Protein 4PCH (pdb70)

Structure (mmCIF, N/CA/C/O backbone):
data_4PCH
#
_entry.id   4PCH
#
_cell.length_a   209.670
_cell.length_b   86.430
_cell.length_c   84.210
_cell.angle_alpha   90.00
_cell.angle_beta   92.14
_cell.angle_gamma   90.00
#
_symmetry.space_group_name_H-M   'C 1 2 1'
#
loop_
_entity.id
_entity.type
_entity.pdbx_description
1 polymer VP1
2 non-polymer GLYCEROL
3 water water
#
loop_
_atom_site.group_PDB
_atom_site.id
_atom_site.type_symbol
_atom_site.label_atom_id
_atom_site.label_alt_id
_atom_site.label_comp_id
_atom_site.label_asym_id
_atom_site.label_entity_id
_atom_site.label_seq_id
_atom_site.pdbx_PDB_ins_code
_atom_site.Cartn_x
_atom_site.Cartn_y
_atom_site.Cartn_z
_atom_site.occupancy
_atom_site.B_iso_or_equiv
_atom_site.auth_seq_id
_atom_site.auth_comp_id
_atom_site.auth_asym_id
_atom_site.auth_atom_id
_atom_site.pdbx_PDB_model_num
ATOM 1 N N . GLU A 1 8 ? -6.647 69.021 -7.714 1.00 59.36 23 GLU A N 1
ATOM 2 C CA . GLU A 1 8 ? -6.001 68.205 -6.638 1.00 59.57 23 GLU A CA 1
ATOM 3 C C . GLU A 1 8 ? -7.030 67.800 -5.582 1.00 58.11 23 GLU A C 1
ATOM 4 O O . GLU A 1 8 ? -7.570 68.658 -4.881 1.00 59.67 23 GLU A O 1
ATOM 6 N N . VAL A 1 9 ? -7.278 66.495 -5.466 1.00 54.71 24 VAL A N 1
ATOM 7 C CA . VAL A 1 9 ? -8.251 65.952 -4.510 1.00 53.80 24 VAL A CA 1
ATOM 8 C C . VAL A 1 9 ? -7.559 65.494 -3.223 1.00 58.29 24 VAL A C 1
ATOM 9 O O . VAL A 1 9 ? -6.607 64.709 -3.266 1.00 58.84 24 VAL A O 1
ATOM 13 N N . LEU A 1 10 ? -8.055 65.979 -2.083 1.00 55.33 25 LEU A N 1
ATOM 14 C CA . LEU A 1 10 ? -7.487 65.641 -0.779 1.00 57.83 25 LEU A CA 1
ATOM 15 C C . LEU A 1 10 ? -8.406 64.666 -0.032 1.00 56.02 25 LEU A C 1
ATOM 16 O O . LEU A 1 10 ? -8.913 63.723 -0.634 1.00 48.97 25 LEU A O 1
ATOM 21 N N . ASP A 1 11 ? -8.615 64.873 1.266 1.00 57.56 26 ASP A N 1
ATOM 22 C CA . ASP A 1 11 ? -9.315 63.897 2.089 1.00 60.43 26 ASP A CA 1
ATOM 23 C C . ASP A 1 11 ? -10.801 64.231 2.200 1.00 56.04 26 ASP A C 1
ATOM 24 O O . ASP A 1 11 ? -11.215 65.384 2.016 1.00 52.63 26 ASP A O 1
ATOM 29 N N . THR A 1 12 ? -11.600 63.218 2.519 1.00 53.63 27 THR A N 1
ATOM 30 C CA . THR A 1 12 ? -13.013 63.455 2.799 1.00 51.94 27 THR A CA 1
ATOM 31 C C . THR A 1 12 ? -13.068 64.154 4.141 1.00 53.18 27 THR A C 1
ATOM 32 O O . THR A 1 12 ? -12.133 64.052 4.941 1.00 54.23 27 THR A O 1
ATOM 36 N N . VAL A 1 13 ? -14.147 64.888 4.373 1.00 50.07 28 VAL A N 1
ATOM 37 C CA . VAL A 1 13 ? -14.380 65.519 5.664 1.00 52.21 28 VAL A CA 1
ATOM 38 C C . VAL A 1 13 ? -14.971 64.429 6.562 1.00 56.11 28 VAL A C 1
ATOM 39 O O . VAL A 1 13 ? -15.737 63.593 6.077 1.00 50.72 28 VAL A O 1
ATOM 43 N N . PRO A 1 14 ? -14.588 64.401 7.858 1.00 60.94 29 PRO A N 1
ATOM 44 C CA . PRO A 1 14 ? -15.156 63.400 8.774 1.00 62.88 29 PRO A CA 1
ATOM 45 C C . PRO A 1 14 ? -16.680 63.386 8.753 1.00 61.16 29 PRO A C 1
ATOM 46 O O . PRO A 1 14 ? -17.305 64.439 8.624 1.00 61.90 29 PRO A O 1
ATOM 50 N N . LEU A 1 15 ? -17.265 62.199 8.881 1.00 65.24 30 LEU A N 1
ATOM 51 C CA . LEU A 1 15 ? -18.705 62.015 8.681 1.00 62.71 30 LEU A CA 1
ATOM 52 C C . LEU A 1 15 ? -19.527 62.444 9.897 1.00 62.27 30 LEU A C 1
ATOM 53 O O . LEU A 1 15 ? -19.392 61.879 10.984 1.00 66.55 30 LEU A O 1
ATOM 58 N N . THR A 1 16 ? -20.364 63.461 9.703 1.00 61.84 31 THR A N 1
ATOM 59 C CA . THR A 1 16 ? -21.355 63.878 10.700 1.00 63.65 31 THR A CA 1
ATOM 60 C C . THR A 1 16 ? -22.674 64.082 9.962 1.00 60.41 31 THR A C 1
ATOM 61 O O . THR A 1 16 ? -22.729 63.915 8.736 1.00 57.13 31 THR A O 1
ATOM 65 N N . GLU A 1 17 ? -23.729 64.436 10.694 1.00 58.03 32 GLU A N 1
ATOM 66 C CA . GLU A 1 17 ? -25.031 64.714 10.080 1.00 57.40 32 GLU A CA 1
ATOM 67 C C . GLU A 1 17 ? -24.947 65.916 9.123 1.00 57.09 32 GLU A C 1
ATOM 68 O O . GLU A 1 17 ? -25.622 65.933 8.092 1.00 58.06 32 GLU A O 1
ATOM 70 N N . ASP A 1 18 ? -24.091 66.891 9.448 1.00 55.49 33 ASP A N 1
ATOM 71 C CA . ASP A 1 18 ? -23.914 68.102 8.616 1.00 55.91 33 ASP A CA 1
ATOM 72 C C . ASP A 1 18 ? -22.994 67.933 7.390 1.00 51.60 33 ASP A C 1
ATOM 73 O O . ASP A 1 18 ? -23.067 68.734 6.456 1.00 53.04 33 ASP A O 1
ATOM 78 N N . THR A 1 19 ? -22.146 66.908 7.385 1.00 48.77 34 THR A N 1
ATOM 79 C CA . THR A 1 19 ? -21.234 66.678 6.262 1.00 48.46 34 THR A CA 1
ATOM 80 C C . THR A 1 19 ? -21.754 65.637 5.269 1.00 45.03 34 THR A C 1
ATOM 81 O O . THR A 1 19 ? -21.019 65.215 4.382 1.00 44.36 34 THR A O 1
ATOM 85 N N . GLN A 1 20 ? -23.007 65.217 5.428 1.00 42.24 35 GLN A N 1
ATOM 86 C CA . GLN A 1 20 ? -23.633 64.292 4.493 1.00 42.33 35 GLN A CA 1
ATOM 87 C C . GLN A 1 20 ? -24.963 64.855 4.046 1.00 39.75 35 GLN A C 1
ATOM 88 O O . GLN A 1 20 ? -25.670 65.485 4.838 1.00 41.72 35 GLN A O 1
ATOM 94 N N . TYR A 1 21 ? -25.306 64.612 2.786 1.00 37.94 36 TYR A N 1
ATOM 95 C CA . TYR A 1 21 ? -26.564 65.086 2.232 1.00 35.43 36 TYR A CA 1
ATOM 96 C C . TYR A 1 21 ? -26.987 64.111 1.158 1.00 34.97 36 TYR A C 1
ATOM 97 O O . TYR A 1 21 ? -26.150 63.607 0.404 1.00 32.46 36 TYR A O 1
ATOM 106 N N . LYS A 1 22 ? -28.283 63.832 1.105 1.00 33.00 37 LYS A N 1
ATOM 107 C CA . LYS A 1 22 ? -28.840 63.109 -0.016 1.00 32.96 37 LYS A CA 1
ATOM 108 C C . LYS A 1 22 ? -30.016 63.864 -0.593 1.00 31.31 37 LYS A C 1
ATOM 109 O O . LYS A 1 22 ? -30.729 64.567 0.113 1.00 33.28 37 LYS A O 1
ATOM 115 N N . VAL A 1 23 ? -30.207 63.730 -1.899 1.00 30.26 38 VAL A N 1
ATOM 116 C CA . VAL A 1 23 ? -31.326 64.374 -2.557 1.00 29.52 38 VAL A CA 1
ATOM 117 C C . VAL A 1 23 ? -31.983 63.417 -3.545 1.00 26.69 38 VAL A C 1
ATOM 118 O O . VAL A 1 23 ? -31.347 62.510 -4.067 1.00 25.28 38 VAL A O 1
ATOM 122 N N . GLU A 1 24 ? -33.275 63.612 -3.759 1.00 25.17 39 GLU A N 1
ATOM 123 C CA . GLU A 1 24 ? -34.062 62.822 -4.702 1.00 23.68 39 GLU A CA 1
ATOM 124 C C . GLU A 1 24 ? -34.605 63.732 -5.780 1.00 23.00 39 GLU A C 1
ATOM 125 O O . GLU A 1 24 ? -34.885 64.902 -5.528 1.00 25.16 39 GLU A O 1
ATOM 131 N N . ALA A 1 25 ? -34.809 63.167 -6.956 1.00 20.76 40 ALA A N 1
ATOM 132 C CA . ALA A 1 25 ? -35.490 63.847 -8.042 1.00 21.25 40 ALA A CA 1
ATOM 133 C C . ALA A 1 25 ? -36.124 62.808 -8.925 1.00 21.32 40 ALA A C 1
ATOM 134 O O . ALA A 1 25 ? -35.633 61.675 -9.001 1.00 19.83 40 ALA A O 1
ATOM 136 N N . VAL A 1 26 ? -37.207 63.189 -9.588 1.00 19.64 41 VAL A N 1
ATOM 137 C CA . VAL A 1 26 ? -37.728 62.401 -10.672 1.00 19.13 41 VAL A CA 1
ATOM 138 C C . VAL A 1 26 ? -37.634 63.232 -11.946 1.00 19.81 41 VAL A C 1
ATOM 139 O O . VAL A 1 26 ? -38.293 64.264 -12.055 1.00 20.55 41 VAL A O 1
ATOM 143 N N . LEU A 1 27 ? -36.804 62.796 -12.889 1.00 17.35 42 LEU A N 1
ATOM 144 C CA . LEU A 1 27 ? -36.740 63.477 -14.166 1.00 17.89 42 LEU A CA 1
ATOM 145 C C . LEU A 1 27 ? -37.886 63.005 -15.066 1.00 17.91 42 LEU A C 1
ATOM 146 O O . LEU A 1 27 ? -38.110 61.792 -15.221 1.00 17.63 42 LEU A O 1
ATOM 151 N N . LEU A 1 28 ? -38.574 63.955 -15.683 1.00 18.47 43 LEU A N 1
ATOM 152 C CA . LEU A 1 28 ? -39.723 63.629 -16.520 1.00 19.60 43 LEU A CA 1
ATOM 153 C C . LEU A 1 28 ? -39.335 63.581 -17.991 1.00 18.49 43 LEU A C 1
ATOM 154 O O . LEU A 1 28 ? -38.444 64.333 -18.427 1.00 18.49 43 LEU A O 1
ATOM 159 N N . PRO A 1 29 ? -40.011 62.717 -18.768 1.00 16.21 44 PRO A N 1
ATOM 160 C CA . PRO A 1 29 ? -39.670 62.597 -20.180 1.00 15.88 44 PRO A CA 1
ATOM 161 C C . PRO A 1 29 ? -39.879 63.922 -20.923 1.00 16.78 44 PRO A C 1
ATOM 162 O O . PRO A 1 29 ? -40.798 64.656 -20.609 1.00 18.21 44 PRO A O 1
ATOM 166 N N . ASN A 1 30 ? -39.028 64.194 -21.915 1.00 16.73 45 ASN A N 1
ATOM 167 C CA . ASN A 1 30 ? -38.986 65.459 -22.616 1.00 21.07 45 ASN A CA 1
ATOM 168 C C . ASN A 1 30 ? -38.896 65.215 -24.123 1.00 20.68 45 ASN A C 1
ATOM 169 O O . ASN A 1 30 ? -37.920 64.705 -24.592 1.00 19.91 45 ASN A O 1
ATOM 174 N N . PHE A 1 31 ? -39.963 65.528 -24.848 1.00 21.02 46 PHE A N 1
ATOM 175 C CA . PHE A 1 31 ? -39.924 65.586 -26.300 1.00 21.26 46 PHE A CA 1
ATOM 176 C C . PHE A 1 31 ? -39.753 67.087 -26.564 1.00 24.08 46 PHE A C 1
ATOM 177 O O . PHE A 1 31 ? -40.699 67.799 -26.875 1.00 32.53 46 PHE A O 1
ATOM 185 N N . GLY A 1 32 ? -38.528 67.545 -26.366 1.00 29.68 47 GLY A N 1
ATOM 186 C CA . GLY A 1 32 ? -38.176 68.954 -26.410 1.00 33.74 47 GLY A CA 1
ATOM 187 C C . GLY A 1 32 ? -38.572 69.596 -27.717 1.00 41.85 47 GLY A C 1
ATOM 188 O O . GLY A 1 32 ? -38.365 69.011 -28.783 1.00 35.83 47 GLY A O 1
ATOM 189 N N . LYS A 1 33 ? -39.184 70.775 -27.601 1.00 40.79 48 LYS A N 1
ATOM 190 C CA . LYS A 1 33 ? -39.470 71.669 -28.724 1.00 53.08 48 LYS A CA 1
ATOM 191 C C . LYS A 1 33 ? -38.507 72.877 -28.776 1.00 60.58 48 LYS A C 1
ATOM 192 O O . LYS A 1 33 ? -38.346 73.493 -29.830 1.00 54.07 48 LYS A O 1
ATOM 198 N N . ALA A 1 34 ? -37.872 73.213 -27.651 1.00 52.17 49 ALA A N 1
ATOM 199 C CA . ALA A 1 34 ? -36.960 74.365 -27.595 1.00 57.68 49 ALA A CA 1
ATOM 200 C C . ALA A 1 34 ? -35.886 74.207 -26.508 1.00 46.30 49 ALA A C 1
ATOM 201 O O . ALA A 1 34 ? -35.964 73.315 -25.660 1.00 45.54 49 ALA A O 1
ATOM 203 N N . ALA A 1 35 ? -34.883 75.082 -26.545 1.00 39.92 50 ALA A N 1
ATOM 204 C CA . ALA A 1 35 ? -33.749 75.002 -25.618 1.00 41.67 50 ALA A CA 1
ATOM 205 C C . ALA A 1 35 ? -34.156 75.292 -24.168 1.00 45.69 50 ALA A C 1
ATOM 206 O O . ALA A 1 35 ? -34.026 74.429 -23.289 1.00 36.17 50 ALA A O 1
ATOM 208 N N . PHE A 1 40 ? -43.164 68.284 -20.857 1.00 33.32 55 PHE A N 1
ATOM 209 C CA . PHE A 1 40 ? -43.063 66.915 -20.340 1.00 24.06 55 PHE A CA 1
ATOM 210 C C . PHE A 1 40 ? -44.297 66.031 -20.643 1.00 22.61 55 PHE A C 1
ATOM 211 O O . PHE A 1 40 ? -45.393 66.278 -20.145 1.00 24.31 55 PHE A O 1
ATOM 219 N N . GLN A 1 41 ? -44.083 64.973 -21.395 1.00 19.83 56 GLN A N 1
ATOM 220 C CA . GLN A 1 41 ? -45.133 64.043 -21.818 1.00 20.41 56 GLN A CA 1
ATOM 221 C C . GLN A 1 41 ? -44.448 62.711 -21.997 1.00 18.45 56 GLN A C 1
ATOM 222 O O . GLN A 1 41 ? -43.264 62.673 -22.363 1.00 18.92 56 GLN A O 1
ATOM 228 N N . SER A 1 42 ? -45.150 61.614 -21.729 1.00 15.27 57 SER A N 1
ATOM 229 C CA . SER A 1 42 ? -44.530 60.295 -21.861 1.00 15.84 57 SER A CA 1
ATOM 230 C C . SER A 1 42 ? -44.766 59.633 -23.236 1.00 15.57 57 SER A C 1
ATOM 231 O O . SER A 1 42 ? -44.191 58.583 -23.508 1.00 15.89 57 SER A O 1
ATOM 234 N N . ARG A 1 43 ? -45.613 60.236 -24.057 1.00 15.94 58 ARG A N 1
ATOM 235 C CA . ARG A 1 43 ? -45.749 59.834 -25.456 1.00 16.71 58 ARG A CA 1
ATOM 236 C C . ARG A 1 43 ? -45.606 61.071 -26.291 1.00 16.78 58 ARG A C 1
ATOM 237 O O . ARG A 1 43 ? -46.162 62.123 -25.957 1.00 17.25 58 ARG A O 1
ATOM 245 N N . GLY A 1 44 ? -44.861 60.946 -27.387 1.00 16.85 59 GLY A N 1
ATOM 246 C CA . GLY A 1 44 ? -44.622 62.080 -28.253 1.00 17.37 59 GLY A CA 1
ATOM 247 C C . GLY A 1 44 ? -45.781 62.348 -29.196 1.00 18.95 59 GLY A C 1
ATOM 248 O O . GLY A 1 44 ? -46.798 61.639 -29.206 1.00 18.95 59 GLY A O 1
ATOM 249 N N . LEU A 1 45 ? -45.620 63.370 -30.005 1.00 17.45 60 LEU A N 1
ATOM 250 C CA . LEU A 1 45 ? -46.445 63.550 -31.204 1.00 19.16 60 LEU A CA 1
ATOM 251 C C . LEU A 1 45 ? -46.161 62.398 -32.162 1.00 17.66 60 LEU A C 1
ATOM 252 O O . LEU A 1 45 ? -45.117 61.769 -32.071 1.00 17.50 60 LEU A O 1
ATOM 257 N N . PRO A 1 46 ? -47.088 62.126 -33.103 1.00 20.47 61 PRO A N 1
ATOM 258 C CA . PRO A 1 46 ? -46.808 61.020 -34.017 1.00 21.16 61 PRO A CA 1
ATOM 259 C C . PRO A 1 46 ? -45.451 61.187 -34.672 1.00 18.38 61 PRO A C 1
ATOM 260 O O . PRO A 1 46 ? -45.103 62.270 -35.125 1.00 19.86 61 PRO A O 1
ATOM 264 N N . TYR A 1 47 ? -44.692 60.112 -34.727 1.00 20.09 62 TYR A N 1
ATOM 265 C CA . TYR A 1 47 ? -43.303 60.201 -35.136 1.00 20.84 62 TYR A CA 1
ATOM 266 C C . TYR A 1 47 ? -43.085 60.355 -36.676 1.00 27.38 62 TYR A C 1
ATOM 267 O O . TYR A 1 47 ? -42.138 61.053 -37.108 1.00 31.93 62 TYR A O 1
ATOM 276 N N . THR A 1 48 ? -43.995 59.776 -37.467 1.00 25.29 63 THR A N 1
ATOM 277 C CA . THR A 1 48 ? -43.976 59.627 -38.944 1.00 26.19 63 THR A CA 1
ATOM 278 C C . THR A 1 48 ? -42.968 58.595 -39.460 1.00 22.61 63 THR A C 1
ATOM 279 O O . THR A 1 48 ? -41.986 58.298 -38.786 1.00 23.17 63 THR A O 1
ATOM 283 N N . MET A 1 49 ? -43.201 58.080 -40.673 1.00 22.06 64 MET A N 1
ATOM 284 C CA . MET A 1 49 ? -42.226 57.199 -41.333 1.00 23.15 64 MET A CA 1
ATOM 285 C C . MET A 1 49 ? -41.219 57.988 -42.197 1.00 27.60 64 MET A C 1
ATOM 286 O O . MET A 1 49 ? -40.476 57.402 -43.004 1.00 28.29 64 MET A O 1
ATOM 291 N N . SER A 1 50 ? -41.173 59.310 -42.032 1.00 24.93 65 SER A N 1
ATOM 292 C CA . SER A 1 50 ? -40.446 60.173 -42.954 1.00 27.22 65 SER A CA 1
ATOM 293 C C . SER A 1 50 ? -38.962 60.296 -42.618 1.00 23.92 65 SER A C 1
ATOM 294 O O . SER A 1 50 ? -38.503 59.806 -41.588 1.00 22.51 65 SER A O 1
ATOM 297 N N . ASP A 1 51 ? -38.252 61.024 -43.478 1.00 27.68 66 ASP A N 1
ATOM 298 C CA . ASP A 1 51 ? -36.811 61.242 -43.327 1.00 27.86 66 ASP A CA 1
ATOM 299 C C . ASP A 1 51 ? -36.432 62.383 -42.364 1.00 26.58 66 ASP A C 1
ATOM 300 O O . ASP A 1 51 ? -35.274 62.809 -42.349 1.00 27.25 66 ASP A O 1
ATOM 305 N N . THR A 1 52 ? -37.391 62.871 -41.575 1.00 26.28 67 THR A N 1
ATOM 306 C CA . THR A 1 52 ? -37.253 64.125 -40.843 1.00 26.56 67 THR A CA 1
ATOM 307 C C . THR A 1 52 ? -37.680 63.973 -39.393 1.00 27.65 67 THR A C 1
ATOM 308 O O . THR A 1 52 ? -38.807 63.554 -39.103 1.00 30.03 67 THR A O 1
ATOM 312 N N . LEU A 1 53 ? -36.770 64.273 -38.470 1.00 28.22 68 LEU A N 1
ATOM 313 C CA . LEU A 1 53 ? -37.110 64.289 -37.040 1.00 29.89 68 LEU A CA 1
ATOM 314 C C . LEU A 1 53 ? -37.844 65.576 -36.722 1.00 35.41 68 LEU A C 1
ATOM 315 O O . LEU A 1 53 ? -37.371 66.643 -37.077 1.00 32.42 68 LEU A O 1
ATOM 320 N N . GLY A 1 54 ? -38.950 65.482 -35.994 1.00 39.22 69 GLY A N 1
ATOM 321 C CA . GLY A 1 54 ? -39.756 66.664 -35.658 1.00 42.14 69 GLY A CA 1
ATOM 322 C C . GLY A 1 54 ? -39.681 67.029 -34.186 1.00 37.53 69 GLY A C 1
ATOM 323 O O . GLY A 1 54 ? -39.428 66.165 -33.342 1.00 32.62 69 GLY A O 1
ATOM 324 N N . PRO A 1 55 ? -39.906 68.317 -33.858 1.00 37.67 70 PRO A N 1
ATOM 325 C CA . PRO A 1 55 ? -39.960 68.675 -32.441 1.00 35.54 70 PRO A CA 1
ATOM 326 C C . PRO A 1 55 ? -41.287 68.153 -31.872 1.00 32.37 70 PRO A C 1
ATOM 327 O O . PRO A 1 55 ? -42.313 68.141 -32.561 1.00 29.30 70 PRO A O 1
ATOM 331 N N . GLY A 1 56 ? -41.262 67.663 -30.648 1.00 31.53 71 GLY A N 1
ATOM 332 C CA . GLY A 1 56 ? -42.453 67.041 -30.137 1.00 25.03 71 GLY A CA 1
ATOM 333 C C . GLY A 1 56 ? -42.564 65.569 -30.481 1.00 23.13 71 GLY A C 1
ATOM 334 O O . GLY A 1 56 ? -43.237 64.867 -29.747 1.00 20.72 71 GLY A O 1
ATOM 335 N N . ALA A 1 57 ? -41.911 65.101 -31.562 1.00 21.21 72 ALA A N 1
ATOM 336 C CA . ALA A 1 57 ? -41.926 63.681 -31.936 1.00 21.04 72 ALA A CA 1
ATOM 337 C C . ALA A 1 57 ? -40.717 62.917 -31.395 1.00 17.13 72 ALA A C 1
ATOM 338 O O . ALA A 1 57 ? -40.802 61.739 -31.014 1.00 19.42 72 ALA A O 1
ATOM 340 N N . ALA A 1 58 ? -39.572 63.591 -31.405 1.00 18.34 73 ALA A N 1
ATOM 341 C CA . ALA A 1 58 ? -38.315 62.938 -31.089 1.00 16.69 73 ALA A CA 1
ATOM 342 C C . ALA A 1 58 ? -37.976 63.114 -29.614 1.00 16.41 73 ALA A C 1
ATOM 343 O O . ALA A 1 58 ? -38.022 64.226 -29.086 1.00 17.68 73 ALA A O 1
ATOM 345 N N . LEU A 1 59 ? -37.581 62.025 -28.969 1.00 15.36 74 LEU A N 1
ATOM 346 C CA . LEU A 1 59 ? -37.250 62.080 -27.549 1.00 16.13 74 LEU A CA 1
ATOM 347 C C . LEU A 1 59 ? -35.933 62.812 -27.379 1.00 15.94 74 LEU A C 1
ATOM 348 O O . LEU A 1 59 ? -34.968 62.546 -28.092 1.00 16.88 74 LEU A O 1
ATOM 353 N N . CYS A 1 60 ? -35.912 63.735 -26.424 1.00 16.76 75 CYS A N 1
ATOM 354 C CA . CYS A 1 60 ? -34.714 64.457 -26.103 1.00 16.66 75 CYS A CA 1
ATOM 355 C C . CYS A 1 60 ? -34.259 64.046 -24.722 1.00 18.29 75 CYS A C 1
ATOM 356 O O . CYS A 1 60 ? -35.043 63.494 -23.958 1.00 17.30 75 CYS A O 1
ATOM 359 N N . TYR A 1 61 ? -32.989 64.309 -24.395 1.00 17.60 76 TYR A N 1
ATOM 360 C CA . TYR A 1 61 ? -32.523 64.065 -23.015 1.00 18.12 76 TYR A CA 1
ATOM 361 C C . TYR A 1 61 ? -33.317 64.907 -22.020 1.00 18.34 76 TYR A C 1
ATOM 362 O O . TYR A 1 61 ? -33.640 66.070 -22.274 1.00 21.10 76 TYR A O 1
ATOM 371 N N . SER A 1 62 ? -33.631 64.305 -20.888 1.00 17.14 77 SER A N 1
ATOM 372 C CA . SER A 1 62 ? -34.098 65.039 -19.742 1.00 17.45 77 SER A CA 1
ATOM 373 C C . SER A 1 62 ? -32.917 65.467 -18.908 1.00 18.32 77 SER A C 1
ATOM 374 O O . SER A 1 62 ? -31.961 64.719 -18.795 1.00 18.33 77 SER A O 1
ATOM 377 N N . VAL A 1 63 ? -33.005 66.664 -18.334 1.00 19.03 78 VAL A N 1
ATOM 378 C CA . VAL A 1 63 ? -31.952 67.208 -17.474 1.00 22.59 78 VAL A CA 1
ATOM 379 C C . VAL A 1 63 ? -32.538 67.833 -16.221 1.00 22.79 78 VAL A C 1
ATOM 380 O O . VAL A 1 63 ? -33.614 68.442 -16.251 1.00 23.76 78 VAL A O 1
ATOM 384 N N . ALA A 1 64 ? -31.796 67.705 -15.129 1.00 23.48 79 ALA A N 1
ATOM 385 C CA . ALA A 1 64 ? -32.088 68.412 -13.899 1.00 24.71 79 ALA A CA 1
ATOM 386 C C . ALA A 1 64 ? -30.766 68.919 -13.338 1.00 26.61 79 ALA A C 1
ATOM 387 O O . ALA A 1 64 ? -29.734 68.239 -13.425 1.00 25.56 79 ALA A O 1
ATOM 389 N N . VAL A 1 65 ? -30.795 70.135 -12.815 1.00 25.14 80 VAL A N 1
ATOM 390 C CA . VAL A 1 65 ? -29.654 70.718 -12.103 1.00 26.11 80 VAL A CA 1
ATOM 391 C C . VAL A 1 65 ? -30.152 70.983 -10.699 1.00 27.89 80 VAL A C 1
ATOM 392 O O . VAL A 1 65 ? -30.968 71.876 -10.480 1.00 30.51 80 VAL A O 1
ATOM 396 N N . ILE A 1 66 ? -29.695 70.172 -9.758 1.00 28.73 81 ILE A N 1
ATOM 397 C CA . ILE A 1 66 ? -30.206 70.212 -8.395 1.00 32.29 81 ILE A CA 1
ATOM 398 C C . ILE A 1 66 ? -29.227 70.931 -7.467 1.00 32.77 81 ILE A C 1
ATOM 399 O O . ILE A 1 66 ? -28.104 70.472 -7.257 1.00 29.93 81 ILE A O 1
ATOM 404 N N . ASN A 1 67 ? -29.661 72.055 -6.907 1.00 35.18 82 ASN A N 1
ATOM 405 C CA A ASN A 1 67 ? -28.826 72.826 -5.992 0.50 38.13 82 ASN A CA 1
ATOM 406 C CA B ASN A 1 67 ? -28.827 72.824 -5.988 0.50 36.67 82 ASN A CA 1
ATOM 407 C C . ASN A 1 67 ? -28.566 72.056 -4.693 1.00 36.65 82 ASN A C 1
ATOM 408 O O . ASN A 1 67 ? -29.464 71.419 -4.149 1.00 39.64 82 ASN A O 1
ATOM 417 N N . LEU A 1 68 ? -27.333 72.120 -4.207 1.00 36.97 83 LEU A N 1
ATOM 418 C CA . LEU A 1 68 ? -26.943 71.457 -2.971 1.00 35.40 83 LEU A CA 1
ATOM 419 C C . LEU A 1 68 ? -26.707 72.531 -1.920 1.00 38.14 83 LEU A C 1
ATOM 420 O O . LEU A 1 68 ? -26.570 73.705 -2.265 1.00 40.84 83 LEU A O 1
ATOM 425 N N . PRO A 1 69 ? -26.679 72.142 -0.634 1.00 39.66 84 PRO A N 1
ATOM 426 C CA . PRO A 1 69 ? -26.553 73.174 0.387 1.00 40.86 84 PRO A CA 1
ATOM 427 C C . PRO A 1 69 ? -25.208 73.899 0.397 1.00 41.85 84 PRO A C 1
ATOM 428 O O . PRO A 1 69 ? -24.188 73.304 0.055 1.00 40.56 84 PRO A O 1
ATOM 432 N N . GLU A 1 70 ? -25.221 75.176 0.798 1.00 45.62 85 GLU A N 1
ATOM 433 C CA . GLU A 1 70 ? -23.989 75.946 0.999 1.00 48.53 85 GLU A CA 1
ATOM 434 C C . GLU A 1 70 ? -23.181 75.289 2.115 1.00 50.47 85 GLU A C 1
ATOM 435 O O . GLU A 1 70 ? -23.741 74.841 3.115 1.00 51.67 85 GLU A O 1
ATOM 437 N N . ILE A 1 71 ? -21.870 75.207 1.933 1.00 50.88 86 ILE A N 1
ATOM 438 C CA . ILE A 1 71 ? -20.991 74.631 2.955 1.00 51.65 86 ILE A CA 1
ATOM 439 C C . ILE A 1 71 ? -20.286 75.754 3.720 1.00 55.08 86 ILE A C 1
ATOM 440 O O . ILE A 1 71 ? -19.933 76.771 3.128 1.00 56.45 86 ILE A O 1
ATOM 445 N N . MET A 1 80 ? -10.784 74.383 -0.233 1.00 63.72 95 MET A N 1
ATOM 446 C CA . MET A 1 80 ? -12.147 74.455 -0.726 1.00 53.31 95 MET A CA 1
ATOM 447 C C . MET A 1 80 ? -12.847 73.124 -0.492 1.00 53.77 95 MET A C 1
ATOM 448 O O . MET A 1 80 ? -12.442 72.109 -1.067 1.00 50.77 95 MET A O 1
ATOM 450 N N . ILE A 1 81 ? -13.896 73.128 0.333 1.00 51.64 96 ILE A N 1
ATOM 451 C CA . ILE A 1 81 ? -14.763 71.941 0.498 1.00 50.26 96 ILE A CA 1
ATOM 452 C C . ILE A 1 81 ? -15.920 71.960 -0.511 1.00 46.15 96 ILE A C 1
ATOM 453 O O . ILE A 1 81 ? -16.606 72.977 -0.680 1.00 44.33 96 ILE A O 1
ATOM 458 N N . VAL A 1 82 ? -16.128 70.822 -1.175 1.00 43.07 97 VAL A N 1
ATOM 459 C CA . VAL A 1 82 ? -17.228 70.639 -2.112 1.00 40.19 97 VAL A CA 1
ATOM 460 C C . VAL A 1 82 ? -17.982 69.357 -1.771 1.00 39.21 97 VAL A C 1
ATOM 461 O O . VAL A 1 82 ? -17.438 68.454 -1.121 1.00 40.48 97 VAL A O 1
ATOM 465 N N . TRP A 1 83 ? -19.231 69.284 -2.220 1.00 37.02 98 TRP A N 1
ATOM 466 C CA . TRP A 1 83 ? -20.020 68.064 -2.088 1.00 35.26 98 TRP A CA 1
ATOM 467 C C . TRP A 1 83 ? -19.506 67.036 -3.069 1.00 33.53 98 TRP A C 1
ATOM 468 O O . TRP A 1 83 ? -19.233 67.364 -4.216 1.00 33.09 98 TRP A O 1
ATOM 479 N N . GLU A 1 84 ? -19.351 65.803 -2.599 1.00 34.23 99 GLU A N 1
ATOM 480 C CA . GLU A 1 84 ? -18.959 64.666 -3.439 1.00 32.85 99 GLU A CA 1
ATOM 481 C C . GLU A 1 84 ? -20.089 63.616 -3.487 1.00 31.24 99 GLU A C 1
ATOM 482 O O . GLU A 1 84 ? -20.416 63.039 -2.457 1.00 30.27 99 GLU A O 1
ATOM 488 N N . ALA A 1 85 ? -20.644 63.352 -4.674 1.00 28.55 100 ALA A N 1
ATOM 489 C CA . ALA A 1 85 ? -21.633 62.273 -4.845 1.00 28.04 100 ALA A CA 1
ATOM 490 C C . ALA A 1 85 ? -20.905 60.938 -5.034 1.00 29.00 100 ALA A C 1
ATOM 491 O O . ALA A 1 85 ? -20.131 60.766 -5.989 1.00 27.76 100 ALA A O 1
ATOM 493 N N . TYR A 1 86 ? -21.144 59.999 -4.126 1.00 28.16 101 TYR A N 1
ATOM 494 C CA . TYR A 1 86 ? -20.376 58.747 -4.109 1.00 29.16 101 TYR A CA 1
ATOM 495 C C . TYR A 1 86 ? -21.258 57.540 -4.437 1.00 28.15 101 TYR A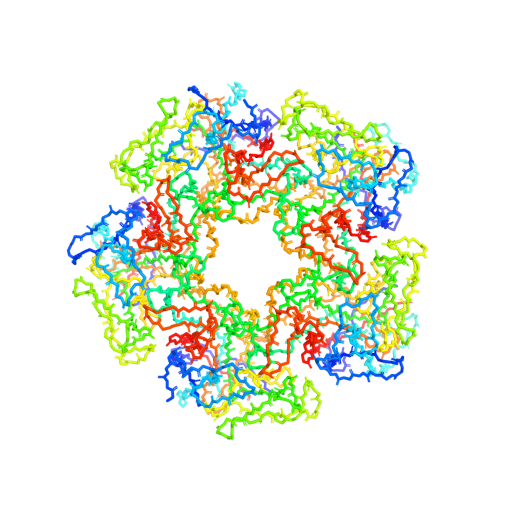 C 1
ATOM 496 O O . TYR A 1 86 ? -20.763 56.450 -4.688 1.00 28.88 101 TYR A O 1
ATOM 505 N N . ARG A 1 87 ? -22.568 57.736 -4.458 1.00 27.46 102 ARG A N 1
ATOM 506 C CA . ARG A 1 87 ? -23.490 56.642 -4.687 1.00 25.85 102 ARG A CA 1
ATOM 507 C C . ARG A 1 87 ? -24.834 57.190 -5.156 1.00 24.92 102 ARG A C 1
ATOM 508 O O . ARG A 1 87 ? -25.266 58.261 -4.730 1.00 23.23 102 ARG A O 1
ATOM 516 N N . LEU A 1 88 ? -25.500 56.464 -6.034 1.00 22.16 103 LEU A N 1
ATOM 517 C CA . LEU A 1 88 ? -26.880 56.800 -6.357 1.00 21.65 103 LEU A CA 1
ATOM 518 C C . LEU A 1 88 ? -27.732 55.570 -6.492 1.00 21.80 103 LEU A C 1
ATOM 519 O O . LEU A 1 88 ? -27.216 54.455 -6.691 1.00 21.31 103 LEU A O 1
ATOM 524 N N . GLU A 1 89 ? -29.036 55.785 -6.350 1.00 19.80 104 GLU A N 1
ATOM 525 C CA . GLU A 1 89 ? -30.039 54.822 -6.788 1.00 19.01 104 GLU A CA 1
ATOM 526 C C . GLU A 1 89 ? -30.809 55.445 -7.937 1.00 19.40 104 GLU A C 1
ATOM 527 O O . GLU A 1 89 ? -31.095 56.640 -7.929 1.00 19.84 104 GLU A O 1
ATOM 533 N N . THR A 1 90 ? -31.178 54.637 -8.926 1.00 16.96 105 THR A N 1
ATOM 534 C CA . THR A 1 90 ? -31.978 55.143 -10.040 1.00 18.10 105 THR A CA 1
ATOM 535 C C . THR A 1 90 ? -32.947 54.078 -10.501 1.00 18.01 105 THR A C 1
ATOM 536 O O . THR A 1 90 ? -32.634 52.885 -10.465 1.00 19.85 105 THR A O 1
ATOM 540 N N . GLU A 1 91 ? -34.150 54.507 -10.849 1.00 15.65 106 GLU A N 1
ATOM 541 C CA . GLU A 1 91 ? -35.197 53.564 -11.223 1.00 17.48 106 GLU A CA 1
ATOM 542 C C . GLU A 1 91 ? -36.088 54.169 -12.281 1.00 15.91 106 GLU A C 1
ATOM 543 O O . GLU A 1 91 ? -36.451 55.347 -12.213 1.00 15.85 106 GLU A O 1
ATOM 549 N N . LEU A 1 92 ? -36.515 53.331 -13.216 1.00 15.10 107 LEU A N 1
ATOM 550 C CA . LEU A 1 92 ? -37.419 53.737 -14.244 1.00 15.99 107 LEU A CA 1
ATOM 551 C C . LEU A 1 92 ? -38.862 53.458 -13.787 1.00 14.84 107 LEU A C 1
ATOM 552 O O . LEU A 1 92 ? -39.137 52.383 -13.267 1.00 18.29 107 LEU A O 1
ATOM 557 N N . LEU A 1 93 ? -39.750 54.439 -13.955 1.00 13.70 108 LEU A N 1
ATOM 558 C CA . LEU A 1 93 ? -41.156 54.270 -13.617 1.00 14.01 108 LEU A CA 1
ATOM 559 C C . LEU A 1 93 ? -41.909 53.902 -14.893 1.00 15.62 108 LEU A C 1
ATOM 560 O O . LEU A 1 93 ? -41.871 54.655 -15.907 1.00 13.77 108 LEU A O 1
ATOM 565 N N . PHE A 1 94 ? -42.590 52.762 -14.863 1.00 13.59 109 PHE A N 1
ATOM 566 C CA . PHE A 1 94 ? -43.323 52.308 -16.055 1.00 12.40 109 PHE A CA 1
ATOM 567 C C . PHE A 1 94 ? -44.323 51.194 -15.707 1.00 11.87 109 PHE A C 1
ATOM 568 O O . PHE A 1 94 ? -44.109 50.455 -14.760 1.00 14.98 109 PHE A O 1
ATOM 576 N N . ALA A 1 95 ? -45.430 51.130 -16.435 1.00 13.17 110 ALA A N 1
ATOM 577 C CA . ALA A 1 95 ? -46.501 50.131 -16.225 1.00 11.35 110 ALA A CA 1
ATOM 578 C C . ALA A 1 95 ? -46.674 49.328 -17.524 1.00 13.83 110 ALA A C 1
ATOM 579 O O . ALA A 1 95 ? -46.382 49.841 -18.591 1.00 12.53 110 ALA A O 1
ATOM 581 N N . PRO A 1 96 ? -47.164 48.076 -17.435 1.00 12.84 111 PRO A N 1
ATOM 582 C CA . PRO A 1 96 ? -47.449 47.351 -18.688 1.00 11.59 111 PRO A CA 1
ATOM 583 C C . PRO A 1 96 ? -48.502 48.094 -19.510 1.00 12.17 111 PRO A C 1
ATOM 584 O O . PRO A 1 96 ? -49.455 48.613 -18.962 1.00 13.19 111 PRO A O 1
ATOM 588 N N . GLN A 1 97 ? -48.313 48.123 -20.829 1.00 12.16 112 GLN A N 1
ATOM 589 C CA . GLN A 1 97 ? -49.186 48.826 -21.748 1.00 11.55 112 GLN A CA 1
ATOM 590 C C . GLN A 1 97 ? -50.043 47.756 -22.467 1.00 14.88 112 GLN A C 1
ATOM 591 O O . GLN A 1 97 ? -49.517 46.877 -23.125 1.00 13.93 112 GLN A O 1
ATOM 597 N N . MET A 1 98 ? -51.341 47.844 -22.284 1.00 11.21 113 MET A N 1
ATOM 598 C CA A MET A 1 98 ? -52.307 46.868 -22.816 0.50 11.48 113 MET A CA 1
ATOM 599 C CA B MET A 1 98 ? -52.262 46.879 -22.879 0.50 12.93 113 MET A CA 1
ATOM 600 C C . MET A 1 98 ? -53.321 47.600 -23.691 1.00 12.44 113 MET A C 1
ATOM 601 O O . MET A 1 98 ? -53.025 47.921 -24.840 1.00 14.63 113 MET A O 1
ATOM 610 N N . ALA A 1 99 ? -54.519 47.903 -23.163 1.00 13.13 114 ALA A N 1
ATOM 611 C CA . ALA A 1 99 ? -55.501 48.664 -23.987 1.00 16.26 114 ALA A CA 1
ATOM 612 C C . ALA A 1 99 ? -54.910 49.978 -24.486 1.00 17.57 114 ALA A C 1
ATOM 613 O O . ALA A 1 99 ? -55.259 50.435 -25.575 1.00 19.27 114 ALA A O 1
ATOM 615 N N . SER A 1 100 ? -53.987 50.555 -23.723 1.00 13.71 115 SER A N 1
ATOM 616 C CA . SER A 1 100 ? -53.348 51.821 -24.112 1.00 14.08 115 SER A CA 1
ATOM 617 C C . SER A 1 100 ? -52.588 51.797 -25.443 1.00 14.10 115 SER A C 1
ATOM 618 O O . SER A 1 100 ? -52.294 52.856 -25.968 1.00 15.19 115 SER A O 1
ATOM 621 N N . SER A 1 101 ? -52.224 50.627 -25.960 1.00 13.85 116 SER A N 1
ATOM 622 C CA . SER A 1 101 ? -51.302 50.542 -27.089 1.00 15.15 116 SER A CA 1
ATOM 623 C C . SER A 1 101 ? -51.902 49.898 -28.331 1.00 13.66 116 SER A C 1
ATOM 624 O O . SER A 1 101 ? -51.206 49.651 -29.281 1.00 15.21 116 SER A O 1
ATOM 627 N N . GLY A 1 102 ? -53.206 49.668 -28.312 1.00 14.15 117 GLY A N 1
ATOM 628 C CA . GLY A 1 102 ? -53.897 49.247 -29.519 1.00 15.61 117 GLY A CA 1
ATOM 629 C C . GLY A 1 102 ? -53.766 47.762 -29.808 1.00 14.14 117 GLY A C 1
ATOM 630 O O . GLY A 1 102 ? -53.275 46.980 -28.981 1.00 12.69 117 GLY A O 1
ATOM 631 N N . TYR A 1 103 ? -54.197 47.370 -31.007 1.00 14.78 118 TYR A N 1
ATOM 632 C CA . TYR A 1 103 ? -54.265 45.958 -31.359 1.00 13.26 118 TYR A CA 1
ATOM 633 C C . TYR A 1 103 ? -53.756 45.718 -32.740 1.00 14.27 118 TYR A C 1
ATOM 634 O O . TYR A 1 103 ? -53.834 46.600 -33.587 1.00 13.34 118 TYR A O 1
ATOM 643 N N . GLN A 1 104 ? -53.248 44.508 -32.947 1.00 14.01 119 GLN A N 1
ATOM 644 C CA . GLN A 1 104 ? -52.716 44.079 -34.247 1.00 14.92 119 GLN A CA 1
ATOM 645 C C . GLN A 1 104 ? -53.641 43.017 -34.820 1.00 20.26 119 GLN A C 1
ATOM 646 O O . GLN A 1 104 ? -53.718 41.879 -34.313 1.00 17.70 119 GLN A O 1
ATOM 652 N N . ARG A 1 105 ? -54.298 43.354 -35.919 1.00 16.86 120 ARG A N 1
ATOM 653 C CA . ARG A 1 105 ? -55.244 42.410 -36.541 1.00 20.14 120 ARG A CA 1
ATOM 654 C C . ARG A 1 105 ? -54.590 41.097 -36.963 1.00 19.93 120 ARG A C 1
ATOM 655 O O . ARG A 1 105 ? -55.198 40.030 -36.787 1.00 21.46 120 ARG A O 1
ATOM 663 N N . ALA A 1 106 ? -53.370 41.173 -37.503 1.00 21.08 121 ALA A N 1
ATOM 664 C CA . ALA A 1 106 ? -52.679 39.989 -38.096 1.00 20.70 121 ALA A CA 1
ATOM 665 C C . ALA A 1 106 ? -52.493 38.847 -37.082 1.00 21.07 121 ALA A C 1
ATOM 666 O O . ALA A 1 106 ? -52.527 37.661 -37.442 1.00 23.49 121 ALA A O 1
ATOM 668 N N . ASN A 1 107 ? -52.308 39.217 -35.826 1.00 18.21 122 ASN A N 1
ATOM 669 C CA . ASN A 1 107 ? -52.128 38.243 -34.737 1.00 19.26 122 ASN A CA 1
ATOM 670 C C . ASN A 1 107 ? -53.329 38.196 -33.793 1.00 19.10 122 ASN A C 1
ATOM 671 O O . ASN A 1 107 ? -53.275 37.563 -32.738 1.00 18.98 122 ASN A O 1
ATOM 676 N N . GLY A 1 108 ? -54.410 38.876 -34.145 1.00 16.89 123 GLY A N 1
ATOM 677 C CA . GLY A 1 108 ? -55.625 38.895 -33.348 1.00 16.38 123 GLY A CA 1
ATOM 678 C C . GLY A 1 108 ? -55.445 39.173 -31.865 1.00 16.52 123 GLY A C 1
ATOM 679 O O . GLY A 1 108 ? -56.080 38.517 -31.029 1.00 16.36 123 GLY A O 1
ATOM 680 N N . THR A 1 109 ? -54.615 40.148 -31.527 1.00 14.91 124 THR A N 1
ATOM 681 C CA . THR A 1 109 ? -54.328 40.386 -30.119 1.00 14.82 124 THR A CA 1
ATOM 682 C C . THR A 1 109 ? -53.790 41.762 -29.905 1.00 14.17 124 THR A C 1
ATOM 683 O O . THR A 1 109 ? -53.646 42.545 -30.854 1.00 13.42 124 THR A O 1
ATOM 687 N N . LEU A 1 110 ? -53.565 42.133 -28.648 1.00 11.67 125 LEU A N 1
ATOM 688 C CA . LEU A 1 110 ? -53.017 43.459 -28.366 1.00 12.77 125 LEU A CA 1
ATOM 689 C C . LEU A 1 110 ? -51.651 43.620 -29.014 1.00 14.01 125 LEU A C 1
ATOM 690 O O . LEU A 1 110 ? -50.881 42.642 -29.162 1.00 14.90 125 LEU A O 1
ATOM 695 N N . ALA A 1 111 ? -51.319 44.860 -29.365 1.00 12.06 126 ALA A N 1
ATOM 696 C CA . ALA A 1 111 ? -50.041 45.159 -29.977 1.00 12.23 126 ALA A CA 1
ATOM 697 C C . ALA A 1 111 ? -48.900 45.324 -28.946 1.00 12.96 126 ALA A C 1
ATOM 698 O O . ALA A 1 111 ? -47.801 44.868 -29.165 1.00 14.35 126 ALA A O 1
ATOM 700 N N . GLY A 1 112 ? -49.170 46.017 -27.848 1.00 11.56 127 GLY A N 1
ATOM 701 C CA . GLY A 1 112 ? -48.135 46.313 -26.833 1.00 12.47 127 GLY A CA 1
ATOM 702 C C . GLY A 1 112 ? -47.098 47.298 -27.347 1.00 14.15 127 GLY A C 1
ATOM 703 O O . GLY A 1 112 ? -47.183 47.791 -28.495 1.00 14.96 127 GLY A O 1
ATOM 704 N N . ILE A 1 113 ? -46.108 47.561 -26.504 1.00 12.05 128 ILE A N 1
ATOM 705 C CA . ILE A 1 113 ? -44.982 48.411 -26.877 1.00 11.68 128 ILE A CA 1
ATOM 706 C C . ILE A 1 113 ? -43.931 47.544 -27.552 1.00 11.47 128 ILE A C 1
ATOM 707 O O . ILE A 1 113 ? -43.619 46.446 -27.079 1.00 13.19 128 ILE A O 1
ATOM 712 N N . GLU A 1 114 ? -43.382 48.027 -28.667 1.00 11.60 129 GLU A N 1
ATOM 713 C CA . GLU A 1 114 ? -42.243 47.350 -29.255 1.00 13.23 129 GLU A CA 1
ATOM 714 C C . GLU A 1 114 ? -41.400 48.296 -30.084 1.00 13.32 129 GLU A C 1
ATOM 715 O O . GLU A 1 114 ? -41.863 49.351 -30.481 1.00 13.20 129 GLU A O 1
ATOM 721 N N . GLY A 1 115 ? -40.177 47.857 -30.362 1.00 11.62 130 GLY A N 1
ATOM 722 C CA . GLY A 1 115 ? -39.298 48.563 -31.275 1.00 14.01 130 GLY A CA 1
ATOM 723 C C . GLY A 1 115 ? -37.985 48.968 -30.624 1.00 14.31 130 GLY A C 1
ATOM 724 O O . GLY A 1 115 ? -37.550 48.373 -29.626 1.00 13.77 130 GLY A O 1
ATOM 725 N N . THR A 1 116 ? -37.414 50.028 -31.166 1.00 12.34 131 THR A N 1
ATOM 726 C CA . THR A 1 116 ? -36.065 50.486 -30.792 1.00 12.20 131 THR A CA 1
ATOM 727 C C . THR A 1 116 ? -36.137 51.221 -29.452 1.00 13.13 131 THR A C 1
ATOM 728 O O . THR A 1 116 ? -37.102 51.924 -29.178 1.00 13.84 131 THR A O 1
ATOM 732 N N . GLN A 1 117 ? -35.095 51.063 -28.635 1.00 11.76 132 GLN A N 1
ATOM 733 C CA . GLN A 1 117 ? -35.084 51.477 -27.246 1.00 12.59 132 GLN A CA 1
ATOM 734 C C . GLN A 1 117 ? -33.779 52.120 -26.901 1.00 11.49 132 GLN A C 1
ATOM 735 O O . GLN A 1 117 ? -32.752 51.832 -27.521 1.00 13.40 132 GLN A O 1
ATOM 741 N N . LEU A 1 118 ? -33.847 53.000 -25.891 1.00 12.93 133 LEU A N 1
ATOM 742 C CA . LEU A 1 118 ? -32.655 53.581 -25.252 1.00 13.46 133 LEU A CA 1
ATOM 743 C C . LEU A 1 118 ? -32.962 53.754 -23.767 1.00 12.67 133 LEU A C 1
ATOM 744 O O . LEU A 1 118 ? -34.004 54.300 -23.427 1.00 13.57 133 LEU A O 1
ATOM 749 N N . TYR A 1 119 ? -32.106 53.216 -22.900 1.00 12.61 134 TYR A N 1
ATOM 750 C CA . TYR A 1 119 ? -32.158 53.484 -21.455 1.00 14.66 134 TYR A CA 1
ATOM 751 C C . TYR A 1 119 ? -30.809 54.084 -21.048 1.00 13.94 134 TYR A C 1
ATOM 752 O O . TYR A 1 119 ? -29.790 53.428 -21.182 1.00 15.59 134 TYR A O 1
ATOM 761 N N . PHE A 1 120 ? -30.829 55.323 -20.566 1.00 15.66 135 PHE A N 1
ATOM 762 C CA . PHE A 1 120 ? -29.607 56.097 -20.298 1.00 15.10 135 PHE A CA 1
ATOM 763 C C . PHE A 1 120 ? -29.757 56.916 -19.017 1.00 16.02 135 PHE A C 1
ATOM 764 O O . PHE A 1 120 ? -30.781 57.551 -18.772 1.00 15.67 135 PHE A O 1
ATOM 772 N N . TRP A 1 121 ? -28.717 56.910 -18.199 1.00 16.72 136 TRP A N 1
ATOM 773 C CA . TRP A 1 121 ? -28.649 57.861 -17.103 1.00 16.66 136 TRP A CA 1
ATOM 774 C C . TRP A 1 121 ? -27.221 58.404 -16.989 1.00 18.46 136 TRP A C 1
ATOM 775 O O . TRP A 1 121 ? -26.257 57.743 -17.383 1.00 15.04 136 TRP A O 1
ATOM 786 N N . ALA A 1 122 ? -27.107 59.613 -16.435 1.00 18.88 137 ALA A N 1
ATOM 787 C CA . ALA A 1 122 ? -25.814 60.189 -16.062 1.00 18.57 137 ALA A CA 1
ATOM 788 C C . ALA A 1 122 ? -25.984 61.052 -14.840 1.00 19.82 137 ALA A C 1
ATOM 789 O O . ALA A 1 122 ? -27.071 61.606 -14.576 1.00 18.45 137 ALA A O 1
ATOM 791 N N . CYS A 1 123 ? -24.896 61.117 -14.076 1.00 19.56 138 CYS A N 1
ATOM 792 C CA . CYS A 1 123 ? -24.792 61.935 -12.901 1.00 20.88 138 CYS A CA 1
ATOM 793 C C . CYS A 1 123 ? -23.399 62.564 -12.901 1.00 21.66 138 CYS A C 1
ATOM 794 O O . CYS A 1 123 ? -22.386 61.838 -12.888 1.00 21.95 138 CYS A O 1
ATOM 797 N N . GLY A 1 124 ? -23.336 63.897 -12.898 1.00 21.50 139 GLY A N 1
ATOM 798 C CA . GLY A 1 124 ? -22.052 64.603 -12.890 1.00 23.12 139 GLY A CA 1
ATOM 799 C C . GLY A 1 124 ? -22.070 65.940 -12.186 1.00 24.61 139 GLY A C 1
ATOM 800 O O . GLY A 1 124 ? -23.112 66.365 -11.680 1.00 24.40 139 GLY A O 1
ATOM 801 N N . GLY A 1 125 ? -20.906 66.593 -12.142 1.00 24.28 140 GLY A N 1
ATOM 802 C CA . GLY A 1 125 ? -20.743 67.897 -11.495 1.00 27.66 140 GLY A CA 1
ATOM 803 C C . GLY A 1 125 ? -20.917 69.038 -12.480 1.00 29.29 140 GLY A C 1
ATOM 804 O O . GLY A 1 125 ? -20.758 70.198 -12.118 1.00 31.89 140 GLY A O 1
ATOM 805 N N . GLY A 1 126 ? -21.183 68.698 -13.742 1.00 28.16 141 GLY A N 1
ATOM 806 C CA . GLY A 1 126 ? -21.568 69.662 -14.770 1.00 27.24 141 GLY A CA 1
ATOM 807 C C . GLY A 1 126 ? -22.397 68.955 -15.840 1.00 25.16 141 GLY A C 1
ATOM 808 O O . GLY A 1 126 ? -22.649 67.763 -15.736 1.00 24.04 141 GLY A O 1
ATOM 809 N N . PRO A 1 127 ? -22.832 69.695 -16.871 1.00 25.41 142 PRO A N 1
ATOM 810 C CA . PRO A 1 127 ? -23.633 69.054 -17.904 1.00 24.00 142 PRO A CA 1
ATOM 811 C C . PRO A 1 127 ? -22.876 67.981 -18.667 1.00 24.38 142 PRO A C 1
ATOM 812 O O . PRO A 1 127 ? -21.664 68.047 -18.816 1.00 27.09 142 PRO A O 1
ATOM 816 N N . LEU A 1 128 ? -23.623 66.998 -19.151 1.00 23.10 143 LEU A N 1
ATOM 817 C CA . LEU A 1 128 ? -23.079 65.868 -19.897 1.00 20.79 143 LEU A CA 1
ATOM 818 C C . LEU A 1 128 ? -22.431 66.302 -21.194 1.00 22.37 143 LEU A C 1
ATOM 819 O O . LEU A 1 128 ? -23.050 67.021 -21.975 1.00 22.57 143 LEU A O 1
ATOM 824 N N . ASP A 1 129 ? -21.196 65.849 -21.427 1.00 23.13 144 ASP A N 1
ATOM 825 C CA . ASP A 1 129 ? -20.504 66.056 -22.693 1.00 23.07 144 ASP A CA 1
ATOM 826 C C . ASP A 1 129 ? -21.031 65.066 -23.731 1.00 22.45 144 ASP A C 1
ATOM 827 O O . ASP A 1 129 ? -21.125 63.865 -23.469 1.00 22.23 144 ASP A O 1
ATOM 832 N N . VAL A 1 130 ? -21.374 65.583 -24.899 1.00 22.28 145 VAL A N 1
ATOM 833 C CA . VAL A 1 130 ? -21.916 64.764 -25.978 1.00 20.96 145 VAL A CA 1
ATOM 834 C C . VAL A 1 130 ? -21.258 65.047 -27.326 1.00 21.64 145 VAL A C 1
ATOM 835 O O . VAL A 1 130 ? -20.711 66.126 -27.563 1.00 22.19 145 VAL A O 1
ATOM 839 N N . ILE A 1 131 ? -21.329 64.039 -28.191 1.00 22.12 146 ILE A N 1
ATOM 840 C CA . ILE A 1 131 ? -20.893 64.141 -29.571 1.00 23.50 146 ILE A CA 1
ATOM 841 C C . ILE A 1 131 ? -22.099 64.119 -30.501 1.00 21.67 146 ILE A C 1
ATOM 842 O O . ILE A 1 131 ? -22.966 63.251 -30.389 1.00 21.21 146 ILE A O 1
ATOM 847 N N . GLY A 1 132 ? -22.140 65.058 -31.439 1.00 22.11 147 GLY A N 1
ATOM 848 C CA . GLY A 1 132 ? -23.229 65.098 -32.433 1.00 22.21 147 GLY A CA 1
ATOM 849 C C . GLY A 1 132 ? -22.923 64.220 -33.628 1.00 22.39 147 GLY A C 1
ATOM 850 O O . GLY A 1 132 ? -21.849 64.327 -34.224 1.00 23.03 147 GLY A O 1
ATOM 851 N N . ILE A 1 133 ? -23.866 63.341 -33.968 1.00 21.70 148 ILE A N 1
ATOM 852 C CA . ILE A 1 133 ? -23.681 62.417 -35.080 1.00 21.80 148 ILE A CA 1
ATOM 853 C C . ILE A 1 133 ? -24.971 62.354 -35.863 1.00 21.18 148 ILE A C 1
ATOM 854 O O . ILE A 1 133 ? -26.020 62.083 -35.298 1.00 20.69 148 ILE A O 1
ATOM 859 N N . ASN A 1 134 ? -24.892 62.639 -37.153 1.00 19.22 149 ASN A N 1
ATOM 860 C CA . ASN A 1 134 ? -25.995 62.367 -38.042 1.00 20.36 149 ASN A CA 1
ATOM 861 C C . ASN A 1 134 ? -25.653 61.046 -38.720 1.00 20.76 149 ASN A C 1
ATOM 862 O O . ASN A 1 134 ? -24.702 60.984 -39.465 1.00 18.91 149 ASN A O 1
ATOM 867 N N . PRO A 1 135 ? -26.446 59.985 -38.472 1.00 19.67 150 PRO A N 1
ATOM 868 C CA . PRO A 1 135 ? -26.147 58.681 -39.075 1.00 19.46 150 PRO A CA 1
ATOM 869 C C . PRO A 1 135 ? -26.239 58.639 -40.590 1.00 20.99 150 PRO A C 1
ATOM 870 O O . PRO A 1 135 ? -25.677 57.731 -41.197 1.00 22.43 150 PRO A O 1
ATOM 874 N N . ASP A 1 136 ? -26.933 59.601 -41.203 1.00 21.23 151 ASP A N 1
ATOM 875 C CA . ASP A 1 136 ? -26.971 59.705 -42.660 1.00 23.86 151 ASP A CA 1
ATOM 876 C C . ASP A 1 136 ? -27.063 61.184 -43.023 1.00 24.98 151 ASP A C 1
ATOM 877 O O . ASP A 1 136 ? -28.161 61.724 -43.217 1.00 25.41 151 ASP A O 1
ATOM 882 N N . PRO A 1 137 ? -25.901 61.858 -43.075 1.00 26.75 152 PRO A N 1
ATOM 883 C CA . PRO A 1 137 ? -25.866 63.323 -43.266 1.00 28.71 152 PRO A CA 1
ATOM 884 C C . PRO A 1 137 ? -26.553 63.806 -44.556 1.00 28.70 152 PRO A C 1
ATOM 885 O O . PRO A 1 137 ? -27.112 64.900 -44.575 1.00 30.77 152 PRO A O 1
ATOM 889 N N . GLU A 1 138 ? -26.546 62.997 -45.612 1.00 29.37 153 GLU A N 1
ATOM 890 C CA . GLU A 1 138 ? -27.172 63.393 -46.871 1.00 30.39 153 GLU A CA 1
ATOM 891 C C . GLU A 1 138 ? -28.710 63.272 -46.839 1.00 30.62 153 GLU A C 1
ATOM 892 O O . GLU A 1 138 ? -29.409 63.985 -47.556 1.00 32.33 153 GLU A O 1
ATOM 895 N N . ARG A 1 139 ? -29.241 62.368 -46.013 1.00 27.82 154 ARG A N 1
ATOM 896 C CA . ARG A 1 139 ? -30.656 61.990 -46.131 1.00 27.76 154 ARG A CA 1
ATOM 897 C C . ARG A 1 139 ? -31.516 62.211 -44.895 1.00 25.99 154 ARG A C 1
ATOM 898 O O . ARG A 1 139 ? -32.709 62.399 -45.037 1.00 25.63 154 ARG A O 1
ATOM 906 N N . LEU A 1 140 ? -30.940 62.172 -43.691 1.00 24.31 155 LEU A N 1
ATOM 907 C CA . LEU A 1 140 ? -31.726 62.390 -42.484 1.00 23.99 155 LEU A CA 1
ATOM 908 C C . LEU A 1 140 ? -31.800 63.884 -42.171 1.00 26.59 155 LEU A C 1
ATOM 909 O O . LEU A 1 140 ? -30.770 64.553 -42.060 1.00 26.88 155 LEU A O 1
ATOM 914 N N . LYS A 1 141 ? -33.023 64.385 -42.039 1.00 25.27 156 LYS A N 1
ATOM 915 C CA . LYS A 1 141 ? -33.262 65.792 -41.802 1.00 27.78 156 LYS A CA 1
ATOM 916 C C . LYS A 1 141 ? -33.751 66.038 -40.385 1.00 26.70 156 LYS A C 1
ATOM 917 O O . LYS A 1 141 ? -34.374 65.171 -39.752 1.00 25.41 156 LYS A O 1
ATOM 923 N N . VAL A 1 142 ? -33.417 67.217 -39.875 1.00 26.19 157 VAL A N 1
ATOM 924 C CA . VAL A 1 142 ? -33.628 67.546 -38.483 1.00 26.39 157 VAL A CA 1
ATOM 925 C C . VAL A 1 142 ? -34.292 68.910 -38.423 1.00 29.45 157 VAL A C 1
ATOM 926 O O . VAL A 1 142 ? -33.780 69.880 -38.988 1.00 31.09 157 VAL A O 1
ATOM 930 N N . ASN A 1 143 ? -35.426 68.982 -37.748 1.00 31.21 158 ASN A N 1
ATOM 931 C CA . ASN A 1 143 ? -36.112 70.261 -37.582 1.00 36.49 158 ASN A CA 1
ATOM 932 C C . ASN A 1 143 ? -35.245 71.302 -36.846 1.00 34.80 158 ASN A C 1
ATOM 933 O O . ASN A 1 143 ? -34.522 70.955 -35.914 1.00 30.44 158 ASN A O 1
ATOM 938 N N . GLU A 1 144 ? -35.337 72.563 -37.282 1.00 37.94 159 GLU A N 1
ATOM 939 C CA . GLU A 1 144 ? -34.547 73.681 -36.740 1.00 38.39 159 GLU A CA 1
ATOM 940 C C . GLU A 1 144 ? -34.720 73.916 -35.243 1.00 41.16 159 GLU A C 1
ATOM 941 O O . GLU A 1 144 ? -33.862 74.530 -34.618 1.00 43.49 159 GLU A O 1
ATOM 943 N N . ALA A 1 145 ? -35.826 73.442 -34.674 1.00 40.80 160 ALA A N 1
ATOM 944 C CA . ALA A 1 145 ? -36.097 73.576 -33.239 1.00 42.83 160 ALA A CA 1
ATOM 945 C C . ALA A 1 145 ? -35.228 72.660 -32.372 1.00 38.75 160 ALA A C 1
ATOM 946 O O . ALA A 1 145 ? -35.048 72.915 -31.175 1.00 39.59 160 ALA A O 1
ATOM 948 N N . LEU A 1 146 ? -34.724 71.582 -32.964 1.00 31.61 161 LEU A N 1
ATOM 949 C CA . LEU A 1 146 ? -33.847 70.655 -32.263 1.00 28.54 161 LEU A CA 1
ATOM 950 C C . LEU A 1 146 ? -32.397 71.077 -32.459 1.00 27.68 161 LEU A C 1
ATOM 951 O O . LEU A 1 146 ? -32.060 71.738 -33.443 1.00 28.39 161 LEU A O 1
ATOM 956 N N . GLU A 1 147 ? -31.546 70.688 -31.515 1.00 27.20 162 GLU A N 1
ATOM 957 C CA . GLU A 1 147 ? -30.103 70.935 -31.603 1.00 28.03 162 GLU A CA 1
ATOM 958 C C . GLU A 1 147 ? -29.515 70.059 -32.691 1.00 26.08 162 GLU A C 1
ATOM 959 O O . GLU A 1 147 ? -29.486 68.841 -32.566 1.00 23.25 162 GLU A O 1
ATOM 965 N N . GLY A 1 148 ? -29.033 70.701 -33.750 1.00 28.53 163 GLY A N 1
ATOM 966 C CA . GLY A 1 148 ? -28.468 69.992 -34.890 1.00 30.03 163 GLY A CA 1
ATOM 967 C C . GLY A 1 148 ? -27.081 69.432 -34.609 1.00 28.71 163 GLY A C 1
ATOM 968 O O . GLY A 1 148 ? -26.221 70.133 -34.064 1.00 29.98 163 GLY A O 1
ATOM 969 N N . PRO A 1 149 ? -26.835 68.182 -35.026 1.00 28.06 164 PRO A N 1
ATOM 970 C CA . PRO A 1 149 ? -25.603 67.493 -34.655 1.00 28.31 164 PRO A CA 1
ATOM 971 C C . PRO A 1 149 ? -24.418 67.777 -35.559 1.00 28.93 164 PRO A C 1
ATOM 972 O O . PRO A 1 149 ? -23.342 67.251 -35.311 1.00 28.91 164 PRO A O 1
ATOM 976 N N . GLY A 1 150 ? -24.617 68.556 -36.610 1.00 26.99 165 GLY A N 1
ATOM 977 C CA . GLY A 1 150 ? -23.568 68.753 -37.594 1.00 30.77 165 GLY A CA 1
ATOM 978 C C . GLY A 1 150 ? -23.617 67.627 -38.610 1.00 29.98 165 GLY A C 1
ATOM 979 O O . GLY A 1 150 ? -24.611 66.900 -38.703 1.00 28.68 165 GLY A O 1
ATOM 980 N N . ASN A 1 151 ? -22.534 67.484 -39.365 1.00 30.59 166 ASN A N 1
ATOM 981 C CA . ASN A 1 151 ? -22.552 66.726 -40.597 1.00 32.30 166 ASN A CA 1
ATOM 982 C C . ASN A 1 151 ? -21.714 65.463 -40.588 1.00 30.66 166 ASN A C 1
ATOM 983 O O . ASN A 1 151 ? -21.525 64.863 -41.643 1.00 29.35 166 ASN A O 1
ATOM 988 N N . SER A 1 152 ? -21.206 65.061 -39.426 1.00 27.04 167 SER A N 1
ATOM 989 C CA . SER A 1 152 ? -20.374 63.856 -39.340 1.00 29.11 167 SER A CA 1
ATOM 990 C C . SER A 1 152 ? -21.207 62.625 -38.981 1.00 24.90 167 SER A C 1
ATOM 991 O O . SER A 1 152 ? -22.051 62.684 -38.085 1.00 24.28 167 SER A O 1
ATOM 994 N N . ASP A 1 153 ? -20.943 61.513 -39.666 1.00 25.11 168 ASP A N 1
ATOM 995 C CA . ASP A 1 153 ? -21.533 60.219 -39.300 1.00 23.43 168 ASP A CA 1
ATOM 996 C C . ASP A 1 153 ? -20.577 59.341 -38.451 1.00 22.94 168 ASP A C 1
ATOM 997 O O . ASP A 1 153 ? -20.889 58.179 -38.150 1.00 22.10 168 ASP A O 1
ATOM 1002 N N . VAL A 1 154 ? -19.423 59.882 -38.089 1.00 23.59 169 VAL A N 1
ATOM 1003 C CA . VAL A 1 154 ? -18.431 59.161 -37.293 1.00 23.35 169 VAL A CA 1
ATOM 1004 C C . VAL A 1 154 ? -17.931 60.069 -36.175 1.00 24.52 169 VAL A C 1
ATOM 1005 O O . VAL A 1 154 ? -17.910 61.294 -36.327 1.00 25.87 169 VAL A O 1
ATOM 1009 N N . ALA A 1 155 ? -17.480 59.459 -35.081 1.00 25.45 170 ALA A N 1
ATOM 1010 C CA . ALA A 1 155 ? -17.017 60.193 -33.889 1.00 24.24 170 ALA A CA 1
ATOM 1011 C C . ALA A 1 155 ? -15.573 60.642 -34.040 1.00 28.49 170 ALA A C 1
ATOM 1012 O O . ALA A 1 155 ? -14.713 60.322 -33.210 1.00 27.56 170 ALA A O 1
ATOM 1014 N N . SER A 1 156 ? -15.320 61.383 -35.107 1.00 29.25 171 SER A N 1
ATOM 1015 C CA . SER A 1 156 ? -14.000 61.938 -35.381 1.00 31.36 171 SER A CA 1
ATOM 1016 C C . SER A 1 156 ? -13.757 63.171 -34.535 1.00 33.08 171 SER A C 1
ATOM 1017 O O . SER A 1 156 ? -14.631 63.646 -33.792 1.00 29.29 171 SER A O 1
ATOM 1020 N N . LEU A 1 157 ? -12.559 63.717 -34.658 1.00 37.30 172 LEU A N 1
ATOM 1021 C CA . LEU A 1 157 ? -12.242 64.961 -33.970 1.00 40.06 172 LEU A CA 1
ATOM 1022 C C . LEU A 1 157 ? -13.131 66.085 -34.484 1.00 38.86 172 LEU A C 1
ATOM 1023 O O . LEU A 1 157 ? -13.488 66.985 -33.728 1.00 45.58 172 LEU A O 1
ATOM 1028 N N . GLN A 1 158 ? -13.508 66.006 -35.757 1.00 40.96 173 GLN A N 1
ATOM 1029 C CA . GLN A 1 158 ? -14.321 67.033 -36.406 1.00 43.76 173 GLN A CA 1
ATOM 1030 C C . GLN A 1 158 ? -15.793 67.012 -35.972 1.00 41.77 173 GLN A C 1
ATOM 1031 O O . GLN A 1 158 ? -16.479 68.035 -36.060 1.00 36.49 173 GLN A O 1
ATOM 1037 N N . ALA A 1 159 ? -16.283 65.862 -35.506 1.00 34.79 174 ALA A N 1
ATOM 1038 C CA . ALA A 1 159 ? -17.659 65.765 -35.031 1.00 31.76 174 ALA A CA 1
ATOM 1039 C C . ALA A 1 159 ? -17.933 66.800 -33.944 1.00 31.64 174 ALA A C 1
ATOM 1040 O O . ALA A 1 159 ? -17.100 67.040 -33.068 1.00 30.56 174 ALA A O 1
ATOM 1042 N N . LEU A 1 160 ? -19.113 67.405 -34.015 1.00 30.15 175 LEU A N 1
ATOM 1043 C CA . LEU A 1 160 ? -19.507 68.506 -33.139 1.00 29.22 175 LEU A CA 1
ATOM 1044 C C . LEU A 1 160 ? -19.552 68.042 -31.677 1.00 27.39 175 LEU A C 1
ATOM 1045 O O . LEU A 1 160 ? -20.036 66.941 -31.375 1.00 25.46 175 LEU A O 1
ATOM 1050 N N . ARG A 1 161 ? -18.990 68.860 -30.790 1.00 30.30 176 ARG A N 1
ATOM 1051 C CA . ARG A 1 161 ? -18.999 68.575 -29.357 1.00 29.49 176 ARG A CA 1
ATOM 1052 C C . ARG A 1 161 ? -19.807 69.657 -28.669 1.00 27.71 176 ARG A C 1
ATOM 1053 O O . ARG A 1 161 ? -19.565 70.847 -28.873 1.00 27.01 176 ARG A O 1
ATOM 1061 N N . LYS A 1 162 ? -20.748 69.234 -27.832 1.00 27.09 177 LYS A N 1
ATOM 1062 C CA . LYS A 1 162 ? -21.520 70.155 -27.015 1.00 27.41 177 LYS A CA 1
ATOM 1063 C C . LYS A 1 162 ? -21.766 69.542 -25.638 1.00 26.07 177 LYS A C 1
ATOM 1064 O O . LYS A 1 162 ? -21.348 68.402 -25.372 1.00 23.92 177 LYS A O 1
ATOM 1070 N N . GLN A 1 163 ? -22.420 70.312 -24.768 1.00 25.52 178 GLN A N 1
ATOM 1071 C CA . GLN A 1 163 ? -22.896 69.826 -23.472 1.00 25.80 178 GLN A CA 1
ATOM 1072 C C . GLN A 1 163 ? -24.428 69.901 -23.391 1.00 24.42 178 GLN A C 1
ATOM 1073 O O . GLN A 1 163 ? -25.035 70.850 -23.897 1.00 24.69 178 GLN A O 1
ATOM 1079 N N . VAL A 1 164 ? -25.044 68.904 -22.756 1.00 22.79 179 VAL A N 1
ATOM 1080 C CA . VAL A 1 164 ? -26.508 68.843 -22.675 1.00 24.16 179 VAL A CA 1
ATOM 1081 C C . VAL A 1 164 ? -26.943 69.793 -21.564 1.00 24.40 179 VAL A C 1
ATOM 1082 O O . VAL A 1 164 ? -27.090 69.401 -20.403 1.00 24.86 179 VAL A O 1
ATOM 1086 N N . ASN A 1 165 ? -27.125 71.056 -21.937 1.00 25.31 180 ASN A N 1
ATOM 1087 C CA . ASN A 1 165 ? -27.471 72.107 -21.006 1.00 25.94 180 ASN A CA 1
ATOM 1088 C C . ASN A 1 165 ? -28.809 72.744 -21.366 1.00 26.89 180 ASN A C 1
ATOM 1089 O O . ASN A 1 165 ? -29.057 73.899 -21.027 1.00 26.40 180 ASN A O 1
ATOM 1094 N N . ALA A 1 166 ? -29.644 71.993 -22.081 1.00 26.51 181 ALA A N 1
ATOM 1095 C CA . ALA A 1 166 ? -30.921 72.486 -22.585 1.00 29.63 181 ALA A CA 1
ATOM 1096 C C . ALA A 1 166 ? -31.810 71.298 -22.874 1.00 26.99 181 ALA A C 1
ATOM 1097 O O . ALA A 1 166 ? -31.341 70.157 -22.854 1.00 22.40 181 ALA A O 1
ATOM 1099 N N . ALA A 1 167 ? -33.073 71.586 -23.193 1.00 29.07 182 ALA A N 1
ATOM 1100 C CA . ALA A 1 167 ? -34.112 70.563 -23.307 1.00 27.74 182 ALA A CA 1
ATOM 1101 C C . ALA A 1 167 ? -34.295 70.000 -24.726 1.00 27.85 182 ALA A C 1
ATOM 1102 O O . ALA A 1 167 ? -35.107 69.102 -24.938 1.00 23.48 182 ALA A O 1
ATOM 1104 N N . ASN A 1 168 ? -33.501 70.458 -25.689 1.00 25.71 183 ASN A N 1
ATOM 1105 C CA . ASN A 1 168 ? -33.754 70.114 -27.080 1.00 25.07 183 ASN A CA 1
ATOM 1106 C C . ASN A 1 168 ? -32.619 69.331 -27.757 1.00 23.55 183 ASN A C 1
ATOM 1107 O O . ASN A 1 168 ? -32.375 69.488 -28.967 1.00 23.35 183 ASN A O 1
ATOM 1112 N N . PHE A 1 169 ? -31.951 68.465 -26.987 1.00 21.30 184 PHE A N 1
ATOM 1113 C CA . PHE A 1 169 ? -30.958 67.540 -27.554 1.00 19.53 184 PHE A CA 1
ATOM 1114 C C . PHE A 1 169 ? -31.577 66.159 -27.854 1.00 18.05 184 PHE A C 1
ATOM 1115 O O . PHE A 1 169 ? -31.825 65.369 -26.917 1.00 16.68 184 PHE A O 1
ATOM 1123 N N . PRO A 1 170 ? -31.850 65.857 -29.143 1.00 18.54 185 PRO A N 1
ATOM 1124 C CA . PRO A 1 170 ? -32.479 64.560 -29.428 1.00 18.84 185 PRO A CA 1
ATOM 1125 C C . PRO A 1 170 ? -31.524 63.384 -29.201 1.00 17.54 185 PRO A C 1
ATOM 1126 O O . PRO A 1 170 ? -30.353 63.425 -29.600 1.00 19.65 185 PRO A O 1
ATOM 1130 N N . VAL A 1 171 ? -32.032 62.338 -28.555 1.00 17.85 186 VAL A N 1
ATOM 1131 C CA . VAL A 1 171 ? -31.229 61.144 -28.267 1.00 16.27 186 VAL A CA 1
ATOM 1132 C C . VAL A 1 171 ? -30.772 60.378 -29.513 1.00 17.37 186 VAL A C 1
ATOM 1133 O O . VAL A 1 171 ? -29.787 59.630 -29.462 1.00 18.24 186 VAL A O 1
ATOM 1137 N N . GLU A 1 172 ? -31.453 60.597 -30.631 1.00 16.64 187 GLU A N 1
ATOM 1138 C CA . GLU A 1 172 ? -31.085 59.972 -31.887 1.00 16.62 187 GLU A CA 1
ATOM 1139 C C . GLU A 1 172 ? -29.862 60.616 -32.516 1.00 16.92 187 GLU A C 1
ATOM 1140 O O . GLU A 1 172 ? -29.305 60.061 -33.468 1.00 19.34 187 GLU A O 1
ATOM 1146 N N . LEU A 1 173 ? -29.474 61.788 -32.027 1.00 16.45 188 LEU A N 1
ATOM 1147 C CA . LEU A 1 173 ? -28.414 62.590 -32.662 1.00 16.98 188 LEU A CA 1
ATOM 1148 C C . LEU A 1 173 ? -27.207 62.937 -31.782 1.00 19.18 188 LEU A C 1
ATOM 1149 O O . LEU A 1 173 ? -26.229 63.490 -32.286 1.00 20.07 188 LEU A O 1
ATOM 1154 N N . TRP A 1 174 ? -27.294 62.679 -30.471 1.00 17.23 189 TRP A N 1
ATOM 1155 C CA . TRP A 1 174 ? -26.232 63.073 -29.539 1.00 20.23 189 TRP A CA 1
ATOM 1156 C C . TRP A 1 174 ? -25.874 61.888 -28.654 1.00 19.01 189 TRP A C 1
ATOM 1157 O O . TRP A 1 174 ? -26.766 61.309 -28.006 1.00 19.78 189 TRP A O 1
ATOM 1168 N N . VAL A 1 175 ? -24.581 61.551 -28.604 1.00 20.20 190 VAL A N 1
ATOM 1169 C CA A VAL A 1 175 ? -24.089 60.407 -27.831 0.50 20.96 190 VAL A CA 1
ATOM 1170 C CA B VAL A 1 175 ? -24.104 60.413 -27.805 0.50 20.07 190 VAL A CA 1
ATOM 1171 C C . VAL A 1 175 ? -23.088 60.862 -26.764 1.00 21.06 190 VAL A C 1
ATOM 1172 O O . VAL A 1 175 ? -22.268 61.748 -27.015 1.00 20.06 190 VAL A O 1
ATOM 1179 N N . ALA A 1 176 ? -23.164 60.258 -25.576 1.00 19.90 191 ALA A N 1
ATOM 1180 C CA . ALA A 1 176 ? -22.231 60.578 -24.501 1.00 20.44 191 ALA A CA 1
ATOM 1181 C C . ALA A 1 176 ? -20.792 60.463 -24.999 1.00 22.50 191 ALA A C 1
ATOM 1182 O O . ALA A 1 176 ? -20.450 59.522 -25.721 1.00 21.78 191 ALA A O 1
ATOM 1184 N N . ASP A 1 177 ? -19.973 61.428 -24.613 1.00 19.44 192 ASP A N 1
ATOM 1185 C CA . ASP A 1 177 ? -18.625 61.580 -25.146 1.00 21.21 192 ASP A CA 1
ATOM 1186 C C . ASP A 1 177 ? -17.624 60.907 -24.196 1.00 21.24 192 AS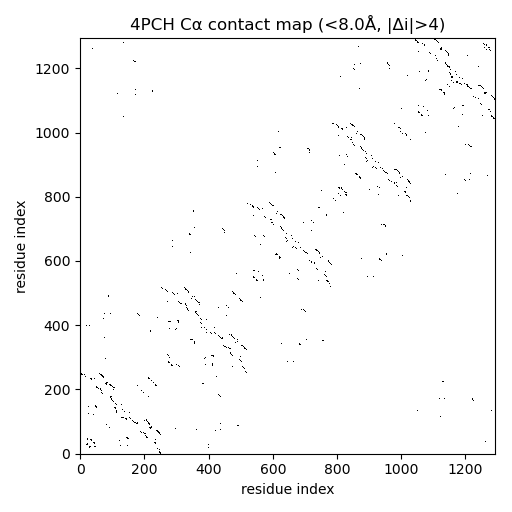P A C 1
ATOM 1187 O O . ASP A 1 177 ? -17.375 61.428 -23.091 1.00 23.09 192 ASP A O 1
ATOM 1192 N N . PRO A 1 178 ? -17.068 59.740 -24.585 1.00 22.31 193 PRO A N 1
ATOM 1193 C CA . PRO A 1 178 ? -16.114 59.047 -23.689 1.00 22.54 193 PRO A CA 1
ATOM 1194 C C . PRO A 1 178 ? -14.712 59.667 -23.613 1.00 24.30 193 PRO A C 1
ATOM 1195 O O . PRO A 1 178 ? -13.911 59.258 -22.778 1.00 24.02 193 PRO A O 1
ATOM 1199 N N . THR A 1 179 ? -14.417 60.636 -24.477 1.00 27.42 194 THR A N 1
ATOM 1200 C CA . THR A 1 179 ? -13.138 61.355 -24.396 1.00 25.64 194 THR A CA 1
ATOM 1201 C C . THR A 1 179 ? -13.212 62.517 -23.404 1.00 26.40 194 THR A C 1
ATOM 1202 O O . THR A 1 179 ? -12.201 63.170 -23.133 1.00 25.54 194 THR A O 1
ATOM 1206 N N . LYS A 1 180 ? -14.395 62.791 -22.880 1.00 25.16 195 LYS A N 1
ATOM 1207 C CA . LYS A 1 180 ? -14.570 63.804 -21.839 1.00 26.75 195 LYS A CA 1
ATOM 1208 C C . LYS A 1 180 ? -15.379 63.162 -20.705 1.00 25.97 195 LYS A C 1
ATOM 1209 O O . LYS A 1 180 ? -15.152 62.008 -20.396 1.00 26.90 195 LYS A O 1
ATOM 1215 N N . ASN A 1 181 ? -16.302 63.886 -20.083 1.00 24.44 196 ASN A N 1
ATOM 1216 C CA . ASN A 1 181 ? -17.064 63.355 -18.950 1.00 25.15 196 ASN A CA 1
ATOM 1217 C C . ASN A 1 181 ? -16.180 62.786 -17.826 1.00 25.14 196 ASN A C 1
ATOM 1218 O O . ASN A 1 181 ? -16.509 61.765 -17.226 1.00 25.45 196 ASN A O 1
ATOM 1223 N N . ASP A 1 182 ? -15.059 63.450 -17.544 1.00 27.65 197 ASP A N 1
ATOM 1224 C CA . ASP A 1 182 ? -14.182 63.007 -16.463 1.00 30.09 197 ASP A CA 1
ATOM 1225 C C . ASP A 1 182 ? -14.817 63.210 -15.073 1.00 29.35 197 ASP A C 1
ATOM 1226 O O . ASP A 1 182 ? -14.349 62.619 -14.115 1.00 32.06 197 ASP A O 1
ATOM 1231 N N . ASN A 1 183 ? -15.851 64.045 -14.972 1.00 26.04 198 ASN A N 1
ATOM 1232 C CA . ASN A 1 183 ? -16.558 64.263 -13.691 1.00 26.82 198 ASN A CA 1
ATOM 1233 C C . ASN A 1 183 ? -18.047 63.961 -13.803 1.00 25.11 198 ASN A C 1
ATOM 1234 O O . ASN A 1 183 ? -18.887 64.624 -13.157 1.00 26.97 198 ASN A O 1
ATOM 1239 N N . THR A 1 184 ? -18.353 62.969 -14.640 1.00 23.28 199 THR A N 1
ATOM 1240 C CA . THR A 1 184 ? -19.705 62.413 -14.802 1.00 21.47 199 THR A CA 1
ATOM 1241 C C . THR A 1 184 ? -19.582 60.877 -14.863 1.00 22.54 199 THR A C 1
ATOM 1242 O O . THR A 1 184 ? -18.606 60.345 -15.422 1.00 23.11 199 THR A O 1
ATOM 1246 N N . ARG A 1 185 ? -20.565 60.151 -14.321 1.00 20.13 200 ARG A N 1
ATOM 1247 C CA . ARG A 1 185 ? -20.679 58.716 -14.610 1.00 20.39 200 ARG A CA 1
ATOM 1248 C C . ARG A 1 185 ? -21.938 58.519 -15.430 1.00 19.08 200 ARG A C 1
ATOM 1249 O O . ARG A 1 185 ? -22.940 59.168 -15.161 1.00 19.50 200 ARG A O 1
ATOM 1257 N N . TYR A 1 186 ? -21.887 57.650 -16.427 1.00 19.68 201 TYR A N 1
ATOM 1258 C CA . TYR A 1 186 ? -23.054 57.393 -17.273 1.00 19.03 201 TYR A CA 1
ATOM 1259 C C . TYR A 1 186 ? -23.113 55.952 -17.719 1.00 18.83 201 TYR A C 1
ATOM 1260 O O . TYR A 1 186 ? -22.102 55.232 -17.727 1.00 18.56 201 TYR A O 1
ATOM 1269 N N . PHE A 1 187 ? -24.323 55.525 -18.087 1.00 17.14 202 PHE A N 1
ATOM 1270 C CA . PHE A 1 187 ? -24.552 54.213 -18.628 1.00 19.16 202 PHE A CA 1
ATOM 1271 C C . PHE A 1 187 ? -25.732 54.276 -19.613 1.00 17.73 202 PHE A C 1
ATOM 1272 O O . PHE A 1 187 ? -26.714 54.958 -19.372 1.00 21.07 202 PHE A O 1
ATOM 1280 N N . GLY A 1 188 ? -25.588 53.597 -20.728 1.00 17.12 203 GLY A N 1
ATOM 1281 C CA . GLY A 1 188 ? -26.654 53.523 -21.710 1.00 16.29 203 GLY A CA 1
ATOM 1282 C C . GLY A 1 188 ? -26.773 52.156 -22.365 1.00 16.22 203 GLY A C 1
ATOM 1283 O O . GLY A 1 188 ? -25.786 51.438 -22.525 1.00 17.38 203 GLY A O 1
ATOM 1284 N N . ARG A 1 189 ? -28.004 51.821 -22.727 1.00 15.89 204 ARG A N 1
ATOM 1285 C CA A ARG A 1 189 ? -28.303 50.589 -23.446 0.50 15.92 204 ARG A CA 1
ATOM 1286 C CA B ARG A 1 189 ? -28.265 50.603 -23.486 0.50 16.27 204 ARG A CA 1
ATOM 1287 C C . ARG A 1 189 ? -29.226 50.914 -24.615 1.00 15.11 204 ARG A C 1
ATOM 1288 O O . ARG A 1 189 ? -30.258 51.538 -24.407 1.00 13.08 204 ARG A O 1
ATOM 1303 N N . VAL A 1 190 ? -28.852 50.483 -25.825 1.00 15.22 205 VAL A N 1
ATOM 1304 C CA . VAL A 1 190 ? -29.640 50.694 -27.052 1.00 14.23 205 VAL A CA 1
ATOM 1305 C C . VAL A 1 190 ? -30.104 49.324 -27.539 1.00 13.70 205 VAL A C 1
ATOM 1306 O O . VAL A 1 190 ? -29.325 48.353 -27.569 1.00 14.12 205 VAL A O 1
ATOM 1310 N N . VAL A 1 191 ? -31.376 49.219 -27.926 1.00 12.54 206 VAL A N 1
ATOM 1311 C CA . VAL A 1 191 ? -31.871 47.986 -28.547 1.00 13.55 206 VAL A CA 1
ATOM 1312 C C . VAL A 1 191 ? -32.420 48.429 -29.884 1.00 14.24 206 VAL A C 1
ATOM 1313 O O . VAL A 1 191 ? -33.099 49.438 -29.934 1.00 16.96 206 VAL A O 1
ATOM 1317 N N . GLY A 1 192 ? -32.105 47.700 -30.956 1.00 13.55 207 GLY A N 1
ATOM 1318 C CA . GLY A 1 192 ? -32.598 48.042 -32.268 1.00 15.44 207 GLY A CA 1
ATOM 1319 C C . GLY A 1 192 ? -33.874 47.301 -32.638 1.00 14.62 207 GLY A C 1
ATOM 1320 O O . GLY A 1 192 ? -34.592 46.771 -31.786 1.00 16.83 207 GLY A O 1
ATOM 1321 N N . GLY A 1 193 ? -34.162 47.314 -33.940 1.00 15.54 208 GLY A N 1
ATOM 1322 C CA . GLY A 1 193 ? -35.306 46.597 -34.485 1.00 13.25 208 GLY A CA 1
ATOM 1323 C C . GLY A 1 193 ? -36.571 47.408 -34.374 1.00 14.96 208 GLY A C 1
ATOM 1324 O O . GLY A 1 193 ? -36.631 48.424 -33.671 1.00 20.69 208 GLY A O 1
ATOM 1325 N N . GLY A 1 194 ? -37.590 46.985 -35.098 1.00 14.44 209 GLY A N 1
ATOM 1326 C CA . GLY A 1 194 ? -38.863 47.678 -35.079 1.00 15.47 209 GLY A CA 1
ATOM 1327 C C . GLY A 1 194 ? -39.998 46.970 -34.359 1.00 13.86 209 GLY A C 1
ATOM 1328 O O . GLY A 1 194 ? -41.018 47.594 -34.068 1.00 15.28 209 GLY A O 1
ATOM 1329 N N . VAL A 1 195 ? -39.833 45.687 -34.048 1.00 13.95 210 VAL A N 1
ATOM 1330 C CA . VAL A 1 195 ? -40.844 44.937 -33.316 1.00 14.69 210 VAL A CA 1
ATOM 1331 C C . VAL A 1 195 ? -40.272 44.290 -32.047 1.00 13.27 210 VAL A C 1
ATOM 1332 O O . VAL A 1 195 ? -40.867 43.380 -31.451 1.00 14.39 210 VAL A O 1
ATOM 1336 N N . THR A 1 196 ? -39.102 44.770 -31.626 1.00 13.49 211 THR A N 1
ATOM 1337 C CA . THR A 1 196 ? -38.406 44.139 -30.528 1.00 13.02 211 THR A CA 1
ATOM 1338 C C . THR A 1 196 ? -39.122 44.403 -29.217 1.00 10.90 211 THR A C 1
ATOM 1339 O O . THR A 1 196 ? -39.383 45.580 -28.903 1.00 12.43 211 THR A O 1
ATOM 1343 N N . PRO A 1 197 ? -39.363 43.335 -28.419 1.00 12.75 212 PRO A N 1
ATOM 1344 C CA . PRO A 1 197 ? -40.030 43.567 -27.153 1.00 14.92 212 PRO A CA 1
ATOM 1345 C C . PRO A 1 197 ? -39.114 44.230 -26.150 1.00 15.77 212 PRO A C 1
ATOM 1346 O O . PRO A 1 197 ? -37.939 43.885 -26.091 1.00 18.58 212 PRO A O 1
ATOM 1350 N N . PRO A 1 198 ? -39.630 45.198 -25.393 1.00 12.53 213 PRO A N 1
ATOM 1351 C CA . PRO A 1 198 ? -38.839 45.780 -24.325 1.00 11.96 213 PRO A CA 1
ATOM 1352 C C . PRO A 1 198 ? -38.956 44.993 -23.008 1.00 13.09 213 PRO A C 1
ATOM 1353 O O . PRO A 1 198 ? -39.992 44.372 -22.710 1.00 10.98 213 PRO A O 1
ATOM 1357 N N . VAL A 1 199 ? -37.881 45.060 -22.223 1.00 12.50 214 VAL A N 1
ATOM 1358 C CA . VAL A 1 199 ? -37.877 44.532 -20.871 1.00 13.82 214 VAL A CA 1
ATOM 1359 C C . VAL A 1 199 ? -37.370 45.615 -19.940 1.00 16.86 214 VAL A C 1
ATOM 1360 O O . VAL A 1 199 ? -36.270 46.141 -20.152 1.00 19.39 214 VAL A O 1
ATOM 1364 N N . VAL A 1 200 ? -38.163 45.953 -18.925 1.00 13.06 215 VAL A N 1
ATOM 1365 C CA . VAL A 1 200 ? -37.876 47.071 -18.018 1.00 14.51 215 VAL A CA 1
ATOM 1366 C C . VAL A 1 200 ? -37.940 46.450 -16.640 1.00 17.78 215 VAL A C 1
ATOM 1367 O O . VAL A 1 200 ? -38.921 45.789 -16.322 1.00 17.56 215 VAL A O 1
ATOM 1371 N N . SER A 1 201 ? -36.919 46.635 -15.812 1.00 12.37 216 SER A N 1
ATOM 1372 C CA A SER A 1 201 ? -37.062 46.211 -14.422 0.50 13.81 216 SER A CA 1
ATOM 1373 C CA B SER A 1 201 ? -36.986 46.181 -14.425 0.50 14.07 216 SER A CA 1
ATOM 1374 C C . SER A 1 201 ? -36.811 47.388 -13.500 1.00 15.73 216 SER A C 1
ATOM 1375 O O . SER A 1 201 ? -36.173 48.378 -13.887 1.00 14.35 216 SER A O 1
ATOM 1380 N N . TYR A 1 202 ? -37.373 47.298 -12.292 1.00 12.26 217 TYR A N 1
ATOM 1381 C CA . TYR A 1 202 ? -37.249 48.370 -11.318 1.00 13.32 217 TYR A CA 1
ATOM 1382 C C . TYR A 1 202 ? -37.430 47.808 -9.907 1.00 14.74 217 TYR A C 1
ATOM 1383 O O . TYR A 1 202 ? -37.982 46.730 -9.716 1.00 14.00 217 TYR A O 1
ATOM 1392 N N . GLY A 1 203 ? -36.916 48.522 -8.919 1.00 14.50 218 GLY A N 1
ATOM 1393 C CA . GLY A 1 203 ? -37.093 48.108 -7.546 1.00 14.74 218 GLY A CA 1
ATOM 1394 C C . GLY A 1 203 ? -36.516 49.172 -6.679 1.00 18.74 218 GLY A C 1
ATOM 1395 O O . GLY A 1 203 ? -36.026 50.176 -7.179 1.00 24.10 218 GLY A O 1
ATOM 1396 N N . ASN A 1 204 ? -36.531 48.965 -5.384 1.00 15.16 219 ASN A N 1
ATOM 1397 C CA . ASN A 1 204 ? -35.924 49.970 -4.485 1.00 15.86 219 ASN A CA 1
ATOM 1398 C C . ASN A 1 204 ? -34.796 49.429 -3.628 1.00 17.28 219 ASN A C 1
ATOM 1399 O O . ASN A 1 204 ? -34.486 49.984 -2.558 1.00 17.14 219 ASN A O 1
ATOM 1404 N N . GLN A 1 205 ? -34.130 48.375 -4.112 1.00 17.67 220 GLN A N 1
ATOM 1405 C CA . GLN A 1 205 ? -33.027 47.797 -3.354 1.00 19.15 220 GLN A CA 1
ATOM 1406 C C . GLN A 1 205 ? -31.667 47.914 -4.043 1.00 20.13 220 GLN A C 1
ATOM 1407 O O . GLN A 1 205 ? -30.661 47.719 -3.398 1.00 25.18 220 GLN A O 1
ATOM 1413 N N . SER A 1 206 ? -31.651 48.200 -5.337 1.00 21.68 221 SER A N 1
ATOM 1414 C CA . SER A 1 206 ? -30.409 48.286 -6.081 1.00 25.64 221 SER A CA 1
ATOM 1415 C C . SER A 1 206 ? -29.750 49.645 -5.849 1.00 28.05 221 SER A C 1
ATOM 1416 O O . SER A 1 206 ? -30.391 50.643 -5.471 1.00 23.52 221 SER A O 1
ATOM 1419 N N . THR A 1 207 ? -28.455 49.664 -6.079 1.00 21.98 222 THR A N 1
ATOM 1420 C CA . THR A 1 207 ? -27.666 50.871 -5.857 1.00 24.76 222 THR A CA 1
ATOM 1421 C C . THR A 1 207 ? -26.426 50.803 -6.742 1.00 24.56 222 THR A C 1
ATOM 1422 O O . THR A 1 207 ? -26.046 49.721 -7.202 1.00 22.81 222 THR A O 1
ATOM 1426 N N . THR A 1 208 ? -25.865 51.981 -6.999 1.00 22.48 223 THR A N 1
ATOM 1427 C CA . THR A 1 208 ? -24.822 52.185 -7.998 1.00 23.95 223 THR A CA 1
ATOM 1428 C C . THR A 1 208 ? -23.716 53.059 -7.402 1.00 23.28 223 THR A C 1
ATOM 1429 O O . THR A 1 208 ? -23.918 54.242 -7.207 1.00 24.26 223 THR A O 1
ATOM 1433 N N . PRO A 1 209 ? -22.546 52.480 -7.113 1.00 26.30 224 PRO A N 1
ATOM 1434 C CA . PRO A 1 209 ? -21.427 53.331 -6.668 1.00 27.56 224 PRO A CA 1
ATOM 1435 C C . PRO A 1 209 ? -20.929 54.267 -7.769 1.00 25.36 224 PRO A C 1
ATOM 1436 O O . PRO A 1 209 ? -21.021 53.939 -8.948 1.00 24.18 224 PRO A O 1
ATOM 1440 N N . LEU A 1 210 ? -20.419 55.435 -7.378 1.00 25.50 225 LEU A N 1
ATOM 1441 C CA . LEU A 1 210 ? -19.950 56.425 -8.339 1.00 24.04 225 LEU A CA 1
ATOM 1442 C C . LEU A 1 210 ? -18.457 56.715 -8.190 1.00 26.81 225 LEU A C 1
ATOM 1443 O O . LEU A 1 210 ? -17.937 57.607 -8.850 1.00 27.22 225 LEU A O 1
ATOM 1448 N N . ILE A 1 211 ? -17.774 55.966 -7.339 1.00 27.43 226 ILE A N 1
ATOM 1449 C CA . ILE A 1 211 ? -16.365 56.264 -7.053 1.00 29.87 226 ILE A CA 1
ATOM 1450 C C . ILE A 1 211 ? -15.429 55.653 -8.095 1.00 31.68 226 ILE A C 1
ATOM 1451 O O . ILE A 1 211 ? -15.668 54.551 -8.580 1.00 32.52 226 ILE A O 1
ATOM 1456 N N . ASP A 1 212 ? -14.361 56.372 -8.421 1.00 35.75 227 ASP A N 1
ATOM 1457 C CA . ASP A 1 212 ? -13.337 55.877 -9.349 1.00 38.43 227 ASP A CA 1
ATOM 1458 C C . ASP A 1 212 ? -12.329 54.939 -8.656 1.00 40.70 227 ASP A C 1
ATOM 1459 O O . ASP A 1 212 ? -12.508 54.576 -7.485 1.00 38.78 227 ASP A O 1
ATOM 1464 N N . GLU A 1 213 ? -11.271 54.564 -9.384 1.00 42.28 228 GLU A N 1
ATOM 1465 C CA . GLU A 1 213 ? -10.220 53.678 -8.876 1.00 48.34 228 GLU A CA 1
ATOM 1466 C C . GLU A 1 213 ? -9.549 54.195 -7.589 1.00 48.73 228 GLU A C 1
ATOM 1467 O O . GLU A 1 213 ? -9.082 53.400 -6.769 1.00 50.18 228 GLU A O 1
ATOM 1469 N N . ASN A 1 214 ? -9.520 55.517 -7.411 1.00 44.21 229 ASN A N 1
ATOM 1470 C CA . ASN A 1 214 ? -8.950 56.137 -6.213 1.00 46.76 229 ASN A CA 1
ATOM 1471 C C . ASN A 1 214 ? -9.966 56.540 -5.129 1.00 45.07 229 ASN A C 1
ATOM 1472 O O . ASN A 1 214 ? -9.633 57.306 -4.236 1.00 42.37 229 ASN A O 1
ATOM 1477 N N . GLY A 1 215 ? -11.202 56.041 -5.208 1.00 38.81 230 GLY A N 1
ATOM 1478 C CA . GLY A 1 215 ? -12.199 56.312 -4.170 1.00 40.41 230 GLY A CA 1
ATOM 1479 C C . GLY A 1 215 ? -12.878 57.673 -4.271 1.00 38.67 230 GLY A C 1
ATOM 1480 O O . GLY A 1 215 ? -13.554 58.096 -3.341 1.00 36.99 230 GLY A O 1
ATOM 1481 N N . VAL A 1 216 ? -12.734 58.340 -5.416 1.00 37.46 231 VAL A N 1
ATOM 1482 C CA . VAL A 1 216 ? -13.301 59.670 -5.620 1.00 37.16 231 VAL A CA 1
ATOM 1483 C C . VAL A 1 216 ? -14.576 59.626 -6.462 1.00 34.60 231 VAL A C 1
ATOM 1484 O O . VAL A 1 216 ? -14.586 59.148 -7.606 1.00 32.74 231 VAL A O 1
ATOM 1488 N N . GLY A 1 217 ? -15.657 60.131 -5.885 1.00 35.83 232 GLY A N 1
ATOM 1489 C CA . GLY A 1 217 ? -16.930 60.254 -6.599 1.00 31.01 232 GLY A CA 1
ATOM 1490 C C . GLY A 1 217 ? -16.994 61.504 -7.461 1.00 30.63 232 GLY A C 1
ATOM 1491 O O . GLY A 1 217 ? -15.965 62.091 -7.832 1.00 33.93 232 GLY A O 1
ATOM 1492 N N . ILE A 1 218 ? -18.218 61.914 -7.771 1.00 29.81 233 ILE A N 1
ATOM 1493 C CA . ILE A 1 218 ? -18.475 63.120 -8.541 1.00 29.39 233 ILE A CA 1
ATOM 1494 C C . ILE A 1 218 ? -18.254 64.345 -7.661 1.00 31.13 233 ILE A C 1
ATOM 1495 O O . ILE A 1 218 ? -18.860 64.471 -6.600 1.00 31.31 233 ILE A O 1
ATOM 1500 N N . LEU A 1 219 ? -17.401 65.254 -8.113 1.00 31.25 234 LEU A N 1
ATOM 1501 C CA . LEU A 1 219 ? -17.114 66.469 -7.355 1.00 32.60 234 LEU A CA 1
ATOM 1502 C C . LEU A 1 219 ? -17.973 67.619 -7.874 1.00 34.05 234 LEU A C 1
ATOM 1503 O O . LEU A 1 219 ? -17.789 68.077 -9.008 1.00 34.15 234 LEU A O 1
ATOM 1508 N N . CYS A 1 220 ? -18.912 68.077 -7.036 1.00 33.48 235 CYS A N 1
ATOM 1509 C CA . CYS A 1 220 ? -19.899 69.091 -7.414 1.00 31.75 235 CYS A CA 1
ATOM 1510 C C . CYS A 1 220 ? -19.399 70.514 -7.176 1.00 35.73 235 CYS A C 1
ATOM 1511 O O . CYS A 1 220 ? -19.909 71.250 -6.320 1.00 37.19 235 CYS A O 1
ATOM 1514 N N . THR A 1 221 ? -18.410 70.903 -7.971 1.00 36.87 236 THR A N 1
ATOM 1515 C CA . THR A 1 221 ? -17.655 72.152 -7.738 1.00 38.48 236 THR A CA 1
ATOM 1516 C C . THR A 1 221 ? -18.470 73.427 -8.020 1.00 39.99 236 THR A C 1
ATOM 1517 O O . THR A 1 221 ? -18.059 74.509 -7.591 1.00 38.49 236 THR A O 1
ATOM 1521 N N . PHE A 1 222 ? -19.607 73.297 -8.727 1.00 39.05 237 PHE A N 1
ATOM 1522 C CA . PHE A 1 222 ? -20.519 74.432 -8.949 1.00 39.77 237 PHE A CA 1
ATOM 1523 C C . PHE A 1 222 ? -21.645 74.522 -7.915 1.00 39.16 237 PHE A C 1
ATOM 1524 O O . PHE A 1 222 ? -22.455 75.445 -7.970 1.00 40.72 237 PHE A O 1
ATOM 1532 N N . GLY A 1 223 ? -21.679 73.588 -6.967 1.00 37.10 238 GLY A N 1
ATOM 1533 C CA . GLY A 1 223 ? -22.661 73.614 -5.884 1.00 36.99 238 GLY A CA 1
ATOM 1534 C C . GLY A 1 223 ? -23.979 72.969 -6.259 1.00 35.36 238 GLY A C 1
ATOM 1535 O O . GLY A 1 223 ? -24.981 73.154 -5.569 1.00 33.32 238 GLY A O 1
ATOM 1536 N N . SER A 1 224 ? -23.979 72.206 -7.355 1.00 33.06 239 SER A N 1
ATOM 1537 C CA . SER A 1 224 ? -25.154 71.439 -7.787 1.00 32.13 239 SER A CA 1
ATOM 1538 C C . SER A 1 224 ? -24.736 70.066 -8.318 1.00 28.78 239 SER A C 1
ATOM 1539 O O . SER A 1 224 ? -23.577 69.847 -8.693 1.00 29.73 239 SER A O 1
ATOM 1542 N N . VAL A 1 225 ? -25.678 69.141 -8.333 1.00 27.94 240 VAL A N 1
ATOM 1543 C CA . VAL A 1 225 ? -25.475 67.868 -9.042 1.00 27.61 240 VAL A CA 1
ATOM 1544 C C . VAL A 1 225 ? -26.296 67.882 -10.338 1.00 26.69 240 VAL A C 1
ATOM 1545 O O . VAL A 1 225 ? -27.457 68.325 -10.369 1.00 27.09 240 VAL A O 1
ATOM 1549 N N . TYR A 1 226 ? -25.675 67.406 -11.419 1.00 23.90 241 TYR A N 1
ATOM 1550 C CA . TYR A 1 226 ? -26.284 67.422 -12.746 1.00 22.34 241 TYR A CA 1
ATOM 1551 C C . TYR A 1 226 ? -26.718 66.010 -13.118 1.00 21.47 241 TYR A C 1
ATOM 1552 O O . TYR A 1 226 ? -25.897 65.114 -13.177 1.00 22.54 241 TYR A O 1
ATOM 1561 N N . LEU A 1 227 ? -28.017 65.843 -13.328 1.00 19.87 242 LEU A N 1
ATOM 1562 C CA . LEU A 1 227 ? -28.616 64.591 -13.764 1.00 19.81 242 LEU A CA 1
ATOM 1563 C C . LEU A 1 227 ? -29.116 64.709 -15.193 1.00 19.87 242 LEU A C 1
ATOM 1564 O O . LEU A 1 227 ? -29.677 65.735 -15.586 1.00 20.44 242 LEU A O 1
ATOM 1569 N N . THR A 1 228 ? -28.908 63.632 -15.959 1.00 19.12 243 THR A N 1
ATOM 1570 C CA . THR A 1 228 ? -29.377 63.504 -17.329 1.00 18.87 243 THR A CA 1
ATOM 1571 C C . THR A 1 228 ? -29.947 62.091 -17.511 1.00 17.98 243 THR A C 1
ATOM 1572 O O . THR A 1 228 ? -29.433 61.132 -16.938 1.00 18.18 243 THR A O 1
ATOM 1576 N N . SER A 1 229 ? -31.017 61.965 -18.289 1.00 16.23 244 SER A N 1
ATOM 1577 C CA . SER A 1 229 ? -31.588 60.665 -18.558 1.00 16.34 244 SER A CA 1
ATOM 1578 C C . SER A 1 229 ? -32.326 60.639 -19.892 1.00 15.86 244 SER A C 1
ATOM 1579 O O . SER A 1 229 ? -32.676 61.669 -20.446 1.00 16.16 244 SER A O 1
ATOM 1582 N N . ALA A 1 230 ? -32.512 59.439 -20.414 1.00 15.84 245 ALA A N 1
ATOM 1583 C CA . ALA A 1 230 ? -33.414 59.203 -21.533 1.00 15.87 245 ALA A CA 1
ATOM 1584 C C . ALA A 1 230 ? -33.873 57.766 -21.455 1.00 15.93 245 ALA A C 1
ATOM 1585 O O . ALA A 1 230 ? -33.072 56.848 -21.266 1.00 17.09 245 ALA A O 1
ATOM 1587 N N . ASP A 1 231 ? -35.180 57.571 -21.561 1.00 14.90 246 ASP A N 1
ATOM 1588 C CA . ASP A 1 231 ? -35.786 56.248 -21.457 1.00 15.33 246 ASP A CA 1
ATOM 1589 C C . ASP A 1 231 ? -36.852 56.094 -22.521 1.00 13.86 246 ASP A C 1
ATOM 1590 O O . ASP A 1 231 ? -38.028 56.468 -22.332 1.00 15.41 246 ASP A O 1
ATOM 1595 N N . MET A 1 232 ? -36.424 55.599 -23.676 1.00 13.88 247 MET A N 1
ATOM 1596 C CA . MET A 1 232 ? -37.351 55.269 -24.774 1.00 13.32 247 MET A CA 1
ATOM 1597 C C . MET A 1 232 ? -37.639 53.781 -24.723 1.00 12.40 247 MET A C 1
ATOM 1598 O O . MET A 1 232 ? -36.747 52.947 -24.942 1.00 13.21 247 MET A O 1
ATOM 1603 N N . VAL A 1 233 ? -38.875 53.425 -24.385 1.00 12.37 248 VAL A N 1
ATOM 1604 C CA . VAL A 1 233 ? -39.260 52.043 -24.197 1.00 12.68 248 VAL A CA 1
ATOM 1605 C C . VAL A 1 233 ? -39.658 51.365 -25.523 1.00 12.86 248 VAL A C 1
ATOM 1606 O O . VAL A 1 233 ? -39.650 50.143 -25.640 1.00 13.06 248 VAL A O 1
ATOM 1610 N N . GLY A 1 234 ? -40.002 52.177 -26.519 1.00 12.91 249 GLY A N 1
ATOM 1611 C CA . GLY A 1 234 ? -40.344 51.673 -27.842 1.00 13.20 249 GLY A CA 1
ATOM 1612 C C . GLY A 1 234 ? -41.369 52.571 -28.492 1.00 12.61 249 GLY A C 1
ATOM 1613 O O . GLY A 1 234 ? -41.422 53.749 -28.168 1.00 12.80 249 GLY A O 1
ATOM 1614 N N . MET A 1 235 ? -42.133 52.007 -29.429 1.00 11.90 250 MET A N 1
ATOM 1615 C CA . MET A 1 235 ? -43.220 52.721 -30.080 1.00 11.99 250 MET A CA 1
ATOM 1616 C C . MET A 1 235 ? -44.566 52.082 -29.742 1.00 13.14 250 MET A C 1
ATOM 1617 O O . MET A 1 235 ? -44.633 50.925 -29.293 1.00 14.06 250 MET A O 1
ATOM 1622 N N . THR A 1 236 ? -45.615 52.874 -29.947 1.00 14.26 251 THR A N 1
ATOM 1623 C CA . THR A 1 236 ? -46.986 52.519 -29.607 1.00 13.60 251 THR A CA 1
ATOM 1624 C C . THR A 1 236 ? -48.002 53.060 -30.608 1.00 14.57 251 THR A C 1
ATOM 1625 O O . THR A 1 236 ? -47.775 54.091 -31.256 1.00 14.50 251 THR A O 1
ATOM 1629 N N . GLY A 1 237 ? -49.094 52.320 -30.763 1.00 11.44 252 GLY A N 1
ATOM 1630 C CA . GLY A 1 237 ? -50.299 52.884 -31.346 1.00 16.46 252 GLY A CA 1
ATOM 1631 C C . GLY A 1 237 ? -51.161 53.542 -30.294 1.00 15.35 252 GLY A C 1
ATOM 1632 O O . GLY A 1 237 ? -50.840 53.542 -29.086 1.00 14.02 252 GLY A O 1
ATOM 1633 N N . LEU A 1 238 ? -52.277 54.079 -30.756 1.00 17.12 253 LEU A N 1
ATOM 1634 C CA . LEU A 1 238 ? -53.283 54.727 -29.910 1.00 17.12 253 LEU A CA 1
ATOM 1635 C C . LEU A 1 238 ? -54.176 53.699 -29.223 1.00 15.91 253 LEU A C 1
ATOM 1636 O O . LEU A 1 238 ? -54.372 52.586 -29.737 1.00 15.41 253 LEU A O 1
ATOM 1641 N N . PRO A 1 239 ? -54.747 54.065 -28.069 1.00 15.12 254 PRO A N 1
ATOM 1642 C CA . PRO A 1 239 ? -55.653 53.142 -27.375 1.00 15.59 254 PRO A CA 1
ATOM 1643 C C . PRO A 1 239 ? -56.852 52.644 -28.162 1.00 16.52 254 PRO A C 1
ATOM 1644 O O . PRO A 1 239 ? -57.529 53.412 -28.830 1.00 16.78 254 PRO A O 1
ATOM 1648 N N . GLY A 1 240 ? -57.085 51.335 -28.065 1.00 17.34 255 GLY A N 1
ATOM 1649 C CA . GLY A 1 240 ? -58.264 50.698 -28.615 1.00 17.81 255 GLY A CA 1
ATOM 1650 C C . GLY A 1 240 ? -58.439 50.786 -30.116 1.00 20.50 255 GLY A C 1
ATOM 1651 O O . GLY A 1 240 ? -59.547 50.680 -30.629 1.00 21.07 255 GLY A O 1
ATOM 1652 N N . LEU A 1 241 ? -57.330 50.962 -30.817 1.00 16.88 256 LEU A N 1
ATOM 1653 C CA . LEU A 1 241 ? -57.347 51.160 -32.270 1.00 17.38 256 LEU A CA 1
ATOM 1654 C C . LEU A 1 241 ? -56.328 50.233 -32.931 1.00 15.07 256 LEU A C 1
ATOM 1655 O O . LEU A 1 241 ? -55.384 49.782 -32.280 1.00 14.74 256 LEU A O 1
ATOM 1660 N N . PRO A 1 242 ? -56.500 49.961 -34.231 1.00 14.96 257 PRO A N 1
ATOM 1661 C CA . PRO A 1 242 ? -55.569 49.062 -34.889 1.00 14.76 257 PRO A CA 1
ATOM 1662 C C . PRO A 1 242 ? -54.209 49.737 -35.125 1.00 14.84 257 PRO A C 1
ATOM 1663 O O . PRO A 1 242 ? -54.114 50.952 -35.298 1.00 15.08 257 PRO A O 1
ATOM 1667 N N . THR A 1 243 ? -53.161 48.939 -35.093 1.00 13.81 258 THR A N 1
ATOM 1668 C CA . THR A 1 243 ? -51.818 49.414 -35.363 1.00 13.20 258 THR A CA 1
ATOM 1669 C C . THR A 1 243 ? -51.017 48.270 -35.972 1.00 14.92 258 THR A C 1
ATOM 1670 O O . THR A 1 243 ? -51.559 47.193 -36.246 1.00 14.30 258 THR A O 1
ATOM 1674 N N . LEU A 1 244 ? -49.721 48.513 -36.169 1.00 14.81 259 LEU A N 1
ATOM 1675 C CA . LEU A 1 244 ? -48.812 47.592 -36.846 1.00 15.27 259 LEU A CA 1
ATOM 1676 C C . LEU A 1 244 ? -49.298 47.200 -38.243 1.00 17.62 259 LEU A C 1
ATOM 1677 O O . LEU A 1 244 ? -49.161 46.049 -38.656 1.00 19.34 259 LEU A O 1
ATOM 1682 N N . SER A 1 245 ? -49.853 48.177 -38.971 1.00 16.66 260 SER A N 1
ATOM 1683 C CA . SER A 1 245 ? -50.271 48.005 -40.347 1.00 18.23 260 SER A CA 1
ATOM 1684 C C . SER A 1 245 ? -50.139 49.350 -41.052 1.00 16.73 260 SER A C 1
ATOM 1685 O O . SER A 1 245 ? -50.156 50.410 -40.399 1.00 16.24 260 SER A O 1
ATOM 1688 N N . ALA A 1 246 ? -49.993 49.287 -42.371 1.00 16.50 261 ALA A N 1
ATOM 1689 C CA . ALA A 1 246 ? -49.670 50.456 -43.181 1.00 17.17 261 ALA A CA 1
ATOM 1690 C C . ALA A 1 246 ? -50.611 51.646 -42.998 1.00 18.40 261 ALA A C 1
ATOM 1691 O O . ALA A 1 246 ? -50.160 52.776 -42.936 1.00 16.32 261 ALA A O 1
ATOM 1693 N N . ASP A 1 247 ? -51.909 51.396 -42.898 1.00 16.80 262 ASP A N 1
ATOM 1694 C CA . ASP A 1 247 ? -52.885 52.504 -42.810 1.00 17.38 262 ASP A CA 1
ATOM 1695 C C . ASP A 1 247 ? -52.684 53.360 -41.543 1.00 17.42 262 ASP A C 1
ATOM 1696 O O . ASP A 1 247 ? -53.141 54.514 -41.481 1.00 17.90 262 ASP A O 1
ATOM 1701 N N . TYR A 1 248 ? -52.066 52.771 -40.512 1.00 16.36 263 TYR A N 1
ATOM 1702 C CA . TYR A 1 248 ? -51.958 53.381 -39.193 1.00 16.05 263 TYR A CA 1
ATOM 1703 C C . TYR A 1 248 ? -50.521 53.785 -38.885 1.00 15.21 263 TYR A C 1
ATOM 1704 O O . TYR A 1 248 ? -50.214 54.181 -37.771 1.00 19.47 263 TYR A O 1
ATOM 1713 N N . SER A 1 249 ? -49.661 53.723 -39.890 1.00 15.95 264 SER A N 1
ATOM 1714 C CA . SER A 1 249 ? -48.232 54.072 -39.715 1.00 17.90 264 SER A CA 1
ATOM 1715 C C . SER A 1 249 ? -48.012 55.527 -39.269 1.00 19.87 264 SER A C 1
ATOM 1716 O O . SER A 1 249 ? -47.104 55.801 -38.477 1.00 27.10 264 SER A O 1
ATOM 1719 N N . ASN A 1 250 ? -48.900 56.435 -39.703 1.00 17.41 265 ASN A N 1
ATOM 1720 C CA . ASN A 1 250 ? -48.842 57.842 -39.323 1.00 18.03 265 ASN A CA 1
ATOM 1721 C C . ASN A 1 250 ? -49.293 58.121 -37.882 1.00 17.83 265 ASN A C 1
ATOM 1722 O O . ASN A 1 250 ? -49.263 59.281 -37.459 1.00 20.41 265 ASN A O 1
ATOM 1727 N N . GLN A 1 251 ? -49.784 57.105 -37.169 1.00 15.16 266 GLN A N 1
ATOM 1728 C CA . GLN A 1 251 ? -50.200 57.236 -35.774 1.00 17.33 266 GLN A CA 1
ATOM 1729 C C . GLN A 1 251 ? -49.191 56.695 -34.770 1.00 17.71 266 GLN A C 1
ATOM 1730 O O . GLN A 1 251 ? -49.395 56.832 -33.568 1.00 19.41 266 GLN A O 1
ATOM 1736 N N . ARG A 1 252 ? -48.126 56.074 -35.244 1.00 15.15 267 ARG A N 1
ATOM 1737 C CA . ARG A 1 252 ? -47.160 55.445 -34.325 1.00 16.36 267 ARG A CA 1
ATOM 1738 C C . ARG A 1 252 ? -46.446 56.563 -33.574 1.00 15.58 267 ARG A C 1
ATOM 1739 O O . ARG A 1 252 ? -46.098 57.605 -34.167 1.00 16.53 267 ARG A O 1
ATOM 1747 N N . THR A 1 253 ? -46.266 56.350 -32.276 1.00 14.73 268 THR A N 1
ATOM 1748 C CA A THR A 1 253 ? -45.724 57.352 -31.358 0.50 15.52 268 THR A CA 1
ATOM 1749 C CA B THR A 1 253 ? -45.620 57.371 -31.428 0.50 15.31 268 THR A CA 1
ATOM 1750 C C . THR A 1 253 ? -44.628 56.744 -30.474 1.00 14.95 268 THR A C 1
ATOM 1751 O O . THR A 1 253 ? -44.689 55.586 -30.168 1.00 14.62 268 THR A O 1
ATOM 1758 N N . VAL A 1 254 ? -43.657 57.550 -30.050 1.00 14.21 269 VAL A N 1
ATOM 1759 C CA . VAL A 1 254 ? -42.621 57.055 -29.151 1.00 14.77 269 VAL A CA 1
ATOM 1760 C C . VAL A 1 254 ? -43.209 56.977 -27.759 1.00 14.30 269 VAL A C 1
ATOM 1761 O O . VAL A 1 254 ? -43.843 57.935 -27.310 1.00 14.10 269 VAL A O 1
ATOM 1765 N N . GLN A 1 255 ? -43.003 55.833 -27.110 1.00 13.44 270 GLN A N 1
ATOM 1766 C CA . GLN A 1 255 ? -43.331 55.638 -25.712 1.00 12.60 270 GLN A CA 1
ATOM 1767 C C . GLN A 1 255 ? -42.065 55.805 -24.886 1.00 12.55 270 GLN A C 1
ATOM 1768 O O . GLN A 1 255 ? -41.118 55.035 -25.033 1.00 14.14 270 GLN A O 1
ATOM 1774 N N . ALA A 1 256 ? -42.073 56.789 -23.994 1.00 14.69 271 ALA A N 1
ATOM 1775 C CA . ALA A 1 256 ? -41.015 56.977 -23.026 1.00 13.24 271 ALA A CA 1
ATOM 1776 C C . ALA A 1 256 ? -41.466 56.430 -21.667 1.00 14.24 271 ALA A C 1
ATOM 1777 O O . ALA A 1 256 ? -42.660 56.112 -21.440 1.00 13.67 271 ALA A O 1
ATOM 1779 N N . GLY A 1 257 ? -40.496 56.322 -20.764 1.00 13.19 272 GLY A N 1
ATOM 1780 C CA . GLY A 1 257 ? -40.812 56.054 -19.374 1.00 13.72 272 GLY A CA 1
ATOM 1781 C C . GLY A 1 257 ? -41.630 57.189 -18.783 1.00 12.63 272 GLY A C 1
ATOM 1782 O O . GLY A 1 257 ? -41.614 58.316 -19.275 1.00 13.28 272 GLY A O 1
ATOM 1783 N N . TYR A 1 258 ? -42.324 56.902 -17.687 1.00 13.16 273 TYR A N 1
ATOM 1784 C CA . TYR A 1 258 ? -43.116 57.912 -17.007 1.00 13.44 273 TYR A CA 1
ATOM 1785 C C . TYR A 1 258 ? -42.254 58.895 -16.225 1.00 14.87 273 TYR A C 1
ATOM 1786 O O . TYR A 1 258 ? -42.693 59.985 -15.849 1.00 14.54 273 TYR A O 1
ATOM 1795 N N . GLY A 1 259 ? -41.050 58.455 -15.913 1.00 14.55 274 GLY A N 1
ATOM 1796 C CA . GLY A 1 259 ? -40.118 59.252 -15.139 1.00 16.38 274 GLY A CA 1
ATOM 1797 C C . GLY A 1 259 ? -38.938 58.373 -14.782 1.00 14.78 274 GLY A C 1
ATOM 1798 O O . GLY A 1 259 ? -39.000 57.129 -14.869 1.00 14.40 274 GLY A O 1
ATOM 1799 N N . ARG A 1 260 ? -37.834 59.004 -14.446 1.00 16.01 275 ARG A N 1
ATOM 1800 C CA . ARG A 1 260 ? -36.674 58.294 -13.907 1.00 14.06 275 ARG A CA 1
ATOM 1801 C C . ARG A 1 260 ? -36.307 58.909 -12.580 1.00 15.06 275 ARG A C 1
ATOM 1802 O O . ARG A 1 260 ? -35.982 60.114 -12.500 1.00 15.65 275 ARG A O 1
ATOM 1810 N N . PHE A 1 261 ? -36.409 58.088 -11.540 1.00 15.44 276 PHE A N 1
ATOM 1811 C CA . PHE A 1 261 ? -36.083 58.467 -10.183 1.00 15.33 276 PHE A CA 1
ATOM 1812 C C . PHE A 1 261 ? -34.569 58.405 -9.985 1.00 15.05 276 PHE A C 1
ATOM 1813 O O . PHE A 1 261 ? -33.937 57.476 -10.476 1.00 15.38 276 PHE A O 1
ATOM 1821 N N . PHE A 1 262 ? -34.030 59.358 -9.211 1.00 15.48 277 PHE A N 1
ATOM 1822 C CA . PHE A 1 262 ? -32.647 59.325 -8.723 1.00 17.28 277 PHE A CA 1
ATOM 1823 C C . PHE A 1 262 ? -32.627 59.682 -7.222 1.00 18.41 277 PHE A C 1
ATOM 1824 O O . PHE A 1 262 ? -33.328 60.610 -6.776 1.00 18.04 277 PHE A O 1
ATOM 1832 N N . ARG A 1 263 ? -31.785 58.981 -6.474 1.00 17.28 278 ARG A N 1
ATOM 1833 C CA . ARG A 1 263 ? -31.421 59.376 -5.127 1.00 18.67 278 ARG A CA 1
ATOM 1834 C C . ARG A 1 263 ? -29.904 59.479 -5.132 1.00 19.90 278 ARG A C 1
ATOM 1835 O O . ARG A 1 263 ? -29.194 58.498 -5.423 1.00 21.93 278 ARG A O 1
ATOM 1843 N N . VAL A 1 264 ? -29.405 60.670 -4.860 1.00 19.46 279 VAL A N 1
ATOM 1844 C CA . VAL A 1 264 ? -27.966 60.909 -4.893 1.00 21.44 279 VAL A CA 1
ATOM 1845 C C . VAL A 1 264 ? -27.447 61.126 -3.470 1.00 22.06 279 VAL A C 1
ATOM 1846 O O . VAL A 1 264 ? -27.963 61.963 -2.719 1.00 22.61 279 VAL A O 1
ATOM 1850 N N . HIS A 1 265 ? -26.415 60.377 -3.113 1.00 22.61 280 HIS A N 1
ATOM 1851 C CA . HIS A 1 265 ? -25.810 60.458 -1.796 1.00 24.33 280 HIS A CA 1
ATOM 1852 C C . HIS A 1 265 ? -24.497 61.240 -1.849 1.00 26.70 280 HIS A C 1
ATOM 1853 O O . HIS A 1 265 ? -23.617 60.920 -2.642 1.00 25.74 280 HIS A O 1
ATOM 1860 N N . CYS A 1 266 ? -24.369 62.254 -0.994 1.00 27.34 281 CYS A N 1
ATOM 1861 C CA . CYS A 1 266 ? -23.235 63.155 -1.029 1.00 27.59 281 CYS A CA 1
ATOM 1862 C C . CYS A 1 266 ? -22.524 63.202 0.308 1.00 31.17 281 CYS A C 1
ATOM 1863 O O . CYS A 1 266 ? -23.140 63.071 1.363 1.00 31.99 281 CYS A O 1
ATOM 1866 N N . ARG A 1 267 ? -21.215 63.375 0.242 1.00 30.25 282 ARG A N 1
ATOM 1867 C CA . ARG A 1 267 ? -20.412 63.688 1.414 1.00 33.20 282 ARG A CA 1
ATOM 1868 C C . ARG A 1 267 ? -19.519 64.886 1.086 1.00 35.06 282 ARG A C 1
ATOM 1869 O O . ARG A 1 267 ? -19.576 65.440 -0.012 1.00 32.64 282 ARG A O 1
ATOM 1877 N N . GLN A 1 268 ? -18.710 65.309 2.048 1.00 36.97 283 GLN A N 1
ATOM 1878 C CA . GLN A 1 268 ? -17.854 66.474 1.855 1.00 40.11 283 GLN A CA 1
ATOM 1879 C C . GLN A 1 268 ? -16.440 66.020 1.563 1.00 41.17 283 GLN A C 1
ATOM 1880 O O . GLN A 1 268 ? -15.938 65.074 2.174 1.00 41.44 283 GLN A O 1
ATOM 1886 N N . ARG A 1 269 ? -15.824 66.693 0.593 1.00 43.77 284 ARG A N 1
ATOM 1887 C CA . ARG A 1 269 ? -14.469 66.394 0.126 1.00 42.59 284 ARG A CA 1
ATOM 1888 C C . ARG A 1 269 ? -13.673 67.696 0.056 1.00 44.46 284 ARG A C 1
ATOM 1889 O O . ARG A 1 269 ? -14.168 68.695 -0.478 1.00 41.96 284 ARG A O 1
ATOM 1897 N N . ARG A 1 270 ? -12.459 67.688 0.623 1.00 46.43 285 ARG A N 1
ATOM 1898 C CA . ARG A 1 270 ? -11.529 68.809 0.512 1.00 49.91 285 ARG A CA 1
ATOM 1899 C C . ARG A 1 270 ? -10.754 68.685 -0.800 1.00 51.33 285 ARG A C 1
ATOM 1900 O O . ARG A 1 270 ? -10.200 67.624 -1.105 1.00 53.82 285 ARG A O 1
ATOM 1902 N N . ILE A 1 271 ? -10.755 69.756 -1.592 1.00 52.76 286 ILE A N 1
ATOM 1903 C CA . ILE A 1 271 ? -9.990 69.807 -2.840 1.00 56.00 286 ILE A CA 1
ATOM 1904 C C . ILE A 1 271 ? -8.763 70.664 -2.608 1.00 53.68 286 ILE A C 1
ATOM 1905 O O . ILE A 1 271 ? -8.818 71.870 -2.813 1.00 57.10 286 ILE A O 1
ATOM 1910 N N . VAL B 1 7 ? -37.404 57.835 13.689 1.00 59.10 22 VAL B N 1
ATOM 1911 C CA . VAL B 1 7 ? -37.254 56.636 14.566 1.00 50.31 22 VAL B CA 1
ATOM 1912 C C . VAL B 1 7 ? -35.816 56.132 14.546 1.00 39.75 22 VAL B C 1
ATOM 1913 O O . VAL B 1 7 ? -35.278 55.812 13.484 1.00 47.31 22 VAL B O 1
ATOM 1917 N N . GLU B 1 8 ? -35.210 56.070 15.728 1.00 40.90 23 GLU B N 1
ATOM 1918 C CA . GLU B 1 8 ? -33.879 55.503 15.891 1.00 38.65 23 GLU B CA 1
ATOM 1919 C C . GLU B 1 8 ? -33.978 53.980 16.110 1.00 36.36 23 GLU B C 1
ATOM 1920 O O . GLU B 1 8 ? -34.701 53.494 16.996 1.00 33.53 23 GLU B O 1
ATOM 1926 N N . VAL B 1 9 ? -33.250 53.234 15.289 1.00 29.43 24 VAL B N 1
ATOM 1927 C CA . VAL B 1 9 ? -33.239 51.790 15.370 1.00 26.52 24 VAL B CA 1
ATOM 1928 C C . VAL B 1 9 ? -32.096 51.361 16.281 1.00 26.85 24 VAL B C 1
ATOM 1929 O O . VAL B 1 9 ? -30.946 51.752 16.069 1.00 28.90 24 VAL B O 1
ATOM 1933 N N . LEU B 1 10 ? -32.410 50.578 17.308 1.00 25.64 25 LEU B N 1
ATOM 1934 C CA . LEU B 1 10 ? -31.414 50.131 18.267 1.00 28.38 25 LEU B CA 1
ATOM 1935 C C . LEU B 1 10 ? -31.013 48.726 17.874 1.00 27.96 25 LEU B C 1
ATOM 1936 O O . LEU B 1 10 ? -30.991 48.420 16.669 1.00 24.41 25 LEU B O 1
ATOM 1941 N N . ASP B 1 11 ? -30.720 47.871 18.852 1.00 28.25 26 ASP B N 1
ATOM 1942 C CA . ASP B 1 11 ? -30.194 46.544 18.555 1.00 31.24 26 ASP B CA 1
ATOM 1943 C C . ASP B 1 11 ? -31.291 45.514 18.392 1.00 27.73 26 ASP B C 1
ATOM 1944 O O . ASP B 1 11 ? -32.399 45.658 18.935 1.00 25.36 26 ASP B O 1
ATOM 1949 N N . THR B 1 12 ? -30.982 44.465 17.633 1.00 25.95 27 THR B N 1
ATOM 1950 C CA . THR B 1 12 ? -31.849 43.313 17.603 1.00 25.95 27 THR B CA 1
ATOM 1951 C C . THR B 1 12 ? -31.888 42.710 18.999 1.00 28.41 27 THR B C 1
ATOM 1952 O O . THR B 1 12 ? -30.929 42.812 19.781 1.00 27.46 27 THR B O 1
ATOM 1956 N N . VAL B 1 13 ? -33.023 42.101 19.307 1.00 27.04 28 VAL B N 1
ATOM 1957 C CA . VAL B 1 13 ? -33.202 41.361 20.535 1.00 28.22 28 VAL B CA 1
ATOM 1958 C C . VAL B 1 13 ? -32.469 40.014 20.352 1.00 28.07 28 VAL B C 1
ATOM 1959 O O . VAL B 1 13 ? -32.545 39.425 19.274 1.00 29.04 28 VAL B O 1
ATOM 1963 N N . PRO B 1 14 ? -31.741 39.539 21.385 1.00 30.43 29 PRO B N 1
ATOM 1964 C CA . PRO B 1 14 ? -31.023 38.270 21.201 1.00 32.69 29 PRO B CA 1
ATOM 1965 C C . PRO B 1 14 ? -31.949 37.175 20.647 1.00 31.14 29 PRO B C 1
ATOM 1966 O O . PRO B 1 14 ? -33.092 37.047 21.086 1.00 30.96 29 PRO B O 1
ATOM 1970 N N . LEU B 1 15 ? -31.463 36.418 19.670 1.00 30.91 30 LEU B N 1
ATOM 1971 C CA . LEU B 1 15 ? -32.262 35.390 19.012 1.00 31.01 30 LEU B CA 1
ATOM 1972 C C . LEU B 1 15 ? -32.581 34.189 19.911 1.00 35.28 30 LEU B C 1
ATOM 1973 O O . LEU B 1 15 ? -31.672 33.553 20.454 1.00 34.00 30 LEU B O 1
ATOM 1978 N N . THR B 1 16 ? -33.872 33.885 20.045 1.00 32.36 31 THR B N 1
ATOM 1979 C CA . THR B 1 16 ? -34.354 32.669 20.712 1.00 33.81 31 THR B CA 1
ATOM 1980 C C . THR B 1 16 ? -35.548 32.175 19.914 1.00 32.55 31 THR B C 1
ATOM 1981 O O . THR B 1 16 ? -35.921 32.801 18.918 1.00 31.15 31 THR B O 1
ATOM 1985 N N . GLU B 1 17 ? -36.165 31.082 20.360 1.00 32.58 32 GLU B N 1
ATOM 1986 C CA . GLU B 1 17 ? -37.396 30.594 19.720 1.00 36.92 32 GLU B CA 1
ATOM 1987 C C . GLU B 1 17 ? -38.534 31.619 19.772 1.00 33.05 32 GLU B C 1
ATOM 1988 O O . GLU B 1 17 ? -39.265 31.793 18.786 1.00 33.28 32 GLU B O 1
ATOM 1994 N N . ASP B 1 18 ? -38.671 32.298 20.910 1.00 29.37 33 ASP B N 1
ATOM 1995 C CA . ASP B 1 18 ? -39.719 33.305 21.062 1.00 30.14 33 ASP B CA 1
ATOM 1996 C C . ASP B 1 18 ? -39.467 34.639 20.334 1.00 28.05 33 ASP B C 1
ATOM 1997 O O . ASP B 1 18 ? -40.418 35.368 20.087 1.00 27.62 33 ASP B O 1
ATOM 2002 N N . THR B 1 19 ? -38.229 34.946 19.961 1.00 24.86 34 THR B N 1
ATOM 2003 C CA . THR B 1 19 ? -37.938 36.245 19.317 1.00 22.71 34 THR B CA 1
ATOM 2004 C C . THR B 1 19 ? -37.747 36.130 17.792 1.00 20.22 34 THR B C 1
ATOM 2005 O O . THR B 1 19 ? -37.314 37.057 17.134 1.00 18.11 34 THR B O 1
ATOM 2009 N N . GLN B 1 20 ? -38.090 34.981 17.229 1.00 20.55 35 GLN B N 1
ATOM 2010 C CA . GLN B 1 20 ? -38.060 34.783 15.782 1.00 20.28 35 GLN B CA 1
ATOM 2011 C C . GLN B 1 20 ? -39.387 34.202 15.351 1.00 21.09 35 GLN B C 1
ATOM 2012 O O . GLN B 1 20 ? -40.002 33.473 16.115 1.00 22.07 35 GLN B O 1
ATOM 2018 N N . TYR B 1 21 ? -39.873 34.566 14.161 1.00 19.16 36 TYR B N 1
ATOM 2019 C CA . TYR B 1 21 ? -41.158 34.068 13.688 1.00 18.85 36 TYR B CA 1
ATOM 2020 C C . TYR B 1 21 ? -41.128 34.106 12.180 1.00 20.16 36 TYR B C 1
ATOM 2021 O O . TYR B 1 21 ? -40.571 35.021 11.595 1.00 20.04 36 TYR B O 1
ATOM 2030 N N . LYS B 1 22 ? -41.728 33.107 11.564 1.00 19.79 37 LYS B N 1
ATOM 2031 C CA . LYS B 1 22 ? -41.862 33.125 10.131 1.00 19.19 37 LYS B CA 1
ATOM 2032 C C . LYS B 1 22 ? -43.308 32.864 9.789 1.00 19.96 37 LYS B C 1
ATOM 2033 O O . LYS B 1 22 ? -44.017 32.137 10.504 1.00 21.95 37 LYS B O 1
ATOM 2039 N N . VAL B 1 23 ? -43.756 33.460 8.707 1.00 20.12 38 VAL B N 1
ATOM 2040 C CA . VAL B 1 23 ? -45.116 33.219 8.277 1.00 20.92 38 VAL B CA 1
ATOM 2041 C C . VAL B 1 23 ? -45.163 33.045 6.772 1.00 18.46 38 VAL B C 1
ATOM 2042 O O . VAL B 1 23 ? -44.324 33.587 6.066 1.00 15.63 38 VAL B O 1
ATOM 2046 N N . GLU B 1 24 ? -46.154 32.280 6.318 1.00 17.64 39 GLU B N 1
ATOM 2047 C CA . GLU B 1 24 ? -46.324 31.957 4.881 1.00 17.39 39 GLU B CA 1
ATOM 2048 C C . GLU B 1 24 ? -47.680 32.472 4.418 1.00 18.83 39 GLU B C 1
ATOM 2049 O O . GLU B 1 24 ? -48.631 32.512 5.203 1.00 19.95 39 GLU B O 1
ATOM 2055 N N . ALA B 1 25 ? -47.777 32.800 3.141 1.00 14.54 40 ALA B N 1
ATOM 2056 C CA . ALA B 1 25 ? -49.041 33.145 2.536 1.00 16.20 40 ALA B CA 1
ATOM 2057 C C . ALA B 1 25 ? -48.950 32.896 1.046 1.00 16.30 40 ALA B C 1
ATOM 2058 O O . ALA B 1 25 ? -47.860 32.956 0.465 1.00 14.82 40 ALA B O 1
ATOM 2060 N N . VAL B 1 26 ? -50.101 32.599 0.442 1.00 14.59 41 VAL B N 1
ATOM 2061 C CA . VAL B 1 26 ? -50.191 32.595 -1.010 1.00 13.11 41 VAL B CA 1
ATOM 2062 C C . VAL B 1 26 ? -51.224 33.635 -1.443 1.00 13.92 41 VAL B C 1
ATOM 2063 O O . VAL B 1 26 ? -52.394 33.518 -1.082 1.00 16.64 41 VAL B O 1
ATOM 2067 N N . LEU B 1 27 ? -50.756 34.648 -2.155 1.00 11.62 42 LEU B N 1
ATOM 2068 C CA . LEU B 1 27 ? -51.588 35.729 -2.677 1.00 12.48 42 LEU B CA 1
ATOM 2069 C C . LEU B 1 27 ? -52.133 35.216 -3.989 1.00 13.79 42 LEU B C 1
ATOM 2070 O O . LEU B 1 27 ? -51.386 34.739 -4.845 1.00 13.95 42 LEU B O 1
ATOM 2075 N N . LEU B 1 28 ? -53.447 35.323 -4.131 1.00 12.69 43 LEU B N 1
ATOM 2076 C CA . LEU B 1 28 ? -54.152 34.813 -5.283 1.00 12.74 43 LEU B CA 1
ATOM 2077 C C . LEU B 1 28 ? -54.426 35.943 -6.286 1.00 12.01 43 LEU B C 1
ATOM 2078 O O . LEU B 1 28 ? -54.613 37.107 -5.892 1.00 12.24 43 LEU B O 1
ATOM 2083 N N . PRO B 1 29 ? -54.453 35.610 -7.576 1.00 11.10 44 PRO B N 1
ATOM 2084 C CA . PRO B 1 29 ? -54.704 36.643 -8.551 1.00 11.62 44 PRO B CA 1
ATOM 2085 C C . PRO B 1 29 ? -56.099 37.224 -8.460 1.00 10.48 44 PRO B C 1
ATOM 2086 O O . PRO B 1 29 ? -57.034 36.536 -8.078 1.00 12.44 44 PRO B O 1
ATOM 2090 N N . ASN B 1 30 ? -56.169 38.501 -8.793 1.00 12.59 45 ASN B N 1
ATOM 2091 C CA . ASN B 1 30 ? -57.335 39.280 -8.576 1.00 15.80 45 ASN B CA 1
ATOM 2092 C C . ASN B 1 30 ? -57.614 40.217 -9.732 1.00 13.74 45 ASN B C 1
ATOM 2093 O O . ASN B 1 30 ? -56.814 41.098 -10.001 1.00 13.57 45 ASN B O 1
ATOM 2098 N N . PHE B 1 31 ? -58.744 40.002 -10.423 1.00 15.59 46 PHE B N 1
ATOM 2099 C CA . PHE B 1 31 ? -59.170 40.869 -11.509 1.00 18.15 46 PHE B CA 1
ATOM 2100 C C . PHE B 1 31 ? -60.333 41.562 -10.861 1.00 22.36 46 PHE B C 1
ATOM 2101 O O . PHE B 1 31 ? -61.503 41.141 -11.011 1.00 27.82 46 PHE B O 1
ATOM 2109 N N . GLY B 1 32 ? -59.963 42.560 -10.071 1.00 19.98 47 GLY B N 1
ATOM 2110 C CA . GLY B 1 32 ? -60.825 43.315 -9.210 1.00 28.64 47 GLY B CA 1
ATOM 2111 C C . GLY B 1 32 ? -62.006 43.895 -9.932 1.00 32.64 47 GLY B C 1
ATOM 2112 O O . GLY B 1 32 ? -61.888 44.383 -11.076 1.00 36.40 47 GLY B O 1
ATOM 2113 N N . LYS B 1 33 ? -63.138 43.759 -9.259 1.00 29.08 48 LYS B N 1
ATOM 2114 C CA . LYS B 1 33 ? -64.429 44.285 -9.666 1.00 33.98 48 LYS B CA 1
ATOM 2115 C C . LYS B 1 33 ? -65.036 45.165 -8.567 1.00 31.68 48 LYS B C 1
ATOM 2116 O O . LYS B 1 33 ? -66.112 45.727 -8.744 1.00 33.97 48 LYS B O 1
ATOM 2122 N N . ALA B 1 34 ? -64.350 45.255 -7.427 1.00 32.40 49 ALA B N 1
ATOM 2123 C CA . ALA B 1 34 ? -64.837 45.996 -6.260 1.00 36.28 49 ALA B CA 1
ATOM 2124 C C . ALA B 1 34 ? -63.674 46.176 -5.270 1.00 30.36 49 ALA B C 1
ATOM 2125 O O . ALA B 1 34 ? -62.669 45.475 -5.342 1.00 32.62 49 ALA B O 1
ATOM 2127 N N . ALA B 1 35 ? -63.823 47.112 -4.335 1.00 32.65 50 ALA B N 1
ATOM 2128 C CA . ALA B 1 35 ? -62.700 47.450 -3.436 1.00 25.76 50 ALA B CA 1
ATOM 2129 C C . ALA B 1 35 ? -62.478 46.401 -2.333 1.00 30.54 50 ALA B C 1
ATOM 2130 O O . ALA B 1 35 ? -61.333 45.917 -2.106 1.00 25.29 50 ALA B O 1
ATOM 2132 N N . THR B 1 36 ? -63.574 46.038 -1.661 1.00 34.25 51 THR B N 1
ATOM 2133 C CA . THR B 1 36 ? -63.485 45.247 -0.417 1.00 43.50 51 THR B CA 1
ATOM 2134 C C . THR B 1 36 ? -63.449 43.721 -0.628 1.00 42.09 51 THR B C 1
ATOM 2135 O O . THR B 1 36 ? -63.131 42.968 0.296 1.00 38.04 51 THR B O 1
ATOM 2139 N N . THR B 1 37 ? -63.787 43.279 -1.837 1.00 39.87 52 THR B N 1
ATOM 2140 C CA . THR B 1 37 ? -63.864 41.857 -2.175 1.00 45.57 52 THR B CA 1
ATOM 2141 C C . THR B 1 37 ? -63.027 41.610 -3.451 1.00 44.03 52 THR B C 1
ATOM 2142 O O . THR B 1 37 ? -63.295 42.222 -4.487 1.00 40.47 52 THR B O 1
ATOM 2146 N N . GLY B 1 38 ? -62.006 40.748 -3.354 1.00 36.26 53 GLY B N 1
ATOM 2147 C CA . GLY B 1 38 ? -61.202 40.329 -4.525 1.00 36.16 53 GLY B CA 1
ATOM 2148 C C . GLY B 1 38 ? -61.972 39.368 -5.426 1.00 29.77 53 GLY B C 1
ATOM 2149 O O . GLY B 1 38 ? -63.020 38.812 -5.052 1.00 32.47 53 GLY B O 1
ATOM 2150 N N . ASN B 1 39 ? -61.427 39.137 -6.617 1.00 25.81 54 ASN B N 1
ATOM 2151 C CA . ASN B 1 39 ? -62.106 38.318 -7.605 1.00 32.69 54 ASN B CA 1
ATOM 2152 C C . ASN B 1 39 ? -61.067 37.321 -7.970 1.00 26.43 54 ASN B C 1
ATOM 2153 O O . ASN B 1 39 ? -60.261 37.562 -8.900 1.00 29.50 54 ASN B O 1
ATOM 2158 N N . PHE B 1 40 ? -61.002 36.221 -7.204 1.00 25.91 55 PHE B N 1
ATOM 2159 C CA . PHE B 1 40 ? -59.790 35.412 -7.353 1.00 17.54 55 PHE B CA 1
ATOM 2160 C C . PHE B 1 40 ? -60.011 34.457 -8.488 1.00 17.48 55 PHE B C 1
ATOM 2161 O O . PHE B 1 40 ? -60.819 33.517 -8.392 1.00 18.49 55 PHE B O 1
ATOM 2169 N N . GLN B 1 41 ? -59.305 34.736 -9.566 1.00 15.19 56 GLN B N 1
ATOM 2170 C CA . GLN B 1 41 ? -59.318 33.895 -10.763 1.00 15.10 56 GLN B CA 1
ATOM 2171 C C . GLN B 1 41 ? -57.994 34.158 -11.465 1.00 14.00 56 GLN B C 1
ATOM 2172 O O . GLN B 1 41 ? -57.452 35.268 -11.364 1.00 12.85 56 GLN B O 1
ATOM 2178 N N . SER B 1 42 ? -57.474 33.143 -12.158 1.00 12.65 57 SER B N 1
ATOM 2179 C CA . SER B 1 42 ? -56.187 33.276 -12.855 1.00 13.38 57 SER B CA 1
ATOM 2180 C C . SER B 1 42 ? -56.283 33.648 -14.332 1.00 13.66 57 SER B C 1
ATOM 2181 O O . SER B 1 42 ? -55.271 33.910 -14.955 1.00 12.37 57 SER B O 1
ATOM 2184 N N . ARG B 1 43 ? -57.486 33.644 -14.892 1.00 12.65 58 ARG B N 1
ATOM 2185 C CA . ARG B 1 43 ? -57.759 34.264 -16.185 1.00 11.56 58 ARG B CA 1
ATOM 2186 C C . ARG B 1 43 ? -58.925 35.222 -16.000 1.00 11.76 58 ARG B C 1
ATOM 2187 O O . ARG B 1 43 ? -59.883 34.895 -15.304 1.00 14.28 58 ARG B O 1
ATOM 2195 N N . GLY B 1 44 ? -58.821 36.373 -16.643 1.00 13.75 59 GLY B N 1
ATOM 2196 C CA . GLY B 1 44 ? -59.875 37.372 -16.575 1.00 15.98 59 GLY B CA 1
ATOM 2197 C C . GLY B 1 44 ? -60.984 37.079 -17.545 1.00 17.68 59 GLY B C 1
ATOM 2198 O O . GLY B 1 44 ? -60.980 36.059 -18.259 1.00 16.62 59 GLY B O 1
ATOM 2199 N N . LEU B 1 45 ? -61.976 37.963 -17.553 1.00 16.33 60 LEU B N 1
ATOM 2200 C CA . LEU B 1 45 ? -62.955 37.994 -18.640 1.00 16.06 60 LEU B CA 1
ATOM 2201 C C . LEU B 1 45 ? -62.182 38.447 -19.869 1.00 14.49 60 LEU B C 1
ATOM 2202 O O . LEU B 1 45 ? -61.060 38.934 -19.743 1.00 15.44 60 LEU B O 1
ATOM 2207 N N . PRO B 1 46 ? -62.757 38.272 -21.073 1.00 15.50 61 PRO B N 1
ATOM 2208 C CA . PRO B 1 46 ? -62.065 38.730 -22.283 1.00 15.37 61 PRO B CA 1
ATOM 2209 C C . PRO B 1 46 ? -61.684 40.178 -22.148 1.00 15.72 61 PRO B C 1
ATOM 2210 O O . PRO B 1 46 ? -62.495 40.999 -21.666 1.00 14.82 61 PRO B O 1
ATOM 2214 N N . TYR B 1 47 ? -60.446 40.490 -22.494 1.00 16.30 62 TYR B N 1
ATOM 2215 C CA . TYR B 1 47 ? -59.876 41.811 -22.219 1.00 15.71 62 TYR B CA 1
ATOM 2216 C C . TYR B 1 47 ? -60.476 42.889 -23.135 1.00 17.30 62 TYR B C 1
ATOM 2217 O O . TYR B 1 47 ? -60.598 44.061 -22.724 1.00 18.85 62 TYR B O 1
ATOM 2226 N N . THR B 1 48 ? -60.900 42.450 -24.326 1.00 16.59 63 THR B N 1
ATOM 2227 C CA . THR B 1 48 ? -61.396 43.263 -25.444 1.00 16.47 63 THR B CA 1
ATOM 2228 C C . THR B 1 48 ? -60.239 43.976 -26.162 1.00 18.32 63 THR B C 1
ATOM 2229 O O . THR B 1 48 ? -59.158 44.178 -25.594 1.00 17.27 63 THR B O 1
ATOM 2233 N N . MET B 1 49 ? -60.491 44.359 -27.407 1.00 16.76 64 MET B N 1
ATOM 2234 C CA . MET B 1 49 ? -59.588 45.221 -28.172 1.00 17.94 64 MET B CA 1
ATOM 2235 C C . MET B 1 49 ? -59.992 46.699 -28.068 1.00 19.44 64 MET B C 1
ATOM 2236 O O . MET B 1 49 ? -59.614 47.511 -28.910 1.00 20.14 64 MET B O 1
ATOM 2241 N N . SER B 1 50 ? -60.724 47.062 -27.008 1.00 19.37 65 SER B N 1
ATOM 2242 C CA . SER B 1 50 ? -61.318 48.403 -26.864 1.00 18.98 65 SER B CA 1
ATOM 2243 C C . SER B 1 50 ? -60.358 49.381 -26.159 1.00 18.43 65 SER B C 1
ATOM 2244 O O . SER B 1 50 ? -59.293 48.992 -25.701 1.00 20.34 65 SER B O 1
ATOM 2247 N N . ASP B 1 51 ? -60.784 50.629 -26.035 1.00 19.64 66 ASP B N 1
ATOM 2248 C CA . ASP B 1 51 ? -60.027 51.668 -25.325 1.00 21.41 66 ASP B CA 1
ATOM 2249 C C . ASP B 1 51 ? -60.302 51.757 -23.820 1.00 21.16 66 ASP B C 1
ATOM 2250 O O . ASP B 1 51 ? -59.945 52.752 -23.209 1.00 22.38 66 ASP B O 1
ATOM 2255 N N . THR B 1 52 ? -60.901 50.727 -23.245 1.00 20.83 67 THR B N 1
ATOM 2256 C CA . THR B 1 52 ? -61.448 50.807 -21.886 1.00 21.29 67 THR B CA 1
ATOM 2257 C C . THR B 1 52 ? -61.078 49.617 -21.063 1.00 20.98 67 THR B C 1
ATOM 2258 O O . THR B 1 52 ? -61.310 48.472 -21.478 1.00 21.61 67 THR B O 1
ATOM 2262 N N . LEU B 1 53 ? -60.455 49.866 -19.904 1.00 19.27 68 LEU B N 1
ATOM 2263 C CA . LEU B 1 53 ? -60.222 48.839 -18.910 1.00 20.08 68 LEU B CA 1
ATOM 2264 C C . LEU B 1 53 ? -61.506 48.519 -18.166 1.00 21.55 68 LEU B C 1
ATOM 2265 O O . LEU B 1 53 ? -62.098 49.394 -17.577 1.00 21.34 68 LEU B O 1
ATOM 2270 N N . GLY B 1 54 ? -61.901 47.256 -18.183 1.00 25.28 69 GLY B N 1
ATOM 2271 C CA . GLY B 1 54 ? -63.141 46.833 -17.529 1.00 27.11 69 GLY B CA 1
ATOM 2272 C C . GLY B 1 54 ? -62.864 45.950 -16.332 1.00 24.93 69 GLY B C 1
ATOM 2273 O O . GLY B 1 54 ? -61.929 45.184 -16.329 1.00 23.07 69 GLY B O 1
ATOM 2274 N N . PRO B 1 55 ? -63.697 46.034 -15.300 1.00 27.99 70 PRO B N 1
ATOM 2275 C CA . PRO B 1 55 ? -63.477 45.207 -14.140 1.00 25.86 70 PRO B CA 1
ATOM 2276 C C . PRO B 1 55 ? -63.719 43.725 -14.500 1.00 20.70 70 PRO B C 1
ATOM 2277 O O . PRO B 1 55 ? -64.634 43.398 -15.260 1.00 24.05 70 PRO B O 1
ATOM 2281 N N . GLY B 1 56 ? -62.901 42.857 -13.936 1.00 20.48 71 GLY B N 1
ATOM 2282 C CA . GLY B 1 56 ? -62.924 41.446 -14.308 1.00 18.15 71 GLY B CA 1
ATOM 2283 C C . GLY B 1 56 ? -61.987 41.116 -15.457 1.00 17.45 71 GLY B C 1
ATOM 2284 O O . GLY B 1 56 ? -61.634 39.959 -15.633 1.00 19.20 71 GLY B O 1
ATOM 2285 N N . ALA B 1 57 ? -61.631 42.115 -16.254 1.00 17.55 72 ALA B N 1
ATOM 2286 C CA . ALA B 1 57 ? -60.740 41.947 -17.401 1.00 18.13 72 ALA B CA 1
ATOM 2287 C C . ALA B 1 57 ? -59.312 42.414 -17.120 1.00 15.48 72 ALA B C 1
ATOM 2288 O O . ALA B 1 57 ? -58.339 41.806 -17.595 1.00 14.50 72 ALA B O 1
ATOM 2290 N N . ALA B 1 58 ? -59.192 43.514 -16.387 1.00 15.36 73 ALA B N 1
ATOM 2291 C CA . ALA B 1 58 ? -57.901 44.109 -16.059 1.00 13.90 73 ALA B CA 1
ATOM 2292 C C . ALA B 1 58 ? -57.315 43.518 -14.786 1.00 13.85 73 ALA B C 1
ATOM 2293 O O . ALA B 1 58 ? -58.001 43.467 -13.754 1.00 14.43 73 ALA B O 1
ATOM 2295 N N . LEU B 1 59 ? -56.055 43.107 -14.832 1.00 11.55 74 LEU B N 1
ATOM 2296 C CA . LEU B 1 59 ? -55.400 42.558 -13.633 1.00 11.23 74 LEU B CA 1
ATOM 2297 C C . LEU B 1 59 ? -55.149 43.659 -12.609 1.00 11.40 74 LEU B C 1
ATOM 2298 O O . LEU B 1 59 ? -54.625 44.732 -12.946 1.00 12.61 74 LEU B O 1
ATOM 2303 N N . CYS B 1 60 ? -55.518 43.384 -11.346 1.00 10.97 75 CYS B N 1
ATOM 2304 C CA . CYS B 1 60 ? -55.258 44.311 -10.262 1.00 10.55 75 CYS B CA 1
ATOM 2305 C C . CYS B 1 60 ? -54.221 43.770 -9.299 1.00 10.63 75 CYS B C 1
ATOM 2306 O O . CYS B 1 60 ? -53.963 42.584 -9.279 1.00 10.25 75 CYS B O 1
ATOM 2309 N N . TYR B 1 61 ? -53.615 44.637 -8.493 1.00 10.94 76 TYR B N 1
ATOM 2310 C CA . TYR B 1 61 ? -52.714 44.128 -7.471 1.00 11.18 76 TYR B CA 1
ATOM 2311 C C . TYR B 1 61 ? -53.479 43.241 -6.474 1.00 11.10 76 TYR B C 1
ATOM 2312 O O . TYR B 1 61 ? -54.655 43.518 -6.133 1.00 13.80 76 TYR B O 1
ATOM 2321 N N . SER B 1 62 ? -52.784 42.202 -6.040 1.00 11.40 77 SER B N 1
ATOM 2322 C CA . SER B 1 62 ? -53.182 41.348 -4.954 1.00 12.20 77 SER B CA 1
ATOM 2323 C C . SER B 1 62 ? -52.552 41.884 -3.701 1.00 11.74 77 SER B C 1
ATOM 2324 O O . SER B 1 62 ? -51.402 42.301 -3.735 1.00 11.86 77 SER B O 1
ATOM 2327 N N . VAL B 1 63 ? -53.285 41.827 -2.594 1.00 11.29 78 VAL B N 1
ATOM 2328 C CA . VAL B 1 63 ? -52.758 42.276 -1.309 1.00 13.68 78 VAL B CA 1
ATOM 2329 C C . VAL B 1 63 ? -53.116 41.267 -0.234 1.00 12.73 78 VAL B C 1
ATOM 2330 O O . VAL B 1 63 ? -54.188 40.645 -0.261 1.00 14.57 78 VAL B O 1
ATOM 2334 N N . ALA B 1 64 ? -52.240 41.154 0.742 1.00 13.98 79 ALA B N 1
ATOM 2335 C CA . ALA B 1 64 ? -52.528 40.399 1.957 1.00 15.65 79 ALA B CA 1
ATOM 2336 C C . ALA B 1 64 ? -51.937 41.169 3.118 1.00 15.13 79 ALA B C 1
ATOM 2337 O O . ALA B 1 64 ? -50.877 41.770 2.969 1.00 15.53 79 ALA B O 1
ATOM 2339 N N . VAL B 1 65 ? -52.653 41.164 4.245 1.00 15.20 80 VAL B N 1
ATOM 2340 C CA . VAL B 1 65 ? -52.160 41.749 5.483 1.00 15.30 80 VAL B CA 1
ATOM 2341 C C . VAL B 1 65 ? -52.162 40.630 6.509 1.00 16.99 80 VAL B C 1
ATOM 2342 O O . VAL B 1 65 ? -53.224 40.107 6.879 1.00 18.20 80 VAL B O 1
ATOM 2346 N N . ILE B 1 66 ? -50.961 40.273 6.948 1.00 15.61 81 ILE B N 1
ATOM 2347 C CA . ILE B 1 66 ? -50.737 39.093 7.767 1.00 19.83 81 ILE B CA 1
ATOM 2348 C C . ILE B 1 66 ? -50.409 39.557 9.180 1.00 17.57 81 ILE B C 1
ATOM 2349 O O . ILE B 1 66 ? -49.419 40.243 9.392 1.00 16.87 81 ILE B O 1
ATOM 2354 N N . ASN B 1 67 ? -51.236 39.164 10.135 1.00 18.70 82 ASN B N 1
ATOM 2355 C CA A ASN B 1 67 ? -51.000 39.531 11.520 0.70 19.63 82 ASN B CA 1
ATOM 2356 C CA B ASN B 1 67 ? -51.018 39.489 11.539 0.30 19.61 82 ASN B CA 1
ATOM 2357 C C . ASN B 1 67 ? -49.802 38.742 12.108 1.00 20.20 82 ASN B C 1
ATOM 2358 O O . ASN B 1 67 ? -49.604 37.572 11.828 1.00 20.69 82 ASN B O 1
ATOM 2367 N N . LEU B 1 68 ? -49.001 39.411 12.916 1.00 17.42 83 LEU B N 1
ATOM 2368 C CA . LEU B 1 68 ? -47.853 38.791 13.554 1.00 17.78 83 LEU B CA 1
ATOM 2369 C C . LEU B 1 68 ? -48.199 38.601 15.024 1.00 17.15 83 LEU B C 1
ATOM 2370 O O . LEU B 1 68 ? -49.104 39.230 15.522 1.00 18.28 83 LEU B O 1
ATOM 2375 N N . PRO B 1 69 ? -47.447 37.754 15.738 1.00 17.98 84 PRO B N 1
ATOM 2376 C CA . PRO B 1 69 ? -47.797 37.524 17.126 1.00 18.49 84 PRO B CA 1
ATOM 2377 C C . PRO B 1 69 ? -47.662 38.755 18.008 1.00 18.77 84 PRO B C 1
ATOM 2378 O O . PRO B 1 69 ? -46.797 39.584 17.763 1.00 17.70 84 PRO B O 1
ATOM 2382 N N . GLU B 1 70 ? -48.497 38.869 19.036 1.00 20.09 85 GLU B N 1
ATOM 2383 C CA . GLU B 1 70 ? -48.301 39.915 20.033 1.00 21.58 85 GLU B CA 1
ATOM 2384 C C . GLU B 1 70 ? -46.910 39.703 20.681 1.00 21.99 85 GLU B C 1
ATOM 2385 O O . GLU B 1 70 ? -46.491 38.570 20.918 1.00 21.83 85 GLU B O 1
ATOM 2391 N N . ILE B 1 71 ? -46.215 40.799 20.950 1.00 21.10 86 ILE B N 1
ATOM 2392 C CA . ILE B 1 71 ? -44.983 40.767 21.716 1.00 21.16 86 ILE B CA 1
ATOM 2393 C C . ILE B 1 71 ? -45.342 41.268 23.119 1.00 23.25 86 ILE B C 1
ATOM 2394 O O . ILE B 1 71 ? -45.588 42.453 23.307 1.00 22.05 86 ILE B O 1
ATOM 2399 N N . PRO B 1 72 ? -45.405 40.361 24.124 1.00 26.78 87 PRO B N 1
ATOM 2400 C CA . PRO B 1 72 ? -45.688 40.884 25.451 1.00 27.35 87 PRO B CA 1
ATOM 2401 C C . PRO B 1 72 ? -44.570 41.803 25.961 1.00 24.86 87 PRO B C 1
ATOM 2402 O O . PRO B 1 72 ? -43.413 41.646 25.565 1.00 23.85 87 PRO B O 1
ATOM 2406 N N . ASP B 1 73 ? -44.934 42.752 26.805 1.00 24.67 88 ASP B N 1
ATOM 2407 C CA . ASP B 1 73 ? -43.953 43.551 27.558 1.00 25.91 88 ASP B CA 1
ATOM 2408 C C . ASP B 1 73 ? -43.041 44.341 26.619 1.00 23.95 88 ASP B C 1
ATOM 2409 O O . ASP B 1 73 ? -41.858 44.533 26.905 1.00 24.10 88 ASP B O 1
ATOM 2414 N N . ALA B 1 74 ? -43.609 44.812 25.516 1.00 23.54 89 ALA B N 1
ATOM 2415 C CA . ALA B 1 74 ? -42.829 45.399 24.438 1.00 22.92 89 ALA B CA 1
ATOM 2416 C C . ALA B 1 74 ? -42.435 46.872 24.624 1.00 24.73 89 ALA B C 1
ATOM 2417 O O . ALA B 1 74 ? -41.545 47.339 23.910 1.00 23.45 89 ALA B O 1
ATOM 2419 N N . MET B 1 75 ? -43.111 47.601 25.513 1.00 25.78 90 MET B N 1
ATOM 2420 C CA . MET B 1 75 ? -42.891 49.066 25.674 1.00 31.32 90 MET B CA 1
ATOM 2421 C C . MET B 1 75 ? -42.125 49.438 26.939 1.00 29.07 90 MET B C 1
ATOM 2422 O O . MET B 1 75 ? -42.513 49.056 28.038 1.00 30.59 90 MET B O 1
ATOM 2427 N N . CYS B 1 76 ? -41.040 50.197 26.779 1.00 30.16 91 CYS B N 1
ATOM 2428 C CA . CYS B 1 76 ? -40.230 50.721 27.887 1.00 32.25 91 CYS B CA 1
ATOM 2429 C C . CYS B 1 76 ? -39.871 52.183 27.646 1.00 35.11 91 CYS B C 1
ATOM 2430 O O . CYS B 1 76 ? -39.094 52.478 26.739 1.00 36.12 91 CYS B O 1
ATOM 2433 N N . GLU B 1 77 ? -40.423 53.080 28.463 1.00 36.71 92 GLU B N 1
ATOM 2434 C CA . GLU B 1 77 ? -40.254 54.529 28.305 1.00 39.26 92 GLU B CA 1
ATOM 2435 C C . GLU B 1 77 ? -40.366 54.948 26.842 1.00 40.23 92 GLU B C 1
ATOM 2436 O O . GLU B 1 77 ? -41.454 54.960 26.288 1.00 46.55 92 GLU B O 1
ATOM 2442 N N . ASP B 1 78 ? -39.227 55.196 26.202 1.00 37.70 93 ASP B N 1
ATOM 2443 C CA . ASP B 1 78 ? -39.165 55.782 24.871 1.00 37.18 93 ASP B CA 1
ATOM 2444 C C . ASP B 1 78 ? -38.770 54.742 23.843 1.00 32.24 93 ASP B C 1
ATOM 2445 O O . ASP B 1 78 ? -38.498 55.074 22.687 1.00 30.14 93 ASP B O 1
ATOM 2450 N N . THR B 1 79 ? -38.757 53.472 24.250 1.00 28.68 94 THR B N 1
ATOM 2451 C CA . THR B 1 79 ? -38.403 52.410 23.316 1.00 26.11 94 THR B CA 1
ATOM 2452 C C . THR B 1 79 ? -39.501 51.356 23.218 1.00 26.70 94 THR B C 1
ATOM 2453 O O . THR B 1 79 ? -40.296 51.163 24.147 1.00 28.25 94 THR B O 1
ATOM 2457 N N . MET B 1 80 ? -39.556 50.683 22.083 1.00 22.32 95 MET B N 1
ATOM 2458 C CA . MET B 1 80 ? -40.387 49.508 21.995 1.00 22.78 95 MET B CA 1
ATOM 2459 C C . MET B 1 80 ? -39.754 48.423 21.146 1.00 20.43 95 MET B C 1
ATOM 2460 O O . MET B 1 80 ? -38.906 48.682 20.291 1.00 21.69 95 MET B O 1
ATOM 2465 N N . ILE B 1 81 ? -40.206 47.203 21.377 1.00 19.12 96 ILE B N 1
ATOM 2466 C CA . ILE B 1 81 ? -39.813 46.050 20.573 1.00 18.56 96 ILE B CA 1
ATOM 2467 C C . ILE B 1 81 ? -40.850 45.807 19.477 1.00 18.00 96 ILE B C 1
ATOM 2468 O O . ILE B 1 81 ? -42.051 45.730 19.762 1.00 18.94 96 ILE B O 1
ATOM 2473 N N . VAL B 1 82 ? -40.395 45.667 18.240 1.00 17.21 97 VAL B N 1
ATOM 2474 C CA . VAL B 1 82 ? -41.279 45.329 17.107 1.00 17.40 97 VAL B CA 1
ATOM 2475 C C . VAL B 1 82 ? -40.686 44.165 16.319 1.00 15.96 97 VAL B C 1
ATOM 2476 O O . VAL B 1 82 ? -39.482 43.890 16.412 1.00 17.57 97 VAL B O 1
ATOM 2480 N N . TRP B 1 83 ? -41.530 43.497 15.542 1.00 15.30 98 TRP B N 1
ATOM 2481 C CA . TRP B 1 83 ? -41.078 42.507 14.579 1.00 14.56 98 TRP B CA 1
ATOM 2482 C C . TRP B 1 83 ? -40.403 43.201 13.405 1.00 14.74 98 TRP B C 1
ATOM 2483 O O . TRP B 1 83 ? -40.920 44.190 12.869 1.00 15.49 98 TRP B O 1
ATOM 2494 N N . GLU B 1 84 ? -39.236 42.682 13.041 1.00 13.89 99 GLU B N 1
ATOM 2495 C CA . GLU B 1 84 ? -38.460 43.139 11.888 1.00 13.96 99 GLU B CA 1
ATOM 2496 C C . GLU B 1 84 ? -38.346 42.002 10.865 1.00 14.68 99 GLU B C 1
ATOM 2497 O O . GLU B 1 84 ? -37.814 40.924 11.183 1.00 13.10 99 GLU B O 1
ATOM 2503 N N . ALA B 1 85 ? -38.843 42.242 9.652 1.00 12.59 100 ALA B N 1
ATOM 2504 C CA . ALA B 1 85 ? -38.784 41.245 8.601 1.00 14.15 100 ALA B CA 1
ATOM 2505 C C . ALA B 1 85 ? -37.482 41.477 7.845 1.00 14.89 100 ALA B C 1
ATOM 2506 O O . ALA B 1 85 ? -37.290 42.532 7.246 1.00 14.37 100 ALA B O 1
ATOM 2508 N N . TYR B 1 86 ? -36.569 40.512 7.928 1.00 13.99 101 TYR B N 1
ATOM 2509 C CA . TYR B 1 86 ? -35.202 40.683 7.418 1.00 15.04 101 TYR B CA 1
ATOM 2510 C C . TYR B 1 86 ? -34.902 39.868 6.157 1.00 14.82 101 TYR B C 1
ATOM 2511 O O . TYR B 1 86 ? -33.884 40.087 5.515 1.00 15.74 101 TYR B O 1
ATOM 2520 N N . ARG B 1 87 ? -35.807 38.972 5.775 1.00 14.38 102 ARG B N 1
ATOM 2521 C CA . ARG B 1 87 ? -35.567 38.091 4.635 1.00 16.17 102 ARG B CA 1
ATOM 2522 C C . ARG B 1 87 ? -36.894 37.533 4.198 1.00 17.08 102 ARG B C 1
ATOM 2523 O O . ARG B 1 87 ? -37.784 37.320 5.023 1.00 14.86 102 ARG B O 1
ATOM 2531 N N . LEU B 1 88 ? -37.048 37.316 2.895 1.00 15.40 103 LEU B N 1
ATOM 2532 C CA . LEU B 1 88 ? -38.212 36.574 2.431 1.00 14.74 103 LEU B CA 1
ATOM 2533 C C . LEU B 1 88 ? -37.846 35.623 1.312 1.00 14.73 103 LEU B C 1
ATOM 2534 O O . LEU B 1 88 ? -36.810 35.785 0.661 1.00 14.06 103 LEU B O 1
ATOM 2539 N N . GLU B 1 89 ? -38.712 34.631 1.114 1.00 13.96 104 GLU B N 1
ATOM 2540 C CA . GLU B 1 89 ? -38.702 33.829 -0.112 1.00 13.39 104 GLU B CA 1
ATOM 2541 C C . GLU B 1 89 ? -39.994 34.130 -0.826 1.00 14.05 104 GLU B C 1
ATOM 2542 O O . GLU B 1 89 ? -41.025 34.262 -0.198 1.00 14.11 104 GLU B O 1
ATOM 2548 N N . THR B 1 90 ? -39.954 34.240 -2.151 1.00 12.60 105 THR B N 1
ATOM 2549 C CA . THR B 1 90 ? -41.202 34.386 -2.905 1.00 11.85 105 THR B CA 1
ATOM 2550 C C . THR B 1 90 ? -41.097 33.558 -4.182 1.00 14.12 105 THR B C 1
ATOM 2551 O O . THR B 1 90 ? -39.999 33.443 -4.757 1.00 14.04 105 THR B O 1
ATOM 2555 N N . GLU B 1 91 ? -42.201 32.916 -4.583 1.00 12.67 106 GLU B N 1
ATOM 2556 C CA . GLU B 1 91 ? -42.230 32.040 -5.754 1.00 14.21 106 GLU B CA 1
ATOM 2557 C C . GLU B 1 91 ? -43.545 32.223 -6.481 1.00 12.85 106 GLU B C 1
ATOM 2558 O O . GLU B 1 91 ? -44.608 32.277 -5.862 1.00 13.13 106 GLU B O 1
ATOM 2564 N N . LEU B 1 92 ? -43.498 32.287 -7.806 1.00 12.93 107 LEU B N 1
ATOM 2565 C CA . LEU B 1 92 ? -44.699 32.254 -8.624 1.00 12.46 107 LEU B CA 1
ATOM 2566 C C . LEU B 1 92 ? -45.128 30.812 -8.871 1.00 13.38 107 LEU B C 1
ATOM 2567 O O . LEU B 1 92 ? -44.302 29.945 -9.167 1.00 15.86 107 LEU B O 1
ATOM 2572 N N . LEU B 1 93 ? -46.425 30.554 -8.768 1.00 11.72 108 LEU B N 1
ATOM 2573 C CA . LEU B 1 93 ? -46.981 29.251 -9.068 1.00 11.76 108 LEU B CA 1
ATOM 2574 C C . LEU B 1 93 ? -47.557 29.267 -10.478 1.00 11.44 108 LEU B C 1
ATOM 2575 O O . LEU B 1 93 ? -48.440 30.096 -10.809 1.00 11.18 108 LEU B O 1
ATOM 2580 N N . PHE B 1 94 ? -47.059 28.384 -11.338 1.00 10.63 109 PHE B N 1
ATOM 2581 C CA . PHE B 1 94 ? -47.512 28.380 -12.731 1.00 9.70 109 PHE B CA 1
ATOM 2582 C C . PHE B 1 94 ? -47.118 27.081 -13.406 1.00 10.94 109 PHE B C 1
ATOM 2583 O O . PHE B 1 94 ? -46.115 26.472 -13.029 1.00 14.52 109 PHE B O 1
ATOM 2591 N N . ALA B 1 95 ? -47.943 26.635 -14.341 1.00 10.31 110 ALA B N 1
ATOM 2592 C CA . ALA B 1 95 ? -47.717 25.439 -15.142 1.00 11.36 110 ALA B CA 1
ATOM 2593 C C . ALA B 1 95 ? -47.657 25.800 -16.626 1.00 10.85 110 ALA B C 1
ATOM 2594 O O . ALA B 1 95 ? -48.221 26.812 -17.064 1.00 11.61 110 ALA B O 1
ATOM 2596 N N . PRO B 1 96 ? -46.973 24.976 -17.417 1.00 10.96 111 PRO B N 1
ATOM 2597 C CA . PRO B 1 96 ? -47.031 25.211 -18.868 1.00 11.29 111 PRO B CA 1
ATOM 2598 C C . PRO B 1 96 ? -48.454 25.117 -19.408 1.00 12.18 111 PRO B C 1
ATOM 2599 O O . PRO B 1 96 ? -49.211 24.197 -19.015 1.00 14.31 111 PRO B O 1
ATOM 2603 N N . GLN B 1 97 ? -48.802 26.036 -20.317 1.00 11.85 112 GLN B N 1
ATOM 2604 C CA . GLN B 1 97 ? -50.124 26.076 -20.910 1.00 11.28 112 GLN B CA 1
ATOM 2605 C C . GLN B 1 97 ? -50.079 25.525 -22.330 1.00 10.91 112 GLN B C 1
ATOM 2606 O O . GLN B 1 97 ? -49.412 26.082 -23.183 1.00 11.81 112 GLN B O 1
ATOM 2612 N N . MET B 1 98 ? -50.848 24.476 -22.581 1.00 10.81 113 MET B N 1
ATOM 2613 C CA A MET B 1 98 ? -50.824 23.765 -23.853 0.50 10.89 113 MET B CA 1
ATOM 2614 C CA B MET B 1 98 ? -50.837 23.844 -23.891 0.50 11.36 113 MET B CA 1
ATOM 2615 C C . MET B 1 98 ? -52.259 23.727 -24.403 1.00 11.61 113 MET B C 1
ATOM 2616 O O . MET B 1 98 ? -52.734 24.712 -24.974 1.00 11.62 113 MET B O 1
ATOM 2625 N N . ALA B 1 99 ? -52.979 22.623 -24.200 1.00 12.00 114 ALA B N 1
ATOM 2626 C CA . ALA B 1 99 ? -54.397 22.574 -24.670 1.00 13.51 114 ALA B CA 1
ATOM 2627 C C . ALA B 1 99 ? -55.233 23.710 -24.091 1.00 14.03 114 ALA B C 1
ATOM 2628 O O . ALA B 1 99 ? -56.183 24.161 -24.708 1.00 13.73 114 ALA B O 1
ATOM 2630 N N . SER B 1 100 ? -54.841 24.215 -22.927 1.00 12.65 115 SER B N 1
ATOM 2631 C CA . SER B 1 100 ? -55.597 25.249 -22.275 1.00 13.55 115 SER B CA 1
ATOM 2632 C C . SER B 1 100 ? -55.616 26.585 -23.018 1.00 13.51 115 SER B C 1
ATOM 2633 O O . SER B 1 100 ? -56.449 27.430 -22.695 1.00 13.49 115 SER B O 1
ATOM 2636 N N . SER B 1 101 ? -54.701 26.797 -23.965 1.00 13.31 116 SER B N 1
ATOM 2637 C CA . SER B 1 101 ? -54.515 28.132 -24.539 1.00 11.29 116 SER B CA 1
ATOM 2638 C C . SER B 1 101 ? -54.768 28.234 -26.026 1.00 13.26 116 SER B C 1
ATOM 2639 O O . SER B 1 101 ? -54.478 29.264 -26.619 1.00 14.48 116 SER B O 1
ATOM 2642 N N . GLY B 1 102 ? -55.354 27.197 -26.609 1.00 12.03 117 GLY B N 1
ATOM 2643 C CA . GLY B 1 102 ? -55.850 27.281 -27.990 1.00 12.32 117 GLY B CA 1
ATOM 2644 C C . GLY B 1 102 ? -54.774 27.013 -29.018 1.00 12.09 117 GLY B C 1
ATOM 2645 O O . GLY B 1 102 ? -53.624 26.670 -28.688 1.00 14.53 117 GLY B O 1
ATOM 2646 N N . TYR B 1 103 ? -55.120 27.195 -30.284 1.00 13.42 118 TYR B N 1
ATOM 2647 C CA . TYR B 1 103 ? -54.185 26.883 -31.356 1.00 13.54 118 TYR B CA 1
ATOM 2648 C C . TYR B 1 103 ? -54.172 27.984 -32.394 1.00 14.96 118 TYR B C 1
ATOM 2649 O O . TYR B 1 103 ? -55.131 28.729 -32.530 1.00 14.22 118 TYR B O 1
ATOM 2658 N N . GLN B 1 104 ? -53.057 28.076 -33.108 1.00 13.95 119 GLN B N 1
ATOM 2659 C CA . GLN B 1 104 ? -52.856 29.104 -34.107 1.00 15.65 119 GLN B CA 1
ATOM 2660 C C . GLN B 1 104 ? -52.774 28.374 -35.433 1.00 19.58 119 GLN B C 1
ATOM 2661 O O . GLN B 1 104 ? -51.801 27.617 -35.689 1.00 17.94 119 GLN B O 1
ATOM 2667 N N . ARG B 1 105 ? -53.763 28.600 -36.276 1.00 17.72 120 ARG B N 1
ATOM 2668 C CA . ARG B 1 105 ? -53.798 27.936 -37.586 1.00 21.91 120 ARG B CA 1
ATOM 2669 C C . ARG B 1 105 ? -52.582 28.228 -38.444 1.00 22.84 120 ARG B C 1
ATOM 2670 O O . ARG B 1 105 ? -52.035 27.320 -39.083 1.00 21.57 120 ARG B O 1
ATOM 2678 N N . ALA B 1 106 ? -52.157 29.487 -38.458 1.00 21.02 121 ALA B N 1
ATOM 2679 C CA . ALA B 1 106 ? -51.063 29.938 -39.350 1.00 25.03 121 ALA B CA 1
ATOM 2680 C C . ALA B 1 106 ? -49.730 29.170 -39.174 1.00 25.33 121 ALA B C 1
ATOM 2681 O O . ALA B 1 106 ? -48.928 29.035 -40.121 1.00 25.53 121 ALA B O 1
ATOM 2683 N N . ASN B 1 107 ? -49.479 28.710 -37.961 1.00 20.18 122 ASN B N 1
ATOM 2684 C CA . ASN B 1 107 ? -48.252 27.982 -37.620 1.00 22.90 122 ASN B CA 1
ATOM 2685 C C . ASN B 1 107 ? -48.622 26.501 -37.345 1.00 19.38 122 ASN B C 1
ATOM 2686 O O . ASN B 1 107 ? -47.791 25.746 -36.855 1.00 19.35 122 ASN B O 1
ATOM 2691 N N . GLY B 1 108 ? -49.870 26.094 -37.613 1.00 17.72 123 GLY B N 1
ATOM 2692 C CA . GLY B 1 108 ? -50.344 24.729 -37.337 1.00 17.37 123 GLY B CA 1
ATOM 2693 C C . GLY B 1 108 ? -49.923 24.138 -35.988 1.00 16.13 123 GLY B C 1
ATOM 2694 O O . GLY B 1 108 ? -49.568 22.950 -35.901 1.00 15.64 123 GLY B O 1
ATOM 2695 N N . THR B 1 109 ? -49.965 24.943 -34.948 1.00 14.44 124 THR B N 1
ATOM 2696 C CA . THR B 1 109 ? -49.573 24.432 -33.624 1.00 14.02 124 THR B CA 1
ATOM 2697 C C . THR B 1 109 ? -50.284 25.132 -32.493 1.00 13.59 124 THR B C 1
ATOM 2698 O O . THR B 1 109 ? -51.104 26.030 -32.703 1.00 13.43 124 THR B O 1
ATOM 2702 N N . LEU B 1 110 ? -50.053 24.662 -31.275 1.00 13.33 125 LEU B N 1
ATOM 2703 C CA . LEU B 1 110 ? -50.563 25.337 -30.096 1.00 12.52 125 LEU B CA 1
ATOM 2704 C C . LEU B 1 110 ? -50.111 26.782 -30.039 1.00 13.06 125 LEU B C 1
ATOM 2705 O O . LEU B 1 110 ? -49.038 27.123 -30.483 1.00 13.32 125 LEU B O 1
ATOM 2710 N N . ALA B 1 111 ? -50.968 27.642 -29.533 1.00 11.32 126 ALA B N 1
ATOM 2711 C CA . ALA B 1 111 ? -50.656 29.061 -29.391 1.00 13.35 126 ALA B CA 1
ATOM 2712 C C . ALA B 1 111 ? -49.795 29.381 -28.178 1.00 12.83 126 ALA B C 1
ATOM 2713 O O . ALA B 1 111 ? -48.893 30.235 -28.231 1.00 12.35 126 ALA B O 1
ATOM 2715 N N . GLY B 1 112 ? -50.068 28.698 -27.065 1.00 11.28 127 GLY B N 1
ATOM 2716 C CA . GLY B 1 112 ? -49.437 29.008 -25.793 1.00 10.97 127 GLY B CA 1
ATOM 2717 C C . GLY B 1 112 ? -49.722 30.407 -25.280 1.00 11.74 127 GLY B C 1
ATOM 2718 O O . GLY B 1 112 ? -50.507 31.169 -25.873 1.00 11.98 127 GLY B O 1
ATOM 2719 N N . ILE B 1 113 ? -49.087 30.745 -24.168 1.00 9.79 128 ILE B N 1
ATOM 2720 C CA . ILE B 1 113 ? -49.197 32.086 -23.595 1.00 10.19 128 ILE B CA 1
ATOM 2721 C C . ILE B 1 113 ? -48.186 32.998 -24.248 1.00 10.20 128 ILE B C 1
ATOM 2722 O O . ILE B 1 113 ? -47.027 32.615 -24.422 1.00 11.04 128 ILE B O 1
ATOM 2727 N N . GLU B 1 114 ? -48.584 34.216 -24.591 1.00 10.45 129 GLU B N 1
ATOM 2728 C CA . GLU B 1 114 ? -47.626 35.216 -25.046 1.00 10.94 129 GLU B CA 1
ATOM 2729 C C . GLU B 1 114 ? -48.171 36.610 -24.835 1.00 10.78 129 GLU B C 1
ATOM 2730 O O . GLU B 1 114 ? -49.359 36.792 -24.660 1.00 13.15 129 GLU B O 1
ATOM 2736 N N . GLY B 1 115 ? -47.276 37.578 -24.895 1.00 11.89 130 GLY B N 1
ATOM 2737 C CA . GLY B 1 115 ? -47.660 38.984 -24.827 1.00 11.85 130 GLY B CA 1
ATOM 2738 C C . GLY B 1 115 ? -47.046 39.722 -23.662 1.00 10.93 130 GLY B C 1
ATOM 2739 O O . GLY B 1 115 ? -45.998 39.352 -23.151 1.00 11.66 130 GLY B O 1
ATOM 2740 N N . THR B 1 116 ? -47.685 40.819 -23.307 1.00 11.34 131 THR B N 1
ATOM 2741 C CA . THR B 1 116 ? -47.141 41.767 -22.324 1.00 11.64 131 THR B CA 1
ATOM 2742 C C . THR B 1 116 ? -47.237 41.157 -20.926 1.00 10.43 131 THR B C 1
ATOM 2743 O O . THR B 1 116 ? -48.202 40.464 -20.601 1.00 10.14 131 THR B O 1
ATOM 2747 N N . GLN B 1 117 ? -46.230 41.422 -20.092 1.00 9.01 132 GLN B N 1
ATOM 2748 C CA . GLN B 1 117 ? -46.090 40.757 -18.805 1.00 9.15 132 GLN B CA 1
ATOM 2749 C C . GLN B 1 117 ? -45.704 41.762 -17.714 1.00 10.56 132 GLN B C 1
ATOM 2750 O O . GLN B 1 117 ? -45.082 42.790 -17.988 1.00 10.30 132 GLN B O 1
ATOM 2756 N N . LEU B 1 118 ? -46.045 41.378 -16.484 1.00 10.66 133 LEU B N 1
ATOM 2757 C CA . LEU B 1 118 ? -45.606 42.072 -15.274 1.00 8.91 133 LEU B CA 1
ATOM 2758 C C . LEU B 1 118 ? -45.403 41.045 -14.184 1.00 10.77 133 LEU B C 1
ATOM 2759 O O . LEU B 1 118 ? -46.298 40.236 -13.939 1.00 11.72 133 LEU B O 1
ATOM 2764 N N . TYR B 1 119 ? -44.247 41.110 -13.525 1.00 10.02 134 TYR B N 1
ATOM 2765 C CA . TYR B 1 119 ? -43.957 40.265 -12.345 1.00 10.72 134 TYR B CA 1
ATOM 2766 C C . TYR B 1 119 ? -43.543 41.203 -11.233 1.00 11.59 134 TYR B C 1
ATOM 2767 O O . TYR B 1 119 ? -42.551 41.898 -11.359 1.00 11.40 134 TYR B O 1
ATOM 2776 N N . PHE B 1 120 ? -44.360 41.278 -10.191 1.00 11.23 135 PHE B N 1
ATOM 2777 C CA . PHE B 1 120 ? -44.144 42.293 -9.143 1.00 12.53 135 PHE B CA 1
ATOM 2778 C C . PHE B 1 120 ? -44.376 41.716 -7.773 1.00 11.69 135 PHE B C 1
ATOM 2779 O O . PHE B 1 120 ? -45.340 40.977 -7.576 1.00 10.31 135 PHE B O 1
ATOM 2787 N N . TRP B 1 121 ? -43.502 42.064 -6.821 1.00 11.40 136 TRP B N 1
ATOM 2788 C CA . TRP B 1 121 ? -43.785 41.775 -5.424 1.00 9.97 136 TRP B CA 1
ATOM 2789 C C . TRP B 1 121 ? -43.354 42.953 -4.552 1.00 10.90 136 TRP B C 1
ATOM 2790 O O . TRP B 1 121 ? -42.449 43.741 -4.909 1.00 11.93 136 TRP B O 1
ATOM 2801 N N . ALA B 1 122 ? -44.009 43.054 -3.404 1.00 11.96 137 ALA B N 1
ATOM 2802 C CA . ALA B 1 122 ? -43.654 44.004 -2.344 1.00 11.03 137 ALA B CA 1
ATOM 2803 C C . ALA B 1 122 ? -43.950 43.416 -0.980 1.00 11.11 137 ALA B C 1
ATOM 2804 O O . ALA B 1 122 ? -44.874 42.617 -0.805 1.00 11.62 137 ALA B O 1
ATOM 2806 N N . CYS B 1 123 ? -43.112 43.822 -0.016 1.00 11.42 138 CYS B N 1
ATOM 2807 C CA . CYS B 1 123 ? -43.228 43.475 1.382 1.00 11.66 138 CYS B CA 1
ATOM 2808 C C . CYS B 1 123 ? -42.910 44.690 2.230 1.00 13.40 138 CYS B C 1
ATOM 2809 O O . CYS B 1 123 ? -41.839 45.301 2.094 1.00 12.79 138 CYS B O 1
ATOM 2812 N N . GLY B 1 124 ? -43.825 45.060 3.120 1.00 13.26 139 GLY B N 1
ATOM 2813 C CA . GLY B 1 124 ? -43.654 46.255 3.912 1.00 13.70 139 GLY B CA 1
ATOM 2814 C C . GLY B 1 124 ? -44.419 46.253 5.227 1.00 13.09 139 GLY B C 1
ATOM 2815 O O . GLY B 1 124 ? -45.156 45.319 5.546 1.00 13.58 139 GLY B O 1
ATOM 2816 N N . GLY B 1 125 ? -44.219 47.323 5.989 1.00 14.14 140 GLY B N 1
ATOM 2817 C CA . GLY B 1 125 ? -44.857 47.503 7.269 1.00 15.19 140 GLY B CA 1
ATOM 2818 C C . GLY B 1 125 ? -46.186 48.243 7.189 1.00 16.51 140 GLY B C 1
ATOM 2819 O O . GLY B 1 125 ? -46.804 48.512 8.211 1.00 17.58 140 GLY B O 1
ATOM 2820 N N . GLY B 1 126 ? -46.593 48.578 5.968 1.00 15.31 141 GLY B N 1
ATOM 2821 C CA . GLY B 1 126 ? -47.903 49.164 5.691 1.00 15.69 141 GLY B CA 1
ATOM 2822 C C . GLY B 1 126 ? -48.136 49.009 4.206 1.00 15.74 141 GLY B C 1
ATOM 2823 O O . GLY B 1 126 ? -47.311 48.408 3.507 1.00 13.65 141 GLY B O 1
ATOM 2824 N N . PRO B 1 127 ? -49.252 49.534 3.700 1.00 14.71 142 PRO B N 1
ATOM 2825 C CA . PRO B 1 127 ? -49.552 49.320 2.267 1.00 13.52 142 PRO B CA 1
ATOM 2826 C C . PRO B 1 127 ? -48.580 50.003 1.340 1.00 12.48 142 PRO B C 1
ATOM 2827 O O . PRO B 1 127 ? -47.979 51.007 1.687 1.00 13.74 142 PRO B O 1
ATOM 2831 N N . LEU B 1 128 ? -48.463 49.441 0.141 1.00 12.54 143 LEU B N 1
ATOM 2832 C CA . LEU B 1 128 ? -47.610 49.934 -0.915 1.00 12.30 143 LEU B CA 1
ATOM 2833 C C . LEU B 1 128 ? -48.010 51.326 -1.395 1.00 13.40 143 LEU B C 1
ATOM 2834 O O . LEU B 1 128 ? -49.165 51.541 -1.753 1.00 13.78 143 LEU B O 1
ATOM 2839 N N . ASP B 1 129 ? -47.064 52.259 -1.404 1.00 12.66 144 ASP B N 1
ATOM 2840 C CA . ASP B 1 129 ? -47.290 53.589 -1.996 1.00 14.34 144 ASP B CA 1
ATOM 2841 C C . ASP B 1 129 ? -47.173 53.470 -3.521 1.00 11.79 144 ASP B C 1
ATOM 2842 O O . ASP B 1 129 ? -46.160 52.912 -4.038 1.00 13.11 144 ASP B O 1
ATOM 2847 N N . VAL B 1 130 ? -48.176 54.017 -4.230 1.00 11.68 145 VAL B N 1
ATOM 2848 C CA . VAL B 1 130 ? -48.201 53.978 -5.708 1.00 12.48 145 VAL B CA 1
ATOM 2849 C C . VAL B 1 130 ? -48.488 55.357 -6.292 1.00 12.64 145 VAL B C 1
ATOM 2850 O O . VAL B 1 130 ? -49.036 56.256 -5.630 1.00 13.40 145 VAL B O 1
ATOM 2854 N N . ILE B 1 131 ? -48.092 55.517 -7.550 1.00 13.31 146 ILE B N 1
ATOM 2855 C CA . ILE B 1 131 ? -48.378 56.707 -8.318 1.00 13.80 146 ILE B CA 1
ATOM 2856 C C . ILE B 1 131 ? -49.376 56.337 -9.421 1.00 13.55 146 ILE B C 1
ATOM 2857 O O . ILE B 1 131 ? -49.227 55.301 -10.100 1.00 15.37 146 ILE B O 1
ATOM 2862 N N . GLY B 1 132 ? -50.409 57.146 -9.559 1.00 13.12 147 GLY B N 1
ATOM 2863 C CA . GLY B 1 132 ? -51.416 56.948 -10.615 1.00 13.81 147 GLY B CA 1
ATOM 2864 C C . GLY B 1 132 ? -50.964 57.583 -11.908 1.00 14.15 147 GLY B C 1
ATOM 2865 O O . GLY B 1 132 ? -50.653 58.764 -11.923 1.00 15.59 147 GLY B O 1
ATOM 2866 N N . ILE B 1 133 ? -50.889 56.799 -12.988 1.00 14.21 148 ILE B N 1
ATOM 2867 C CA . ILE B 1 133 ? -50.483 57.329 -14.284 1.00 14.50 148 ILE B CA 1
ATOM 2868 C C . ILE B 1 133 ? -51.407 56.778 -15.343 1.00 12.77 148 ILE B C 1
ATOM 2869 O O . ILE B 1 133 ? -51.578 55.571 -15.433 1.00 13.92 148 ILE B O 1
ATOM 2874 N N . ASN B 1 134 ? -52.025 57.669 -16.104 1.00 15.03 149 ASN B N 1
ATOM 2875 C CA . ASN B 1 134 ? -52.757 57.238 -17.300 1.00 15.23 149 ASN B CA 1
ATOM 2876 C C . ASN B 1 134 ? -51.807 57.494 -18.483 1.00 13.99 149 ASN B C 1
ATOM 2877 O O . ASN B 1 134 ? -51.463 58.643 -18.726 1.00 15.11 149 ASN B O 1
ATOM 2882 N N . PRO B 1 135 ? -51.396 56.422 -19.206 1.00 14.49 150 PRO B N 1
ATOM 2883 C CA . PRO B 1 135 ? -50.448 56.603 -20.312 1.00 15.50 150 PRO B CA 1
ATOM 2884 C C . PRO B 1 135 ? -51.009 57.429 -21.445 1.00 16.04 150 PRO B C 1
ATOM 2885 O O . PRO B 1 135 ? -50.235 57.984 -22.242 1.00 16.97 150 PRO B O 1
ATOM 2889 N N . ASP B 1 136 ? -52.336 57.563 -21.522 1.00 16.49 151 ASP B N 1
ATOM 2890 C CA . ASP B 1 136 ? -52.930 58.443 -22.509 1.00 18.37 151 ASP B CA 1
ATOM 2891 C C . ASP B 1 136 ? -54.222 59.020 -21.945 1.00 20.81 151 ASP B C 1
ATOM 2892 O O . ASP B 1 136 ? -55.304 58.450 -22.138 1.00 20.30 151 ASP B O 1
ATOM 2897 N N . PRO B 1 137 ? -54.100 60.109 -21.184 1.00 20.90 152 PRO B N 1
ATOM 2898 C CA . PRO B 1 137 ? -55.222 60.676 -20.423 1.00 24.13 152 PRO B CA 1
ATOM 2899 C C . PRO B 1 137 ? -56.428 61.044 -21.293 1.00 27.16 152 PRO B C 1
ATOM 2900 O O . PRO B 1 137 ? -57.563 61.007 -20.811 1.00 28.77 152 PRO B O 1
ATOM 2904 N N . GLU B 1 138 ? -56.190 61.391 -22.558 1.00 25.35 153 GLU B N 1
ATOM 2905 C CA . GLU B 1 138 ? -57.283 61.770 -23.472 1.00 29.07 153 GLU B CA 1
ATOM 2906 C C . GLU B 1 138 ? -58.051 60.594 -24.060 1.00 25.21 153 GLU B C 1
ATOM 2907 O O . GLU B 1 138 ? -59.207 60.759 -24.420 1.00 28.00 153 GLU B O 1
ATOM 2913 N N . ARG B 1 139 ? -57.425 59.436 -24.198 1.00 22.21 154 ARG B N 1
ATOM 2914 C CA . ARG B 1 139 ? -58.022 58.329 -24.958 1.00 23.24 154 ARG B CA 1
ATOM 2915 C C . ARG B 1 139 ? -58.205 56.993 -24.216 1.00 22.94 154 ARG B C 1
ATOM 2916 O O . ARG B 1 139 ? -58.968 56.140 -24.683 1.00 22.79 154 ARG B O 1
ATOM 2924 N N . LEU B 1 140 ? -57.480 56.773 -23.117 1.00 20.34 155 LEU B N 1
ATOM 2925 C CA . LEU B 1 140 ? -57.578 55.522 -22.357 1.00 19.63 155 LEU B CA 1
ATOM 2926 C C . LEU B 1 140 ? -58.582 55.744 -21.245 1.00 20.90 155 LEU B C 1
ATOM 2927 O O . LEU B 1 140 ? -58.412 56.645 -20.430 1.00 19.19 155 LEU B O 1
ATOM 2932 N N . LYS B 1 141 ? -59.640 54.932 -21.273 1.00 21.27 156 LYS B N 1
ATOM 2933 C CA . LYS B 1 141 ? -60.737 55.042 -20.330 1.00 21.11 156 LYS B CA 1
ATOM 2934 C C . LYS B 1 141 ? -60.675 53.913 -19.318 1.00 18.61 156 LYS B C 1
ATOM 2935 O O . LYS B 1 141 ? -60.132 52.835 -19.592 1.00 17.70 156 LYS B O 1
ATOM 2941 N N . VAL B 1 142 ? -61.228 54.185 -18.130 1.00 20.06 157 VAL B N 1
ATOM 2942 C CA . VAL B 1 142 ? -61.167 53.252 -17.004 1.00 18.86 157 VAL B CA 1
ATOM 2943 C C . VAL B 1 142 ? -62.533 53.172 -16.342 1.00 19.63 157 VAL B C 1
ATOM 2944 O O . VAL B 1 142 ? -63.079 54.184 -15.911 1.00 20.38 157 VAL B O 1
ATOM 2948 N N . ASN B 1 143 ? -63.077 51.970 -16.277 1.00 20.04 158 ASN B N 1
ATOM 2949 C CA . ASN B 1 143 ? -64.351 51.755 -15.611 1.00 21.42 158 ASN B CA 1
ATOM 2950 C C . ASN B 1 143 ? -64.320 52.231 -14.149 1.00 20.12 158 ASN B C 1
ATOM 2951 O O . ASN B 1 143 ? -63.329 52.039 -13.444 1.00 18.92 158 ASN B O 1
ATOM 2956 N N . GLU B 1 144 ? -65.413 52.854 -13.725 1.00 23.95 159 GLU B N 1
ATOM 2957 C CA . GLU B 1 144 ? -65.515 53.469 -12.412 1.00 25.27 159 GLU B CA 1
ATOM 2958 C C . GLU B 1 144 ? -65.435 52.501 -11.239 1.00 23.38 159 GLU B C 1
ATOM 2959 O O . GLU B 1 144 ? -65.225 52.939 -10.106 1.00 22.51 159 GLU B O 1
ATOM 2965 N N . ALA B 1 145 ? -65.598 51.206 -11.495 1.00 22.94 160 ALA B N 1
ATOM 2966 C CA . ALA B 1 145 ? -65.388 50.182 -10.456 1.00 22.35 160 ALA B CA 1
ATOM 2967 C C . ALA B 1 145 ? -63.933 50.012 -10.079 1.00 20.55 160 ALA B C 1
ATOM 2968 O O . ALA B 1 145 ? -63.607 49.438 -9.022 1.00 19.87 160 ALA B O 1
ATOM 2970 N N . LEU B 1 146 ? -63.043 50.522 -10.934 1.00 18.80 161 LEU B N 1
ATOM 2971 C CA . LEU B 1 146 ? -61.622 50.448 -10.714 1.00 16.75 161 LEU B CA 1
ATOM 2972 C C . LEU B 1 146 ? -61.085 51.776 -10.180 1.00 15.85 161 LEU B C 1
ATOM 2973 O O . LEU B 1 146 ? -61.671 52.837 -10.418 1.00 18.39 161 LEU B O 1
ATOM 2978 N N . GLU B 1 147 ? -59.960 51.718 -9.474 1.00 15.70 162 GLU B N 1
ATOM 2979 C CA . GLU B 1 147 ? -59.313 52.934 -8.945 1.00 17.58 162 GLU B CA 1
ATOM 2980 C C . GLU B 1 147 ? -58.700 53.750 -10.092 1.00 16.26 162 GLU B C 1
ATOM 2981 O O . GLU B 1 147 ? -57.684 53.334 -10.720 1.00 17.63 162 GLU B O 1
ATOM 2987 N N . GLY B 1 148 ? -59.314 54.902 -10.358 1.00 19.37 163 GLY B N 1
ATOM 2988 C CA . GLY B 1 148 ? -58.884 55.767 -11.455 1.00 21.19 163 GLY B CA 1
ATOM 2989 C C . GLY B 1 148 ? -57.596 56.484 -11.050 1.00 18.52 163 GLY B C 1
ATOM 2990 O O . GLY B 1 148 ? -57.537 57.044 -9.953 1.00 19.82 163 GLY B O 1
ATOM 2991 N N . PRO B 1 149 ? -56.610 56.526 -11.951 1.00 18.23 164 PRO B N 1
ATOM 2992 C CA . PRO B 1 149 ? -55.307 57.106 -11.657 1.00 18.78 164 PRO B CA 1
ATOM 2993 C C . PRO B 1 149 ? -55.206 58.607 -11.800 1.00 18.43 164 PRO B C 1
ATOM 2994 O O . PRO B 1 149 ? -54.118 59.143 -11.577 1.00 18.74 164 PRO B O 1
ATOM 2998 N N . GLY B 1 150 ? -56.280 59.280 -12.218 1.00 16.59 165 GLY B N 1
ATOM 2999 C CA . GLY B 1 150 ? -56.212 60.704 -12.509 1.00 18.78 165 GLY B CA 1
ATOM 3000 C C . GLY B 1 150 ? -55.654 60.943 -13.903 1.00 19.22 165 GLY B C 1
ATOM 3001 O O . GLY B 1 150 ? -55.660 60.040 -14.736 1.00 22.72 165 GLY B O 1
ATOM 3002 N N . ASN B 1 151 ? -55.148 62.151 -14.141 1.00 20.30 166 ASN B N 1
ATOM 3003 C CA . ASN B 1 151 ? -54.941 62.612 -15.511 1.00 22.65 166 ASN B CA 1
ATOM 3004 C C . ASN B 1 151 ? -53.505 62.886 -15.902 1.00 22.33 166 ASN B C 1
ATOM 3005 O O . ASN B 1 151 ? -53.278 63.534 -16.938 1.00 21.65 166 ASN B O 1
ATOM 3010 N N . SER B 1 152 ? -52.552 62.427 -15.098 1.00 20.70 167 SER B N 1
ATOM 3011 C CA . SER B 1 152 ? -51.148 62.633 -15.437 1.00 20.31 167 SER B CA 1
ATOM 3012 C C . SER B 1 152 ? -50.576 61.438 -16.172 1.00 16.68 167 SER B C 1
ATOM 3013 O O . SER B 1 152 ? -50.776 60.277 -15.751 1.00 16.26 167 SER B O 1
ATOM 3016 N N . ASP B 1 153 ? -49.841 61.726 -17.257 1.00 17.57 168 ASP B N 1
ATOM 3017 C CA . ASP B 1 153 ? -49.076 60.689 -17.970 1.00 18.00 168 ASP B CA 1
ATOM 3018 C C . ASP B 1 153 ? -47.596 60.661 -17.553 1.00 17.98 168 ASP B C 1
ATOM 3019 O O . ASP B 1 153 ? -46.816 59.861 -18.067 1.00 15.38 168 ASP B O 1
ATOM 3024 N N . VAL B 1 154 ? -47.224 61.509 -16.600 1.00 17.04 169 VAL B N 1
ATOM 3025 C CA . VAL B 1 154 ? -45.852 61.529 -16.094 1.00 17.75 169 VAL B CA 1
ATOM 3026 C C . VAL B 1 154 ? -45.891 61.524 -14.578 1.00 18.49 169 VAL B C 1
ATOM 3027 O O . VAL B 1 154 ? -46.848 62.021 -13.956 1.00 16.99 169 VAL B O 1
ATOM 3031 N N . ALA B 1 155 ? -44.799 61.055 -14.007 1.00 17.00 170 ALA B N 1
ATOM 3032 C CA . ALA B 1 155 ? -44.648 60.908 -12.565 1.00 17.36 170 ALA B CA 1
ATOM 3033 C C . ALA B 1 155 ? -44.177 62.184 -11.906 1.00 19.57 170 ALA B C 1
ATOM 3034 O O . ALA B 1 155 ? -43.172 62.205 -11.155 1.00 20.44 170 ALA B O 1
ATOM 3036 N N . SER B 1 156 ? -44.938 63.252 -12.145 1.00 18.96 171 SER B N 1
ATOM 3037 C CA . SER B 1 156 ? -44.674 64.562 -11.606 1.00 21.10 171 SER B CA 1
ATOM 3038 C C . SER B 1 156 ? -45.060 64.647 -10.129 1.00 22.35 171 SER B C 1
ATOM 3039 O O . SER B 1 156 ? -45.690 63.738 -9.588 1.00 21.51 171 SER B O 1
ATOM 3042 N N . LEU B 1 157 ? -44.678 65.764 -9.511 1.00 25.54 172 LEU B N 1
ATOM 3043 C CA . LEU B 1 157 ? -45.041 66.034 -8.130 1.00 30.25 172 LEU B CA 1
ATOM 3044 C C . LEU B 1 157 ? -46.554 66.056 -7.955 1.00 28.04 172 LEU B C 1
ATOM 3045 O O . LEU B 1 157 ? -47.044 65.758 -6.877 1.00 31.45 172 LEU B O 1
ATOM 3050 N N . GLN B 1 158 ? -47.269 66.410 -9.022 1.00 28.48 173 GLN B N 1
ATOM 3051 C CA . GLN B 1 158 ? -48.723 66.514 -9.051 1.00 32.74 173 GLN B CA 1
ATOM 3052 C C . GLN B 1 158 ? -49.492 65.222 -9.361 1.00 33.73 173 GLN B C 1
ATOM 3053 O O . GLN B 1 158 ? -50.716 65.195 -9.210 1.00 29.11 173 GLN B O 1
ATOM 3059 N N . ALA B 1 159 ? -48.817 64.177 -9.846 1.00 26.06 174 ALA B N 1
ATOM 3060 C CA . ALA B 1 159 ? -49.498 62.929 -10.196 1.00 22.50 174 ALA B CA 1
ATOM 3061 C C . ALA B 1 159 ? -50.145 62.368 -8.932 1.00 24.42 174 ALA B C 1
ATOM 3062 O O . ALA B 1 159 ? -49.576 62.469 -7.848 1.00 20.69 174 ALA B O 1
ATOM 3064 N N . LEU B 1 160 ? -51.322 61.779 -9.083 1.00 18.99 175 LEU B N 1
ATOM 3065 C CA . LEU B 1 160 ? -52.067 61.246 -7.933 1.00 18.22 175 LEU B CA 1
ATOM 3066 C C . LEU B 1 160 ? -51.250 60.175 -7.201 1.00 16.74 175 LEU B C 1
ATOM 3067 O O . LEU B 1 160 ? -50.666 59.285 -7.819 1.00 17.47 175 LEU B O 1
ATOM 3072 N N . ARG B 1 161 ? -51.255 60.261 -5.870 1.00 16.84 176 ARG B N 1
ATOM 3073 C CA A ARG B 1 161 ? -50.601 59.269 -5.034 0.50 15.60 176 ARG B CA 1
ATOM 3074 C CA B ARG B 1 161 ? -50.563 59.297 -5.007 0.50 15.25 176 ARG B CA 1
ATOM 3075 C C . ARG B 1 161 ? -51.613 58.640 -4.104 1.00 14.93 176 ARG B C 1
ATOM 3076 O O . ARG B 1 161 ? -52.479 59.326 -3.565 1.00 14.98 176 ARG B O 1
ATOM 3091 N N . LYS B 1 162 ? -51.511 57.326 -3.957 1.00 15.03 177 LYS B N 1
ATOM 3092 C CA . LYS B 1 162 ? -52.405 56.539 -3.105 1.00 16.78 177 LYS B CA 1
ATOM 3093 C C . LYS B 1 162 ? -51.630 55.347 -2.586 1.00 15.00 177 LYS B C 1
ATOM 3094 O O . LYS B 1 162 ? -50.501 55.069 -3.021 1.00 13.95 177 LYS B O 1
ATOM 3100 N N . GLN B 1 163 ? -52.226 54.653 -1.616 1.00 15.55 178 GLN B N 1
ATOM 3101 C CA . GLN B 1 163 ? -51.683 53.361 -1.175 1.00 14.18 178 GLN B CA 1
ATOM 3102 C C . GLN B 1 163 ? -52.583 52.217 -1.600 1.00 13.16 178 GLN B C 1
ATOM 3103 O O . GLN B 1 163 ? -53.794 52.367 -1.654 1.00 15.06 178 GLN B O 1
ATOM 3109 N N . VAL B 1 164 ? -51.984 51.056 -1.869 1.00 14.22 179 VAL B N 1
ATOM 3110 C CA . VAL B 1 164 ? -52.744 49.913 -2.371 1.00 13.72 179 VAL B CA 1
ATOM 3111 C C . VAL B 1 164 ? -53.406 49.200 -1.186 1.00 17.09 179 VAL B C 1
ATOM 3112 O O . VAL B 1 164 ? -52.796 48.323 -0.561 1.00 16.97 179 VAL B O 1
ATOM 3116 N N . ASN B 1 165 ? -54.622 49.637 -0.869 1.00 16.80 180 ASN B N 1
ATOM 3117 C CA . ASN B 1 165 ? -55.375 49.221 0.324 1.00 18.25 180 ASN B CA 1
ATOM 3118 C C . ASN B 1 165 ? -56.707 48.593 -0.059 1.00 20.44 180 ASN B C 1
ATOM 3119 O O . ASN B 1 165 ? -57.636 48.540 0.751 1.00 20.41 180 ASN B O 1
ATOM 3124 N N . ALA B 1 166 ? -56.789 48.111 -1.287 1.00 16.61 181 ALA B N 1
ATOM 3125 C CA . ALA B 1 166 ? -57.995 47.509 -1.792 1.00 18.62 181 ALA B CA 1
ATOM 3126 C C . ALA B 1 166 ? -57.613 46.659 -3.009 1.00 15.59 181 ALA B C 1
ATOM 3127 O O . ALA B 1 166 ? -56.492 46.707 -3.491 1.00 16.61 181 ALA B O 1
ATOM 3129 N N . ALA B 1 167 ? -58.615 45.915 -3.456 1.00 18.57 182 ALA B N 1
ATOM 3130 C CA . ALA B 1 167 ? -58.477 44.869 -4.458 1.00 19.39 182 ALA B CA 1
ATOM 3131 C C . ALA B 1 167 ? -58.657 45.392 -5.878 1.00 18.57 182 ALA B C 1
ATOM 3132 O O . ALA B 1 167 ? -58.562 44.634 -6.828 1.00 17.93 182 ALA B O 1
ATOM 3134 N N . ASN B 1 168 ? -58.910 46.675 -6.039 1.00 16.95 183 ASN B N 1
ATOM 3135 C CA . ASN B 1 168 ? -59.275 47.205 -7.359 1.00 16.08 183 ASN B CA 1
ATOM 3136 C C . ASN B 1 168 ? -58.341 48.265 -7.968 1.00 14.11 183 ASN B C 1
ATOM 3137 O O . ASN B 1 168 ? -58.797 49.199 -8.612 1.00 14.89 183 ASN B O 1
ATOM 3142 N N . PHE B 1 169 ? -57.057 48.093 -7.764 1.00 12.24 184 PHE B N 1
ATOM 3143 C CA . PHE B 1 169 ? -56.017 48.927 -8.355 1.00 12.79 184 PHE B CA 1
ATOM 3144 C C . PHE B 1 169 ? -55.411 48.226 -9.565 1.00 12.29 184 PHE B C 1
ATOM 3145 O O . PHE B 1 169 ? -54.605 47.322 -9.429 1.00 12.22 184 PHE B O 1
ATOM 3153 N N . PRO B 1 170 ? -55.758 48.680 -10.777 1.00 11.98 185 PRO B N 1
ATOM 3154 C CA . PRO B 1 170 ? -55.172 48.005 -11.939 1.00 13.00 185 PRO B CA 1
ATOM 3155 C C . PRO B 1 170 ? -53.676 48.233 -12.088 1.00 11.40 185 PRO B C 1
ATOM 3156 O O . PRO B 1 170 ? -53.215 49.362 -11.972 1.00 11.64 185 PRO B O 1
ATOM 3160 N N . VAL B 1 171 ? -52.952 47.177 -12.448 1.00 11.97 186 VAL B N 1
ATOM 3161 C CA . VAL B 1 171 ? -51.510 47.233 -12.587 1.00 11.56 186 VAL B CA 1
ATOM 3162 C C . VAL B 1 171 ? -51.110 48.067 -13.808 1.00 11.49 186 VAL B C 1
ATOM 3163 O O . VAL B 1 171 ? -50.019 48.590 -13.876 1.00 12.78 186 VAL B O 1
ATOM 3167 N N . GLU B 1 172 ? -52.032 48.202 -14.766 1.00 12.10 187 GLU B N 1
ATOM 3168 C CA . GLU B 1 172 ? -51.811 49.058 -15.922 1.00 11.93 187 GLU B CA 1
ATOM 3169 C C . GLU B 1 172 ? -51.793 50.561 -15.594 1.00 12.16 187 GLU B C 1
ATOM 3170 O O . GLU B 1 172 ? -51.343 51.349 -16.426 1.00 13.01 187 GLU B O 1
ATOM 3176 N N . LEU B 1 173 ? -52.279 50.958 -14.403 1.00 10.72 188 LEU B N 1
ATOM 3177 C CA . LEU B 1 173 ? -52.502 52.372 -14.084 1.00 12.34 188 LEU B CA 1
ATOM 3178 C C . LEU B 1 173 ? -51.785 52.889 -12.820 1.00 11.95 188 LEU B C 1
ATOM 3179 O O . LEU B 1 173 ? -51.835 54.088 -12.515 1.00 12.86 188 LEU B O 1
ATOM 3184 N N . TRP B 1 174 ? -51.126 51.997 -12.081 1.00 10.91 189 TRP B N 1
ATOM 3185 C CA . TRP B 1 174 ? -50.572 52.337 -10.756 1.00 12.06 189 TRP B CA 1
ATOM 3186 C C . TRP B 1 174 ? -49.176 51.742 -10.646 1.00 11.71 189 TRP B C 1
ATOM 3187 O O . TRP B 1 174 ? -49.053 50.514 -10.811 1.00 13.31 189 TRP B O 1
ATOM 3198 N N . VAL B 1 175 ? -48.185 52.575 -10.361 0.50 8.99 190 VAL B N 1
ATOM 3199 C CA A VAL B 1 175 ? -46.768 52.202 -10.326 0.50 11.49 190 VAL B CA 1
ATOM 3200 C CA B VAL B 1 175 ? -46.806 52.107 -10.271 0.50 10.90 190 VAL B CA 1
ATOM 3201 C C . VAL B 1 175 ? -46.212 52.400 -8.904 1.00 13.44 190 VAL B C 1
ATOM 3202 O O . VAL B 1 175 ? -46.498 53.429 -8.278 1.00 13.79 190 VAL B O 1
ATOM 3209 N N . ALA B 1 176 ? -45.399 51.463 -8.414 1.00 13.83 191 ALA B N 1
ATOM 3210 C CA . ALA B 1 176 ? -44.757 51.638 -7.119 1.00 12.57 191 ALA B CA 1
ATOM 3211 C C . ALA B 1 176 ? -44.052 52.984 -7.087 1.00 13.94 191 ALA B C 1
ATOM 3212 O O . ALA B 1 176 ? -43.373 53.361 -8.029 1.00 14.69 191 ALA B O 1
ATOM 3214 N N . ASP B 1 177 ? -44.180 53.682 -5.968 1.00 13.50 192 ASP B N 1
ATOM 3215 C CA . ASP B 1 177 ? -43.661 55.035 -5.829 1.00 13.88 192 ASP B CA 1
ATOM 3216 C C . ASP B 1 177 ? -42.255 55.039 -5.171 1.00 15.31 192 ASP B C 1
ATOM 3217 O O . ASP B 1 177 ? -42.138 54.797 -3.959 1.00 14.03 192 ASP B O 1
ATOM 3222 N N . PRO B 1 178 ? -41.183 55.308 -5.951 1.00 14.88 193 PRO B N 1
ATOM 3223 C CA . PRO B 1 178 ? -39.839 55.301 -5.414 1.00 17.06 193 PRO B CA 1
ATOM 3224 C C . PRO B 1 178 ? -39.521 56.514 -4.520 1.00 16.56 193 PRO B C 1
ATOM 3225 O O . PRO B 1 178 ? -38.535 56.502 -3.833 1.00 18.09 193 PRO B O 1
ATOM 3229 N N . THR B 1 179 ? -40.377 57.539 -4.524 1.00 15.63 194 THR B N 1
ATOM 3230 C CA . THR B 1 179 ? -40.211 58.681 -3.634 1.00 17.05 194 THR B CA 1
ATOM 3231 C C . THR B 1 179 ? -40.785 58.422 -2.225 1.00 15.65 194 THR B C 1
ATOM 3232 O O . THR B 1 179 ? -40.589 59.244 -1.330 1.00 18.18 194 THR B O 1
ATOM 3236 N N . LYS B 1 180 ? -41.483 57.300 -2.053 1.00 15.20 195 LYS B N 1
ATOM 3237 C CA . LYS B 1 180 ? -42.046 56.898 -0.761 1.00 15.79 195 LYS B CA 1
ATOM 3238 C C . LYS B 1 180 ? -41.575 55.460 -0.506 1.00 15.26 195 LYS B C 1
ATOM 3239 O O . LYS B 1 180 ? -40.400 55.137 -0.782 1.00 15.24 195 LYS B O 1
ATOM 3245 N N . ASN B 1 181 ? -42.447 54.614 0.030 1.00 14.76 196 ASN B N 1
ATOM 3246 C CA . ASN B 1 181 ? -42.090 53.231 0.338 1.00 14.71 196 ASN B CA 1
ATOM 3247 C C . ASN B 1 181 ? -40.822 53.075 1.163 1.00 15.79 196 ASN B C 1
ATOM 3248 O O . ASN B 1 181 ? -40.051 52.131 0.939 1.00 16.16 196 ASN B O 1
ATOM 3253 N N . ASP B 1 182 ? -40.602 53.988 2.127 1.00 16.51 197 ASP B N 1
ATOM 3254 C CA A ASP B 1 182 ? -39.356 53.828 2.892 0.50 18.60 197 ASP B CA 1
ATOM 3255 C CA B ASP B 1 182 ? -39.468 53.941 3.069 0.50 18.50 197 ASP B CA 1
ATOM 3256 C C . ASP B 1 182 ? -39.398 52.634 3.873 1.00 20.13 197 ASP B C 1
ATOM 3257 O O . ASP B 1 182 ? -38.348 52.206 4.314 1.00 23.48 197 ASP B O 1
ATOM 3266 N N . ASN B 1 183 ? -40.563 52.044 4.122 1.00 17.10 198 ASN B N 1
ATOM 3267 C CA . ASN B 1 183 ? -40.632 50.820 4.935 1.00 16.35 198 ASN B CA 1
ATOM 3268 C C . ASN B 1 183 ? -41.235 49.652 4.179 1.00 14.45 198 ASN B C 1
ATOM 3269 O O . ASN B 1 183 ? -41.900 48.804 4.764 1.00 14.80 198 ASN B O 1
ATOM 3274 N N . THR B 1 184 ? -40.946 49.602 2.874 1.00 13.42 199 THR B N 1
ATOM 3275 C CA . THR B 1 184 ? -41.350 48.526 1.990 1.00 13.52 199 THR B CA 1
ATOM 3276 C C . THR B 1 184 ? -40.167 48.229 1.052 1.00 14.42 199 THR B C 1
ATOM 3277 O O . THR B 1 184 ? -39.403 49.155 0.691 1.00 15.83 199 THR B O 1
ATOM 3281 N N . ARG B 1 185 ? -39.981 46.954 0.705 1.00 14.38 200 ARG B N 1
ATOM 3282 C CA . ARG B 1 185 ? -39.083 46.578 -0.391 1.00 12.32 200 ARG B CA 1
ATOM 3283 C C . ARG B 1 185 ? -39.922 46.055 -1.510 1.00 12.81 200 ARG B C 1
ATOM 3284 O O . ARG B 1 185 ? -40.908 45.327 -1.276 1.00 13.52 200 ARG B O 1
ATOM 3292 N N . TYR B 1 186 ? -39.569 46.423 -2.761 1.00 12.04 201 TYR B N 1
ATOM 3293 C CA . TYR B 1 186 ? -40.338 45.946 -3.911 1.00 12.70 201 TYR B CA 1
ATOM 3294 C C . TYR B 1 186 ? -39.445 45.745 -5.123 1.00 12.23 201 TYR B C 1
ATOM 3295 O O . TYR B 1 186 ? -38.339 46.292 -5.199 1.00 15.46 201 TYR B O 1
ATOM 3304 N N . PHE B 1 187 ? -39.960 44.960 -6.056 1.00 13.04 202 PHE B N 1
ATOM 3305 C CA . PHE B 1 187 ? -39.275 44.689 -7.323 1.00 13.04 202 PHE B CA 1
ATOM 3306 C C . PHE B 1 187 ? -40.318 44.368 -8.382 1.00 13.62 202 PHE B C 1
ATOM 3307 O O . PHE B 1 187 ? -41.280 43.614 -8.126 1.00 11.70 202 PHE B O 1
ATOM 3315 N N . GLY B 1 188 ? -40.115 44.910 -9.583 1.00 13.40 203 GLY B N 1
ATOM 3316 C CA . GLY B 1 188 ? -41.006 44.631 -10.682 1.00 11.96 203 GLY B CA 1
ATOM 3317 C C . GLY B 1 188 ? -40.275 44.493 -11.991 1.00 12.05 203 GLY B C 1
ATOM 3318 O O . GLY B 1 188 ? -39.200 45.057 -12.165 1.00 12.15 203 GLY B O 1
ATOM 3319 N N . ARG B 1 189 ? -40.847 43.690 -12.880 1.00 11.32 204 ARG B N 1
ATOM 3320 C CA A ARG B 1 189 ? -40.319 43.501 -14.236 0.50 12.63 204 ARG B CA 1
ATOM 3321 C CA B ARG B 1 189 ? -40.322 43.542 -14.238 0.50 12.81 204 ARG B CA 1
ATOM 3322 C C . ARG B 1 189 ? -41.472 43.553 -15.232 1.00 11.33 204 ARG B C 1
ATOM 3323 O O . ARG B 1 189 ? -42.438 42.825 -15.078 1.00 11.07 204 ARG B O 1
ATOM 3338 N N . VAL B 1 190 ? -41.349 44.404 -16.249 1.00 11.23 205 VAL B N 1
ATOM 3339 C CA . VAL B 1 190 ? -42.375 44.552 -17.295 1.00 12.70 205 VAL B CA 1
ATOM 3340 C C . VAL B 1 190 ? -41.745 44.045 -18.600 1.00 11.41 205 VAL B C 1
ATOM 3341 O O . VAL B 1 190 ? -40.602 44.378 -18.898 1.00 13.06 205 VAL B O 1
ATOM 3345 N N . VAL B 1 191 ? -42.529 43.308 -19.390 1.00 11.55 206 VAL B N 1
ATOM 3346 C CA . VAL B 1 191 ? -42.118 42.904 -20.720 1.00 11.56 206 VAL B CA 1
ATOM 3347 C C . VAL B 1 191 ? -43.185 43.404 -21.661 1.00 10.95 206 VAL B C 1
ATOM 3348 O O . VAL B 1 191 ? -44.370 43.236 -21.383 1.00 10.39 206 VAL B O 1
ATOM 3352 N N . GLY B 1 192 ? -42.805 44.030 -22.762 1.00 11.31 207 GLY B N 1
ATOM 3353 C CA . GLY B 1 192 ? -43.819 44.509 -23.728 1.00 11.07 207 GLY B CA 1
ATOM 3354 C C . GLY B 1 192 ? -44.065 43.567 -24.876 1.00 13.16 207 GLY B C 1
ATOM 3355 O O . GLY B 1 192 ? -43.772 42.390 -24.809 1.00 13.30 207 GLY B O 1
ATOM 3356 N N . GLY B 1 193 ? -44.633 44.098 -25.942 1.00 13.46 208 GLY B N 1
ATOM 3357 C CA . GLY B 1 193 ? -44.986 43.284 -27.116 1.00 12.13 208 GLY B CA 1
ATOM 3358 C C . GLY B 1 193 ? -46.280 42.497 -26.971 1.00 12.35 208 GLY B C 1
ATOM 3359 O O . GLY B 1 193 ? -46.798 42.289 -25.871 1.00 14.33 208 GLY B O 1
ATOM 3360 N N . GLY B 1 194 ? -46.827 42.081 -28.087 1.00 11.36 209 GLY B N 1
ATOM 3361 C CA . GLY B 1 194 ? -48.054 41.323 -28.066 1.00 12.59 209 GLY B CA 1
ATOM 3362 C C . GLY B 1 194 ? -47.913 39.830 -28.281 1.00 13.02 209 GLY B C 1
ATOM 3363 O O . GLY B 1 194 ? -48.863 39.093 -28.007 1.00 14.40 209 GLY B O 1
ATOM 3364 N N . VAL B 1 195 ? -46.742 39.386 -28.730 1.00 13.07 210 VAL B N 1
ATOM 3365 C CA . VAL B 1 195 ? -46.492 37.970 -28.971 1.00 12.77 210 VAL B CA 1
ATOM 3366 C C . VAL B 1 195 ? -45.245 37.473 -28.238 1.00 12.75 210 VAL B C 1
ATOM 3367 O O . VAL B 1 195 ? -44.712 36.379 -28.535 1.00 14.35 210 VAL B O 1
ATOM 3371 N N . THR B 1 196 ? -44.832 38.211 -27.219 1.00 11.65 211 THR B N 1
ATOM 3372 C CA . THR B 1 196 ? -43.590 37.913 -26.529 1.00 11.07 211 THR B CA 1
ATOM 3373 C C . THR B 1 196 ? -43.752 36.662 -25.656 1.00 11.75 211 THR B C 1
ATOM 3374 O O . THR B 1 196 ? -44.631 36.597 -24.827 1.00 13.23 211 THR B O 1
ATOM 3378 N N . PRO B 1 197 ? -42.850 35.679 -25.812 1.00 13.01 212 PRO B N 1
ATOM 3379 C CA . PRO B 1 197 ? -42.968 34.514 -24.932 1.00 12.93 212 PRO B CA 1
ATOM 3380 C C . PRO B 1 197 ? -42.566 34.848 -23.490 1.00 13.49 212 PRO B C 1
ATOM 3381 O O . PRO B 1 197 ? -41.600 35.552 -23.277 1.00 16.56 212 PRO B O 1
ATOM 3385 N N . PRO B 1 198 ? -43.306 34.327 -22.506 1.00 12.01 213 PRO B N 1
ATOM 3386 C CA . PRO B 1 198 ? -42.905 34.448 -21.099 1.00 10.98 213 PRO B CA 1
ATOM 3387 C C . PRO B 1 198 ? -41.914 33.390 -20.649 1.00 11.90 213 PRO B C 1
ATOM 3388 O O . PRO B 1 198 ? -41.932 32.269 -21.156 1.00 10.72 213 PRO B O 1
ATOM 3392 N N . VAL B 1 199 ? -41.075 33.746 -19.678 1.00 13.34 214 VAL B N 1
ATOM 3393 C CA . VAL B 1 199 ? -40.165 32.811 -19.025 1.00 12.47 214 VAL B CA 1
ATOM 3394 C C . VAL B 1 199 ? -40.382 33.003 -17.530 1.00 17.74 214 VAL B C 1
ATOM 3395 O O . VAL B 1 199 ? -40.202 34.107 -17.028 1.00 18.16 214 VAL B O 1
ATOM 3399 N N . VAL B 1 200 ? -40.792 31.933 -16.849 1.00 14.38 215 VAL B N 1
ATOM 3400 C CA . VAL B 1 200 ? -41.140 31.961 -15.422 1.00 15.31 215 VAL B CA 1
ATOM 3401 C C . VAL B 1 200 ? -40.217 30.918 -14.803 1.00 15.43 215 VAL B C 1
ATOM 3402 O O . VAL B 1 200 ? -40.087 29.820 -15.313 1.00 19.81 215 VAL B O 1
ATOM 3406 N N . SER B 1 201 ? -39.587 31.260 -13.696 1.00 11.86 216 SER B N 1
ATOM 3407 C CA A SER B 1 201 ? -38.829 30.260 -12.951 0.50 12.97 216 SER B CA 1
ATOM 3408 C CA B SER B 1 201 ? -38.761 30.314 -12.959 0.50 13.10 216 SER B CA 1
ATOM 3409 C C . SER B 1 201 ? -39.246 30.305 -11.504 1.00 13.09 216 SER B C 1
ATOM 3410 O O . SER B 1 201 ? -39.731 31.322 -11.029 1.00 13.59 216 SER B O 1
ATOM 3415 N N . TYR B 1 202 ? -39.077 29.169 -10.824 1.00 12.13 217 TYR B N 1
ATOM 3416 C CA . TYR B 1 202 ? -39.521 29.023 -9.435 1.00 12.08 217 TYR B CA 1
ATOM 3417 C C . TYR B 1 202 ? -38.726 27.912 -8.794 1.00 12.16 217 TYR B C 1
ATOM 3418 O O . TYR B 1 202 ? -38.151 27.073 -9.457 1.00 13.00 217 TYR B O 1
ATOM 3427 N N . GLY B 1 203 ? -38.672 27.922 -7.478 1.00 13.65 218 GLY B N 1
ATOM 3428 C CA . GLY B 1 203 ? -37.917 26.928 -6.745 1.00 13.34 218 GLY B CA 1
ATOM 3429 C C . GLY B 1 203 ? -37.994 27.289 -5.272 1.00 16.51 218 GLY B C 1
ATOM 3430 O O . GLY B 1 203 ? -38.397 28.380 -4.910 1.00 20.45 218 GLY B O 1
ATOM 3431 N N . ASN B 1 204 ? -37.563 26.409 -4.409 1.00 13.07 219 ASN B N 1
ATOM 3432 C CA . ASN B 1 204 ? -37.692 26.720 -3.000 1.00 14.46 219 ASN B CA 1
ATOM 3433 C C . ASN B 1 204 ? -36.332 26.916 -2.324 1.00 16.32 219 ASN B C 1
ATOM 3434 O O . ASN B 1 204 ? -36.188 26.699 -1.094 1.00 17.94 219 ASN B O 1
ATOM 3439 N N . GLN B 1 205 ? -35.301 27.260 -3.113 1.00 17.94 220 GLN B N 1
ATOM 3440 C CA . GLN B 1 205 ? -33.956 27.464 -2.568 1.00 17.98 220 GLN B CA 1
ATOM 3441 C C . GLN B 1 205 ? -33.499 28.941 -2.567 1.00 18.98 220 GLN B C 1
ATOM 3442 O O . GLN B 1 205 ? -32.555 29.295 -1.878 1.00 24.59 220 GLN B O 1
ATOM 3448 N N . SER B 1 206 ? -34.142 29.787 -3.336 1.00 21.91 221 SER B N 1
ATOM 3449 C CA . SER B 1 206 ? -33.697 31.166 -3.460 1.00 24.47 221 SER B CA 1
ATOM 3450 C C . SER B 1 206 ? -34.238 31.961 -2.299 1.00 21.66 221 SER B C 1
ATOM 3451 O O . SER B 1 206 ? -35.226 31.572 -1.683 1.00 21.58 221 SER B O 1
ATOM 3454 N N . THR B 1 207 ? -33.591 33.080 -2.010 1.00 17.58 222 THR B N 1
ATOM 3455 C CA . THR B 1 207 ? -34.008 33.923 -0.902 1.00 18.41 222 THR B CA 1
ATOM 3456 C C . THR B 1 207 ? -33.654 35.361 -1.219 1.00 21.60 222 THR B C 1
ATOM 3457 O O . THR B 1 207 ? -32.778 35.630 -2.064 1.00 20.33 222 THR B O 1
ATOM 3461 N N . THR B 1 208 ? -34.362 36.270 -0.562 1.00 17.00 223 THR B N 1
ATOM 3462 C CA . THR B 1 208 ? -34.261 37.687 -0.839 1.00 17.32 223 THR B CA 1
ATOM 3463 C C . THR B 1 208 ? -34.047 38.430 0.478 1.00 16.71 223 THR B C 1
ATOM 3464 O O . THR B 1 208 ? -34.954 38.485 1.279 1.00 16.52 223 THR B O 1
ATOM 3468 N N . PRO B 1 209 ? -32.866 39.030 0.677 1.00 16.76 224 PRO B N 1
ATOM 3469 C CA . PRO B 1 209 ? -32.716 39.839 1.878 1.00 17.74 224 PRO B CA 1
ATOM 3470 C C . PRO B 1 209 ? -33.552 41.107 1.799 1.00 17.10 224 PRO B C 1
ATOM 3471 O O . PRO B 1 209 ? -33.792 41.649 0.723 1.00 15.31 224 PRO B O 1
ATOM 3475 N N . LEU B 1 210 ? -33.969 41.586 2.961 1.00 14.76 225 LEU B N 1
ATOM 3476 C CA . LEU B 1 210 ? -34.765 42.796 3.047 1.00 14.91 225 LEU B CA 1
ATOM 3477 C C . LEU B 1 210 ? -34.062 43.887 3.836 1.00 15.12 225 LEU B C 1
ATOM 3478 O O . LEU B 1 210 ? -34.629 44.951 4.085 1.00 18.29 225 LEU B O 1
ATOM 3483 N N . ILE B 1 211 ? -32.817 43.659 4.226 1.00 16.50 226 ILE B N 1
ATOM 3484 C CA . ILE B 1 211 ? -32.111 44.634 5.045 1.00 16.89 226 ILE B CA 1
ATOM 3485 C C . ILE B 1 211 ? -31.477 45.769 4.222 1.00 19.79 226 ILE B C 1
ATOM 3486 O O . ILE B 1 211 ? -30.981 45.539 3.107 1.00 19.20 226 ILE B O 1
ATOM 3491 N N . ASP B 1 212 ? -31.476 46.974 4.797 1.00 20.51 227 ASP B N 1
ATOM 3492 C CA . ASP B 1 212 ? -30.901 48.150 4.145 1.00 24.71 227 ASP B CA 1
ATOM 3493 C C . ASP B 1 212 ? -29.409 48.221 4.421 1.00 25.49 227 ASP B C 1
ATOM 3494 O O . ASP B 1 212 ? -28.846 47.286 5.003 1.00 27.91 227 ASP B O 1
ATOM 3499 N N . GLU B 1 213 ? -28.753 49.326 4.042 1.00 31.75 228 GLU B N 1
ATOM 3500 C CA . GLU B 1 213 ? -27.301 49.431 4.225 1.00 35.78 228 GLU B CA 1
ATOM 3501 C C . GLU B 1 213 ? -26.860 49.530 5.685 1.00 33.42 228 GLU B C 1
ATOM 3502 O O . GLU B 1 213 ? -25.680 49.376 5.967 1.00 31.72 228 GLU B O 1
ATOM 3508 N N . ASN B 1 214 ? -27.803 49.790 6.600 1.00 28.01 229 ASN B N 1
ATOM 3509 C CA . ASN B 1 214 ? -27.525 49.735 8.035 1.00 31.61 229 ASN B CA 1
ATOM 3510 C C . ASN B 1 214 ? -27.886 48.411 8.731 1.00 27.68 229 ASN B C 1
ATOM 3511 O O . ASN B 1 214 ? -27.843 48.330 9.954 1.00 28.98 229 ASN B O 1
ATOM 3516 N N . GLY B 1 215 ? -28.241 47.387 7.966 1.00 25.75 230 GLY B N 1
ATOM 3517 C CA . GLY B 1 215 ? -28.617 46.097 8.535 1.00 24.60 230 GLY B CA 1
ATOM 3518 C C . GLY B 1 215 ? -30.085 45.996 8.973 1.00 22.39 230 GLY B C 1
ATOM 3519 O O . GLY B 1 215 ? -30.457 45.009 9.598 1.00 23.46 230 GLY B O 1
ATOM 3520 N N . VAL B 1 216 ? -30.906 46.994 8.642 1.00 20.32 231 VAL B N 1
ATOM 3521 C CA . VAL B 1 216 ? -32.300 47.063 9.133 1.00 19.45 231 VAL B CA 1
ATOM 3522 C C . VAL B 1 216 ? -33.323 46.651 8.077 1.00 19.78 231 VAL B C 1
ATOM 3523 O O . VAL B 1 216 ? -33.338 47.154 6.937 1.00 19.44 231 VAL B O 1
ATOM 3527 N N . GLY B 1 217 ? -34.183 45.716 8.457 1.00 16.91 232 GLY B N 1
ATOM 3528 C CA . GLY B 1 217 ? -35.229 45.226 7.588 1.00 17.10 232 GLY B CA 1
ATOM 3529 C C . GLY B 1 217 ? -36.485 46.057 7.693 1.00 14.69 232 GLY B C 1
ATOM 3530 O O . GLY B 1 217 ? -36.449 47.194 8.126 1.00 16.99 232 GLY B O 1
ATOM 3531 N N . ILE B 1 218 ? -37.604 45.451 7.335 1.00 14.40 233 ILE B N 1
ATOM 3532 C CA . ILE B 1 218 ? -38.896 46.096 7.375 1.00 14.33 233 ILE B CA 1
ATOM 3533 C C . ILE B 1 218 ? -39.386 46.075 8.827 1.00 14.74 233 ILE B C 1
ATOM 3534 O O . ILE B 1 218 ? -39.409 45.029 9.456 1.00 16.95 233 ILE B O 1
ATOM 3539 N N . LEU B 1 219 ? -39.767 47.225 9.345 1.00 14.30 234 LEU B N 1
ATOM 3540 C CA . LEU B 1 219 ? -40.221 47.321 10.738 1.00 14.49 234 LEU B CA 1
ATOM 3541 C C . LEU B 1 219 ? -41.731 47.266 10.747 1.00 14.77 234 LEU B C 1
ATOM 3542 O O . LEU B 1 219 ? -42.410 48.194 10.281 1.00 13.92 234 LEU B O 1
ATOM 3547 N N . CYS B 1 220 ? -42.260 46.159 11.263 1.00 14.03 235 CYS B N 1
ATOM 3548 C CA . CYS B 1 220 ? -43.682 45.891 11.173 1.00 13.32 235 CYS B CA 1
ATOM 3549 C C . CYS B 1 220 ? -44.354 46.464 12.415 1.00 14.35 235 CYS B C 1
ATOM 3550 O O . CYS B 1 220 ? -44.895 45.729 13.251 1.00 14.97 235 CYS B O 1
ATOM 3553 N N . THR B 1 221 ? -44.359 47.787 12.513 1.00 13.44 236 THR B N 1
ATOM 3554 C CA . THR B 1 221 ? -44.678 48.452 13.767 1.00 14.96 236 THR B CA 1
ATOM 3555 C C . THR B 1 221 ? -46.150 48.387 14.120 1.00 15.32 236 THR B C 1
ATOM 3556 O O . THR B 1 221 ? -46.509 48.628 15.271 1.00 14.28 236 THR B O 1
ATOM 3560 N N . PHE B 1 222 ? -46.993 48.119 13.116 1.00 15.37 237 PHE B N 1
ATOM 3561 C CA . PHE B 1 222 ? -48.436 48.023 13.355 1.00 17.35 237 PHE B CA 1
ATOM 3562 C C . PHE B 1 222 ? -48.863 46.613 13.733 1.00 19.48 237 PHE B C 1
ATOM 3563 O O . PHE B 1 222 ? -50.059 46.380 13.890 1.00 23.48 237 PHE B O 1
ATOM 3571 N N . GLY B 1 223 ? -47.914 45.669 13.793 1.00 16.20 238 GLY B N 1
ATOM 3572 C CA . GLY B 1 223 ? -48.205 44.282 14.185 1.00 18.71 238 GLY B CA 1
ATOM 3573 C C . GLY B 1 223 ? -48.607 43.337 13.067 1.00 16.23 238 GLY B C 1
ATOM 3574 O O . GLY B 1 223 ? -49.049 42.205 13.311 1.00 18.26 238 GLY B O 1
ATOM 3575 N N . SER B 1 224 ? -48.450 43.794 11.828 1.00 14.32 239 SER B N 1
ATOM 3576 C CA . SER B 1 224 ? -48.742 42.999 10.659 1.00 14.40 239 SER B CA 1
ATOM 3577 C C . SER B 1 224 ? -47.688 43.265 9.605 1.00 15.98 239 SER B C 1
ATOM 3578 O O . SER B 1 224 ? -47.044 44.301 9.630 1.00 15.07 239 SER B O 1
ATOM 3581 N N . VAL B 1 225 ? -47.581 42.335 8.661 1.00 15.56 240 VAL B N 1
ATOM 3582 C CA . VAL B 1 225 ? -46.742 42.514 7.472 1.00 15.05 240 VAL B CA 1
ATOM 3583 C C . VAL B 1 225 ? -47.674 42.604 6.261 1.00 15.24 240 VAL B C 1
ATOM 3584 O O . VAL B 1 225 ? -48.680 41.894 6.180 1.00 14.35 240 VAL B O 1
ATOM 3588 N N . TYR B 1 226 ? -47.323 43.489 5.331 1.00 13.87 241 TYR B N 1
ATOM 3589 C CA . TYR B 1 226 ? -48.164 43.841 4.198 1.00 12.73 241 TYR B CA 1
ATOM 3590 C C . TYR B 1 226 ? -47.461 43.297 2.968 1.00 12.53 241 TYR B C 1
ATOM 3591 O O . TYR B 1 226 ? -46.280 43.613 2.752 1.00 13.09 241 TYR B O 1
ATOM 3600 N N . LEU B 1 227 ? -48.165 42.429 2.247 1.00 12.59 242 LEU B N 1
ATOM 3601 C CA . LEU B 1 227 ? -47.673 41.807 1.004 1.00 11.18 242 LEU B CA 1
ATOM 3602 C C . LEU B 1 227 ? -48.488 42.297 -0.155 1.00 12.37 242 LEU B C 1
ATOM 3603 O O . LEU B 1 227 ? -49.705 42.405 -0.051 1.00 11.72 242 LEU B O 1
ATOM 3608 N N . THR B 1 228 ? -47.820 42.554 -1.283 1.00 11.17 243 THR B N 1
ATOM 3609 C CA . THR B 1 228 ? -48.497 43.023 -2.496 1.00 12.27 243 THR B CA 1
ATOM 3610 C C . THR B 1 228 ? -47.865 42.278 -3.670 1.00 10.43 243 THR B C 1
ATOM 3611 O O . THR B 1 228 ? -46.668 42.037 -3.657 1.00 12.92 243 THR B O 1
ATOM 3615 N N . SER B 1 229 ? -48.684 41.863 -4.641 1.00 11.01 244 SER B N 1
ATOM 3616 C CA . SER B 1 229 ? -48.111 41.196 -5.808 1.00 10.30 244 SER B CA 1
ATOM 3617 C C . SER B 1 229 ? -48.929 41.423 -7.060 1.00 10.37 244 SER B C 1
ATOM 3618 O O . SER B 1 229 ? -50.077 41.831 -6.993 1.00 11.20 244 SER B O 1
ATOM 3621 N N . ALA B 1 230 ? -48.303 41.191 -8.220 1.00 11.08 245 ALA B N 1
ATOM 3622 C CA . ALA B 1 230 ? -49.034 41.091 -9.470 1.00 12.90 245 ALA B CA 1
ATOM 3623 C C . ALA B 1 230 ? -48.178 40.299 -10.421 1.00 10.89 245 ALA B C 1
ATOM 3624 O O . ALA B 1 230 ? -46.967 40.581 -10.567 1.00 12.29 245 ALA B O 1
ATOM 3626 N N . ASP B 1 231 ? -48.794 39.324 -11.071 1.00 12.81 246 ASP B N 1
ATOM 3627 C CA . ASP B 1 231 ? -48.098 38.434 -11.988 1.00 11.85 246 ASP B CA 1
ATOM 3628 C C . ASP B 1 231 ? -48.967 38.182 -13.209 1.00 12.09 246 ASP B C 1
ATOM 3629 O O . ASP B 1 231 ? -49.860 37.339 -13.195 1.00 11.75 246 ASP B O 1
ATOM 3634 N N . MET B 1 232 ? -48.720 38.974 -14.241 1.00 10.75 247 MET B N 1
ATOM 3635 C CA . MET B 1 232 ? -49.375 38.818 -15.538 1.00 10.03 247 MET B CA 1
ATOM 3636 C C . MET B 1 232 ? -48.382 38.128 -16.448 1.00 9.73 247 MET B C 1
ATOM 3637 O O . MET B 1 232 ? -47.341 38.692 -16.760 1.00 10.79 247 MET B O 1
ATOM 3642 N N . VAL B 1 233 ? -48.677 36.876 -16.767 1.00 9.50 248 VAL B N 1
ATOM 3643 C CA . VAL B 1 233 ? -47.788 36.036 -17.554 1.00 10.15 248 VAL B CA 1
ATOM 3644 C C . VAL B 1 233 ? -47.960 36.289 -19.047 1.00 11.18 248 VAL B C 1
ATOM 3645 O O . VAL B 1 233 ? -47.054 36.017 -19.815 1.00 11.42 248 VAL B O 1
ATOM 3649 N N . GLY B 1 234 ? -49.107 36.839 -19.455 1.00 9.55 249 GLY B N 1
ATOM 3650 C CA . GLY B 1 234 ? -49.344 37.236 -20.850 1.00 10.01 249 GLY B CA 1
ATOM 3651 C C . GLY B 1 234 ? -50.814 37.123 -21.173 1.00 11.27 249 GLY B C 1
ATOM 3652 O O . GLY B 1 234 ? -51.648 37.291 -20.268 1.00 11.89 249 GLY B O 1
ATOM 3653 N N . MET B 1 235 ? -51.137 36.843 -22.430 1.00 10.31 250 MET B N 1
ATOM 3654 C CA . MET B 1 235 ? -52.528 36.599 -22.830 1.00 9.81 250 MET B CA 1
ATOM 3655 C C . MET B 1 235 ? -52.714 35.182 -23.404 1.00 10.88 250 MET B C 1
ATOM 3656 O O . MET B 1 235 ? -51.743 34.490 -23.779 1.00 10.42 250 MET B O 1
ATOM 3661 N N . THR B 1 236 ? -53.976 34.785 -23.502 1.00 10.51 251 THR B N 1
ATOM 3662 C CA . THR B 1 236 ? -54.361 33.442 -23.902 1.00 10.20 251 THR B CA 1
ATOM 3663 C C . THR B 1 236 ? -55.661 33.439 -24.671 1.00 11.11 251 THR B C 1
ATOM 3664 O O . THR B 1 236 ? -56.491 34.335 -24.510 1.00 13.27 251 THR B O 1
ATOM 3668 N N . GLY B 1 237 ? -55.790 32.442 -25.555 1.00 11.17 252 GLY B N 1
ATOM 3669 C CA . GLY B 1 237 ? -57.076 32.042 -26.103 1.00 12.84 252 GLY B CA 1
ATOM 3670 C C . GLY B 1 237 ? -57.751 31.016 -25.200 1.00 12.49 252 GLY B C 1
ATOM 3671 O O . GLY B 1 237 ? -57.196 30.575 -24.161 1.00 12.62 252 GLY B O 1
ATOM 3672 N N . LEU B 1 238 ? -58.937 30.613 -25.603 1.00 13.68 253 LEU B N 1
ATOM 3673 C CA . LEU B 1 238 ? -59.688 29.584 -24.874 1.00 14.80 253 LEU B CA 1
ATOM 3674 C C . LEU B 1 238 ? -59.259 28.177 -25.293 1.00 14.41 253 LEU B C 1
ATOM 3675 O O . LEU B 1 238 ? -58.771 27.975 -26.400 1.00 15.02 253 LEU B O 1
ATOM 3680 N N . PRO B 1 239 ? -59.497 27.172 -24.429 1.00 12.71 254 PRO B N 1
ATOM 3681 C CA . PRO B 1 239 ? -59.102 25.800 -24.798 1.00 15.89 254 PRO B CA 1
ATOM 3682 C C . PRO B 1 239 ? -59.707 25.233 -26.056 1.00 14.54 254 PRO B C 1
ATOM 3683 O O . PRO B 1 239 ? -60.911 25.312 -26.267 1.00 15.48 254 PRO B O 1
ATOM 3687 N N . GLY B 1 240 ? -58.858 24.624 -26.906 1.00 15.09 255 GLY B N 1
ATOM 3688 C CA . GLY B 1 240 ? -59.348 23.841 -28.028 1.00 16.19 255 GLY B CA 1
ATOM 3689 C C . GLY B 1 240 ? -59.934 24.659 -29.172 1.00 16.62 255 GLY B C 1
ATOM 3690 O O . GLY B 1 240 ? -60.691 24.148 -29.994 1.00 20.82 2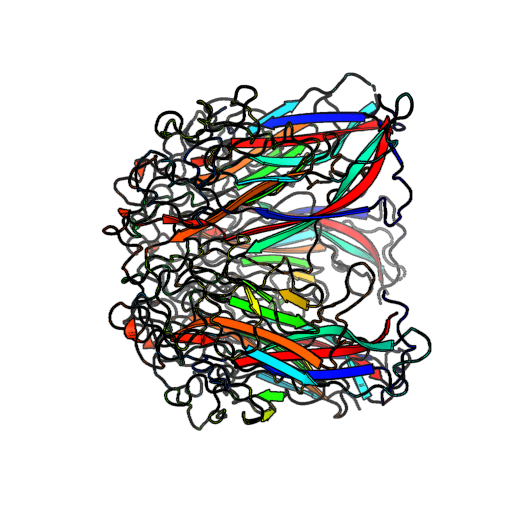55 GLY B O 1
ATOM 3691 N N . LEU B 1 241 ? -59.638 25.955 -29.171 1.00 15.14 256 LEU B N 1
ATOM 3692 C CA . LEU B 1 241 ? -60.240 26.894 -30.136 1.00 16.67 256 LEU B CA 1
ATOM 3693 C C . LEU B 1 241 ? -59.168 27.729 -30.830 1.00 13.62 256 LEU B C 1
ATOM 3694 O O . LEU B 1 241 ? -58.075 27.919 -30.284 1.00 14.48 256 LEU B O 1
ATOM 3699 N N . PRO B 1 242 ? -59.495 28.271 -32.002 1.00 14.61 257 PRO B N 1
ATOM 3700 C CA . PRO B 1 242 ? -58.484 29.045 -32.712 1.00 14.07 257 PRO B CA 1
ATOM 3701 C C . PRO B 1 242 ? -58.250 30.382 -32.051 1.00 13.67 257 PRO B C 1
ATOM 3702 O O . PRO B 1 242 ? -59.162 30.997 -31.477 1.00 14.29 257 PRO B O 1
ATOM 3706 N N . THR B 1 243 ? -57.005 30.817 -32.111 1.00 13.11 258 THR B N 1
ATOM 3707 C CA . THR B 1 243 ? -56.613 32.102 -31.566 1.00 12.17 258 THR B CA 1
ATOM 3708 C C . THR B 1 243 ? -55.482 32.706 -32.392 1.00 13.30 258 THR B C 1
ATOM 3709 O O . THR B 1 243 ? -55.045 32.128 -33.380 1.00 14.08 258 THR B O 1
ATOM 3713 N N . LEU B 1 244 ? -55.026 33.875 -31.963 1.00 13.32 259 LEU B N 1
ATOM 3714 C CA . LEU B 1 244 ? -54.013 34.645 -32.662 1.00 14.78 259 LEU B CA 1
ATOM 3715 C C . LEU B 1 244 ? -54.386 34.935 -34.117 1.00 16.28 259 LEU B C 1
ATOM 3716 O O . LEU B 1 244 ? -53.533 34.987 -35.006 1.00 16.24 259 LEU B O 1
ATOM 3721 N N . SER B 1 245 ? -55.669 35.197 -34.334 1.00 16.45 260 SER B N 1
ATOM 3722 C CA . SER B 1 245 ? -56.196 35.547 -35.634 1.00 21.08 260 SER B CA 1
ATOM 3723 C C . SER B 1 245 ? -57.314 36.565 -35.375 1.00 17.30 260 SER B C 1
ATOM 3724 O O . SER B 1 245 ? -57.967 36.508 -34.332 1.00 17.47 260 SER B O 1
ATOM 3727 N N . ALA B 1 246 ? -57.502 37.477 -36.323 1.00 20.38 261 ALA B N 1
ATOM 3728 C CA . ALA B 1 246 ? -58.406 38.626 -36.195 1.00 23.30 261 ALA B CA 1
ATOM 3729 C C . ALA B 1 246 ? -59.808 38.253 -35.684 1.00 21.28 261 ALA B C 1
ATOM 3730 O O . ALA B 1 246 ? -60.333 38.913 -34.790 1.00 21.63 261 ALA B O 1
ATOM 3732 N N . ASP B 1 247 ? -60.396 37.189 -36.227 1.00 18.70 262 ASP B N 1
ATOM 3733 C CA . ASP B 1 247 ? -61.790 36.836 -35.872 1.00 20.56 262 ASP B CA 1
ATOM 3734 C C . ASP B 1 247 ? -62.003 36.411 -34.412 1.00 19.64 262 ASP B C 1
ATOM 3735 O O . ASP B 1 247 ? -63.148 36.391 -33.929 1.00 20.30 262 ASP B O 1
ATOM 3740 N N . TYR B 1 248 ? -60.917 36.089 -33.693 1.00 16.74 263 TYR B N 1
ATOM 3741 C CA . TYR B 1 248 ? -61.015 35.602 -32.324 1.00 17.33 263 TYR B CA 1
ATOM 3742 C C . TYR B 1 248 ? -60.389 36.536 -31.295 1.00 18.56 263 TYR B C 1
ATOM 3743 O O . TYR B 1 248 ? -60.187 36.148 -30.137 1.00 16.09 263 TYR B O 1
ATOM 3752 N N . SER B 1 249 ? -60.133 37.779 -31.686 1.00 16.80 264 SER B N 1
ATOM 3753 C CA . SER B 1 249 ? -59.509 38.730 -30.786 1.00 17.30 264 SER B CA 1
ATOM 3754 C C . SER B 1 249 ? -60.426 39.052 -29.611 1.00 16.26 264 SER B C 1
ATOM 3755 O O . SER B 1 249 ? -59.954 39.434 -28.549 1.00 17.56 264 SER B O 1
ATOM 3758 N N . ASN B 1 250 ? -61.748 38.899 -29.816 1.00 16.51 265 ASN B N 1
ATOM 3759 C CA . ASN B 1 250 ? -62.686 39.158 -28.729 1.00 17.75 265 ASN B CA 1
ATOM 3760 C C . ASN B 1 250 ? -62.712 38.064 -27.650 1.00 17.19 265 ASN B C 1
ATOM 3761 O O . ASN B 1 250 ? -63.476 38.197 -26.659 1.00 20.28 265 ASN B O 1
ATOM 3766 N N . GLN B 1 251 ? -61.907 37.019 -27.819 1.00 15.07 266 GLN B N 1
ATOM 3767 C CA . GLN B 1 251 ? -61.727 35.995 -26.768 1.00 14.50 266 GLN B CA 1
ATOM 3768 C C . GLN B 1 251 ? -60.383 36.067 -26.025 1.00 15.46 266 GLN B C 1
ATOM 3769 O O . GLN B 1 251 ? -60.214 35.402 -24.997 1.00 15.74 266 GLN B O 1
ATOM 3775 N N . ARG B 1 252 ? -59.460 36.914 -26.485 1.00 13.85 267 ARG B N 1
ATOM 3776 C CA . ARG B 1 252 ? -58.152 36.990 -25.835 1.00 12.78 267 ARG B CA 1
ATOM 3777 C C . ARG B 1 252 ? -58.345 37.466 -24.397 1.00 12.23 267 ARG B C 1
ATOM 3778 O O . ARG B 1 252 ? -59.111 38.421 -24.129 1.00 13.03 267 ARG B O 1
ATOM 3786 N N . THR B 1 253 ? -57.658 36.778 -23.491 1.00 12.14 268 THR B N 1
ATOM 3787 C CA . THR B 1 253 ? -57.843 36.917 -22.064 1.00 12.51 268 THR B CA 1
ATOM 3788 C C . THR B 1 253 ? -56.491 37.061 -21.373 1.00 11.69 268 THR B C 1
ATOM 3789 O O . THR B 1 253 ? -55.518 36.443 -21.783 1.00 11.44 268 THR B O 1
ATOM 3793 N N . VAL B 1 254 ? -56.421 37.832 -20.305 1.00 11.18 269 VAL B N 1
ATOM 3794 C CA . VAL B 1 254 ? -55.185 37.885 -19.514 1.00 10.03 269 VAL B CA 1
ATOM 3795 C C . VAL B 1 254 ? -54.962 36.603 -18.725 1.00 12.08 269 VAL B C 1
ATOM 3796 O O . VAL B 1 254 ? -55.872 36.101 -18.042 1.00 12.44 269 VAL B O 1
ATOM 3800 N N . GLN B 1 255 ? -53.738 36.084 -18.803 1.00 10.79 270 GLN B N 1
ATOM 3801 C CA . GLN B 1 255 ? -53.289 34.960 -17.989 1.00 10.21 270 GLN B CA 1
ATOM 3802 C C . GLN B 1 255 ? -52.452 35.459 -16.861 1.00 10.20 270 GLN B C 1
ATOM 3803 O O . GLN B 1 255 ? -51.388 36.059 -17.075 1.00 10.11 270 GLN B O 1
ATOM 3809 N N . ALA B 1 256 ? -52.918 35.208 -15.636 1.00 10.09 271 ALA B N 1
ATOM 3810 C CA . ALA B 1 256 ? -52.132 35.525 -14.458 1.00 9.82 271 ALA B CA 1
ATOM 3811 C C . ALA B 1 256 ? -51.489 34.278 -13.878 1.00 11.64 271 ALA B C 1
ATOM 3812 O O . ALA B 1 256 ? -51.816 33.154 -14.245 1.00 11.85 271 ALA B O 1
ATOM 3814 N N . GLY B 1 257 ? -50.540 34.469 -12.971 1.00 10.73 272 GLY B N 1
ATOM 3815 C CA . GLY B 1 257 ? -50.057 33.346 -12.160 1.00 10.77 272 GLY B CA 1
ATOM 3816 C C . GLY B 1 257 ? -51.189 32.729 -11.370 1.00 11.44 272 GLY B C 1
ATOM 3817 O O . GLY B 1 257 ? -52.215 33.354 -11.148 1.00 11.73 272 GLY B O 1
ATOM 3818 N N . TYR B 1 258 ? -51.011 31.475 -10.959 1.00 9.98 273 TYR B N 1
ATOM 3819 C CA . TYR B 1 258 ? -51.984 30.790 -10.134 1.00 9.24 273 TYR B CA 1
ATOM 3820 C C . TYR B 1 258 ? -51.994 31.290 -8.702 1.00 10.67 273 TYR B C 1
ATOM 3821 O O . TYR B 1 258 ? -52.923 31.035 -7.934 1.00 13.69 273 TYR B O 1
ATOM 3830 N N . GLY B 1 259 ? -50.893 31.919 -8.332 1.00 11.86 274 GLY B N 1
ATOM 3831 C CA . GLY B 1 259 ? -50.688 32.441 -6.985 1.00 10.03 274 GLY B CA 1
ATOM 3832 C C . GLY B 1 259 ? -49.248 32.883 -6.837 1.00 10.67 274 GLY B C 1
ATOM 3833 O O . GLY B 1 259 ? -48.382 32.539 -7.650 1.00 12.69 274 GLY B O 1
ATOM 3834 N N . ARG B 1 260 ? -48.969 33.671 -5.798 1.00 10.05 275 ARG B N 1
ATOM 3835 C CA . ARG B 1 260 ? -47.591 34.049 -5.446 1.00 10.90 275 ARG B CA 1
ATOM 3836 C C . ARG B 1 260 ? -47.363 33.732 -3.981 1.00 11.98 275 ARG B C 1
ATOM 3837 O O . ARG B 1 260 ? -48.027 34.297 -3.108 1.00 12.99 275 ARG B O 1
ATOM 3845 N N . PHE B 1 261 ? -46.434 32.803 -3.754 1.00 11.15 276 PHE B N 1
ATOM 3846 C CA . PHE B 1 261 ? -46.013 32.365 -2.414 1.00 12.06 276 PHE B CA 1
ATOM 3847 C C . PHE B 1 261 ? -45.072 33.382 -1.793 1.00 12.22 276 PHE B C 1
ATOM 3848 O O . PHE B 1 261 ? -44.193 33.878 -2.458 1.00 11.85 276 PHE B O 1
ATOM 3856 N N . PHE B 1 262 ? -45.210 33.609 -0.478 1.00 10.81 277 PHE B N 1
ATOM 3857 C CA . PHE B 1 262 ? -44.238 34.373 0.299 1.00 11.38 277 PHE B CA 1
ATOM 3858 C C . PHE B 1 262 ? -43.975 33.623 1.594 1.00 12.44 277 PHE B C 1
ATOM 3859 O O . PHE B 1 262 ? -44.911 33.091 2.196 1.00 13.24 277 PHE B O 1
ATOM 3867 N N . ARG B 1 263 ? -42.710 33.571 2.018 1.00 12.34 278 ARG B N 1
ATOM 3868 C CA . ARG B 1 263 ? -42.351 33.201 3.386 1.00 12.40 278 ARG B CA 1
ATOM 3869 C C . ARG B 1 263 ? -41.542 34.374 3.949 1.00 14.50 278 ARG B C 1
ATOM 3870 O O . ARG B 1 263 ? -40.507 34.744 3.403 1.00 13.70 278 ARG B O 1
ATOM 3878 N N . VAL B 1 264 ? -42.009 34.954 5.042 1.00 12.48 279 VAL B N 1
ATOM 3879 C CA . VAL B 1 264 ? -41.372 36.159 5.581 1.00 13.95 279 VAL B CA 1
ATOM 3880 C C . VAL B 1 264 ? -40.738 35.777 6.909 1.00 15.49 279 VAL B C 1
ATOM 3881 O O . VAL B 1 264 ? -41.428 35.229 7.795 1.00 14.56 279 VAL B O 1
ATOM 3885 N N . HIS B 1 265 ? -39.445 36.070 7.063 1.00 14.11 280 HIS B N 1
ATOM 3886 C CA . HIS B 1 265 ? -38.728 35.768 8.289 1.00 14.85 280 HIS B CA 1
ATOM 3887 C C . HIS B 1 265 ? -38.560 36.999 9.134 1.00 15.04 280 HIS B C 1
ATOM 3888 O O . HIS B 1 265 ? -38.081 38.020 8.653 1.00 14.40 280 HIS B O 1
ATOM 3895 N N . CYS B 1 266 ? -38.947 36.886 10.398 1.00 14.40 281 CYS B N 1
ATOM 3896 C CA . CYS B 1 266 ? -38.969 38.025 11.339 1.00 15.31 281 CYS B CA 1
ATOM 3897 C C . CYS B 1 266 ? -38.136 37.739 12.582 1.00 15.40 281 CYS B C 1
ATOM 3898 O O . CYS B 1 266 ? -38.021 36.596 13.024 1.00 15.74 281 CYS B O 1
ATOM 3901 N N . ARG B 1 267 ? -37.552 38.799 13.115 1.00 16.41 282 ARG B N 1
ATOM 3902 C CA . ARG B 1 267 ? -36.875 38.784 14.412 1.00 17.00 282 ARG B CA 1
ATOM 3903 C C . ARG B 1 267 ? -37.355 40.033 15.159 1.00 15.95 282 ARG B C 1
ATOM 3904 O O . ARG B 1 267 ? -38.121 40.823 14.621 1.00 17.47 282 ARG B O 1
ATOM 3912 N N . GLN B 1 268 ? -36.945 40.194 16.401 1.00 17.45 283 GLN B N 1
ATOM 3913 C CA . GLN B 1 268 ? -37.342 41.359 17.170 1.00 18.00 283 GLN B CA 1
ATOM 3914 C C . GLN B 1 268 ? -36.257 42.416 17.189 1.00 20.46 283 GLN B C 1
ATOM 3915 O O . GLN B 1 268 ? -35.068 42.103 17.318 1.00 19.18 283 GLN B O 1
ATOM 3921 N N . ARG B 1 269 ? -36.686 43.666 17.148 1.00 17.73 284 ARG B N 1
ATOM 3922 C CA . ARG B 1 269 ? -35.791 44.827 17.103 1.00 17.86 284 ARG B CA 1
ATOM 3923 C C . ARG B 1 269 ? -36.334 45.874 18.056 1.00 19.11 284 ARG B C 1
ATOM 3924 O O . ARG B 1 269 ? -37.539 46.162 18.036 1.00 19.45 284 ARG B O 1
ATOM 3932 N N . ARG B 1 270 ? -35.474 46.448 18.890 1.00 19.78 285 ARG B N 1
ATOM 3933 C CA . ARG B 1 270 ? -35.876 47.601 19.711 1.00 22.00 285 ARG B CA 1
ATOM 3934 C C . ARG B 1 270 ? -35.675 48.902 18.906 1.00 22.21 285 ARG B C 1
ATOM 3935 O O . ARG B 1 270 ? -34.705 49.065 18.153 1.00 21.36 285 ARG B O 1
ATOM 3943 N N . ILE B 1 271 ? -36.664 49.786 18.980 1.00 19.92 286 ILE B N 1
ATOM 3944 C CA . ILE B 1 271 ? -36.602 51.092 18.323 1.00 19.90 286 ILE B CA 1
ATOM 3945 C C . ILE B 1 271 ? -36.898 52.177 19.369 1.00 22.02 286 ILE B C 1
ATOM 3946 O O . ILE B 1 271 ? -37.553 51.928 20.396 1.00 20.92 286 ILE B O 1
ATOM 3951 N N . LYS B 1 272 ? -36.377 53.379 19.128 1.00 24.12 287 LYS B N 1
ATOM 3952 C CA . LYS B 1 272 ? -36.429 54.488 20.085 1.00 29.50 287 LYS B CA 1
ATOM 3953 C C . LYS B 1 272 ? -36.834 55.784 19.399 1.00 31.75 287 LYS B C 1
ATOM 3954 O O . LYS B 1 272 ? -36.617 55.931 18.189 1.00 41.11 287 LYS B O 1
ATOM 3960 N N . GLU C 1 8 ? -35.282 18.103 15.532 1.00 49.64 23 GLU C N 1
ATOM 3961 C CA . GLU C 1 8 ? -34.009 18.535 16.182 1.00 44.73 23 GLU C CA 1
ATOM 3962 C C . GLU C 1 8 ? -32.792 17.893 15.510 1.00 45.03 23 GLU C C 1
ATOM 3963 O O . GLU C 1 8 ? -32.490 16.720 15.741 1.00 44.46 23 GLU C O 1
ATOM 3965 N N . VAL C 1 9 ? -32.090 18.668 14.687 1.00 40.42 24 VAL C N 1
ATOM 3966 C CA . VAL C 1 9 ? -30.916 18.169 13.962 1.00 37.55 24 VAL C CA 1
ATOM 3967 C C . VAL C 1 9 ? -29.645 18.439 14.763 1.00 38.91 24 VAL C C 1
ATOM 3968 O O . VAL C 1 9 ? -29.427 19.565 15.208 1.00 40.43 24 VAL C O 1
ATOM 3972 N N . LEU C 1 10 ? -28.820 17.409 14.949 1.00 38.20 25 LEU C N 1
ATOM 3973 C CA . LEU C 1 10 ? -27.551 17.526 15.681 1.00 39.30 25 LEU C CA 1
ATOM 3974 C C . LEU C 1 10 ? -26.405 17.512 14.655 1.00 37.55 25 LEU C C 1
ATOM 3975 O O . LEU C 1 10 ? -26.586 18.028 13.553 1.00 36.34 25 LEU C O 1
ATOM 3980 N N . ASP C 1 11 ? -25.250 16.926 14.982 1.00 40.28 26 ASP C N 1
ATOM 3981 C CA . ASP C 1 11 ? -24.092 16.983 14.075 1.00 41.76 26 ASP C CA 1
ATOM 3982 C C . ASP C 1 11 ? -24.038 15.850 13.032 1.00 40.05 26 ASP C C 1
ATOM 3983 O O . ASP C 1 11 ? -24.652 14.780 13.204 1.00 37.06 26 ASP C O 1
ATOM 3988 N N . THR C 1 12 ? -23.308 16.098 11.941 1.00 36.76 27 THR C N 1
ATOM 3989 C CA . THR C 1 12 ? -22.967 15.033 10.987 1.00 36.75 27 THR C CA 1
ATOM 3990 C C . THR C 1 12 ? -22.052 14.018 11.656 1.00 36.82 27 THR C C 1
ATOM 3991 O O . THR C 1 12 ? -21.220 14.376 12.494 1.00 39.15 27 THR C O 1
ATOM 3995 N N . VAL C 1 13 ? -22.174 12.755 11.272 1.00 35.45 28 VAL C N 1
ATOM 3996 C CA . VAL C 1 13 ? -21.267 11.731 11.765 1.00 38.76 28 VAL C CA 1
ATOM 3997 C C . VAL C 1 13 ? -19.913 11.923 11.064 1.00 40.36 28 VAL C C 1
ATOM 3998 O O . VAL C 1 13 ? -19.869 12.180 9.869 1.00 40.24 28 VAL C O 1
ATOM 4002 N N . PRO C 1 14 ? -18.798 11.843 11.811 1.00 45.76 29 PRO C N 1
ATOM 4003 C CA . PRO C 1 14 ? -17.507 12.001 11.133 1.00 47.29 29 PRO C CA 1
ATOM 4004 C C . PRO C 1 14 ? -17.389 11.200 9.818 1.00 46.18 29 PRO C C 1
ATOM 4005 O O . PRO C 1 14 ? -17.759 10.022 9.769 1.00 49.89 29 PRO C O 1
ATOM 4009 N N . LEU C 1 15 ? -16.881 11.839 8.766 1.00 44.28 30 LEU C N 1
ATOM 4010 C CA . LEU C 1 15 ? -16.813 11.225 7.436 1.00 43.76 30 LEU C CA 1
ATOM 4011 C C . LEU C 1 15 ? -15.867 10.029 7.375 1.00 47.32 30 LEU C C 1
ATOM 4012 O O . LEU C 1 15 ? -14.709 10.114 7.798 1.00 49.83 30 LEU C O 1
ATOM 4017 N N . THR C 1 16 ? -16.372 8.903 6.880 1.00 44.89 31 THR C N 1
ATOM 4018 C CA . THR C 1 16 ? -15.536 7.755 6.532 1.00 48.84 31 THR C CA 1
ATOM 4019 C C . THR C 1 16 ? -16.108 7.117 5.279 1.00 48.96 31 THR C C 1
ATOM 4020 O O . THR C 1 16 ? -17.149 7.563 4.748 1.00 46.48 31 THR C O 1
ATOM 4024 N N . GLU C 1 17 ? -15.450 6.066 4.799 1.00 48.72 32 GLU C N 1
ATOM 4025 C CA . GLU C 1 17 ? -15.987 5.316 3.662 1.00 52.81 32 GLU C CA 1
ATOM 4026 C C . GLU C 1 17 ? -17.401 4.796 3.945 1.00 46.54 32 GLU C C 1
ATOM 4027 O O . GLU C 1 17 ? -18.241 4.788 3.054 1.00 46.85 32 GLU C O 1
ATOM 4033 N N . ASP C 1 18 ? -17.664 4.393 5.188 1.00 46.28 33 ASP C N 1
ATOM 4034 C CA . ASP C 1 18 ? -18.970 3.845 5.563 1.00 47.00 33 ASP C CA 1
ATOM 4035 C C . ASP C 1 18 ? -20.075 4.875 5.854 1.00 43.54 33 ASP C C 1
ATOM 4036 O O . ASP C 1 18 ? -21.245 4.509 5.877 1.00 43.04 33 ASP C O 1
ATOM 4041 N N . THR C 1 19 ? -19.718 6.136 6.091 1.00 39.95 34 THR C N 1
ATOM 4042 C CA . THR C 1 19 ? -20.707 7.153 6.463 1.00 37.93 34 THR C CA 1
ATOM 4043 C C . THR C 1 19 ? -21.033 8.066 5.277 1.00 36.10 34 THR C C 1
ATOM 4044 O O . THR C 1 19 ? -21.682 9.111 5.431 1.00 32.09 34 THR C O 1
ATOM 4048 N N . GLN C 1 20 ? -20.603 7.640 4.092 1.00 35.23 35 GLN C N 1
ATOM 4049 C CA . GLN C 1 20 ? -20.838 8.365 2.871 1.00 36.39 35 GLN C CA 1
ATOM 4050 C C . GLN C 1 20 ? -21.374 7.411 1.824 1.00 34.52 35 GLN C C 1
ATOM 4051 O O . GLN C 1 20 ? -20.934 6.271 1.733 1.00 37.15 35 GLN C O 1
ATOM 4057 N N . TYR C 1 21 ? -22.332 7.892 1.037 1.00 32.72 36 TYR C N 1
ATOM 4058 C CA . TYR C 1 21 ? -22.970 7.072 0.024 1.00 29.84 36 TYR C CA 1
ATOM 4059 C C . TYR C 1 21 ? -23.470 7.981 -1.095 1.00 30.58 36 TYR C C 1
ATOM 4060 O O . TYR C 1 21 ? -24.044 9.054 -0.856 1.00 25.33 36 TYR C O 1
ATOM 4069 N N . LYS C 1 22 ? -23.244 7.549 -2.324 1.00 30.17 37 LYS C N 1
ATOM 4070 C CA . LYS C 1 22 ? -23.804 8.254 -3.440 1.00 28.86 37 LYS C CA 1
ATOM 4071 C C . LYS C 1 22 ? -24.479 7.267 -4.374 1.00 29.15 37 LYS C C 1
ATOM 4072 O O . LYS C 1 22 ? -24.159 6.072 -4.417 1.00 30.74 37 LYS C O 1
ATOM 4078 N N . VAL C 1 23 ? -25.456 7.772 -5.093 1.00 26.20 38 VAL C N 1
ATOM 4079 C CA . VAL C 1 23 ? -26.191 6.942 -6.007 1.00 28.35 38 VAL C CA 1
ATOM 4080 C C . VAL C 1 23 ? -26.560 7.761 -7.231 1.00 25.88 38 VAL C C 1
ATOM 4081 O O . VAL C 1 23 ? -26.698 8.973 -7.137 1.00 21.81 38 VAL C O 1
ATOM 4085 N N . GLU C 1 24 ? -26.652 7.073 -8.364 1.00 24.82 39 GLU C N 1
ATOM 4086 C CA . GLU C 1 24 ? -26.965 7.658 -9.655 1.00 24.22 39 GLU C CA 1
ATOM 4087 C C . GLU C 1 24 ? -28.277 7.030 -10.175 1.00 22.58 39 GLU C C 1
ATOM 4088 O O . GLU C 1 24 ? -28.613 5.880 -9.848 1.00 21.68 39 GLU C O 1
ATOM 4094 N N . ALA C 1 25 ? -29.011 7.793 -10.972 1.00 19.60 40 ALA C N 1
ATOM 4095 C CA . ALA C 1 25 ? -30.211 7.304 -11.608 1.00 20.21 40 ALA C CA 1
ATOM 4096 C C . ALA C 1 25 ? -30.440 8.145 -12.858 1.00 20.06 40 ALA C C 1
ATOM 4097 O O . ALA C 1 25 ? -30.015 9.320 -12.918 1.00 20.46 40 ALA C O 1
ATOM 4099 N N . VAL C 1 26 ? -31.087 7.549 -13.857 1.00 18.81 41 VAL C N 1
ATOM 4100 C CA . VAL C 1 26 ? -31.558 8.300 -14.997 1.00 17.58 41 VAL C CA 1
ATOM 4101 C C . VAL C 1 26 ? -33.065 8.148 -15.057 1.00 18.78 41 VAL C C 1
ATOM 4102 O O . VAL C 1 26 ? -33.573 7.045 -15.309 1.00 21.15 41 VAL C O 1
ATOM 4106 N N . LEU C 1 27 ? -33.766 9.249 -14.821 1.00 15.64 42 LEU C N 1
ATOM 4107 C CA . LEU C 1 27 ? -35.218 9.266 -14.911 1.00 16.56 42 LEU C CA 1
ATOM 4108 C C . LEU C 1 27 ? -35.619 9.406 -16.364 1.00 15.23 42 LEU C C 1
ATOM 4109 O O . LEU C 1 27 ? -35.224 10.344 -17.052 1.00 15.32 42 LEU C O 1
ATOM 4114 N N . LEU C 1 28 ? -36.450 8.482 -16.814 1.00 15.65 43 LEU C N 1
ATOM 4115 C CA . LEU C 1 28 ? -36.875 8.474 -18.224 1.00 16.23 43 LEU C CA 1
ATOM 4116 C C . LEU C 1 28 ? -38.174 9.260 -18.409 1.00 15.18 43 LEU C C 1
ATOM 4117 O O . LEU C 1 28 ? -39.027 9.286 -17.521 1.00 15.74 43 LEU C O 1
ATOM 4122 N N . PRO C 1 29 ? -38.340 9.909 -19.565 1.00 14.44 44 PRO C N 1
ATOM 4123 C CA . PRO C 1 29 ? -39.598 10.622 -19.807 1.00 14.22 44 PRO C CA 1
ATOM 4124 C C . PRO C 1 29 ? -40.809 9.681 -19.778 1.00 14.44 44 PRO C C 1
ATOM 4125 O O . PRO C 1 29 ? -40.733 8.531 -20.205 1.00 16.19 44 PRO C O 1
ATOM 4129 N N . ASN C 1 30 ? -41.918 10.213 -19.306 1.00 12.91 45 ASN C N 1
ATOM 4130 C CA . ASN C 1 30 ? -43.084 9.416 -18.997 1.00 15.53 45 ASN C CA 1
ATOM 4131 C C . ASN C 1 30 ? -44.322 10.134 -19.483 1.00 15.49 45 ASN C C 1
ATOM 4132 O O . ASN C 1 30 ? -44.669 11.153 -18.928 1.00 13.66 45 ASN C O 1
ATOM 4137 N N . PHE C 1 31 ? -44.954 9.633 -20.549 1.00 14.34 46 PHE C N 1
ATOM 4138 C CA . PHE C 1 31 ? -46.241 10.114 -20.991 1.00 16.12 46 PHE C CA 1
ATOM 4139 C C . PHE C 1 31 ? -47.223 9.134 -20.393 1.00 15.62 46 PHE C C 1
ATOM 4140 O O . PHE C 1 31 ? -47.722 8.250 -21.054 1.00 18.73 46 PHE C O 1
ATOM 4148 N N . GLY C 1 32 ? -47.418 9.259 -19.096 1.00 17.71 47 GLY C N 1
ATOM 4149 C CA . GLY C 1 32 ? -48.169 8.324 -18.304 1.00 21.16 47 GLY C CA 1
ATOM 4150 C C . GLY C 1 32 ? -49.582 8.065 -18.787 1.00 21.51 47 GLY C C 1
ATOM 4151 O O . GLY C 1 32 ? -50.317 8.983 -19.152 1.00 24.15 47 GLY C O 1
ATOM 4152 N N . LYS C 1 33 ? -49.924 6.783 -18.818 1.00 23.95 48 LYS C N 1
ATOM 4153 C CA . LYS C 1 33 ? -51.244 6.298 -19.201 1.00 25.37 48 LYS C CA 1
ATOM 4154 C C . LYS C 1 33 ? -51.944 5.560 -18.061 1.00 25.41 48 LYS C C 1
ATOM 4155 O O . LYS C 1 33 ? -53.055 5.100 -18.234 1.00 27.80 48 LYS C O 1
ATOM 4161 N N . ALA C 1 34 ? -51.257 5.398 -16.933 1.00 26.48 49 ALA C N 1
ATOM 4162 C CA . ALA C 1 34 ? -51.726 4.557 -15.822 1.00 25.87 49 ALA C CA 1
ATOM 4163 C C . ALA C 1 34 ? -51.036 5.050 -14.563 1.00 22.56 49 ALA C C 1
ATOM 4164 O O . ALA C 1 34 ? -50.007 5.712 -14.636 1.00 23.88 49 ALA C O 1
ATOM 4166 N N . ALA C 1 35 ? -51.573 4.691 -13.403 1.00 23.96 50 ALA C N 1
ATOM 4167 C CA . ALA C 1 35 ? -50.933 5.069 -12.148 1.00 22.86 50 ALA C CA 1
ATOM 4168 C C . ALA C 1 35 ? -49.647 4.280 -11.843 1.00 27.71 50 ALA C C 1
ATOM 4169 O O . ALA C 1 35 ? -48.622 4.859 -11.460 1.00 25.45 50 ALA C O 1
ATOM 4171 N N . THR C 1 36 ? -49.720 2.965 -12.016 1.00 27.26 51 THR C N 1
ATOM 4172 C CA . THR C 1 36 ? -48.716 2.053 -11.425 1.00 34.40 51 THR C CA 1
ATOM 4173 C C . THR C 1 36 ? -47.546 1.696 -12.350 1.00 34.49 51 THR C C 1
ATOM 4174 O O . THR C 1 36 ? -46.610 1.013 -11.929 1.00 35.70 51 THR C O 1
ATOM 4178 N N . THR C 1 37 ? -47.595 2.158 -13.593 1.00 32.06 52 THR C N 1
ATOM 4179 C CA . THR C 1 37 ? -46.571 1.834 -14.579 1.00 31.72 52 THR C CA 1
ATOM 4180 C C . THR C 1 37 ? -46.379 3.050 -15.462 1.00 29.19 52 THR C C 1
ATOM 4181 O O . THR C 1 37 ? -47.360 3.650 -15.881 1.00 28.71 52 THR C O 1
ATOM 4185 N N . GLY C 1 38 ? -45.121 3.420 -15.694 1.00 25.32 53 GLY C N 1
ATOM 4186 C CA . GLY C 1 38 ? -44.792 4.524 -16.599 1.00 24.82 53 GLY C CA 1
ATOM 4187 C C . GLY C 1 38 ? -44.857 4.070 -18.048 1.00 22.70 53 GLY C C 1
ATOM 4188 O O . GLY C 1 38 ? -44.959 2.871 -18.362 1.00 26.22 53 GLY C O 1
ATOM 4189 N N . ASN C 1 39 ? -44.759 5.053 -18.925 1.00 20.64 54 ASN C N 1
ATOM 4190 C CA . ASN C 1 39 ? -44.785 4.856 -20.365 1.00 22.15 54 ASN C CA 1
ATOM 4191 C C . ASN C 1 39 ? -43.562 5.582 -20.877 1.00 19.68 54 ASN C C 1
ATOM 4192 O O . ASN C 1 39 ? -43.603 6.802 -21.120 1.00 22.47 54 ASN C O 1
ATOM 4197 N N . PHE C 1 40 ? -42.444 4.859 -20.978 1.00 21.83 55 PHE C N 1
ATOM 4198 C CA . PHE C 1 40 ? -41.187 5.568 -21.191 1.00 20.48 55 PHE C CA 1
ATOM 4199 C C . PHE C 1 40 ? -40.938 5.766 -22.679 1.00 19.23 55 PHE C C 1
ATOM 4200 O O . PHE C 1 40 ? -40.604 4.820 -23.405 1.00 20.58 55 PHE C O 1
ATOM 4208 N N . GLN C 1 41 ? -41.134 7.003 -23.107 1.00 16.42 56 GLN C N 1
ATOM 4209 C CA . GLN C 1 41 ? -40.953 7.413 -24.500 1.00 19.28 56 GLN C CA 1
ATOM 4210 C C . GLN C 1 41 ? -40.620 8.896 -24.475 1.00 16.22 56 GLN C C 1
ATOM 4211 O O . GLN C 1 41 ? -41.088 9.617 -23.608 1.00 14.55 56 GLN C O 1
ATOM 4217 N N . SER C 1 42 ? -39.771 9.354 -25.395 1.00 16.25 57 SER C N 1
ATOM 4218 C CA . SER C 1 42 ? -39.367 10.767 -25.399 1.00 13.23 57 SER C CA 1
ATOM 4219 C C . SER C 1 42 ? -40.219 11.641 -26.318 1.00 13.26 57 SER C C 1
ATOM 4220 O O . SER C 1 42 ? -40.059 12.852 -26.307 1.00 13.16 57 SER C O 1
ATOM 4223 N N . ARG C 1 43 ? -41.117 11.025 -27.095 1.00 14.76 58 ARG C N 1
ATOM 4224 C CA . ARG C 1 43 ? -42.137 11.755 -27.822 1.00 14.12 58 ARG C CA 1
ATOM 4225 C C . ARG C 1 43 ? -43.461 11.088 -27.484 1.00 14.16 58 ARG C C 1
ATOM 4226 O O . ARG C 1 43 ? -43.530 9.859 -27.425 1.00 15.84 58 ARG C O 1
ATOM 4234 N N . GLY C 1 44 ? -44.499 11.889 -27.311 1.00 14.21 59 GLY C N 1
ATOM 4235 C CA . GLY C 1 44 ? -45.804 11.317 -27.021 1.00 16.05 59 GLY C CA 1
ATOM 4236 C C . GLY C 1 44 ? -46.583 10.948 -28.251 1.00 14.97 59 GLY C C 1
ATOM 4237 O O . GLY C 1 44 ? -46.088 11.013 -29.388 1.00 14.84 59 GLY C O 1
ATOM 4238 N N . LEU C 1 45 ? -47.817 10.530 -28.030 1.00 15.43 60 LEU C N 1
ATOM 4239 C CA . LEU C 1 45 ? -48.809 10.474 -29.115 1.00 16.83 60 LEU C CA 1
ATOM 4240 C C . LEU C 1 45 ? -49.100 11.918 -29.532 1.00 13.40 60 LEU C C 1
ATOM 4241 O O . LEU C 1 45 ? -48.820 12.837 -28.786 1.00 13.25 60 LEU C O 1
ATOM 4246 N N . PRO C 1 46 ? -49.660 12.121 -30.743 1.00 14.53 61 PRO C N 1
ATOM 4247 C CA . PRO C 1 46 ? -50.003 13.486 -31.149 1.00 13.94 61 PRO C CA 1
ATOM 4248 C C . PRO C 1 46 ? -50.859 14.190 -30.116 1.00 14.53 61 PRO C C 1
ATOM 4249 O O . PRO C 1 46 ? -51.792 13.596 -29.578 1.00 14.19 61 PRO C O 1
ATOM 4253 N N . TYR C 1 47 ? -50.505 15.430 -29.816 1.00 14.09 62 TYR C N 1
ATOM 4254 C CA . TYR C 1 47 ? -51.116 16.131 -28.713 1.00 13.67 62 TYR C CA 1
ATOM 4255 C C . TYR C 1 47 ? -52.589 16.535 -29.009 1.00 14.10 62 TYR C C 1
ATOM 4256 O O . TYR C 1 47 ? -53.446 16.524 -28.091 1.00 17.88 62 TYR C O 1
ATOM 4265 N N . THR C 1 48 ? -52.871 16.806 -30.271 1.00 14.11 63 THR C N 1
ATOM 4266 C CA . THR C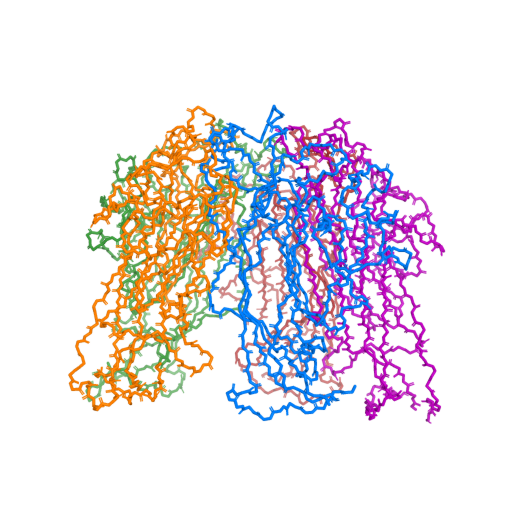 1 48 ? -54.164 17.299 -30.799 1.00 16.24 63 THR C CA 1
ATOM 4267 C C . THR C 1 48 ? -54.324 18.772 -30.529 1.00 16.29 63 THR C C 1
ATOM 4268 O O . THR C 1 48 ? -53.713 19.323 -29.585 1.00 15.18 63 THR C O 1
ATOM 4272 N N . MET C 1 49 ? -55.197 19.394 -31.315 1.00 14.39 64 MET C N 1
ATOM 4273 C CA . MET C 1 49 ? -55.555 20.778 -31.091 1.00 16.71 64 MET C CA 1
ATOM 4274 C C . MET C 1 49 ? -56.866 20.902 -30.309 1.00 16.78 64 MET C C 1
ATOM 4275 O O . MET C 1 49 ? -57.555 21.923 -30.406 1.00 19.74 64 MET C O 1
ATOM 4280 N N . SER C 1 50 ? -57.184 19.883 -29.506 1.00 17.89 65 SER C N 1
ATOM 4281 C CA . SER C 1 50 ? -58.472 19.780 -28.833 1.00 15.81 65 SER C CA 1
ATOM 4282 C C . SER C 1 50 ? -58.423 20.425 -27.442 1.00 14.99 65 SER C C 1
ATOM 4283 O O . SER C 1 50 ? -57.377 20.908 -26.988 1.00 16.07 65 SER C O 1
ATOM 4286 N N . ASP C 1 51 ? -59.572 20.424 -26.797 1.00 15.46 66 ASP C N 1
ATOM 4287 C CA . ASP C 1 51 ? -59.697 20.920 -25.411 1.00 15.68 66 ASP C CA 1
ATOM 4288 C C . ASP C 1 51 ? -59.401 19.883 -24.321 1.00 16.62 66 ASP C C 1
ATOM 4289 O O . ASP C 1 51 ? -59.693 20.126 -23.164 1.00 16.45 66 ASP C O 1
ATOM 4294 N N . THR C 1 52 ? -58.827 18.742 -24.681 1.00 18.75 67 THR C N 1
ATOM 4295 C CA . THR C 1 52 ? -58.715 17.619 -23.756 1.00 17.79 67 THR C CA 1
ATOM 4296 C C . THR C 1 52 ? -57.294 17.074 -23.730 1.00 18.88 67 THR C C 1
ATOM 4297 O O . THR C 1 52 ? -56.700 16.800 -24.782 1.00 16.93 67 THR C O 1
ATOM 4301 N N . LEU C 1 53 ? -56.718 16.923 -22.538 1.00 15.29 68 LEU C N 1
ATOM 4302 C CA . LEU C 1 53 ? -55.439 16.268 -22.410 1.00 15.20 68 LEU C CA 1
ATOM 4303 C C . LEU C 1 53 ? -55.671 14.767 -22.479 1.00 16.54 68 LEU C C 1
ATOM 4304 O O . LEU C 1 53 ? -56.467 14.231 -21.727 1.00 15.29 68 LEU C O 1
ATOM 4309 N N . GLY C 1 54 ? -54.971 14.112 -23.394 1.00 17.70 69 GLY C N 1
ATOM 4310 C CA . GLY C 1 54 ? -55.089 12.662 -23.586 1.00 18.49 69 GLY C CA 1
ATOM 4311 C C . GLY C 1 54 ? -53.949 11.865 -22.999 1.00 18.62 69 GLY C C 1
ATOM 4312 O O . GLY C 1 54 ? -52.807 12.334 -22.941 1.00 16.42 69 GLY C O 1
ATOM 4313 N N . PRO C 1 55 ? -54.244 10.651 -22.516 1.00 21.03 70 PRO C N 1
ATOM 4314 C CA . PRO C 1 55 ? -53.179 9.861 -21.937 1.00 18.77 70 PRO C CA 1
ATOM 4315 C C . PRO C 1 55 ? -52.240 9.400 -23.037 1.00 18.09 70 PRO C C 1
ATOM 4316 O O . PRO C 1 55 ? -52.689 8.974 -24.105 1.00 18.76 70 PRO C O 1
ATOM 4320 N N . GLY C 1 56 ? -50.951 9.509 -22.779 1.00 19.55 71 GLY C N 1
ATOM 4321 C CA . GLY C 1 56 ? -49.953 9.172 -23.802 1.00 19.53 71 GLY C CA 1
ATOM 4322 C C . GLY C 1 56 ? -49.535 10.374 -24.612 1.00 17.01 71 GLY C C 1
ATOM 4323 O O . GLY C 1 56 ? -48.535 10.334 -25.289 1.00 17.20 71 GLY C O 1
ATOM 4324 N N . ALA C 1 57 ? -50.312 11.448 -24.543 1.00 15.62 72 ALA C N 1
ATOM 4325 C CA . ALA C 1 57 ? -50.000 12.677 -25.238 1.00 17.38 72 ALA C CA 1
ATOM 4326 C C . ALA C 1 57 ? -49.437 13.728 -24.301 1.00 14.88 72 ALA C C 1
ATOM 4327 O O . ALA C 1 57 ? -48.612 14.542 -24.697 1.00 15.04 72 ALA C O 1
ATOM 4329 N N . ALA C 1 58 ? -49.933 13.748 -23.071 1.00 13.55 73 ALA C N 1
ATOM 4330 C CA . ALA C 1 58 ? -49.522 14.742 -22.085 1.00 13.93 73 ALA C CA 1
ATOM 4331 C C . ALA C 1 58 ? -48.340 14.249 -21.256 1.00 12.16 73 ALA C C 1
ATOM 4332 O O . ALA C 1 58 ? -48.344 13.134 -20.731 1.00 13.77 73 ALA C O 1
ATOM 4334 N N . LEU C 1 59 ? -47.333 15.087 -21.144 1.00 11.02 74 LEU C N 1
ATOM 4335 C CA . LEU C 1 59 ? -46.146 14.728 -20.387 1.00 11.19 74 LEU C CA 1
ATOM 4336 C C . LEU C 1 59 ? -46.523 14.692 -18.906 1.00 11.20 74 LEU C C 1
ATOM 4337 O O . LEU C 1 59 ? -47.127 15.630 -18.377 1.00 12.41 74 LEU C O 1
ATOM 4342 N N . CYS C 1 60 ? -46.152 13.604 -18.251 1.00 11.75 75 CYS C N 1
ATOM 4343 C CA . CYS C 1 60 ? -46.313 13.486 -16.801 1.00 12.03 75 CYS C CA 1
ATOM 4344 C C . CYS C 1 60 ? -44.996 13.573 -16.081 1.00 11.86 75 CYS C C 1
ATOM 4345 O O . CYS C 1 60 ? -43.934 13.428 -16.687 1.00 12.64 75 CYS C O 1
ATOM 4348 N N . TYR C 1 61 ? -45.028 13.823 -14.765 1.00 10.39 76 TYR C N 1
ATOM 4349 C CA . TYR C 1 61 ? -43.789 13.767 -14.012 1.00 10.94 76 TYR C CA 1
ATOM 4350 C C . TYR C 1 61 ? -43.185 12.374 -14.038 1.00 11.85 76 TYR C C 1
ATOM 4351 O O . TYR C 1 61 ? -43.895 11.375 -14.002 1.00 13.39 76 TYR C O 1
ATOM 4360 N N . SER C 1 62 ? -41.854 12.334 -14.089 1.00 12.42 77 SER C N 1
ATOM 4361 C CA . SER C 1 62 ? -41.089 11.113 -13.884 1.00 12.47 77 SER C CA 1
ATOM 4362 C C . SER C 1 62 ? -40.709 11.045 -12.419 1.00 13.78 77 SER C C 1
ATOM 4363 O O . SER C 1 62 ? -40.408 12.093 -11.809 1.00 12.98 77 SER C O 1
ATOM 4366 N N . VAL C 1 63 ? -40.677 9.832 -11.870 1.00 15.71 78 VAL C N 1
ATOM 4367 C CA . VAL C 1 63 ? -40.307 9.633 -10.467 1.00 15.62 78 VAL C CA 1
ATOM 4368 C C . VAL C 1 63 ? -39.418 8.432 -10.305 1.00 19.67 78 VAL C C 1
ATOM 4369 O O . VAL C 1 63 ? -39.593 7.435 -11.020 1.00 18.53 78 VAL C O 1
ATOM 4373 N N . ALA C 1 64 ? -38.499 8.518 -9.348 1.00 17.03 79 ALA C N 1
ATOM 4374 C CA . ALA C 1 64 ? -37.697 7.360 -8.908 1.00 19.02 79 ALA C CA 1
ATOM 4375 C C . ALA C 1 64 ? -37.585 7.414 -7.386 1.00 17.89 79 ALA C C 1
ATOM 4376 O O . ALA C 1 64 ? -37.366 8.471 -6.831 1.00 20.17 79 ALA C O 1
ATOM 4378 N N . VAL C 1 65 ? -37.741 6.279 -6.730 1.00 16.46 80 VAL C N 1
ATOM 4379 C CA . VAL C 1 65 ? -37.561 6.180 -5.304 1.00 17.98 80 VAL C CA 1
ATOM 4380 C C . VAL C 1 65 ? -36.390 5.227 -5.104 1.00 18.84 80 VAL C C 1
ATOM 4381 O O . VAL C 1 65 ? -36.446 4.064 -5.538 1.00 19.78 80 VAL C O 1
ATOM 4385 N N . ILE C 1 66 ? -35.314 5.717 -4.497 1.00 18.95 81 ILE C N 1
ATOM 4386 C CA . ILE C 1 66 ? -34.093 4.929 -4.388 1.00 20.13 81 ILE C CA 1
ATOM 4387 C C . ILE C 1 66 ? -33.829 4.560 -2.945 1.00 20.01 81 ILE C C 1
ATOM 4388 O O . ILE C 1 66 ? -33.635 5.433 -2.082 1.00 18.29 81 ILE C O 1
ATOM 4393 N N . ASN C 1 67 ? -33.829 3.265 -2.677 1.00 20.62 82 ASN C N 1
ATOM 4394 C CA . ASN C 1 67 ? -33.626 2.816 -1.307 1.00 22.94 82 ASN C CA 1
ATOM 4395 C C . ASN C 1 67 ? -32.153 2.972 -0.909 1.00 24.51 82 ASN C C 1
ATOM 4396 O O . ASN C 1 67 ? -31.258 2.693 -1.695 1.00 27.19 82 ASN C O 1
ATOM 4401 N N . LEU C 1 68 ? -31.918 3.452 0.304 1.00 23.50 83 LEU C N 1
ATOM 4402 C CA . LEU C 1 68 ? -30.564 3.682 0.782 1.00 25.68 83 LEU C CA 1
ATOM 4403 C C . LEU C 1 68 ? -30.131 2.542 1.715 1.00 26.50 83 LEU C C 1
ATOM 4404 O O . LEU C 1 68 ? -30.973 1.774 2.223 1.00 26.19 83 LEU C O 1
ATOM 4409 N N . PRO C 1 69 ? -28.809 2.431 1.971 1.00 27.81 84 PRO C N 1
ATOM 4410 C CA . PRO C 1 69 ? -28.384 1.319 2.819 1.00 29.90 84 PRO C CA 1
ATOM 4411 C C . PRO C 1 69 ? -28.851 1.461 4.260 1.00 31.69 84 PRO C C 1
ATOM 4412 O O . PRO C 1 69 ? -28.986 2.576 4.764 1.00 30.75 84 PRO C O 1
ATOM 4416 N N . GLU C 1 70 ? -29.095 0.333 4.919 1.00 34.32 85 GLU C N 1
ATOM 4417 C CA . GLU C 1 70 ? -29.367 0.351 6.360 1.00 36.00 85 GLU C CA 1
ATOM 4418 C C . GLU C 1 70 ? -28.142 0.856 7.094 1.00 36.53 85 GLU C C 1
ATOM 4419 O O . GLU C 1 70 ? -27.006 0.578 6.707 1.00 37.54 85 GLU C O 1
ATOM 4422 N N . ILE C 1 71 ? -28.377 1.619 8.147 1.00 35.22 86 ILE C N 1
ATOM 4423 C CA . ILE C 1 71 ? -27.293 2.137 8.936 1.00 37.33 86 ILE C CA 1
ATOM 4424 C C . ILE C 1 71 ? -27.289 1.337 10.226 1.00 40.59 86 ILE C C 1
ATOM 4425 O O . ILE C 1 71 ? -28.306 1.309 10.917 1.00 40.96 86 ILE C O 1
ATOM 4430 N N . PRO C 1 72 ? -26.170 0.647 10.525 1.00 50.75 87 PRO C N 1
ATOM 4431 C CA . PRO C 1 72 ? -26.099 -0.112 11.782 1.00 56.58 87 PRO C CA 1
ATOM 4432 C C . PRO C 1 72 ? -26.018 0.804 12.998 1.00 57.87 87 PRO C C 1
ATOM 4433 O O . PRO C 1 72 ? -25.547 1.944 12.885 1.00 52.26 87 PRO C O 1
ATOM 4437 N N . ASP C 1 73 ? -26.496 0.292 14.136 1.00 61.68 88 ASP C N 1
ATOM 4438 C CA . ASP C 1 73 ? -26.584 1.028 15.408 1.00 65.59 88 ASP C CA 1
ATOM 4439 C C . ASP C 1 73 ? -27.157 2.436 15.247 1.00 62.35 88 ASP C C 1
ATOM 4440 O O . ASP C 1 73 ? -26.718 3.367 15.922 1.00 64.18 88 ASP C O 1
ATOM 4442 N N . ALA C 1 74 ? -28.145 2.581 14.362 1.00 60.45 89 ALA C N 1
ATOM 4443 C CA . ALA C 1 74 ? -28.709 3.892 14.029 1.00 57.53 89 ALA C CA 1
ATOM 4444 C C . ALA C 1 74 ? -29.327 4.593 15.237 1.00 60.38 89 ALA C C 1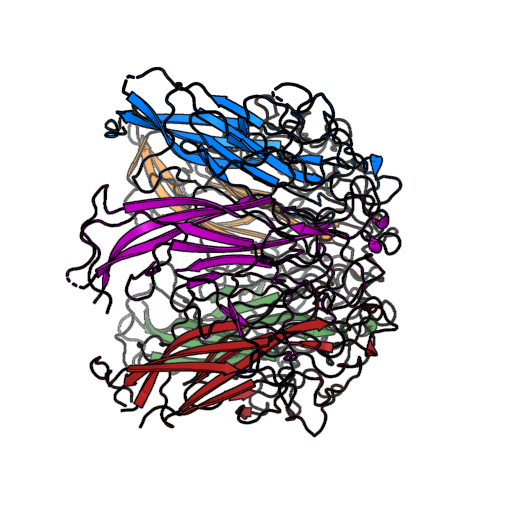
ATOM 4445 O O . ALA C 1 74 ? -29.171 5.800 15.388 1.00 55.57 89 ALA C O 1
ATOM 4447 N N . MET C 1 75 ? -30.025 3.837 16.085 1.00 65.93 90 MET C N 1
ATOM 4448 C CA . MET C 1 75 ? -30.657 4.380 17.283 1.00 71.49 90 MET C CA 1
ATOM 4449 C C . MET C 1 75 ? -29.785 4.098 18.511 1.00 77.96 90 MET C C 1
ATOM 4450 O O . MET C 1 75 ? -29.390 2.957 18.749 1.00 78.94 90 MET C O 1
ATOM 4452 N N . CYS C 1 76 ? -29.478 5.147 19.272 1.00 77.26 91 CYS C N 1
ATOM 4453 C CA . CYS C 1 76 ? -28.704 5.029 20.508 1.00 79.74 91 CYS C CA 1
ATOM 4454 C C . CYS C 1 76 ? -28.989 6.248 21.374 1.00 79.22 91 CYS C C 1
ATOM 4455 O O . CYS C 1 76 ? -28.843 7.381 20.915 1.00 73.05 91 CYS C O 1
ATOM 4457 N N . GLU C 1 77 ? -29.393 6.009 22.620 1.00 81.84 92 GLU C N 1
ATOM 4458 C CA . GLU C 1 77 ? -29.945 7.058 23.474 1.00 82.62 92 GLU C CA 1
ATOM 4459 C C . GLU C 1 77 ? -31.232 7.578 22.814 1.00 80.91 92 GLU C C 1
ATOM 4460 O O . GLU C 1 77 ? -32.016 6.779 22.292 1.00 82.72 92 GLU C O 1
ATOM 4462 N N . ASP C 1 78 ? -31.448 8.894 22.812 1.00 72.96 93 ASP C N 1
ATOM 4463 C CA . ASP C 1 78 ? -32.651 9.467 22.206 1.00 69.79 93 ASP C CA 1
ATOM 4464 C C . ASP C 1 78 ? -32.434 9.889 20.741 1.00 63.26 93 ASP C C 1
ATOM 4465 O O . ASP C 1 78 ? -33.334 10.466 20.123 1.00 64.54 93 ASP C O 1
ATOM 4467 N N . THR C 1 79 ? -31.257 9.595 20.184 1.00 60.19 94 THR C N 1
ATOM 4468 C CA . THR C 1 79 ? -30.909 10.040 18.823 1.00 56.24 94 THR C CA 1
ATOM 4469 C C . THR C 1 79 ? -30.900 8.899 17.800 1.00 53.53 94 THR C C 1
ATOM 4470 O O . THR C 1 79 ? -30.591 7.756 18.135 1.00 55.51 94 THR C O 1
ATOM 4474 N N . MET C 1 80 ? -31.234 9.218 16.551 1.00 48.46 95 MET C N 1
ATOM 4475 C CA . MET C 1 80 ? -31.042 8.281 15.442 1.00 46.12 95 MET C CA 1
ATOM 4476 C C . MET C 1 80 ? -30.167 8.894 14.361 1.00 41.38 95 MET C C 1
ATOM 4477 O O . MET C 1 80 ? -30.092 10.118 14.225 1.00 39.97 95 MET C O 1
ATOM 4482 N N . ILE C 1 81 ? -29.515 8.025 13.592 1.00 38.93 96 ILE C N 1
ATOM 4483 C CA . ILE C 1 81 ? -28.682 8.416 12.461 1.00 35.09 96 ILE C CA 1
ATOM 4484 C C . ILE C 1 81 ? -29.464 8.154 11.179 1.00 33.19 96 ILE C C 1
ATOM 4485 O O . ILE C 1 81 ? -30.026 7.061 10.996 1.00 34.91 96 ILE C O 1
ATOM 4490 N N . VAL C 1 82 ? -29.513 9.156 10.317 1.00 29.79 97 VAL C N 1
ATOM 4491 C CA . VAL C 1 82 ? -30.178 9.034 9.012 1.00 28.76 97 VAL C CA 1
ATOM 4492 C C . VAL C 1 82 ? -29.253 9.522 7.911 1.00 26.39 97 VAL C C 1
ATOM 4493 O O . VAL C 1 82 ? -28.303 10.287 8.173 1.00 26.70 97 VAL C O 1
ATOM 4497 N N . TRP C 1 83 ? -29.505 9.068 6.684 1.00 24.55 98 TRP C N 1
ATOM 4498 C CA . TRP C 1 83 ? -28.828 9.607 5.525 1.00 22.91 98 TRP C CA 1
ATOM 4499 C C . TRP C 1 83 ? -29.315 11.031 5.243 1.00 22.75 98 TRP C C 1
ATOM 4500 O O . TRP C 1 83 ? -30.533 11.323 5.277 1.00 21.83 98 TRP C O 1
ATOM 4511 N N . GLU C 1 84 ? -28.349 11.885 4.960 1.00 22.29 99 GLU C N 1
ATOM 4512 C CA . GLU C 1 84 ? -28.576 13.283 4.595 1.00 21.59 99 GLU C CA 1
ATOM 4513 C C . GLU C 1 84 ? -28.042 13.532 3.191 1.00 21.09 99 GLU C C 1
ATOM 4514 O O . GLU C 1 84 ? -26.844 13.453 2.959 1.00 21.57 99 GLU C O 1
ATOM 4520 N N . ALA C 1 85 ? -28.917 13.858 2.251 1.00 20.32 100 ALA C N 1
ATOM 4521 C CA . ALA C 1 85 ? -28.481 14.248 0.934 1.00 20.44 100 ALA C CA 1
ATOM 4522 C C . ALA C 1 85 ? -28.123 15.749 0.918 1.00 22.08 100 ALA C C 1
ATOM 4523 O O . ALA C 1 85 ? -28.994 16.601 1.076 1.00 21.75 100 ALA C O 1
ATOM 4525 N N . TYR C 1 86 ? -26.858 16.056 0.668 1.00 22.13 101 TYR C N 1
ATOM 4526 C CA . TYR C 1 86 ? -26.340 17.422 0.829 1.00 23.64 101 TYR C CA 1
ATOM 4527 C C . TYR C 1 86 ? -25.923 18.108 -0.486 1.00 24.33 101 TYR C C 1
ATOM 4528 O O . TYR C 1 86 ? -25.670 19.304 -0.510 1.00 25.37 101 TYR C O 1
ATOM 4537 N N . ARG C 1 87 ? -25.907 17.345 -1.573 1.00 23.61 102 ARG C N 1
ATOM 4538 C CA A ARG C 1 87 ? -25.464 17.848 -2.861 0.50 24.42 102 ARG C CA 1
ATOM 4539 C CA B ARG C 1 87 ? -25.438 17.836 -2.861 0.50 24.93 102 ARG C CA 1
ATOM 4540 C C . ARG C 1 87 ? -25.914 16.877 -3.945 1.00 23.54 102 ARG C C 1
ATOM 4541 O O . ARG C 1 87 ? -26.035 15.676 -3.707 1.00 22.64 102 ARG C O 1
ATOM 4556 N N . LEU C 1 88 ? -26.235 17.405 -5.115 1.00 24.20 103 LEU C N 1
ATOM 4557 C CA . LEU C 1 88 ? -26.562 16.572 -6.277 1.00 23.00 103 LEU C CA 1
ATOM 4558 C C . LEU C 1 88 ? -26.009 17.183 -7.545 1.00 24.38 103 LEU C C 1
ATOM 4559 O O . LEU C 1 88 ? -25.705 18.380 -7.616 1.00 25.07 103 LEU C O 1
ATOM 4564 N N . GLU C 1 89 ? -25.827 16.344 -8.553 1.00 24.34 104 GLU C N 1
ATOM 4565 C CA . GLU C 1 89 ? -25.605 16.814 -9.902 1.00 25.84 104 GLU C CA 1
ATOM 4566 C C . GLU C 1 89 ? -26.781 16.323 -10.696 1.00 24.42 104 GLU C C 1
ATOM 4567 O O . GLU C 1 89 ? -27.234 15.213 -10.482 1.00 22.97 104 GLU C O 1
ATOM 4573 N N . THR C 1 90 ? -27.297 17.153 -11.598 1.00 24.75 105 THR C N 1
ATOM 4574 C CA . THR C 1 90 ? -28.331 16.709 -12.514 1.00 24.17 105 THR C CA 1
ATOM 4575 C C . THR C 1 90 ? -28.080 17.294 -13.906 1.00 25.79 105 THR C C 1
ATOM 4576 O O . THR C 1 90 ? -27.547 18.399 -14.031 1.00 28.39 105 THR C O 1
ATOM 4580 N N . GLU C 1 91 ? -28.420 16.532 -14.951 1.00 25.61 106 GLU C N 1
ATOM 4581 C CA . GLU C 1 91 ? -28.161 16.909 -16.315 1.00 28.12 106 GLU C CA 1
ATOM 4582 C C . GLU C 1 91 ? -29.212 16.325 -17.232 1.00 26.75 106 GLU C C 1
ATOM 4583 O O . GLU C 1 91 ? -29.616 15.189 -17.055 1.00 24.53 106 GLU C O 1
ATOM 4589 N N . LEU C 1 92 ? -29.679 17.132 -18.169 1.00 28.05 107 LEU C N 1
ATOM 4590 C CA . LEU C 1 92 ? -30.609 16.697 -19.174 1.00 28.65 107 LEU C CA 1
ATOM 4591 C C . LEU C 1 92 ? -29.900 16.071 -20.362 1.00 30.99 107 LEU C C 1
ATOM 4592 O O . LEU C 1 92 ? -28.955 16.627 -20.888 1.00 33.36 107 LEU C O 1
ATOM 4597 N N . LEU C 1 93 ? -30.405 14.929 -20.807 1.00 13.07 108 LEU C N 1
ATOM 4598 C CA . LEU C 1 93 ? -29.864 14.233 -21.980 1.00 14.84 108 LEU C CA 1
ATOM 4599 C C . LEU C 1 93 ? -30.700 14.627 -23.188 1.00 15.47 108 LEU C C 1
ATOM 4600 O O . LEU C 1 93 ? -31.927 14.387 -23.216 1.00 15.45 108 LEU C O 1
ATOM 4605 N N . PHE C 1 94 ? -30.046 15.219 -24.188 1.00 14.76 109 PHE C N 1
ATOM 4606 C CA . PHE C 1 94 ? -30.758 15.682 -25.365 1.00 14.80 109 PHE C CA 1
ATOM 4607 C C . PHE C 1 94 ? -29.794 15.964 -26.516 1.00 14.44 109 PHE C C 1
ATOM 4608 O O . PHE C 1 94 ? -28.658 16.370 -26.271 1.00 16.70 109 PHE C O 1
ATOM 4616 N N . ALA C 1 95 ? -30.251 15.732 -27.746 1.00 15.34 110 ALA C N 1
ATOM 4617 C CA . ALA C 1 95 ? -29.497 15.991 -28.984 1.00 15.70 110 ALA C CA 1
ATOM 4618 C C . ALA C 1 95 ? -30.251 16.997 -29.862 1.00 15.04 110 ALA C C 1
ATOM 4619 O O . ALA C 1 95 ? -31.488 17.090 -29.755 1.00 14.93 110 ALA C O 1
ATOM 4621 N N . PRO C 1 96 ? -29.532 17.764 -30.710 1.00 15.01 111 PRO C N 1
ATOM 4622 C CA . PRO C 1 96 ? -30.220 18.658 -31.649 1.00 15.21 111 PRO C CA 1
ATOM 4623 C C . PRO C 1 96 ? -31.178 17.861 -32.564 1.00 15.72 111 PRO C C 1
ATOM 4624 O O . PRO C 1 96 ? -30.817 16.794 -33.035 1.00 17.79 111 PRO C O 1
ATOM 4628 N N . GLN C 1 97 ? -32.375 18.386 -32.787 1.00 16.22 112 GLN C N 1
ATOM 4629 C CA . GLN C 1 97 ? -33.385 17.716 -33.639 1.00 15.25 112 GLN C CA 1
ATOM 4630 C C . GLN C 1 97 ? -33.432 18.380 -35.005 1.00 14.12 112 GLN C C 1
ATOM 4631 O O . GLN C 1 97 ? -33.771 19.566 -35.115 1.00 16.15 112 GLN C O 1
ATOM 4637 N N . MET C 1 98 ? -33.108 17.618 -36.034 1.00 14.63 113 MET C N 1
ATOM 4638 C CA A MET C 1 98 ? -32.985 18.153 -37.384 0.50 15.84 113 MET C CA 1
ATOM 4639 C CA B MET C 1 98 ? -33.064 18.178 -37.367 0.50 16.21 113 MET C CA 1
ATOM 4640 C C . MET C 1 98 ? -33.928 17.384 -38.324 1.00 15.78 113 MET C C 1
ATOM 4641 O O . MET C 1 98 ? -35.100 17.692 -38.395 1.00 18.42 113 MET C O 1
ATOM 4650 N N . ALA C 1 99 ? -33.402 16.364 -39.000 1.00 17.86 114 ALA C N 1
ATOM 4651 C CA . ALA C 1 99 ? -34.233 15.476 -39.822 1.00 19.05 114 ALA C CA 1
ATOM 4652 C C . ALA C 1 99 ? -35.373 14.898 -39.009 1.00 18.07 114 ALA C C 1
ATOM 4653 O O . ALA C 1 99 ? -36.446 14.610 -39.550 1.00 21.57 114 ALA C O 1
ATOM 4655 N N . SER C 1 100 ? -35.183 14.772 -37.696 1.00 15.31 115 SER C N 1
ATOM 4656 C CA . SER C 1 100 ? -36.209 14.159 -36.878 1.00 15.61 115 SER C CA 1
ATOM 4657 C C . SER C 1 100 ? -37.475 14.986 -36.672 1.00 15.79 115 SER C C 1
ATOM 4658 O O . SER C 1 100 ? -38.472 14.446 -36.177 1.00 16.59 115 SER C O 1
ATOM 4661 N N . SER C 1 101 ? -37.465 16.268 -37.006 1.00 15.33 116 SER C N 1
ATOM 4662 C CA . SER C 1 101 ? -38.558 17.112 -36.572 1.00 15.92 116 SER C CA 1
ATOM 4663 C C . SER C 1 101 ? -39.393 17.768 -37.659 1.00 14.26 116 SER C C 1
ATOM 4664 O O . SER C 1 101 ? -40.257 18.583 -37.350 1.00 16.22 116 SER C O 1
ATOM 4667 N N . GLY C 1 102 ? -39.174 17.368 -38.898 1.00 15.46 117 GLY C N 1
ATOM 4668 C CA . GLY C 1 102 ? -40.051 17.762 -39.995 1.00 18.33 117 GLY C CA 1
ATOM 4669 C C . GLY C 1 102 ? -39.605 19.070 -40.631 1.00 17.73 117 GLY C C 1
ATOM 4670 O O . GLY C 1 102 ? -38.582 19.675 -40.238 1.00 16.23 117 GLY C O 1
ATOM 4671 N N . TYR C 1 103 ? -40.347 19.515 -41.637 1.00 17.56 118 TYR C N 1
ATOM 4672 C CA . TYR C 1 103 ? -39.946 20.745 -42.336 1.00 18.77 118 TYR C CA 1
ATOM 4673 C C . TYR C 1 103 ? -41.072 21.747 -42.469 1.00 18.88 118 TYR C C 1
ATOM 4674 O O . TYR C 1 103 ? -42.256 21.396 -42.622 1.00 18.09 118 TYR C O 1
ATOM 4683 N N . GLN C 1 104 ? -40.682 23.006 -42.358 1.00 17.83 119 GLN C N 1
ATOM 4684 C CA . GLN C 1 104 ? -41.601 24.119 -42.465 1.00 17.36 119 GLN C CA 1
ATOM 4685 C C . GLN C 1 104 ? -41.490 24.709 -43.838 1.00 21.54 119 GLN C C 1
ATOM 4686 O O . GLN C 1 104 ? -40.507 25.407 -44.168 1.00 19.68 119 GLN C O 1
ATOM 4692 N N . ARG C 1 105 ? -42.511 24.456 -44.649 1.00 19.19 120 ARG C N 1
ATOM 4693 C CA . ARG C 1 105 ? -42.538 24.933 -46.013 1.00 26.17 120 ARG C CA 1
ATOM 4694 C C . ARG C 1 105 ? -42.450 26.466 -46.070 1.00 23.31 120 ARG C C 1
ATOM 4695 O O . ARG C 1 105 ? -41.742 27.003 -46.934 1.00 26.20 120 ARG C O 1
ATOM 4703 N N . ALA C 1 106 ? -43.095 27.166 -45.136 1.00 23.13 121 ALA C N 1
ATOM 4704 C CA . ALA C 1 106 ? -43.217 28.646 -45.224 1.00 27.07 121 ALA C CA 1
ATOM 4705 C C . ALA C 1 106 ? -41.855 29.344 -45.120 1.00 27.82 121 ALA C C 1
ATOM 4706 O O . ALA C 1 106 ? -41.670 30.453 -45.631 1.00 31.35 121 ALA C O 1
ATOM 4708 N N . ASN C 1 107 ? -40.931 28.689 -44.426 1.00 25.77 122 ASN C N 1
ATOM 4709 C CA . ASN C 1 107 ? -39.568 29.196 -44.215 1.00 24.66 122 ASN C CA 1
ATOM 4710 C C . ASN C 1 107 ? -38.563 28.342 -44.981 1.00 23.26 122 ASN C C 1
ATOM 4711 O O . ASN C 1 107 ? -37.356 28.497 -44.786 1.00 20.89 122 ASN C O 1
ATOM 4716 N N . GLY C 1 108 ? -39.039 27.463 -45.868 1.00 19.88 123 GLY C N 1
ATOM 4717 C CA . GLY C 1 108 ? -38.163 26.548 -46.618 1.00 19.62 123 GLY C CA 1
ATOM 4718 C C . GLY C 1 108 ? -37.007 25.904 -45.842 1.00 18.98 123 GLY C C 1
ATOM 4719 O O . GLY C 1 108 ? -35.883 25.810 -46.357 1.00 21.65 123 GLY C O 1
ATOM 4720 N N . THR C 1 109 ? -37.263 25.442 -44.633 1.00 18.82 124 THR C N 1
ATOM 4721 C CA . THR C 1 109 ? -36.177 24.834 -43.852 1.00 19.78 124 THR C CA 1
ATOM 4722 C C . THR C 1 109 ? -36.720 23.866 -42.833 1.00 17.59 124 THR C C 1
ATOM 4723 O O . THR C 1 109 ? -37.939 23.619 -42.746 1.00 15.81 124 THR C O 1
ATOM 4727 N N . LEU C 1 110 ? -35.800 23.258 -42.103 1.00 16.59 125 LEU C N 1
ATOM 4728 C CA . LEU C 1 110 ? -36.182 22.346 -41.071 1.00 15.98 125 LEU C CA 1
ATOM 4729 C C . LEU C 1 110 ? -36.943 23.100 -39.987 1.00 16.66 125 LEU C C 1
ATOM 4730 O O . LEU C 1 110 ? -36.620 24.228 -39.678 1.00 19.76 125 LEU C O 1
ATOM 4735 N N . ALA C 1 111 ? -37.980 22.484 -39.443 1.00 14.63 126 ALA C N 1
ATOM 4736 C CA . ALA C 1 111 ? -38.782 23.101 -38.392 1.00 15.41 126 ALA C CA 1
ATOM 4737 C C . ALA C 1 111 ? -38.060 23.139 -37.031 1.00 16.25 126 ALA C C 1
ATOM 4738 O O . ALA C 1 111 ? -38.157 24.128 -36.278 1.00 14.46 126 ALA C O 1
ATOM 4740 N N . GLY C 1 112 ? -37.351 22.062 -36.702 1.00 14.74 127 GLY C N 1
ATOM 4741 C CA . GLY C 1 112 ? -36.778 21.881 -35.384 1.00 15.98 127 GLY C CA 1
ATOM 4742 C C . GLY C 1 112 ? -37.812 21.874 -34.274 1.00 14.63 127 GLY C C 1
ATOM 4743 O O . GLY C 1 112 ? -39.012 21.885 -34.526 1.00 15.09 127 GLY C O 1
ATOM 4744 N N . ILE C 1 113 ? -37.324 21.835 -33.037 1.00 14.01 128 ILE C N 1
ATOM 4745 C CA . ILE C 1 113 ? -38.206 21.822 -31.878 1.00 12.57 128 ILE C CA 1
ATOM 4746 C C . ILE C 1 113 ? -38.537 23.251 -31.499 1.00 14.15 128 ILE C C 1
ATOM 4747 O O . ILE C 1 113 ? -37.664 24.104 -31.463 1.00 13.13 128 ILE C O 1
ATOM 4752 N N . GLU C 1 114 ? -39.804 23.514 -31.188 1.00 11.84 129 GLU C N 1
ATOM 4753 C CA . GLU C 1 114 ? -40.165 24.816 -30.649 1.00 12.05 129 GLU C CA 1
ATOM 4754 C C . GLU C 1 114 ? -41.458 24.752 -29.877 1.00 11.25 129 GLU C C 1
ATOM 4755 O O . GLU C 1 114 ? -42.204 23.801 -29.994 1.00 11.20 129 GLU C O 1
ATOM 4761 N N . GLY C 1 115 ? -41.680 25.771 -29.051 1.00 11.04 130 GLY C N 1
ATOM 4762 C CA . GLY C 1 115 ? -42.934 25.913 -28.320 1.00 12.47 130 GLY C CA 1
ATOM 4763 C C . GLY C 1 115 ? -42.747 25.979 -26.819 1.00 11.79 130 GLY C C 1
ATOM 4764 O O . GLY C 1 115 ? -41.692 26.382 -26.312 1.00 12.90 130 GLY C O 1
ATOM 4765 N N . THR C 1 116 ? -43.822 25.626 -26.128 1.00 10.18 131 THR C N 1
ATOM 4766 C CA . THR C 1 116 ? -43.884 25.749 -24.682 1.00 10.00 131 THR C CA 1
ATOM 4767 C C . THR C 1 116 ? -43.000 24.687 -24.018 1.00 10.80 131 THR C C 1
ATOM 4768 O O . THR C 1 116 ? -42.909 23.551 -24.496 1.00 10.53 131 THR C O 1
ATOM 4772 N N . GLN C 1 117 ? -42.346 25.056 -22.917 1.00 10.25 132 GLN C N 1
ATOM 4773 C CA . GLN C 1 117 ? -41.336 24.204 -22.286 1.00 9.04 132 GLN C CA 1
ATOM 4774 C C . GLN C 1 117 ? -41.508 24.179 -20.774 1.00 10.85 132 GLN C C 1
ATOM 4775 O O . GLN C 1 117 ? -42.070 25.098 -20.198 1.00 11.64 132 GLN C O 1
ATOM 4781 N N . LEU C 1 118 ? -40.996 23.111 -20.171 1.00 11.46 133 LEU C N 1
ATOM 4782 C CA . LEU C 1 118 ? -40.879 22.986 -18.730 1.00 10.97 133 LEU C CA 1
ATOM 4783 C C . LEU C 1 118 ? -39.620 22.197 -18.443 1.00 10.76 133 LEU C C 1
ATOM 4784 O O . LEU C 1 118 ? -39.420 21.116 -19.004 1.00 10.95 133 LEU C O 1
ATOM 4789 N N . TYR C 1 119 ? -38.782 22.708 -17.546 1.00 10.95 134 TYR C N 1
ATOM 4790 C CA . TYR C 1 119 ? -37.627 21.964 -17.065 1.00 11.18 134 TYR C CA 1
ATOM 4791 C C . TYR C 1 119 ? -37.703 21.962 -15.558 1.00 11.61 134 TYR C C 1
ATOM 4792 O O . TYR C 1 119 ? -37.661 23.020 -14.958 1.00 12.73 134 TYR C O 1
ATOM 4801 N N . PHE C 1 120 ? -37.835 20.780 -14.972 1.00 10.48 135 PHE C N 1
ATOM 4802 C CA . PHE C 1 120 ? -38.168 20.662 -13.545 1.00 12.81 135 PHE C CA 1
ATOM 4803 C C . PHE C 1 120 ? -37.393 19.506 -12.930 1.00 12.42 135 PHE C C 1
ATOM 4804 O O . PHE C 1 120 ? -37.325 18.423 -13.501 1.00 12.79 135 PHE C O 1
ATOM 4812 N N . TRP C 1 121 ? -36.861 19.730 -11.727 1.00 12.11 136 TRP C N 1
ATOM 4813 C CA . TRP C 1 121 ? -36.287 18.635 -10.944 1.00 13.02 136 TRP C CA 1
ATOM 4814 C C . TRP C 1 121 ? -36.606 18.836 -9.485 1.00 13.43 136 TRP C C 1
ATOM 4815 O O . TRP C 1 121 ? -36.768 19.958 -9.032 1.00 13.27 136 TRP C O 1
ATOM 4826 N N . ALA C 1 122 ? -36.715 17.717 -8.774 1.00 12.79 137 ALA C N 1
ATOM 4827 C CA . ALA C 1 122 ? -36.828 17.704 -7.327 1.00 13.44 137 ALA C CA 1
ATOM 4828 C C . ALA C 1 122 ? -36.117 16.508 -6.698 1.00 13.14 137 ALA C C 1
ATOM 4829 O O . ALA C 1 122 ? -36.028 15.437 -7.283 1.00 12.31 137 ALA C O 1
ATOM 4831 N N . CYS C 1 123 ? -35.671 16.718 -5.476 1.00 12.72 138 CYS C N 1
ATOM 4832 C CA . CYS C 1 123 ? -34.983 15.697 -4.669 1.00 14.42 138 CYS C CA 1
ATOM 4833 C C . CYS C 1 123 ? -35.436 15.892 -3.242 1.00 13.59 138 CYS C C 1
ATOM 4834 O O . CYS C 1 123 ? -35.278 16.985 -2.684 1.00 14.75 138 CYS C O 1
ATOM 4837 N N . GLY C 1 124 ? -36.010 14.842 -2.650 1.00 13.09 139 GLY C N 1
ATOM 4838 C CA . GLY C 1 124 ? -36.475 14.903 -1.281 1.00 13.57 139 GLY C CA 1
ATOM 4839 C C . GLY C 1 124 ? -36.499 13.596 -0.523 1.00 14.32 139 GLY C C 1
ATOM 4840 O O . GLY C 1 124 ? -36.119 12.548 -1.042 1.00 14.16 139 GLY C O 1
ATOM 4841 N N . GLY C 1 125 ? -36.960 13.674 0.723 1.00 13.63 140 GLY C N 1
ATOM 4842 C CA . GLY C 1 125 ? -37.057 12.523 1.601 1.00 14.69 140 GLY C CA 1
ATOM 4843 C C . GLY C 1 125 ? -38.409 11.877 1.604 1.00 15.33 140 GLY C C 1
ATOM 4844 O O . GLY C 1 125 ? -38.650 10.956 2.383 1.00 16.93 140 GLY C O 1
ATOM 4845 N N . GLY C 1 126 ? -39.286 12.391 0.736 1.00 15.00 141 GLY C N 1
ATOM 4846 C CA . GLY C 1 126 ? -40.608 11.839 0.470 1.00 17.94 141 GLY C CA 1
ATOM 4847 C C . GLY C 1 126 ? -41.088 12.320 -0.878 1.00 15.38 141 GLY C C 1
ATOM 4848 O O . GLY C 1 126 ? -40.455 13.146 -1.526 1.00 15.01 141 GLY C O 1
ATOM 4849 N N . PRO C 1 127 ? -42.233 11.816 -1.329 1.00 15.39 142 PRO C N 1
ATOM 4850 C CA . PRO C 1 127 ? -42.716 12.248 -2.649 1.00 14.27 142 PRO C CA 1
ATOM 4851 C C . PRO C 1 127 ? -43.078 13.734 -2.696 1.00 13.73 142 PRO C C 1
ATOM 4852 O O . PRO C 1 127 ? -43.376 14.338 -1.675 1.00 15.29 142 PRO C O 1
ATOM 4856 N N . LEU C 1 128 ? -42.952 14.306 -3.873 1.00 12.78 143 LEU C N 1
ATOM 4857 C CA . LEU C 1 128 ? -43.171 15.742 -4.094 1.00 11.82 143 LEU C CA 1
ATOM 4858 C C . LEU C 1 128 ? -44.608 16.131 -3.773 1.00 14.00 143 LEU C C 1
ATOM 4859 O O . LEU C 1 128 ? -45.541 15.543 -4.310 1.00 11.77 143 LEU C O 1
ATOM 4864 N N . ASP C 1 129 ? -44.777 17.151 -2.926 1.00 11.66 144 ASP C N 1
ATOM 4865 C CA . ASP C 1 129 ? -46.090 17.737 -2.686 1.00 11.44 144 ASP C CA 1
ATOM 4866 C C . ASP C 1 129 ? -46.469 18.625 -3.851 1.00 13.52 144 ASP C C 1
ATOM 4867 O O . ASP C 1 129 ? -45.681 19.504 -4.253 1.00 12.61 144 ASP C O 1
ATOM 4872 N N . VAL C 1 130 ? -47.674 18.412 -4.381 1.00 10.90 145 VAL C N 1
ATOM 4873 C CA . VAL C 1 130 ? -48.145 19.223 -5.494 1.00 10.91 145 VAL C CA 1
ATOM 4874 C C . VAL C 1 130 ? -49.551 19.774 -5.274 1.00 10.63 145 VAL C C 1
ATOM 4875 O O . VAL C 1 130 ? -50.324 19.261 -4.442 1.00 11.95 145 VAL C O 1
ATOM 4879 N N . ILE C 1 131 ? -49.837 20.862 -5.984 1.00 10.92 146 ILE C N 1
ATOM 4880 C CA . ILE C 1 131 ? -51.172 21.463 -6.041 1.00 11.52 146 ILE C CA 1
ATOM 4881 C C . ILE C 1 131 ? -51.771 21.238 -7.423 1.00 10.75 146 ILE C C 1
ATOM 4882 O O . ILE C 1 131 ? -51.089 21.418 -8.439 1.00 11.10 146 ILE C O 1
ATOM 4887 N N . GLY C 1 132 ? -53.039 20.859 -7.455 1.00 10.23 147 GLY C N 1
ATOM 4888 C CA . GLY C 1 132 ? -53.777 20.661 -8.708 1.00 11.47 147 GLY C CA 1
ATOM 4889 C C . GLY C 1 132 ? -54.432 21.954 -9.125 1.00 10.47 147 GLY C C 1
ATOM 4890 O O . GLY C 1 132 ? -55.138 22.558 -8.327 1.00 10.94 147 GLY C O 1
ATOM 4891 N N . ILE C 1 133 ? -54.182 22.382 -10.356 1.00 10.40 148 ILE C N 1
ATOM 4892 C CA . ILE C 1 133 ? -54.801 23.603 -10.877 1.00 12.84 148 ILE C CA 1
ATOM 4893 C C . ILE C 1 133 ? -55.276 23.325 -12.278 1.00 12.05 148 ILE C C 1
ATOM 4894 O O . ILE C 1 133 ? -54.495 22.870 -13.090 1.00 11.99 148 ILE C O 1
ATOM 4899 N N . ASN C 1 134 ? -56.549 23.566 -12.525 1.00 11.38 149 ASN C N 1
ATOM 4900 C CA . ASN C 1 134 ? -57.088 23.563 -13.892 1.00 12.80 149 ASN C CA 1
ATOM 4901 C C . ASN C 1 134 ? -57.134 25.030 -14.327 1.00 12.25 149 ASN C C 1
ATOM 4902 O O . ASN C 1 134 ? -57.929 25.796 -13.797 1.00 11.27 149 ASN C O 1
ATOM 4907 N N . PRO C 1 135 ? -56.290 25.411 -15.299 1.00 12.43 150 PRO C N 1
ATOM 4908 C CA . PRO C 1 135 ? -56.280 26.806 -15.739 1.00 11.50 150 PRO C CA 1
ATOM 4909 C C . PRO C 1 135 ? -57.606 27.319 -16.312 1.00 12.75 150 PRO C C 1
ATOM 4910 O O . PRO C 1 135 ? -57.835 28.537 -16.346 1.00 13.55 150 PRO C O 1
ATOM 4914 N N . ASP C 1 136 ? -58.494 26.419 -16.764 1.00 13.65 151 ASP C N 1
ATOM 4915 C CA . ASP C 1 136 ? -59.835 26.825 -17.160 1.00 14.35 151 ASP C CA 1
ATOM 4916 C C . ASP C 1 136 ? -60.802 25.713 -16.809 1.00 15.64 151 ASP C C 1
ATOM 4917 O O . ASP C 1 136 ? -61.037 24.824 -17.610 1.00 15.81 151 ASP C O 1
ATOM 4922 N N . PRO C 1 137 ? -61.304 25.739 -15.579 1.00 14.81 152 PRO C N 1
ATOM 4923 C CA . PRO C 1 137 ? -62.104 24.625 -15.060 1.00 16.89 152 PRO C CA 1
ATOM 4924 C C . PRO C 1 137 ? -63.374 24.386 -15.870 1.00 16.43 152 PRO C C 1
ATOM 4925 O O . PRO C 1 137 ? -63.888 23.279 -15.853 1.00 20.25 152 PRO C O 1
ATOM 4929 N N . GLU C 1 138 ? -63.866 25.408 -16.554 1.00 16.06 153 GLU C N 1
ATOM 4930 C CA . GLU C 1 138 ? -65.081 25.274 -17.359 1.00 18.80 153 GLU C CA 1
ATOM 4931 C C . GLU C 1 138 ? -64.833 24.610 -18.715 1.00 18.14 153 GLU C C 1
ATOM 4932 O O . GLU C 1 138 ? -65.759 23.990 -19.268 1.00 21.10 153 GLU C O 1
ATOM 4938 N N . ARG C 1 139 ? -63.623 24.736 -19.260 1.00 16.83 154 ARG C N 1
ATOM 4939 C CA . ARG C 1 139 ? -63.395 24.364 -20.658 1.00 16.01 154 ARG C CA 1
ATOM 4940 C C . ARG C 1 139 ? -62.309 23.357 -20.923 1.00 16.64 154 ARG C C 1
ATOM 4941 O O . ARG C 1 139 ? -62.348 22.716 -21.975 1.00 16.80 154 ARG C O 1
ATOM 4949 N N . LEU C 1 140 ? -61.306 23.276 -20.044 1.00 13.45 155 LEU C N 1
ATOM 4950 C CA . LEU C 1 140 ? -60.207 22.355 -20.232 1.00 14.00 155 LEU C CA 1
ATOM 4951 C C . LEU C 1 140 ? -60.569 21.031 -19.629 1.00 15.94 155 LEU C C 1
ATOM 4952 O O . LEU C 1 140 ? -60.888 20.956 -18.421 1.00 16.16 155 LEU C O 1
ATOM 4957 N N . LYS C 1 141 ? -60.514 19.982 -20.454 1.00 15.06 156 LYS C N 1
ATOM 4958 C CA . LYS C 1 141 ? -60.900 18.623 -20.010 1.00 16.53 156 LYS C CA 1
ATOM 4959 C C . LYS C 1 141 ? -59.662 17.726 -19.864 1.00 17.80 156 LYS C C 1
ATOM 4960 O O . LYS C 1 141 ? -58.626 17.930 -20.521 1.00 15.78 156 LYS C O 1
ATOM 4966 N N . VAL C 1 142 ? -59.745 16.755 -18.962 1.00 14.82 157 VAL C N 1
ATOM 4967 C CA . VAL C 1 142 ? -58.613 15.902 -18.675 1.00 14.29 157 VAL C CA 1
ATOM 4968 C C . VAL C 1 142 ? -59.062 14.454 -18.690 1.00 14.45 157 VAL C C 1
ATOM 4969 O O . VAL C 1 142 ? -59.915 14.078 -17.906 1.00 17.47 157 VAL C O 1
ATOM 4973 N N . ASN C 1 143 ? -58.493 13.654 -19.584 1.00 14.27 158 ASN C N 1
ATOM 4974 C CA . ASN C 1 143 ? -58.837 12.249 -19.645 1.00 14.46 158 ASN C CA 1
ATOM 4975 C C . ASN C 1 143 ? -58.716 11.617 -18.263 1.00 14.06 158 ASN C C 1
ATOM 4976 O O . ASN C 1 143 ? -57.730 11.878 -17.562 1.00 13.49 158 ASN C O 1
ATOM 4981 N N . GLU C 1 144 ? -59.696 10.797 -17.893 1.00 15.77 159 GLU C N 1
ATOM 4982 C CA . GLU C 1 144 ? -59.795 10.270 -16.517 1.00 16.96 159 GLU C CA 1
ATOM 4983 C C . GLU C 1 144 ? -58.688 9.272 -16.126 1.00 15.16 159 GLU C C 1
ATOM 4984 O O . GLU C 1 144 ? -58.516 8.968 -14.953 1.00 16.19 159 GLU C O 1
ATOM 4990 N N . ALA C 1 145 ? -57.913 8.782 -17.079 1.00 13.98 160 ALA C N 1
ATOM 4991 C CA . ALA C 1 145 ? -56.723 7.978 -16.748 1.00 15.23 160 ALA C CA 1
ATOM 4992 C C . ALA C 1 145 ? -55.610 8.804 -16.116 1.00 13.68 160 ALA C C 1
ATOM 4993 O O . ALA C 1 145 ? -54.699 8.231 -15.510 1.00 14.58 160 ALA C O 1
ATOM 4995 N N . LEU C 1 146 ? -55.679 10.137 -16.239 1.00 12.24 161 LEU C N 1
ATOM 4996 C CA . LEU C 1 146 ? -54.683 11.055 -15.644 1.00 13.47 161 LEU C CA 1
ATOM 4997 C C . LEU C 1 146 ? -55.250 11.631 -14.342 1.00 13.91 161 LEU C C 1
ATOM 4998 O O . LEU C 1 146 ? -56.450 11.730 -14.184 1.00 12.19 161 LEU C O 1
ATOM 5003 N N . GLU C 1 147 ? -54.361 12.006 -13.417 1.00 12.98 162 GLU C N 1
ATOM 5004 C CA . GLU C 1 147 ? -54.763 12.615 -12.176 1.00 12.97 162 GLU C CA 1
ATOM 5005 C C . GLU C 1 147 ? -55.388 13.972 -12.444 1.00 13.39 162 GLU C C 1
ATOM 5006 O O . GLU C 1 147 ? -54.698 14.899 -12.876 1.00 12.79 162 GLU C O 1
ATOM 5012 N N . GLY C 1 148 ? -56.690 14.059 -12.177 1.00 15.00 163 GLY C N 1
ATOM 5013 C CA . GLY C 1 148 ? -57.491 15.251 -12.451 1.00 17.53 163 GLY C CA 1
ATOM 5014 C C . GLY C 1 148 ? -57.211 16.285 -11.357 1.00 16.48 163 GLY C C 1
ATOM 5015 O O . GLY C 1 148 ? -57.164 15.941 -10.179 1.00 15.96 163 GLY C O 1
ATOM 5016 N N . PRO C 1 149 ? -57.026 17.550 -11.738 1.00 15.90 164 PRO C N 1
ATOM 5017 C CA . PRO C 1 149 ? -56.611 18.542 -10.729 1.00 16.13 164 PRO C CA 1
ATOM 5018 C C . PRO C 1 149 ? -57.728 19.147 -9.902 1.00 15.96 164 PRO C C 1
ATOM 5019 O O . PRO C 1 149 ? -57.444 20.002 -9.075 1.00 16.30 164 PRO C O 1
ATOM 5023 N N . GLY C 1 150 ? -58.979 18.736 -10.086 1.00 14.73 165 GLY C N 1
ATOM 5024 C CA . GLY C 1 150 ? -60.081 19.390 -9.389 1.00 16.78 165 GLY C CA 1
ATOM 5025 C C . GLY C 1 150 ? -60.491 20.667 -10.086 1.00 15.50 165 GLY C C 1
ATOM 5026 O O . GLY C 1 150 ? -60.174 20.869 -11.270 1.00 15.12 165 GLY C O 1
ATOM 5027 N N . ASN C 1 151 ? -61.167 21.538 -9.359 1.00 15.49 166 ASN C N 1
ATOM 5028 C CA . ASN C 1 151 ? -61.924 22.633 -9.971 1.00 19.06 166 ASN C CA 1
ATOM 5029 C C . ASN C 1 151 ? -61.360 24.038 -9.734 1.00 17.24 166 ASN C C 1
ATOM 5030 O O . ASN C 1 151 ? -62.004 25.017 -10.119 1.00 20.86 166 ASN C O 1
ATOM 5035 N N . SER C 1 152 ? -60.198 24.143 -9.101 1.00 16.10 167 SER C N 1
ATOM 5036 C CA A SER C 1 152 ? -59.668 25.469 -8.801 0.50 14.76 167 SER C CA 1
ATOM 5037 C CA B SER C 1 152 ? -59.601 25.434 -8.748 0.50 16.06 167 SER C CA 1
ATOM 5038 C C . SER C 1 152 ? -58.672 25.900 -9.853 1.00 13.40 167 SER C C 1
ATOM 5039 O O . SER C 1 152 ? -57.795 25.135 -10.259 1.00 13.03 167 SER C O 1
ATOM 5044 N N . ASP C 1 153 ? -58.847 27.150 -10.287 1.00 12.76 168 ASP C N 1
ATOM 5045 C CA . ASP C 1 153 ? -57.882 27.792 -11.170 1.00 13.04 168 ASP C CA 1
ATOM 5046 C C . ASP C 1 153 ? -56.818 28.612 -10.394 1.00 11.94 168 ASP C C 1
ATOM 5047 O O . ASP C 1 153 ? -55.971 29.264 -10.998 1.00 11.49 168 ASP C O 1
ATOM 5052 N N . VAL C 1 154 ? -56.904 28.625 -9.075 1.00 13.16 169 VAL C N 1
ATOM 5053 C CA . VAL C 1 154 ? -55.948 29.385 -8.248 1.00 13.92 169 VAL C CA 1
ATOM 5054 C C . VAL C 1 154 ? -55.443 28.501 -7.103 1.00 14.99 169 VAL C C 1
ATOM 5055 O O . VAL C 1 154 ? -56.133 27.589 -6.650 1.00 14.88 169 VAL C O 1
ATOM 5059 N N . ALA C 1 155 ? -54.278 28.845 -6.568 1.00 14.01 170 ALA C N 1
ATOM 5060 C CA . ALA C 1 155 ? -53.629 28.030 -5.539 1.00 14.82 170 ALA C CA 1
ATOM 5061 C C . ALA C 1 155 ? -54.090 28.397 -4.151 1.00 17.05 170 ALA C C 1
ATOM 5062 O O . ALA C 1 155 ? -53.290 28.756 -3.275 1.00 18.92 170 ALA C O 1
ATOM 5064 N N . SER C 1 156 ? -55.393 28.277 -3.937 1.00 17.00 171 SER C N 1
ATOM 5065 C CA . SER C 1 156 ? -56.039 28.600 -2.681 1.00 17.91 171 SER C CA 1
ATOM 5066 C C . SER C 1 156 ? -55.871 27.451 -1.697 1.00 18.74 171 SER C C 1
ATOM 5067 O O . SER C 1 156 ? -55.399 26.369 -2.063 1.00 16.73 171 SER C O 1
ATOM 5070 N N . LEU C 1 157 ? -56.333 27.669 -0.469 1.00 19.14 172 LEU C N 1
ATOM 5071 C CA . LEU C 1 157 ? -56.375 26.597 0.524 1.00 26.53 172 LEU C CA 1
ATOM 5072 C C . LEU C 1 157 ? -57.276 25.442 0.124 1.00 24.51 172 LEU C C 1
ATOM 5073 O O . LEU C 1 157 ? -57.096 24.329 0.628 1.00 27.09 172 LEU C O 1
ATOM 5078 N N . GLN C 1 158 ? -58.231 25.702 -0.764 1.00 22.08 173 GLN C N 1
ATOM 5079 C CA . GLN C 1 158 ? -59.170 24.705 -1.250 1.00 26.53 173 GLN C CA 1
ATOM 5080 C C . GLN C 1 158 ? -58.699 23.911 -2.471 1.00 24.97 173 GLN C C 1
ATOM 5081 O O . GLN C 1 158 ? -59.336 22.926 -2.835 1.00 22.88 173 GLN C O 1
ATOM 5087 N N . ALA C 1 159 ? -57.632 24.347 -3.156 1.00 19.52 174 ALA C N 1
ATOM 5088 C CA . ALA C 1 159 ? -57.136 23.624 -4.295 1.00 16.76 174 ALA C CA 1
ATOM 5089 C C . ALA C 1 159 ? -56.735 22.199 -3.914 1.00 15.04 174 ALA C C 1
ATOM 5090 O O . ALA C 1 159 ? -56.310 21.941 -2.799 1.00 15.23 174 ALA C O 1
ATOM 5092 N N . LEU C 1 160 ? -56.898 21.286 -4.843 1.00 13.98 175 LEU C N 1
ATOM 5093 C CA . LEU C 1 160 ? -56.607 19.894 -4.578 1.00 12.72 175 LEU C CA 1
ATOM 5094 C C . LEU C 1 160 ? -55.102 19.698 -4.339 1.00 13.66 175 LEU C C 1
ATOM 5095 O O . LEU C 1 160 ? -54.277 20.243 -5.069 1.00 14.04 175 LEU C O 1
ATOM 5100 N N . ARG C 1 161 ? -54.760 18.926 -3.308 1.00 13.11 176 ARG C N 1
ATOM 5101 C CA . ARG C 1 161 ? -53.359 18.678 -2.968 1.00 12.90 176 ARG C CA 1
ATOM 5102 C C . ARG C 1 161 ? -53.123 17.181 -2.919 1.00 12.74 176 ARG C C 1
ATOM 5103 O O . ARG C 1 161 ? -53.900 16.440 -2.309 1.00 14.58 176 ARG C O 1
ATOM 5111 N N . LYS C 1 162 ? -52.066 16.756 -3.577 1.00 11.83 177 LYS C N 1
ATOM 5112 C CA . LYS C 1 162 ? -51.634 15.371 -3.561 1.00 13.58 177 LYS C CA 1
ATOM 5113 C C . LYS C 1 162 ? -50.121 15.326 -3.561 1.00 11.94 177 LYS C C 1
ATOM 5114 O O . LYS C 1 162 ? -49.435 16.350 -3.531 1.00 12.93 177 LYS C O 1
ATOM 5120 N N . GLN C 1 163 ? -49.586 14.118 -3.564 1.00 12.69 178 GLN C N 1
ATOM 5121 C CA . GLN C 1 163 ? -48.175 13.917 -3.759 1.00 12.27 178 GLN C CA 1
ATOM 5122 C C . GLN C 1 163 ? -47.912 13.096 -5.016 1.00 13.76 178 GLN C C 1
ATOM 5123 O O . GLN C 1 163 ? -48.675 12.199 -5.352 1.00 13.30 178 GLN C O 1
ATOM 5129 N N . VAL C 1 164 ? -46.780 13.354 -5.667 1.00 11.64 179 VAL C N 1
ATOM 5130 C CA . VAL C 1 164 ? -46.456 12.645 -6.895 1.00 11.48 179 VAL C CA 1
ATOM 5131 C C . VAL C 1 164 ? -45.806 11.288 -6.567 1.00 15.26 179 VAL C C 1
ATOM 5132 O O . VAL C 1 164 ? -44.591 11.162 -6.441 1.00 16.16 179 VAL C O 1
ATOM 5136 N N . ASN C 1 165 ? -46.665 10.272 -6.440 1.00 16.32 180 ASN C N 1
ATOM 5137 C CA . ASN C 1 165 ? -46.268 8.926 -6.110 1.00 17.43 180 ASN C CA 1
ATOM 5138 C C . ASN C 1 165 ? -46.650 7.970 -7.211 1.00 23.30 180 ASN C C 1
ATOM 5139 O O . ASN C 1 165 ? -46.753 6.774 -6.972 1.00 22.23 180 ASN C O 1
ATOM 5144 N N . ALA C 1 166 ? -46.937 8.493 -8.396 1.00 14.79 181 ALA C N 1
ATOM 5145 C CA . ALA C 1 166 ? -47.490 7.673 -9.463 1.00 17.47 181 ALA C CA 1
ATOM 5146 C C . ALA C 1 166 ? -47.112 8.282 -10.794 1.00 15.80 181 ALA C C 1
ATOM 5147 O O . ALA C 1 166 ? -46.642 9.401 -10.847 1.00 16.42 181 ALA C O 1
ATOM 5149 N N . ALA C 1 167 ? -47.341 7.511 -11.853 1.00 15.83 182 ALA C N 1
ATOM 5150 C CA . ALA C 1 167 ? -46.864 7.808 -13.200 1.00 17.29 182 ALA C CA 1
ATOM 5151 C C . ALA C 1 167 ? -47.786 8.699 -14.021 1.00 15.92 182 ALA C C 1
ATOM 5152 O O . ALA C 1 167 ? -47.486 9.041 -15.163 1.00 15.98 182 ALA C O 1
ATOM 5154 N N . ASN C 1 168 ? -48.911 9.110 -13.452 1.00 14.23 183 ASN C N 1
ATOM 5155 C CA . ASN C 1 168 ? -49.945 9.754 -14.255 1.00 14.50 183 ASN C CA 1
ATOM 5156 C C . ASN C 1 168 ? -50.336 11.155 -13.785 1.00 13.34 183 ASN C C 1
ATOM 5157 O O . ASN C 1 168 ? -51.521 11.519 -13.842 1.00 12.41 183 ASN C O 1
ATOM 5162 N N . PHE C 1 169 ? -49.349 11.936 -13.348 1.00 12.75 184 PHE C N 1
ATOM 5163 C CA . PHE C 1 169 ? -49.578 13.317 -12.936 1.00 12.35 184 PHE C CA 1
ATOM 5164 C C . PHE C 1 169 ? -49.127 14.251 -14.035 1.00 11.37 184 PHE C C 1
ATOM 5165 O O . PHE C 1 169 ? -47.909 14.432 -14.253 1.00 10.70 184 PHE C O 1
ATOM 5173 N N . PRO C 1 170 ? -50.074 14.830 -14.773 1.00 11.29 185 PRO C N 1
ATOM 5174 C CA . PRO C 1 170 ? -49.603 15.671 -15.900 1.00 12.13 185 PRO C CA 1
ATOM 5175 C C . PRO C 1 170 ? -48.983 16.987 -15.443 1.00 11.23 185 PRO C C 1
ATOM 5176 O O . PRO C 1 170 ? -49.530 17.647 -14.568 1.00 12.08 185 PRO C O 1
ATOM 5180 N N . VAL C 1 171 ? -47.857 17.360 -16.043 1.00 12.17 186 VAL C N 1
ATOM 5181 C CA . VAL C 1 171 ? -47.154 18.584 -15.670 1.00 13.75 186 VAL C CA 1
ATOM 5182 C C . VAL C 1 171 ? -47.954 19.838 -16.005 1.00 12.41 186 VAL C C 1
ATOM 5183 O O . VAL C 1 171 ? -47.728 20.875 -15.403 1.00 12.46 186 VAL C O 1
ATOM 5187 N N . GLU C 1 172 ? -48.921 19.738 -16.929 1.00 11.38 187 GLU C N 1
ATOM 5188 C CA . GLU C 1 172 ? -49.791 20.862 -17.197 1.00 11.57 187 GLU C CA 1
ATOM 5189 C C . GLU C 1 172 ? -50.812 21.176 -16.098 1.00 9.94 187 GLU C C 1
ATOM 5190 O O . GLU C 1 172 ? -51.437 22.237 -16.130 1.00 11.30 187 GLU C O 1
ATOM 5196 N N . LEU C 1 173 ? -50.979 20.255 -15.148 1.00 11.46 188 LEU C N 1
ATOM 5197 C CA . LEU C 1 173 ? -52.055 20.330 -14.185 1.00 10.99 188 LEU C CA 1
ATOM 5198 C C . LEU C 1 173 ? -51.626 20.338 -12.722 1.00 10.62 188 LEU C C 1
ATOM 5199 O O . LEU C 1 173 ? -52.473 20.522 -11.855 1.00 11.12 188 LEU C O 1
ATOM 5204 N N . TRP C 1 174 ? -50.342 20.081 -12.453 1.00 9.34 189 TRP C N 1
ATOM 5205 C CA . TRP C 1 174 ? -49.847 19.880 -11.084 1.00 9.71 189 TRP C CA 1
ATOM 5206 C C . TRP C 1 174 ? -48.572 20.669 -10.913 1.00 11.11 189 TRP C C 1
ATOM 5207 O O . TRP C 1 174 ? -47.635 20.475 -11.686 1.00 12.52 189 TRP C O 1
ATOM 5218 N N . VAL C 1 175 ? -48.554 21.533 -9.891 1.00 10.18 190 VAL C N 1
ATOM 5219 C CA A VAL C 1 175 ? -47.460 22.430 -9.594 0.50 10.68 190 VAL C CA 1
ATOM 5220 C CA B VAL C 1 175 ? -47.404 22.379 -9.610 0.50 10.56 190 VAL C CA 1
ATOM 5221 C C . VAL C 1 175 ? -46.870 22.112 -8.214 1.00 11.75 190 VAL C C 1
ATOM 5222 O O . VAL C 1 175 ? -47.606 21.831 -7.270 1.00 11.44 190 VAL C O 1
ATOM 5229 N N . ALA C 1 176 ? -45.557 22.166 -8.095 1.00 12.72 191 ALA C N 1
ATOM 5230 C CA . ALA C 1 176 ? -44.919 21.960 -6.797 1.00 12.29 191 ALA C CA 1
ATOM 5231 C C . ALA C 1 176 ? -45.526 22.917 -5.795 1.00 10.75 191 ALA C C 1
ATOM 5232 O O . ALA C 1 176 ? -45.701 24.107 -6.074 1.00 12.91 191 ALA C O 1
ATOM 5234 N N . ASP C 1 177 ? -45.818 22.395 -4.619 1.00 12.03 192 ASP C N 1
ATOM 5235 C CA . ASP C 1 177 ? -46.490 23.127 -3.552 1.00 12.21 192 ASP C CA 1
ATOM 5236 C C . ASP C 1 177 ? -45.452 23.787 -2.633 1.00 12.12 192 ASP C C 1
ATOM 5237 O O . ASP C 1 177 ? -44.790 23.090 -1.847 1.00 12.45 192 ASP C O 1
ATOM 5242 N N . PRO C 1 178 ? -45.307 25.125 -2.707 1.00 13.18 193 PRO C N 1
ATOM 5243 C CA . PRO C 1 178 ? -44.322 25.827 -1.866 1.00 12.59 193 PRO C CA 1
ATOM 5244 C C . PRO C 1 178 ? -44.705 25.916 -0.401 1.00 14.61 193 PRO C C 1
ATOM 5245 O O . PRO C 1 178 ? -43.871 26.313 0.427 1.00 15.59 193 PRO C O 1
ATOM 5249 N N . THR C 1 179 ? -45.953 25.591 -0.061 1.00 14.39 194 THR C N 1
ATOM 5250 C CA . THR C 1 179 ? -46.370 25.619 1.355 1.00 14.45 194 THR C CA 1
ATOM 5251 C C . THR C 1 179 ? -45.976 24.317 2.059 1.00 13.98 194 THR C C 1
ATOM 5252 O O . THR C 1 179 ? -46.137 24.201 3.260 1.00 16.35 194 THR C O 1
ATOM 5256 N N . LYS C 1 180 ? -45.553 23.325 1.294 1.00 12.33 195 LYS C N 1
ATOM 5257 C CA . LYS C 1 180 ? -45.099 22.053 1.836 1.00 13.32 195 LYS C CA 1
ATOM 5258 C C . LYS C 1 180 ? -43.650 21.808 1.326 1.00 13.00 195 LYS C C 1
ATOM 5259 O O . LYS C 1 180 ? -42.878 22.764 1.227 1.00 12.95 195 LYS C O 1
ATOM 5265 N N . ASN C 1 181 ? -43.288 20.571 0.974 1.00 12.29 196 ASN C N 1
ATOM 5266 C CA . ASN C 1 181 ? -41.953 20.284 0.449 1.00 12.14 196 ASN C CA 1
ATOM 5267 C C . ASN C 1 181 ? -40.817 20.776 1.369 1.00 12.89 196 ASN C C 1
ATOM 5268 O O . ASN C 1 181 ? -39.767 21.168 0.897 1.00 14.59 196 ASN C O 1
ATOM 5273 N N . ASP C 1 182 ? -41.050 20.722 2.671 1.00 15.00 197 ASP C N 1
ATOM 5274 C CA . ASP C 1 182 ? -40.062 21.192 3.627 1.00 19.82 197 ASP C CA 1
ATOM 5275 C C . ASP C 1 182 ? -38.808 20.311 3.681 1.00 18.46 197 ASP C C 1
ATOM 5276 O O . ASP C 1 182 ? -37.769 20.758 4.167 1.00 23.36 197 ASP C O 1
ATOM 5281 N N . ASN C 1 183 ? -38.915 19.083 3.183 1.00 15.35 198 ASN C N 1
ATOM 5282 C CA . ASN C 1 183 ? -37.782 18.164 3.110 1.00 16.77 198 ASN C CA 1
ATOM 5283 C C . ASN C 1 183 ? -37.532 17.741 1.672 1.00 15.04 198 ASN C C 1
ATOM 5284 O O . ASN C 1 183 ? -37.163 16.600 1.392 1.00 15.25 198 ASN C O 1
ATOM 5289 N N . THR C 1 184 ? -37.709 18.694 0.749 1.00 14.74 199 THR C N 1
ATOM 5290 C CA . THR C 1 184 ? -37.460 18.496 -0.674 1.00 15.00 199 THR C CA 1
ATOM 5291 C C . THR C 1 184 ? -36.856 19.773 -1.204 1.00 15.71 199 THR C C 1
ATOM 5292 O O . THR C 1 184 ? -37.219 20.846 -0.719 1.00 14.51 199 THR C O 1
ATOM 5296 N N . ARG C 1 185 ? -35.921 19.677 -2.152 1.00 14.16 200 ARG C N 1
ATOM 5297 C CA . ARG C 1 185 ? -35.521 20.849 -2.923 1.00 14.56 200 ARG C CA 1
ATOM 5298 C C . ARG C 1 185 ? -36.033 20.706 -4.346 1.00 13.45 200 ARG C C 1
ATOM 5299 O O . ARG C 1 185 ? -35.986 19.611 -4.919 1.00 14.19 200 ARG C O 1
ATOM 5307 N N . TYR C 1 186 ? -36.513 21.799 -4.923 1.00 12.15 201 TYR C N 1
ATOM 5308 C CA . TYR C 1 186 ? -36.958 21.712 -6.312 1.00 12.01 201 TYR C CA 1
ATOM 5309 C C . TYR C 1 186 ? -36.713 22.991 -7.058 1.00 11.80 201 TYR C C 1
ATOM 5310 O O . TYR C 1 186 ? -36.497 24.043 -6.467 1.00 12.54 201 TYR C O 1
ATOM 5319 N N . PHE C 1 187 ? -36.701 22.869 -8.387 1.00 12.56 202 PHE C N 1
ATOM 5320 C CA . PHE C 1 187 ? -36.482 24.015 -9.282 1.00 13.48 202 PHE C CA 1
ATOM 5321 C C . PHE C 1 187 ? -37.203 23.755 -10.581 1.00 13.96 202 PHE C C 1
ATOM 5322 O O . PHE C 1 187 ? -37.086 22.652 -11.147 1.00 12.59 202 PHE C O 1
ATOM 5330 N N . GLY C 1 188 ? -37.965 24.754 -11.045 1.00 14.27 203 GLY C N 1
ATOM 5331 C CA . GLY C 1 188 ? -38.666 24.642 -12.313 1.00 13.02 203 GLY C CA 1
ATOM 5332 C C . GLY C 1 188 ? -38.551 25.899 -13.164 1.00 11.71 203 GLY C C 1
ATOM 5333 O O . GLY C 1 188 ? -38.458 27.019 -12.656 1.00 11.77 203 GLY C O 1
ATOM 5334 N N . ARG C 1 189 ? -38.544 25.706 -14.479 1.00 11.78 204 ARG C N 1
ATOM 5335 C CA A ARG C 1 189 ? -38.590 26.830 -15.430 0.50 11.94 204 ARG C CA 1
ATOM 5336 C CA B ARG C 1 189 ? -38.550 26.804 -15.453 0.50 12.13 204 ARG C CA 1
ATOM 5337 C C . ARG C 1 189 ? -39.599 26.513 -16.537 1.00 12.43 204 ARG C C 1
ATOM 5338 O O . ARG C 1 189 ? -39.574 25.448 -17.137 1.00 11.49 204 ARG C O 1
ATOM 5353 N N . VAL C 1 190 ? -40.504 27.461 -16.766 1.00 11.18 205 VAL C N 1
ATOM 5354 C CA . VAL C 1 190 ? -41.557 27.358 -17.774 1.00 11.19 205 VAL C CA 1
ATOM 5355 C C . VAL C 1 190 ? -41.284 28.435 -18.828 1.00 11.65 205 VAL C C 1
ATOM 5356 O O . VAL C 1 190 ? -40.958 29.573 -18.507 1.00 11.03 205 VAL C O 1
ATOM 5360 N N . VAL C 1 191 ? -41.468 28.069 -20.091 1.00 11.31 206 VAL C N 1
ATOM 5361 C CA . VAL C 1 191 ? -41.365 29.004 -21.216 1.00 10.83 206 VAL C CA 1
ATOM 5362 C C . VAL C 1 191 ? -42.670 28.868 -21.994 1.00 9.69 206 VAL C C 1
ATOM 5363 O O . VAL C 1 191 ? -43.148 27.759 -22.240 1.00 11.73 206 VAL C O 1
ATOM 5367 N N . GLY C 1 192 ? -43.311 29.987 -22.323 1.00 11.60 207 GLY C N 1
ATOM 5368 C CA . GLY C 1 192 ? -44.597 29.951 -23.039 1.00 11.79 207 GLY C CA 1
ATOM 5369 C C . GLY C 1 192 ? -44.411 30.109 -24.539 1.00 14.02 207 GLY C C 1
ATOM 5370 O O . GLY C 1 192 ? -43.310 29.959 -25.040 1.00 13.96 207 GLY C O 1
ATOM 5371 N N . GLY C 1 193 ? -45.494 30.390 -25.257 1.00 14.46 208 GLY C N 1
ATOM 5372 C CA . GLY C 1 193 ? -45.427 30.610 -26.702 1.00 11.89 208 GLY C CA 1
ATOM 5373 C C . GLY C 1 193 ? -45.549 29.292 -27.443 1.00 11.44 208 GLY C C 1
ATOM 5374 O O . GLY C 1 193 ? -45.332 28.218 -26.891 1.00 15.98 208 GLY C O 1
ATOM 5375 N N . GLY C 1 194 ? -45.880 29.368 -28.719 1.00 10.61 209 GLY C N 1
ATOM 5376 C CA . GLY C 1 194 ? -46.018 28.175 -29.523 1.00 13.33 209 GLY C CA 1
ATOM 5377 C C . GLY C 1 194 ? -44.858 27.925 -30.471 1.00 12.20 209 GLY C C 1
ATOM 5378 O O . GLY C 1 194 ? -44.733 26.832 -31.000 1.00 13.64 209 GLY C O 1
ATOM 5379 N N . VAL C 1 195 ? -44.003 28.932 -30.686 1.00 13.31 210 VAL C N 1
ATOM 5380 C CA . VAL C 1 195 ? -42.863 28.789 -31.586 1.00 14.34 210 VAL C CA 1
ATOM 5381 C C . VAL C 1 195 ? -41.540 29.186 -30.930 1.00 12.53 210 VAL C C 1
ATOM 5382 O O . VAL C 1 195 ? -40.551 29.450 -31.600 1.00 13.38 210 VAL C O 1
ATOM 5386 N N . THR C 1 196 ? -41.545 29.248 -29.608 1.00 11.17 211 THR C N 1
ATOM 5387 C CA . THR C 1 196 ? -40.377 29.684 -28.861 1.00 12.20 211 THR C CA 1
ATOM 5388 C C . THR C 1 196 ? -39.255 28.657 -28.950 1.00 11.80 211 THR C C 1
ATOM 5389 O O . THR C 1 196 ? -39.461 27.500 -28.654 1.00 12.24 211 THR C O 1
ATOM 5393 N N . PRO C 1 197 ? -38.043 29.106 -29.318 1.00 12.54 212 PRO C N 1
ATOM 5394 C CA . PRO C 1 197 ? -36.933 28.173 -29.370 1.00 15.41 212 PRO C CA 1
ATOM 5395 C C . PRO C 1 197 ? -36.513 27.714 -27.978 1.00 14.42 212 PRO C C 1
ATOM 5396 O O . PRO C 1 197 ? -36.489 28.534 -27.048 1.0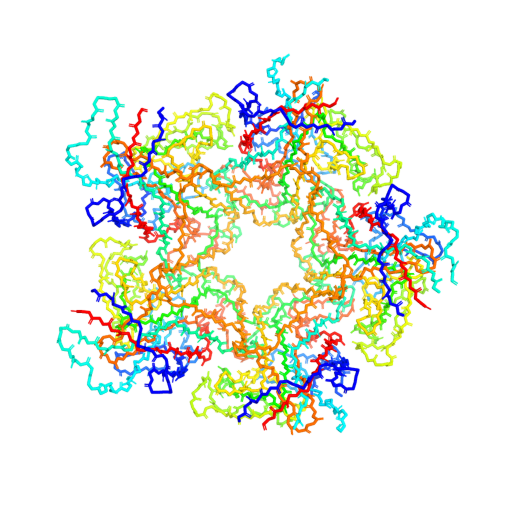0 17.12 212 PRO C O 1
ATOM 5400 N N . PRO C 1 198 ? -36.194 26.419 -27.817 1.00 13.29 213 PRO C N 1
ATOM 5401 C CA . PRO C 1 198 ? -35.593 25.937 -26.559 1.00 12.53 213 PRO C CA 1
ATOM 5402 C C . PRO C 1 198 ? -34.074 26.083 -26.537 1.00 13.74 213 PRO C C 1
ATOM 5403 O O . PRO C 1 198 ? -33.440 26.006 -27.594 1.00 12.63 213 PRO C O 1
ATOM 5407 N N . VAL C 1 199 ? -33.528 26.268 -25.335 1.00 14.75 214 VAL C N 1
ATOM 5408 C CA . VAL C 1 199 ? -32.085 26.275 -25.110 1.00 15.20 214 VAL C CA 1
ATOM 5409 C C . VAL C 1 199 ? -31.848 25.313 -23.961 1.00 17.43 214 VAL C C 1
ATOM 5410 O O . VAL C 1 199 ? -32.420 25.480 -22.865 1.00 19.09 214 VAL C O 1
ATOM 5414 N N . VAL C 1 200 ? -31.048 24.291 -24.221 1.00 15.13 215 VAL C N 1
ATOM 5415 C CA . VAL C 1 200 ? -30.773 23.239 -23.245 1.00 17.19 215 VAL C CA 1
ATOM 5416 C C . VAL C 1 200 ? -29.262 23.190 -23.116 1.00 16.93 215 VAL C C 1
ATOM 5417 O O . VAL C 1 200 ? -28.555 23.182 -24.118 1.00 19.28 215 VAL C O 1
ATOM 5421 N N . SER C 1 201 ? -28.770 23.181 -21.895 1.00 16.18 216 SER C N 1
ATOM 5422 C CA A SER C 1 201 ? -27.339 23.030 -21.689 0.50 16.14 216 SER C CA 1
ATOM 5423 C CA B SER C 1 201 ? -27.336 23.098 -21.623 0.50 15.84 216 SER C CA 1
ATOM 5424 C C . SER C 1 201 ? -27.103 21.870 -20.736 1.00 17.62 216 SER C C 1
ATOM 5425 O O . SER C 1 201 ? -27.983 21.486 -19.962 1.00 17.99 216 SER C O 1
ATOM 5430 N N . TYR C 1 202 ? -25.922 21.283 -20.837 1.00 16.34 217 TYR C N 1
ATOM 5431 C CA . TYR C 1 202 ? -25.568 20.121 -20.019 1.00 16.10 217 TYR C CA 1
ATOM 5432 C C . TYR C 1 202 ? -24.058 19.978 -19.961 1.00 16.70 217 TYR C C 1
ATOM 5433 O O . TYR C 1 202 ? -23.345 20.492 -20.816 1.00 19.12 217 TYR C O 1
ATOM 5442 N N . GLY C 1 203 ? -23.592 19.238 -18.959 1.00 17.46 218 GLY C N 1
ATOM 5443 C CA . GLY C 1 203 ? -22.176 18.950 -18.784 1.00 19.18 218 GLY C CA 1
ATOM 5444 C C . GLY C 1 203 ? -21.987 18.246 -17.466 1.00 22.74 218 GLY C C 1
ATOM 5445 O O . GLY C 1 203 ? -22.936 18.108 -16.693 1.00 25.37 218 GLY C O 1
ATOM 5446 N N . ASN C 1 204 ? -20.775 17.830 -17.180 1.00 21.79 219 ASN C N 1
ATOM 5447 C CA . ASN C 1 204 ? -20.526 17.045 -15.984 1.00 20.46 219 ASN C CA 1
ATOM 5448 C C . ASN C 1 204 ? -19.637 17.750 -14.988 1.00 22.49 219 ASN C C 1
ATOM 5449 O O . ASN C 1 204 ? -18.963 17.092 -14.183 1.00 23.62 219 ASN C O 1
ATOM 5454 N N . GLN C 1 205 ? -19.617 19.083 -15.020 1.00 21.15 220 GLN C N 1
ATOM 5455 C CA . GLN C 1 205 ? -18.835 19.823 -14.035 1.00 24.98 220 GLN C CA 1
ATOM 5456 C C . GLN C 1 205 ? -19.663 20.658 -13.061 1.00 26.67 220 GLN C C 1
ATOM 5457 O O . GLN C 1 205 ? -19.114 21.201 -12.118 1.00 34.89 220 GLN C O 1
ATOM 5463 N N . SER C 1 206 ? -20.958 20.776 -13.295 1.00 27.31 221 SER C N 1
ATOM 5464 C CA . SER C 1 206 ? -21.820 21.596 -12.454 1.00 30.14 221 SER C CA 1
ATOM 5465 C C . SER C 1 206 ? -22.333 20.760 -11.283 1.00 30.76 221 SER C C 1
ATOM 5466 O O . SER C 1 206 ? -22.447 19.541 -11.388 1.00 27.22 221 SER C O 1
ATOM 5469 N N . THR C 1 207 ? -22.663 21.422 -10.185 1.00 23.42 222 THR C N 1
ATOM 5470 C CA . THR C 1 207 ? -23.189 20.724 -9.002 1.00 21.26 222 THR C CA 1
ATOM 5471 C C . THR C 1 207 ? -24.189 21.648 -8.302 1.00 25.50 222 THR C C 1
ATOM 5472 O O . THR C 1 207 ? -24.167 22.867 -8.502 1.00 27.94 222 THR C O 1
ATOM 5476 N N . THR C 1 208 ? -25.100 21.062 -7.531 1.00 22.32 223 THR C N 1
ATOM 5477 C CA . THR C 1 208 ? -26.186 21.804 -6.904 1.00 23.36 223 THR C CA 1
ATOM 5478 C C . THR C 1 208 ? -26.198 21.451 -5.423 1.00 22.81 223 THR C C 1
ATOM 5479 O O . THR C 1 208 ? -26.488 20.298 -5.087 1.00 21.51 223 THR C O 1
ATOM 5483 N N . PRO C 1 209 ? -25.913 22.425 -4.540 1.00 21.12 224 PRO C N 1
ATOM 5484 C CA . PRO C 1 209 ? -26.022 22.153 -3.099 1.00 20.34 224 PRO C CA 1
ATOM 5485 C C . PRO C 1 209 ? -27.481 22.009 -2.654 1.00 18.69 224 PRO C C 1
ATOM 5486 O O . PRO C 1 209 ? -28.391 22.614 -3.258 1.00 19.41 224 PRO C O 1
ATOM 5490 N N . LEU C 1 210 ? -27.692 21.185 -1.627 1.00 20.02 225 LEU C N 1
ATOM 5491 C CA . LEU C 1 210 ? -29.026 20.916 -1.115 1.00 19.13 225 LEU C CA 1
ATOM 5492 C C . LEU C 1 210 ? -29.204 21.368 0.328 1.00 19.07 225 LEU C C 1
ATOM 5493 O O . LEU C 1 210 ? -30.251 21.132 0.933 1.00 20.29 225 LEU C O 1
ATOM 5498 N N . ILE C 1 211 ? -28.205 22.045 0.881 1.00 19.92 226 ILE C N 1
ATOM 5499 C CA . ILE C 1 211 ? -28.222 22.417 2.305 1.00 22.54 226 ILE C CA 1
ATOM 5500 C C . ILE C 1 211 ? -29.035 23.699 2.504 1.00 24.49 226 ILE C C 1
ATOM 5501 O O . ILE C 1 211 ? -29.047 24.583 1.644 1.00 23.99 226 ILE C O 1
ATOM 5506 N N . ASP C 1 212 ? -29.759 23.760 3.612 1.00 24.75 227 ASP C N 1
ATOM 5507 C CA . ASP C 1 212 ? -30.458 24.980 3.996 1.00 28.31 227 ASP C CA 1
ATOM 5508 C C . ASP C 1 212 ? -29.506 25.983 4.678 1.00 31.26 227 ASP C C 1
ATOM 5509 O O . ASP C 1 212 ? -28.283 25.793 4.710 1.00 27.24 227 ASP C O 1
ATOM 5514 N N . GLU C 1 213 ? -30.080 27.067 5.176 1.00 35.32 228 GLU C N 1
ATOM 5515 C CA . GLU C 1 213 ? -29.357 28.118 5.908 1.00 41.12 228 GLU C CA 1
ATOM 5516 C C . GLU C 1 213 ? -28.567 27.608 7.135 1.00 40.44 228 GLU C C 1
ATOM 5517 O O . GLU C 1 213 ? -27.543 28.189 7.501 1.00 41.31 228 GLU C O 1
ATOM 5523 N N . ASN C 1 214 ? -29.053 26.530 7.759 1.00 39.31 229 ASN C N 1
ATOM 5524 C CA . ASN C 1 214 ? -28.384 25.890 8.909 1.00 37.14 229 ASN C CA 1
ATOM 5525 C C . ASN C 1 214 ? -27.367 24.801 8.515 1.00 34.61 229 ASN C C 1
ATOM 5526 O O . ASN C 1 214 ? -26.793 24.140 9.372 1.00 32.51 229 ASN C O 1
ATOM 5531 N N . GLY C 1 215 ? -27.140 24.624 7.218 1.00 30.56 230 GLY C N 1
ATOM 5532 C CA . GLY C 1 215 ? -26.196 23.627 6.737 1.00 29.69 230 GLY C CA 1
ATOM 5533 C C . GLY C 1 215 ? -26.780 22.228 6.645 1.00 28.63 230 GLY C C 1
ATOM 5534 O O . GLY C 1 215 ? -26.037 21.270 6.513 1.00 26.86 230 GLY C O 1
ATOM 5535 N N . VAL C 1 216 ? -28.109 22.112 6.680 1.00 26.78 231 VAL C N 1
ATOM 5536 C CA . VAL C 1 216 ? -28.776 20.792 6.708 1.00 26.31 231 VAL C CA 1
ATOM 5537 C C . VAL C 1 216 ? -29.416 20.475 5.352 1.00 23.31 231 VAL C C 1
ATOM 5538 O O . VAL C 1 216 ? -30.156 21.294 4.784 1.00 22.80 231 VAL C O 1
ATOM 5542 N N . GLY C 1 217 ? -29.094 19.291 4.823 1.00 22.15 232 GLY C N 1
ATOM 5543 C CA . GLY C 1 217 ? -29.635 18.802 3.578 1.00 20.49 232 GLY C CA 1
ATOM 5544 C C . GLY C 1 217 ? -30.968 18.086 3.732 1.00 20.58 232 GLY C C 1
ATOM 5545 O O . GLY C 1 217 ? -31.706 18.293 4.709 1.00 19.31 232 GLY C O 1
ATOM 5546 N N . ILE C 1 218 ? -31.264 17.234 2.759 1.00 16.84 233 ILE C N 1
ATOM 5547 C CA . ILE C 1 218 ? -32.471 16.417 2.780 1.00 19.36 233 ILE C CA 1
ATOM 5548 C C . ILE C 1 218 ? -32.280 15.256 3.751 1.00 18.79 233 ILE C C 1
ATOM 5549 O O . ILE C 1 218 ? -31.336 14.493 3.627 1.00 18.68 233 ILE C O 1
ATOM 5554 N N . LEU C 1 219 ? -33.186 15.126 4.722 1.00 17.87 234 LEU C N 1
ATOM 5555 C CA . LEU C 1 219 ? -33.083 14.073 5.727 1.00 17.86 234 LEU C CA 1
ATOM 5556 C C . LEU C 1 219 ? -33.975 12.912 5.285 1.00 20.74 234 LEU C C 1
ATOM 5557 O O . LEU C 1 219 ? -35.220 13.031 5.245 1.00 18.76 234 LEU C O 1
ATOM 5562 N N . CYS C 1 220 ? -33.331 11.811 4.914 1.00 18.82 235 CYS C N 1
ATOM 5563 C CA . CYS C 1 220 ? -34.019 10.661 4.314 1.00 20.34 235 CYS C CA 1
ATOM 5564 C C . CYS C 1 220 ? -34.519 9.757 5.422 1.00 18.60 235 CYS C C 1
ATOM 5565 O O . CYS C 1 220 ? -34.049 8.638 5.584 1.00 18.41 235 CYS C O 1
ATOM 5568 N N . THR C 1 221 ? -35.455 10.272 6.218 1.00 19.23 236 THR C N 1
ATOM 5569 C CA . THR C 1 221 ? -35.842 9.591 7.463 1.00 20.19 236 THR C CA 1
ATOM 5570 C C . THR C 1 221 ? -36.709 8.378 7.166 1.00 20.23 236 THR C C 1
ATOM 5571 O O . THR C 1 221 ? -36.907 7.551 8.049 1.00 22.21 236 THR C O 1
ATOM 5575 N N . PHE C 1 222 ? -37.210 8.258 5.935 1.00 18.65 237 PHE C N 1
ATOM 5576 C CA . PHE C 1 222 ? -37.948 7.045 5.552 1.00 19.82 237 PHE C CA 1
ATOM 5577 C C . PHE C 1 222 ? -37.104 5.983 4.850 1.00 23.74 237 PHE C C 1
ATOM 5578 O O . PHE C 1 222 ? -37.657 4.991 4.388 1.00 26.63 237 PHE C O 1
ATOM 5586 N N . GLY C 1 223 ? -35.797 6.211 4.744 1.00 21.24 238 GLY C N 1
ATOM 5587 C CA . GLY C 1 223 ? -34.874 5.204 4.216 1.00 22.90 238 GLY C CA 1
ATOM 5588 C C . GLY C 1 223 ? -34.638 5.252 2.717 1.00 20.69 238 GLY C C 1
ATOM 5589 O O . GLY C 1 223 ? -33.938 4.386 2.196 1.00 20.69 238 GLY C O 1
ATOM 5590 N N . SER C 1 224 ? -35.219 6.241 2.039 1.00 18.09 239 SER C N 1
ATOM 5591 C CA . SER C 1 224 ? -35.079 6.398 0.596 1.00 16.59 239 SER C CA 1
ATOM 5592 C C . SER C 1 224 ? -34.880 7.855 0.189 1.00 16.97 239 SER C C 1
ATOM 5593 O O . SER C 1 224 ? -35.155 8.785 0.937 1.00 17.33 239 SER C O 1
ATOM 5596 N N . VAL C 1 225 ? -34.415 8.050 -1.030 1.00 16.04 240 VAL C N 1
ATOM 5597 C CA . VAL C 1 225 ? -34.357 9.387 -1.618 1.00 18.06 240 VAL C CA 1
ATOM 5598 C C . VAL C 1 225 ? -35.294 9.356 -2.792 1.00 18.59 240 VAL C C 1
ATOM 5599 O O . VAL C 1 225 ? -35.372 8.358 -3.535 1.00 15.79 240 VAL C O 1
ATOM 5603 N N . TYR C 1 226 ? -36.075 10.427 -2.899 1.00 15.35 241 TYR C N 1
ATOM 5604 C CA . TYR C 1 226 ? -37.144 10.549 -3.862 1.00 15.16 241 TYR C CA 1
ATOM 5605 C C . TYR C 1 226 ? -36.758 11.610 -4.905 1.00 14.97 241 TYR C C 1
ATOM 5606 O O . TYR C 1 226 ? -36.437 12.737 -4.579 1.00 14.07 241 TYR C O 1
ATOM 5615 N N . LEU C 1 227 ? -36.761 11.201 -6.174 1.00 15.31 242 LEU C N 1
ATOM 5616 C CA . LEU C 1 227 ? -36.415 12.066 -7.282 1.00 15.72 242 LEU C CA 1
ATOM 5617 C C . LEU C 1 227 ? -37.641 12.265 -8.145 1.00 15.12 242 LEU C C 1
ATOM 5618 O O . LEU C 1 227 ? -38.399 11.323 -8.379 1.00 14.90 242 LEU C O 1
ATOM 5623 N N . THR C 1 228 ? -37.814 13.494 -8.617 1.00 12.97 243 THR C N 1
ATOM 5624 C CA . THR C 1 228 ? -38.919 13.848 -9.526 1.00 13.38 243 THR C CA 1
ATOM 5625 C C . THR C 1 228 ? -38.361 14.742 -10.633 1.00 12.93 243 THR C C 1
ATOM 5626 O O . THR C 1 228 ? -37.480 15.596 -10.377 1.00 14.22 243 THR C O 1
ATOM 5630 N N . SER C 1 229 ? -38.875 14.590 -11.858 1.00 13.19 244 SER C N 1
ATOM 5631 C CA . SER C 1 229 ? -38.444 15.435 -12.950 1.00 12.76 244 SER C CA 1
ATOM 5632 C C . SER C 1 229 ? -39.482 15.561 -14.044 1.00 10.76 244 SER C C 1
ATOM 5633 O O . SER C 1 229 ? -40.385 14.727 -14.180 1.00 12.52 244 SER C O 1
ATOM 5636 N N . ALA C 1 230 ? -39.355 16.634 -14.799 1.00 12.12 245 ALA C N 1
ATOM 5637 C CA . ALA C 1 230 ? -40.066 16.748 -16.050 1.00 12.88 245 ALA C CA 1
ATOM 5638 C C . ALA C 1 230 ? -39.305 17.663 -16.957 1.00 13.20 245 ALA C C 1
ATOM 5639 O O . ALA C 1 230 ? -38.865 18.741 -16.538 1.00 12.20 245 ALA C O 1
ATOM 5641 N N . ASP C 1 231 ? -39.219 17.270 -18.227 1.00 12.28 246 ASP C N 1
ATOM 5642 C CA . ASP C 1 231 ? -38.447 18.018 -19.189 1.00 13.84 246 ASP C CA 1
ATOM 5643 C C . ASP C 1 231 ? -39.119 18.005 -20.521 1.00 12.53 246 ASP C C 1
ATOM 5644 O O . ASP C 1 231 ? -38.921 17.084 -21.340 1.00 12.81 246 ASP C O 1
ATOM 5649 N N . MET C 1 232 ? -39.950 19.024 -20.713 1.00 11.10 247 MET C N 1
ATOM 5650 C CA . MET C 1 232 ? -40.637 19.257 -21.979 1.00 11.39 247 MET C CA 1
ATOM 5651 C C . MET C 1 232 ? -39.827 20.277 -22.760 1.00 11.24 247 MET C C 1
ATOM 5652 O O . MET C 1 232 ? -39.759 21.444 -22.394 1.00 10.61 247 MET C O 1
ATOM 5657 N N . VAL C 1 233 ? -39.190 19.816 -23.832 1.00 10.19 248 VAL C N 1
ATOM 5658 C CA . VAL C 1 233 ? -38.345 20.691 -24.655 1.00 12.69 248 VAL C CA 1
ATOM 5659 C C . VAL C 1 233 ? -39.142 21.523 -25.682 1.00 11.09 248 VAL C C 1
ATOM 5660 O O . VAL C 1 233 ? -38.726 22.605 -26.097 1.00 12.48 248 VAL C O 1
ATOM 5664 N N . GLY C 1 234 ? -40.306 21.026 -26.074 1.00 11.28 249 GLY C N 1
ATOM 5665 C CA . GLY C 1 234 ? -41.196 21.742 -26.985 1.00 12.78 249 GLY C CA 1
ATOM 5666 C C . GLY C 1 234 ? -42.071 20.770 -27.718 1.00 11.04 249 GLY C C 1
ATOM 5667 O O . GLY C 1 234 ? -42.370 19.700 -27.187 1.00 11.88 249 GLY C O 1
ATOM 5668 N N . MET C 1 235 ? -42.456 21.141 -28.941 1.00 11.66 250 MET C N 1
ATOM 5669 C CA . MET C 1 235 ? -43.243 20.295 -29.818 1.00 10.75 250 MET C CA 1
ATOM 5670 C C . MET C 1 235 ? -42.461 20.056 -31.104 1.00 13.55 250 MET C C 1
ATOM 5671 O O . MET C 1 235 ? -41.494 20.774 -31.415 1.00 11.35 250 MET C O 1
ATOM 5676 N N . THR C 1 236 ? -42.857 19.002 -31.787 1.00 10.59 251 THR C N 1
ATOM 5677 C CA . THR C 1 236 ? -42.214 18.532 -32.981 1.00 11.61 251 THR C CA 1
ATOM 5678 C C . THR C 1 236 ? -43.254 18.029 -33.990 1.00 13.46 251 THR C C 1
ATOM 5679 O O . THR C 1 236 ? -44.348 17.610 -33.619 1.00 12.30 251 THR C O 1
ATOM 5683 N N . GLY C 1 237 ? -42.875 18.025 -35.266 1.00 11.62 252 GLY C N 1
ATOM 5684 C CA . GLY C 1 237 ? -43.566 17.256 -36.265 1.00 13.68 252 GLY C CA 1
ATOM 5685 C C . GLY C 1 237 ? -42.873 15.920 -36.461 1.00 14.30 252 GLY C C 1
ATOM 5686 O O . GLY C 1 237 ? -41.889 15.616 -35.800 1.00 15.40 252 GLY C O 1
ATOM 5687 N N . LEU C 1 238 ? -43.379 15.123 -37.394 1.00 14.16 253 LEU C N 1
ATOM 5688 C CA . LEU C 1 238 ? -42.787 13.818 -37.695 1.00 14.73 253 LEU C CA 1
ATOM 5689 C C . LEU C 1 238 ? -41.640 13.910 -38.707 1.00 16.69 253 LEU C C 1
ATOM 5690 O O . LEU C 1 238 ? -41.665 14.764 -39.577 1.00 16.32 253 LEU C O 1
ATOM 5695 N N . PRO C 1 239 ? -40.658 12.983 -38.635 1.00 16.89 254 PRO C N 1
ATOM 5696 C CA . PRO C 1 239 ? -39.520 13.037 -39.582 1.00 17.21 254 PRO C CA 1
ATOM 5697 C C . PRO C 1 239 ? -39.933 13.009 -41.035 1.00 18.47 254 PRO C C 1
ATOM 5698 O O . PRO C 1 239 ? -40.751 12.172 -41.422 1.00 19.03 254 PRO C O 1
ATOM 5702 N N . GLY C 1 240 ? -39.371 13.920 -41.843 1.00 19.25 255 GLY C N 1
ATOM 5703 C CA . GLY C 1 240 ? -39.555 13.922 -43.264 1.00 21.26 255 GLY C CA 1
ATOM 5704 C C . GLY C 1 240 ? -40.926 14.327 -43.753 1.00 19.37 255 GLY C C 1
ATOM 5705 O O . GLY C 1 240 ? -41.259 14.125 -44.920 1.00 19.55 255 GLY C O 1
ATOM 5706 N N . LEU C 1 241 ? -41.727 14.886 -42.859 1.00 17.93 256 LEU C N 1
ATOM 5707 C CA . LEU C 1 241 ? -43.042 15.403 -43.228 1.00 17.69 256 LEU C CA 1
ATOM 5708 C C . LEU C 1 241 ? -43.164 16.879 -42.923 1.00 17.01 256 LEU C C 1
ATOM 5709 O O . LEU C 1 241 ? -42.413 17.428 -42.100 1.00 17.05 256 LEU C O 1
ATOM 5714 N N . PRO C 1 242 ? -44.115 17.546 -43.573 1.00 17.14 257 PRO C N 1
ATOM 5715 C CA . PRO C 1 242 ? -44.326 18.963 -43.264 1.00 17.00 257 PRO C CA 1
ATOM 5716 C C . PRO C 1 242 ? -44.859 19.165 -41.861 1.00 17.40 257 PRO C C 1
ATOM 5717 O O . PRO C 1 242 ? -45.497 18.277 -41.311 1.00 16.66 257 PRO C O 1
ATOM 5721 N N . THR C 1 243 ? -44.545 20.305 -41.273 1.00 13.81 258 THR C N 1
ATOM 5722 C CA . THR C 1 243 ? -45.138 20.702 -40.028 1.00 14.39 258 THR C CA 1
ATOM 5723 C C . THR C 1 243 ? -45.188 22.236 -39.974 1.00 15.01 258 THR C C 1
ATOM 5724 O O . THR C 1 243 ? -44.787 22.929 -40.928 1.00 16.36 258 THR C O 1
ATOM 5728 N N . LEU C 1 244 ? -45.716 22.731 -38.866 1.00 14.41 259 LEU C N 1
ATOM 5729 C CA . LEU C 1 244 ? -45.960 24.158 -38.650 1.00 14.48 259 LEU C CA 1
ATOM 5730 C C . LEU C 1 244 ? -46.868 24.735 -39.721 1.00 16.98 259 LEU C C 1
ATOM 5731 O O . LEU C 1 244 ? -46.701 25.871 -40.160 1.00 17.88 259 LEU C O 1
ATOM 5736 N N . SER C 1 245 ? -47.861 23.939 -40.116 1.00 16.84 260 SER C N 1
ATOM 5737 C CA A SER C 1 245 ? -48.886 24.378 -41.052 0.50 17.26 260 SER C CA 1
ATOM 5738 C CA B SER C 1 245 ? -48.884 24.381 -41.043 0.50 18.03 260 SER C CA 1
ATOM 5739 C C . SER C 1 245 ? -50.224 23.740 -40.673 1.00 17.26 260 SER C C 1
ATOM 5740 O O . SER C 1 245 ? -50.269 22.651 -40.082 1.00 17.36 260 SER C O 1
ATOM 5745 N N . ALA C 1 246 ? -51.309 24.434 -40.974 1.00 18.56 261 ALA C N 1
ATOM 5746 C CA . ALA C 1 246 ? -52.642 24.004 -40.533 1.00 19.54 261 ALA C CA 1
ATOM 5747 C C . ALA C 1 246 ? -52.958 22.533 -40.820 1.00 19.38 261 ALA C C 1
ATOM 5748 O O . ALA C 1 246 ? -53.475 21.833 -39.959 1.00 19.11 261 ALA C O 1
ATOM 5750 N N . ASP C 1 247 ? -52.614 22.053 -42.011 1.00 17.22 262 ASP C N 1
ATOM 5751 C CA . ASP C 1 247 ? -52.990 20.682 -42.401 1.00 19.47 262 ASP C CA 1
ATOM 5752 C C . ASP C 1 247 ? -52.284 19.616 -41.601 1.00 19.24 262 ASP C C 1
ATOM 5753 O O . ASP C 1 247 ? -52.693 18.461 -41.648 1.00 18.80 262 ASP C O 1
ATOM 5758 N N . TYR C 1 248 ? -51.202 19.991 -40.910 1.00 18.08 263 TYR C N 1
ATOM 5759 C CA . TYR C 1 248 ? -50.384 19.040 -40.158 1.00 17.33 263 TYR C CA 1
ATOM 5760 C C . TYR C 1 248 ? -50.443 19.202 -38.643 1.00 14.52 263 TYR C C 1
ATOM 5761 O O . TYR C 1 248 ? -49.676 18.572 -37.905 1.00 15.15 263 TYR C O 1
ATOM 5770 N N . SER C 1 249 ? -51.375 20.023 -38.166 1.00 13.85 264 SER C N 1
ATOM 5771 C CA . SER C 1 249 ? -51.518 20.265 -36.740 1.00 13.81 264 SER C CA 1
ATOM 5772 C C . SER C 1 249 ? -51.838 18.970 -35.971 1.00 13.49 264 SER C C 1
ATOM 5773 O O . SER C 1 249 ? -51.454 18.820 -34.806 1.00 12.94 264 SER C O 1
ATOM 5776 N N . ASN C 1 250 ? -52.531 18.050 -36.653 1.00 13.43 265 ASN C N 1
ATOM 5777 C CA . ASN C 1 250 ? -52.893 16.753 -36.067 1.00 13.86 265 ASN C CA 1
ATOM 5778 C C . ASN C 1 250 ? -51.713 15.825 -35.815 1.00 14.78 265 ASN C C 1
ATOM 5779 O O . ASN C 1 250 ? -51.888 14.732 -35.241 1.00 15.34 265 ASN C O 1
ATOM 5784 N N . GLN C 1 251 ? -50.514 16.224 -36.242 1.00 13.69 266 GLN C N 1
ATOM 5785 C CA . GLN C 1 251 ? -49.307 15.426 -35.946 1.00 14.40 266 GLN C CA 1
ATOM 5786 C C . GLN C 1 251 ? -48.365 16.066 -34.950 1.00 14.56 266 GLN C C 1
ATOM 5787 O O . GLN C 1 251 ? -47.360 15.429 -34.549 1.00 13.26 266 GLN C O 1
ATOM 5793 N N . ARG C 1 252 ? -48.663 17.296 -34.511 1.00 11.73 267 ARG C N 1
ATOM 5794 C CA . ARG C 1 252 ? -47.779 17.969 -33.555 1.00 10.77 267 ARG C CA 1
ATOM 5795 C C . ARG C 1 252 ? -47.723 17.155 -32.262 1.00 12.01 267 ARG C C 1
ATOM 5796 O O . ARG C 1 252 ? -48.759 16.698 -31.760 1.00 12.05 267 ARG C O 1
ATOM 5804 N N . THR C 1 253 ? -46.512 16.972 -31.756 1.00 11.13 268 THR C N 1
ATOM 5805 C CA . THR C 1 253 ? -46.195 15.985 -30.766 1.00 11.77 268 THR C CA 1
ATOM 5806 C C . THR C 1 253 ? -45.278 16.616 -29.729 1.00 12.68 268 THR C C 1
ATOM 5807 O O . THR C 1 253 ? -44.402 17.418 -30.072 1.00 10.88 268 THR C O 1
ATOM 5811 N N . VAL C 1 254 ? -45.467 16.263 -28.457 1.00 12.81 269 VAL C N 1
ATOM 5812 C CA . VAL C 1 254 ? -44.587 16.774 -27.406 1.00 12.35 269 VAL C CA 1
ATOM 5813 C C . VAL C 1 254 ? -43.237 16.087 -27.458 1.00 12.32 269 VAL C C 1
ATOM 5814 O O . VAL C 1 254 ? -43.156 14.842 -27.520 1.00 12.36 269 VAL C O 1
ATOM 5818 N N . GLN C 1 255 ? -42.184 16.913 -27.461 1.00 11.57 270 GLN C N 1
ATOM 5819 C CA . GLN C 1 255 ? -40.797 16.442 -27.366 1.00 11.09 270 GLN C CA 1
ATOM 5820 C C . GLN C 1 255 ? -40.304 16.588 -25.919 1.00 11.29 270 GLN C C 1
ATOM 5821 O O . GLN C 1 255 ? -40.247 17.709 -25.394 1.00 12.14 270 GLN C O 1
ATOM 5827 N N . ALA C 1 256 ? -39.951 15.462 -25.295 1.00 12.64 271 ALA C N 1
ATOM 5828 C CA . ALA C 1 256 ? -39.342 15.472 -23.989 1.00 13.56 271 ALA C CA 1
ATOM 5829 C C . ALA C 1 256 ? -37.847 15.216 -24.100 1.00 12.25 271 ALA C C 1
ATOM 5830 O O . ALA C 1 256 ? -37.359 14.784 -25.128 1.00 13.46 271 ALA C O 1
ATOM 5832 N N . GLY C 1 257 ? -37.127 15.436 -23.000 1.00 12.28 272 GLY C N 1
ATOM 5833 C CA . GLY C 1 257 ? -35.741 15.047 -22.946 1.00 12.26 272 GLY C CA 1
ATOM 5834 C C . GLY C 1 257 ? -35.629 13.559 -23.037 1.00 12.59 272 GLY C C 1
ATOM 5835 O O . GLY C 1 257 ? -36.600 12.834 -22.781 1.00 14.07 272 GLY C O 1
ATOM 5836 N N . TYR C 1 258 ? -34.441 13.074 -23.377 1.00 13.25 273 TYR C N 1
ATOM 5837 C CA . TYR C 1 258 ? -34.178 11.645 -23.453 1.00 14.55 273 TYR C CA 1
ATOM 5838 C C . TYR C 1 258 ? -34.079 10.951 -22.081 1.00 14.70 273 TYR C C 1
ATOM 5839 O O . TYR C 1 258 ? -34.221 9.726 -21.968 1.00 14.48 273 TYR C O 1
ATOM 5848 N N . GLY C 1 259 ? -33.823 11.755 -21.060 1.00 14.49 274 GLY C N 1
ATOM 5849 C CA . GLY C 1 259 ? -33.716 11.298 -19.701 1.00 13.85 274 GLY C CA 1
ATOM 5850 C C . GLY C 1 259 ? -33.119 12.423 -18.894 1.00 16.15 274 GLY C C 1
ATOM 5851 O O . GLY C 1 259 ? -32.594 13.379 -19.449 1.00 15.58 274 GLY C O 1
ATOM 5852 N N . ARG C 1 260 ? -33.183 12.306 -17.583 1.00 14.80 275 ARG C N 1
ATOM 5853 C CA . ARG C 1 260 ? -32.524 13.265 -16.703 1.00 15.95 275 ARG C CA 1
ATOM 5854 C C . ARG C 1 260 ? -31.700 12.470 -15.713 1.00 16.85 275 ARG C C 1
ATOM 5855 O O . ARG C 1 260 ? -32.200 11.624 -14.963 1.00 16.82 275 ARG C O 1
ATOM 5863 N N . PHE C 1 261 ? -30.401 12.735 -15.745 1.00 15.55 276 PHE C N 1
ATOM 5864 C CA . PHE C 1 261 ? -29.458 12.110 -14.853 1.00 15.94 276 PHE C CA 1
ATOM 5865 C C . PHE C 1 261 ? -29.422 12.825 -13.501 1.00 16.75 276 PHE C C 1
ATOM 5866 O O . PHE C 1 261 ? -29.490 14.057 -13.434 1.00 16.30 276 PHE C O 1
ATOM 5874 N N . PHE C 1 262 ? -29.334 12.025 -12.440 1.00 15.81 277 PHE C N 1
ATOM 5875 C CA . PHE C 1 262 ? -29.062 12.505 -11.090 1.00 16.41 277 PHE C CA 1
ATOM 5876 C C . PHE C 1 262 ? -27.895 11.726 -10.467 1.00 19.68 277 PHE C C 1
ATOM 5877 O O . PHE C 1 262 ? -27.781 10.507 -10.626 1.00 18.96 277 PHE C O 1
ATOM 5885 N N . ARG C 1 263 ? -27.043 12.437 -9.739 1.00 18.59 278 ARG C N 1
ATOM 5886 C CA . ARG C 1 263 ? -26.108 11.827 -8.825 1.00 19.29 278 ARG C CA 1
ATOM 5887 C C . ARG C 1 263 ? -26.353 12.502 -7.481 1.00 19.67 278 ARG C C 1
ATOM 5888 O O . ARG C 1 263 ? -26.213 13.713 -7.351 1.00 16.80 278 ARG C O 1
ATOM 5896 N N . VAL C 1 264 ? -26.784 11.730 -6.498 1.00 17.72 279 VAL C N 1
ATOM 5897 C CA . VAL C 1 264 ? -27.079 12.286 -5.183 1.00 17.49 279 VAL C CA 1
ATOM 5898 C C . VAL C 1 264 ? -26.003 11.884 -4.157 1.00 18.70 279 VAL C C 1
ATOM 5899 O O . VAL C 1 264 ? -25.731 10.709 -3.958 1.00 18.33 279 VAL C O 1
ATOM 5903 N N . HIS C 1 265 ? -25.422 12.866 -3.484 1.00 20.48 280 HIS C N 1
ATOM 5904 C CA . HIS C 1 265 ? -24.409 12.603 -2.461 1.00 20.37 280 HIS C CA 1
ATOM 5905 C C . HIS C 1 265 ? -24.998 12.655 -1.049 1.00 19.84 280 HIS C C 1
ATOM 5906 O O . HIS C 1 265 ? -25.669 13.617 -0.687 1.00 20.11 280 HIS C O 1
ATOM 5913 N N . CYS C 1 266 ? -24.764 11.596 -0.285 1.00 20.40 281 CYS C N 1
ATOM 5914 C CA . CYS C 1 266 ? -25.269 11.479 1.068 1.00 21.46 281 CYS C CA 1
ATOM 5915 C C . CYS C 1 266 ? -24.168 11.317 2.091 1.00 23.28 281 CYS C C 1
ATOM 5916 O O . CYS C 1 266 ? -23.118 10.709 1.840 1.00 25.57 281 CYS C O 1
ATOM 5919 N N . ARG C 1 267 ? -24.437 11.879 3.256 1.00 24.07 282 ARG C N 1
ATOM 5920 C CA . ARG C 1 267 ? -23.667 11.619 4.444 1.00 24.79 282 ARG C CA 1
ATOM 5921 C C . ARG C 1 267 ? -24.609 11.216 5.575 1.00 26.14 282 ARG C C 1
ATOM 5922 O O . ARG C 1 267 ? -25.820 11.261 5.402 1.00 23.58 282 ARG C O 1
ATOM 5930 N N . GLN C 1 268 ? -24.045 10.840 6.717 1.00 26.86 283 GLN C N 1
ATOM 5931 C CA . GLN C 1 268 ? -24.840 10.485 7.902 1.00 26.95 283 GLN C CA 1
ATOM 5932 C C . GLN C 1 268 ? -24.998 11.677 8.839 1.00 27.68 283 GLN C C 1
ATOM 5933 O O . GLN C 1 268 ? -24.042 12.422 9.096 1.00 28.54 283 GLN C O 1
ATOM 5939 N N . ARG C 1 269 ? -26.217 11.860 9.336 1.00 26.13 284 ARG C N 1
ATOM 5940 C CA . ARG C 1 269 ? -26.561 12.949 10.254 1.00 26.64 284 ARG C CA 1
ATOM 5941 C C . ARG C 1 269 ? -27.328 12.404 11.455 1.00 28.46 284 ARG C C 1
ATOM 5942 O O . ARG C 1 269 ? -28.294 11.656 11.283 1.00 28.63 284 ARG C O 1
ATOM 5950 N N . ARG C 1 270 ? -26.911 12.800 12.662 1.00 29.24 285 ARG C N 1
ATOM 5951 C CA . ARG C 1 270 ? -27.606 12.428 13.876 1.00 31.28 285 ARG C CA 1
ATOM 5952 C C . ARG C 1 270 ? -28.772 13.405 14.097 1.00 30.01 285 ARG C C 1
ATOM 5953 O O . ARG C 1 270 ? -28.619 14.615 13.895 1.00 29.93 285 ARG C O 1
ATOM 5961 N N . ILE C 1 271 ? -29.959 12.873 14.424 1.00 30.50 286 ILE C N 1
ATOM 5962 C CA . ILE C 1 271 ? -31.121 13.695 14.809 1.00 29.59 286 ILE C CA 1
ATOM 5963 C C . ILE C 1 271 ? -31.697 13.206 16.145 1.00 33.65 286 ILE C C 1
ATOM 5964 O O . ILE C 1 271 ? -31.522 12.045 16.508 1.00 32.93 286 ILE C O 1
ATOM 5969 N N . LYS C 1 272 ? -32.377 14.101 16.859 1.00 35.64 287 LYS C N 1
ATOM 5970 C CA . LYS C 1 272 ? -32.955 13.798 18.178 1.00 43.31 287 LYS C CA 1
ATOM 5971 C C . LYS C 1 272 ? -34.413 13.387 18.050 1.00 45.98 287 LYS C C 1
ATOM 5972 O O . LYS C 1 272 ? -35.071 13.079 19.042 1.00 59.62 287 LYS C O 1
ATOM 5974 N N . GLU D 1 8 ? -6.086 4.708 -7.478 1.00 59.75 23 GLU D N 1
ATOM 5975 C CA . GLU D 1 8 ? -5.624 5.511 -6.304 1.00 60.07 23 GLU D CA 1
ATOM 5976 C C . GLU D 1 8 ? -4.766 6.688 -6.778 1.00 59.36 23 GLU D C 1
ATOM 5977 O O . GLU D 1 8 ? -3.747 6.488 -7.440 1.00 58.89 23 GLU D O 1
ATOM 5979 N N . VAL D 1 9 ? -5.196 7.905 -6.439 1.00 55.41 24 VAL D N 1
ATOM 5980 C CA . VAL D 1 9 ? -4.540 9.139 -6.879 1.00 52.84 24 VAL D CA 1
ATOM 5981 C C . VAL D 1 9 ? -3.711 9.732 -5.745 1.00 56.35 24 VAL D C 1
ATOM 5982 O O . VAL D 1 9 ? -4.250 10.124 -4.708 1.00 57.48 24 VAL D O 1
ATOM 5986 N N . LEU D 1 10 ? -2.404 9.824 -5.966 1.00 56.88 25 LEU D N 1
ATOM 5987 C CA . LEU D 1 10 ? -1.479 10.302 -4.943 1.00 60.97 25 LEU D CA 1
ATOM 5988 C C . LEU D 1 10 ? -1.195 11.793 -5.148 1.00 57.73 25 LEU D C 1
ATOM 5989 O O . LEU D 1 10 ? -2.126 12.547 -5.405 1.00 55.70 25 LEU D O 1
ATOM 5994 N N . ASP D 1 11 ? 0.058 12.229 -5.035 1.00 57.85 26 ASP D N 1
ATOM 5995 C CA . ASP D 1 11 ? 0.370 13.655 -5.056 1.00 58.88 26 ASP D CA 1
ATOM 5996 C C . ASP D 1 11 ? 0.853 14.093 -6.429 1.00 59.00 26 ASP D C 1
ATOM 5997 O O . ASP D 1 11 ? 1.303 13.271 -7.229 1.00 60.83 26 ASP D O 1
ATOM 5999 N N . THR D 1 12 ? 0.761 15.395 -6.690 1.00 57.13 27 THR D N 1
ATOM 6000 C CA . THR D 1 12 ? 1.359 15.987 -7.881 1.00 55.49 27 THR D CA 1
ATOM 6001 C C . THR D 1 12 ? 2.879 15.931 -7.737 1.00 57.35 27 THR D C 1
ATOM 6002 O O . THR D 1 12 ? 3.396 15.852 -6.617 1.00 57.58 27 THR D O 1
ATOM 6006 N N . VAL D 1 13 ? 3.583 15.937 -8.866 1.00 55.36 28 VAL D N 1
ATOM 6007 C CA . VAL D 1 13 ? 5.043 15.996 -8.868 1.00 61.57 28 VAL D CA 1
ATOM 6008 C C . VAL D 1 13 ? 5.410 17.473 -8.774 1.00 63.31 28 VAL D C 1
ATOM 6009 O O . VAL D 1 13 ? 4.764 18.294 -9.426 1.00 58.18 28 VAL D O 1
ATOM 6013 N N . PRO D 1 14 ? 6.424 17.822 -7.949 1.00 64.77 29 PRO D N 1
ATOM 6014 C CA . PRO D 1 14 ? 6.818 19.231 -7.838 1.00 66.71 29 PRO D CA 1
ATOM 6015 C C . PRO D 1 14 ? 7.007 19.913 -9.195 1.00 69.30 29 PRO D C 1
ATOM 6016 O O . PRO D 1 14 ? 7.500 19.288 -10.136 1.00 72.14 29 PRO D O 1
ATOM 6020 N N . LEU D 1 15 ? 6.599 21.179 -9.286 1.00 69.69 30 LEU D N 1
ATOM 6021 C CA . LEU D 1 15 ? 6.644 21.926 -10.542 1.00 66.28 30 LEU D CA 1
ATOM 6022 C C . LEU D 1 15 ? 8.078 22.306 -10.924 1.00 70.67 30 LEU D C 1
ATOM 6023 O O . LEU D 1 15 ? 8.831 22.847 -10.112 1.00 73.09 30 LEU D O 1
ATOM 6028 N N . THR D 1 16 ? 8.449 21.968 -12.156 1.00 70.56 31 THR D N 1
ATOM 6029 C CA . THR D 1 16 ? 9.672 22.460 -12.795 1.00 71.25 31 THR D CA 1
ATOM 6030 C C . THR D 1 16 ? 9.293 22.668 -14.256 1.00 68.30 31 THR D C 1
ATOM 6031 O O . THR D 1 16 ? 8.115 22.549 -14.602 1.00 64.60 31 THR D O 1
ATOM 6035 N N . GLU D 1 17 ? 10.273 22.980 -15.106 1.00 68.62 32 GLU D N 1
ATOM 6036 C CA . GLU D 1 17 ? 10.045 23.068 -16.552 1.00 66.50 32 GLU D CA 1
ATOM 6037 C C . GLU D 1 17 ? 9.734 21.682 -17.129 1.00 66.72 32 GLU D C 1
ATOM 6038 O O . GLU D 1 17 ? 8.875 21.549 -18.009 1.00 67.23 32 GLU D O 1
ATOM 6040 N N . ASP D 1 18 ? 10.414 20.660 -16.604 1.00 65.80 33 ASP D N 1
ATOM 6041 C CA . ASP D 1 18 ? 10.237 19.271 -17.046 1.00 65.11 33 ASP D CA 1
ATOM 6042 C C . ASP D 1 18 ? 8.862 18.658 -16.736 1.00 61.65 33 ASP D C 1
ATOM 6043 O O . ASP D 1 18 ? 8.388 17.820 -17.497 1.00 58.86 33 ASP D O 1
ATOM 6045 N N . THR D 1 19 ? 8.245 19.056 -15.621 1.00 60.69 34 THR D N 1
ATOM 6046 C CA . THR D 1 19 ? 7.028 18.392 -15.119 1.00 57.40 34 THR D CA 1
ATOM 6047 C C . THR D 1 19 ? 5.744 19.084 -15.562 1.00 53.68 34 THR D C 1
ATOM 6048 O O . THR D 1 19 ? 4.650 18.741 -15.091 1.00 51.16 34 THR D O 1
ATOM 6052 N N . GLN D 1 20 ? 5.865 20.042 -16.479 1.00 54.30 35 GLN D N 1
ATOM 6053 C CA . GLN D 1 20 ? 4.702 20.742 -17.027 1.00 50.59 35 GLN D CA 1
ATOM 6054 C C . GLN D 1 20 ? 4.771 20.747 -18.543 1.00 49.88 35 GLN D C 1
ATOM 6055 O O . GLN D 1 20 ? 5.853 20.802 -19.129 1.00 51.85 35 GLN D O 1
ATOM 6061 N N . TYR D 1 21 ? 3.609 20.705 -19.174 1.00 47.91 36 TYR D N 1
ATOM 6062 C CA . TYR D 1 21 ? 3.529 20.586 -20.615 1.00 45.71 36 TYR D CA 1
ATOM 6063 C C . TYR D 1 21 ? 2.194 21.133 -21.070 1.00 43.34 36 TYR D C 1
ATOM 6064 O O . TYR D 1 21 ? 1.172 20.897 -20.437 1.00 43.24 36 TYR D O 1
ATOM 6073 N N . LYS D 1 22 ? 2.206 21.883 -22.161 1.00 41.75 37 LYS D N 1
ATOM 6074 C CA . LYS D 1 22 ? 0.958 22.340 -22.737 1.00 41.27 37 LYS D CA 1
ATOM 6075 C C . LYS D 1 22 ? 0.963 22.036 -24.225 1.00 40.52 37 LYS D C 1
ATOM 6076 O O . LYS D 1 22 ? 2.035 21.924 -24.851 1.00 42.44 37 LYS D O 1
ATOM 6082 N N . VAL D 1 23 ? -0.228 21.840 -24.779 1.00 37.78 38 VAL D N 1
ATOM 6083 C CA . VAL D 1 23 ? -0.343 21.556 -26.196 1.00 38.06 38 VAL D CA 1
ATOM 6084 C C . VAL D 1 23 ? -1.601 22.184 -26.778 1.00 36.57 38 VAL D C 1
ATOM 6085 O O . VAL D 1 23 ? -2.614 22.307 -26.092 1.00 33.75 38 VAL D O 1
ATOM 6089 N N . GLU D 1 24 ? -1.516 22.566 -28.051 1.00 35.15 39 GLU D N 1
ATOM 6090 C CA . GLU D 1 24 ? -2.617 23.206 -28.748 1.00 34.78 39 GLU D CA 1
ATOM 6091 C C . GLU D 1 24 ? -3.071 22.333 -29.910 1.00 32.52 39 GLU D C 1
ATOM 6092 O O . GLU D 1 24 ? -2.306 21.526 -30.431 1.00 35.22 39 GLU D O 1
ATOM 6098 N N . ALA D 1 25 ? -4.311 22.521 -30.324 1.00 29.80 40 ALA D N 1
ATOM 6099 C CA . ALA D 1 25 ? -4.840 21.846 -31.499 1.00 29.18 40 ALA D CA 1
ATOM 6100 C C . ALA D 1 25 ? -6.021 22.628 -31.984 1.00 27.35 40 ALA D C 1
ATOM 6101 O O . ALA D 1 25 ? -6.692 23.272 -31.187 1.00 27.73 40 ALA D O 1
ATOM 6103 N N . VAL D 1 26 ? -6.297 22.530 -33.279 1.00 27.08 41 VAL D N 1
ATOM 6104 C CA . VAL D 1 26 ? -7.542 23.007 -33.836 1.00 26.05 41 VAL D CA 1
ATOM 6105 C C . VAL D 1 26 ? -8.281 21.825 -34.454 1.00 25.79 41 VAL D C 1
ATOM 6106 O O . VAL D 1 26 ? -7.806 21.209 -35.415 1.00 28.79 41 VAL D O 1
ATOM 6110 N N . LEU D 1 27 ? -9.408 21.478 -33.846 1.00 24.39 42 LEU D N 1
ATOM 6111 C CA . LEU D 1 27 ? -10.293 20.446 -34.391 1.00 23.49 42 LEU D CA 1
ATOM 6112 C C . LEU D 1 27 ? -11.114 21.031 -35.508 1.00 22.97 42 LEU D C 1
ATOM 6113 O O . LEU D 1 27 ? -11.792 22.033 -35.314 1.00 22.55 42 LEU D O 1
ATOM 6118 N N . LEU D 1 28 ? -11.051 20.412 -36.688 1.00 24.53 43 LEU D N 1
ATOM 6119 C CA . LEU D 1 28 ? -11.806 20.895 -37.842 1.00 23.43 43 LEU D CA 1
ATOM 6120 C C . LEU D 1 28 ? -13.188 20.233 -37.952 1.00 23.77 43 LEU D C 1
ATOM 6121 O O . LEU D 1 28 ? -13.365 19.071 -37.564 1.00 24.19 43 LEU D O 1
ATOM 6126 N N . PRO D 1 29 ? -14.171 20.958 -38.504 1.00 22.26 44 PRO D N 1
ATOM 6127 C CA . PRO D 1 29 ? -15.502 20.355 -38.643 1.00 23.06 44 PRO D CA 1
ATOM 6128 C C . PRO D 1 29 ? -15.473 19.123 -39.536 1.00 23.46 44 PRO D C 1
ATOM 6129 O O . PRO D 1 29 ? -14.706 19.074 -40.496 1.00 25.68 44 PRO D O 1
ATOM 6133 N N . ASN D 1 30 ? -16.333 18.163 -39.213 1.00 23.54 45 ASN D N 1
ATOM 6134 C CA . ASN D 1 30 ? -16.305 16.836 -39.777 1.00 28.12 45 ASN D CA 1
ATOM 6135 C C . ASN D 1 30 ? -17.732 16.369 -40.089 1.00 27.83 45 ASN D C 1
ATOM 6136 O O . ASN D 1 30 ? -18.519 16.110 -39.189 1.00 26.86 45 ASN D O 1
ATOM 6141 N N . PHE D 1 31 ? -18.067 16.324 -41.369 1.00 27.84 46 PHE D N 1
ATOM 6142 C CA . PHE D 1 31 ? -19.314 15.743 -41.830 1.00 27.22 46 PHE D CA 1
ATOM 6143 C C . PHE D 1 31 ? -18.898 14.372 -42.315 1.00 30.35 46 PHE D C 1
ATOM 6144 O O . PHE D 1 31 ? -18.752 14.140 -43.515 1.00 35.57 46 PHE D O 1
ATOM 6152 N N . GLY D 1 32 ? -18.604 13.492 -41.365 1.00 33.00 47 GLY D N 1
ATOM 6153 C CA . GLY D 1 32 ? -18.050 12.169 -41.671 1.00 41.16 47 GLY D CA 1
ATOM 6154 C C . GLY D 1 32 ? -18.932 11.365 -42.613 1.00 49.61 47 GLY D C 1
ATOM 6155 O O . GLY D 1 32 ? -20.157 11.377 -42.466 1.00 46.56 47 GLY D O 1
ATOM 6156 N N . ASN D 1 39 ? -12.528 14.524 -44.630 1.00 51.16 54 ASN D N 1
ATOM 6157 C CA . ASN D 1 39 ? -13.850 14.803 -44.052 1.00 48.00 54 ASN D CA 1
ATOM 6158 C C . ASN D 1 39 ? -14.055 16.245 -43.585 1.00 45.27 54 ASN D C 1
ATOM 6159 O O . ASN D 1 39 ? -15.121 16.577 -43.029 1.00 47.30 54 ASN D O 1
ATOM 6161 N N . PHE D 1 40 ? -13.072 17.117 -43.805 1.00 43.65 55 PHE D N 1
ATOM 6162 C CA . PHE D 1 40 ? -13.101 18.432 -43.143 1.00 34.60 55 PHE D CA 1
ATOM 6163 C C . PHE D 1 40 ? -13.626 19.560 -44.031 1.00 33.37 55 PHE D C 1
ATOM 6164 O O . PHE D 1 40 ? -12.952 20.010 -44.965 1.00 32.20 55 PHE D O 1
ATOM 6172 N N . GLN D 1 41 ? -14.848 19.987 -43.726 1.00 29.53 56 GLN D N 1
ATOM 6173 C CA . GLN D 1 41 ? -15.531 21.087 -44.414 1.00 28.05 56 GLN D CA 1
ATOM 6174 C C . GLN D 1 41 ? -16.449 21.774 -43.430 1.00 26.14 56 GLN D C 1
ATOM 6175 O O . GLN D 1 41 ? -16.956 21.140 -42.506 1.00 26.61 56 GLN D O 1
ATOM 6181 N N . SER D 1 42 ? -16.650 23.081 -43.594 1.00 23.88 57 SER D N 1
ATOM 6182 C CA . SER D 1 42 ? -17.448 23.817 -42.635 1.00 22.21 57 SER D CA 1
ATOM 6183 C C . SER D 1 42 ? -18.925 23.963 -43.039 1.00 19.99 57 SER D C 1
ATOM 6184 O O . SER D 1 42 ? -19.715 24.412 -42.249 1.00 21.15 57 SER D O 1
ATOM 6187 N N . ARG D 1 43 ? -19.262 23.585 -44.265 1.00 21.40 58 ARG D N 1
ATOM 6188 C CA . ARG D 1 43 ? -20.643 23.444 -44.716 1.00 20.45 58 ARG D CA 1
ATOM 6189 C C . ARG D 1 43 ? -20.806 22.069 -45.316 1.00 21.24 58 ARG D C 1
ATOM 6190 O O . ARG D 1 43 ? -19.951 21.607 -46.085 1.00 22.90 58 ARG D O 1
ATOM 6198 N N . GLY D 1 44 ? -21.902 21.411 -44.962 1.00 21.59 59 GLY D N 1
ATOM 6199 C CA . GLY D 1 44 ? -22.145 20.044 -45.421 1.00 22.03 59 GLY D CA 1
ATOM 6200 C C . GLY D 1 44 ? -22.689 20.038 -46.827 1.00 23.84 59 GLY D C 1
ATOM 6201 O O . GLY D 1 44 ? -22.870 21.085 -47.440 1.00 24.97 59 GLY D O 1
ATOM 6202 N N . LEU D 1 45 ? -22.967 18.844 -47.323 1.00 25.26 60 LEU D N 1
ATOM 6203 C CA . LEU D 1 45 ? -23.785 18.680 -48.509 1.00 25.95 60 LEU D CA 1
ATOM 6204 C C . LEU D 1 45 ? -25.189 19.133 -48.127 1.00 23.86 60 LEU D C 1
ATOM 6205 O O . LEU D 1 45 ? -25.511 19.201 -46.947 1.00 24.54 60 LEU D O 1
ATOM 6210 N N . PRO D 1 46 ? -26.033 19.437 -49.109 1.00 26.21 61 PRO D N 1
ATOM 6211 C CA . PRO D 1 46 ? -27.383 19.871 -48.719 1.00 25.07 61 PRO D CA 1
ATOM 6212 C C . PRO D 1 46 ? -28.030 18.833 -47.820 1.00 24.03 61 PRO D C 1
ATOM 6213 O O . PRO D 1 46 ? -27.906 17.636 -48.056 1.00 25.24 61 PRO D O 1
ATOM 6217 N N . TYR D 1 47 ? -28.694 19.293 -46.777 1.00 24.42 62 TYR D N 1
ATOM 6218 C CA . TYR D 1 47 ? -29.130 18.401 -45.715 1.00 23.33 62 TYR D CA 1
ATOM 6219 C C . TYR D 1 47 ? -30.364 17.576 -46.141 1.00 23.82 62 TYR D C 1
ATOM 6220 O O . TYR D 1 47 ? -30.515 16.432 -45.725 1.00 26.37 62 TYR D O 1
ATOM 6229 N N . THR D 1 48 ? -31.175 18.140 -47.033 1.00 23.70 63 THR D N 1
ATOM 6230 C CA . THR D 1 48 ? -32.470 17.616 -47.501 1.00 23.27 63 THR D CA 1
ATOM 6231 C C . THR D 1 48 ? -33.538 17.793 -46.429 1.00 24.07 63 THR D C 1
ATOM 6232 O O . THR D 1 48 ? -33.236 17.900 -45.246 1.00 23.56 63 THR D O 1
ATOM 6236 N N . MET D 1 49 ? -34.787 17.808 -46.864 1.00 24.43 64 MET D N 1
ATOM 6237 C CA . MET D 1 49 ? -35.931 17.854 -45.950 1.00 25.24 64 MET D CA 1
ATOM 6238 C C . MET D 1 49 ? -36.495 16.438 -45.722 1.00 29.90 64 MET D C 1
ATOM 6239 O O . MET D 1 49 ? -37.681 16.285 -45.411 1.00 29.50 64 MET D O 1
ATOM 6244 N N . SER D 1 50 ? -35.635 15.417 -45.853 1.00 28.63 65 SER D N 1
ATOM 6245 C CA . SER D 1 50 ? -36.069 14.017 -45.823 1.00 28.74 65 SER D CA 1
ATOM 6246 C C . SER D 1 50 ? -36.043 13.460 -44.406 1.00 26.41 65 SER D C 1
ATOM 6247 O O . SER D 1 50 ? -35.632 14.132 -43.460 1.00 27.60 65 SER D O 1
ATOM 6250 N N . ASP D 1 51 ? -36.477 12.211 -44.297 1.00 25.96 66 ASP D N 1
ATOM 6251 C CA . ASP D 1 51 ? -36.438 11.466 -43.036 1.00 26.23 66 ASP D CA 1
ATOM 6252 C C . ASP D 1 51 ? -35.097 10.758 -42.779 1.00 29.62 66 ASP D C 1
ATOM 6253 O O . ASP D 1 51 ? -35.020 9.925 -41.861 1.00 28.79 66 ASP D O 1
ATOM 6258 N N . THR D 1 52 ? -34.047 11.072 -43.559 1.00 26.70 67 THR D N 1
ATOM 6259 C CA . THR D 1 52 ? -32.824 10.252 -43.538 1.00 27.43 67 THR D CA 1
ATOM 6260 C C . THR D 1 52 ? -31.599 11.112 -43.346 1.00 27.56 67 THR D C 1
ATOM 6261 O O . THR D 1 52 ? -31.391 12.073 -44.089 1.00 28.15 67 THR D O 1
ATOM 6265 N N . LEU D 1 53 ? -30.790 10.781 -42.337 1.00 24.83 68 LEU D N 1
ATOM 6266 C CA . LEU D 1 53 ? -29.488 11.413 -42.167 1.00 27.12 68 LEU D CA 1
ATOM 6267 C C . LEU D 1 53 ? -28.541 10.811 -43.204 1.00 27.60 68 LEU D C 1
ATOM 6268 O O . LEU D 1 53 ? -28.411 9.599 -43.269 1.00 29.00 68 LEU D O 1
ATOM 6273 N N . GLY D 1 54 ? -27.898 11.662 -44.001 1.00 31.82 69 GLY D N 1
ATOM 6274 C CA . GLY D 1 54 ? -26.970 11.187 -45.051 1.00 33.90 69 GLY D CA 1
ATOM 6275 C C . GLY D 1 54 ? -25.527 11.562 -44.766 1.00 30.85 69 GLY D C 1
ATOM 6276 O O . GLY D 1 54 ? -25.267 12.603 -44.177 1.00 35.26 69 GLY D O 1
ATOM 6277 N N . PRO D 1 55 ? -24.566 10.726 -45.194 1.00 34.61 70 PRO D N 1
ATOM 6278 C CA . PRO D 1 55 ? -23.159 11.063 -44.950 1.00 34.29 70 PRO D CA 1
ATOM 6279 C C . PRO D 1 55 ? -22.732 12.322 -45.716 1.00 31.12 70 PRO D C 1
ATOM 6280 O O . PRO D 1 55 ? -23.126 12.503 -46.864 1.00 34.39 70 PRO D O 1
ATOM 6284 N N . GLY D 1 56 ? -21.935 13.176 -45.079 1.00 30.43 71 GLY D N 1
ATOM 6285 C CA . GLY D 1 56 ? -21.538 14.457 -45.668 1.00 28.84 71 GLY D CA 1
ATOM 6286 C C . GLY D 1 56 ? -22.545 15.588 -45.477 1.00 28.50 71 GLY D C 1
ATOM 6287 O O . GLY D 1 56 ? -22.202 16.752 -45.679 1.00 29.69 71 GLY D O 1
ATOM 6288 N N . ALA D 1 57 ? -23.777 15.256 -45.078 1.00 25.76 72 ALA D N 1
ATOM 6289 C CA . ALA D 1 57 ? -24.810 16.252 -44.753 1.00 26.29 72 ALA D CA 1
ATOM 6290 C C . ALA D 1 57 ? -25.014 16.436 -43.251 1.00 22.06 72 ALA D C 1
ATOM 6291 O O . ALA D 1 57 ? -25.308 17.544 -42.800 1.00 21.32 72 ALA D O 1
ATOM 6293 N N . ALA D 1 58 ? -24.881 15.347 -42.502 1.00 21.50 73 ALA D N 1
ATOM 6294 C CA . ALA D 1 58 ? -25.045 15.369 -41.039 1.00 20.52 73 ALA D CA 1
ATOM 6295 C C . ALA D 1 58 ? -23.709 15.644 -40.354 1.00 21.08 73 ALA D C 1
ATOM 6296 O O . ALA D 1 58 ? -22.690 14.982 -40.645 1.00 21.68 73 ALA D O 1
ATOM 6298 N N . LEU D 1 59 ? -23.717 16.578 -39.415 1.00 19.37 74 LEU D N 1
ATOM 6299 C CA . LEU D 1 59 ? -22.498 16.916 -38.681 1.00 20.93 74 LEU D CA 1
ATOM 6300 C C . LEU D 1 59 ? -22.177 15.772 -37.719 1.00 22.83 74 LEU D C 1
ATOM 6301 O O . LEU D 1 59 ? -23.056 15.285 -37.001 1.00 21.36 74 LEU D O 1
ATOM 6306 N N . CYS D 1 60 ? -20.923 15.337 -37.737 1.00 19.66 75 CYS D N 1
ATOM 6307 C CA . CYS D 1 60 ? -20.424 14.346 -36.801 1.00 21.54 75 CYS D CA 1
ATOM 6308 C C . CYS D 1 60 ? -19.489 14.991 -35.804 1.00 20.46 75 CYS D C 1
ATOM 6309 O O . CYS D 1 60 ? -18.978 16.082 -36.034 1.00 21.94 75 CYS D O 1
ATOM 6312 N N . TYR D 1 61 ? -19.262 14.316 -34.689 1.00 21.55 76 TYR D N 1
ATOM 6313 C CA . TYR D 1 61 ? -18.263 14.792 -33.741 1.00 21.36 76 TYR D CA 1
ATOM 6314 C C . TYR D 1 61 ? -16.876 14.840 -34.398 1.00 22.50 76 TYR D C 1
ATOM 6315 O O . TYR D 1 61 ? -16.528 13.951 -35.190 1.00 22.56 76 TYR D O 1
ATOM 6324 N N . SER D 1 62 ? -16.112 15.887 -34.079 1.00 22.56 77 SER D N 1
ATOM 6325 C CA . SER D 1 62 ? -14.672 15.938 -34.400 1.00 23.86 77 SER D CA 1
ATOM 6326 C C . SER D 1 62 ? -13.869 15.379 -33.234 1.00 25.27 77 SER D C 1
ATOM 6327 O O . SER D 1 62 ? -14.211 15.599 -32.074 1.00 23.40 77 SER D O 1
ATOM 6330 N N . VAL D 1 63 ? -12.786 14.670 -33.546 1.00 28.37 78 VAL D N 1
ATOM 6331 C CA . VAL D 1 63 ? -11.954 14.041 -32.519 1.00 30.64 78 VAL D CA 1
ATOM 6332 C C . VAL D 1 63 ? -10.491 14.250 -32.829 1.00 30.87 78 VAL D C 1
ATOM 6333 O O . VAL D 1 63 ? -10.095 14.268 -33.992 1.00 31.03 78 VAL D O 1
ATOM 6337 N N . ALA D 1 64 ? -9.703 14.407 -31.766 1.00 31.69 79 ALA D N 1
ATOM 6338 C CA . ALA D 1 64 ? -8.255 14.474 -31.857 1.00 32.75 79 ALA D CA 1
ATOM 6339 C C . ALA D 1 64 ? -7.668 13.700 -30.678 1.00 34.73 79 ALA D C 1
ATOM 6340 O O . ALA D 1 64 ? -8.177 13.769 -29.554 1.00 34.87 79 ALA D O 1
ATOM 6342 N N . VAL D 1 65 ? -6.623 12.930 -30.951 1.00 34.78 80 VAL D N 1
ATOM 6343 C CA . VAL D 1 65 ? -5.900 12.231 -29.917 1.00 34.11 80 VAL D CA 1
ATOM 6344 C C . VAL D 1 65 ? -4.476 12.763 -30.011 1.00 38.47 80 VAL D C 1
ATOM 6345 O O . VAL D 1 65 ? -3.757 12.470 -30.962 1.00 37.84 80 VAL D O 1
ATOM 6349 N N . ILE D 1 66 ? -4.109 13.580 -29.032 1.00 39.66 81 ILE D N 1
ATOM 6350 C CA . ILE D 1 66 ? -2.822 14.263 -29.019 1.00 43.33 81 ILE D CA 1
ATOM 6351 C C . ILE D 1 66 ? -1.877 13.501 -28.097 1.00 42.63 81 ILE D C 1
ATOM 6352 O O . ILE D 1 66 ? -2.091 13.433 -26.894 1.00 39.76 81 ILE D O 1
ATOM 6357 N N . ASN D 1 67 ? -0.815 12.930 -28.665 1.00 48.64 82 ASN D N 1
ATOM 6358 C CA . ASN D 1 67 ? 0.132 12.159 -27.874 1.00 49.92 82 ASN D CA 1
ATOM 6359 C C . ASN D 1 67 ? 1.006 13.100 -27.039 1.00 49.93 82 ASN D C 1
ATOM 6360 O O . ASN D 1 67 ? 1.344 14.193 -27.489 1.00 49.89 82 ASN D O 1
ATOM 6365 N N . LEU D 1 68 ? 1.318 12.691 -25.808 1.00 46.76 83 LEU D N 1
ATOM 6366 C CA . LEU D 1 68 ? 2.062 13.532 -24.869 1.00 46.13 83 LEU D CA 1
ATOM 6367 C C . LEU D 1 68 ? 3.461 12.956 -24.708 1.00 47.35 83 LEU D C 1
ATOM 6368 O O . LEU D 1 68 ? 3.676 11.794 -25.044 1.00 46.96 83 LEU D O 1
ATOM 6373 N N . PRO D 1 69 ? 4.410 13.763 -24.191 1.00 46.08 84 PRO D N 1
ATOM 6374 C CA . PRO D 1 69 ? 5.809 13.294 -24.022 1.00 49.19 84 PRO D CA 1
ATOM 6375 C C . PRO D 1 69 ? 5.962 12.112 -23.071 1.00 48.37 84 PRO D C 1
ATOM 6376 O O . PRO D 1 69 ? 5.304 12.070 -22.031 1.00 47.40 84 PRO D O 1
ATOM 6380 N N . GLU D 1 70 ? 6.848 11.171 -23.420 1.00 52.72 85 GLU D N 1
ATOM 6381 C CA . GLU D 1 70 ? 7.085 9.981 -22.586 1.00 53.86 85 GLU D CA 1
ATOM 6382 C C . GLU D 1 70 ? 7.225 10.410 -21.042 1.00 55.71 85 GLU D C 1
ATOM 6383 O O . GLU D 1 70 ? 7.920 11.411 -20.707 1.00 68.19 85 GLU D O 1
ATOM 6385 N N . ILE D 1 81 ? 3.663 7.683 -12.481 1.00 53.70 96 ILE D N 1
ATOM 6386 C CA . ILE D 1 81 ? 3.474 9.079 -12.876 1.00 53.68 96 ILE D CA 1
ATOM 6387 C C . ILE D 1 81 ? 2.827 9.175 -14.256 1.00 51.75 96 ILE D C 1
ATOM 6388 O O . ILE D 1 81 ? 3.289 8.544 -15.207 1.00 51.79 96 ILE D O 1
ATOM 6393 N N . VAL D 1 82 ? 1.765 9.975 -14.349 1.00 47.68 97 VAL D N 1
ATOM 6394 C CA . VAL D 1 82 ? 1.090 10.266 -15.604 1.00 45.70 97 VAL D CA 1
ATOM 6395 C C . VAL D 1 82 ? 0.850 11.769 -15.736 1.00 44.41 97 VAL D C 1
ATOM 6396 O O . VAL D 1 82 ? 0.874 12.499 -14.742 1.00 44.80 97 VAL D O 1
ATOM 6400 N N . TRP D 1 83 ? 0.617 12.217 -16.969 1.00 42.62 98 TRP D N 1
ATOM 6401 C CA . TRP D 1 83 ? 0.254 13.597 -17.245 1.00 41.23 98 TRP D CA 1
ATOM 6402 C C . TRP D 1 83 ? -1.193 13.854 -16.808 1.00 39.47 98 TRP D C 1
ATOM 6403 O O . TRP D 1 83 ? -2.086 13.050 -17.090 1.00 37.49 98 TRP D O 1
ATOM 6414 N N . GLU D 1 84 ? -1.404 14.977 -16.125 1.00 38.44 99 GLU D N 1
ATOM 6415 C CA . GLU D 1 84 ? -2.708 15.361 -15.597 1.00 36.17 99 GLU D CA 1
ATOM 6416 C C . GLU D 1 84 ? -3.094 16.696 -16.217 1.00 34.44 99 GLU D C 1
ATOM 6417 O O . GLU D 1 84 ? -2.453 17.710 -15.952 1.00 34.47 99 GLU D O 1
ATOM 6423 N N . ALA D 1 85 ? -4.127 16.698 -17.054 1.00 32.45 100 ALA D N 1
ATOM 6424 C CA . ALA D 1 85 ? -4.648 17.937 -17.650 1.00 31.56 100 ALA D CA 1
ATOM 6425 C C . ALA D 1 85 ? -5.566 18.616 -16.635 1.00 30.91 100 ALA D C 1
ATOM 6426 O O . ALA D 1 85 ? -6.571 18.032 -16.238 1.00 30.12 100 ALA D O 1
ATOM 6428 N N . TYR D 1 86 ? -5.193 19.816 -16.191 1.00 31.54 101 TYR D N 1
ATOM 6429 C CA . TYR D 1 86 ? -5.869 20.486 -15.066 1.00 31.82 101 TYR D CA 1
ATOM 6430 C C . TYR D 1 86 ? -6.619 21.741 -15.485 1.00 30.82 101 TYR D C 1
ATOM 6431 O O . TYR D 1 86 ? -7.433 22.256 -14.715 1.00 31.62 101 TYR D O 1
ATOM 6440 N N . ARG D 1 87 ? -6.333 22.224 -16.692 1.00 30.25 102 ARG D N 1
ATOM 6441 C CA . ARG D 1 87 ? -6.867 23.475 -17.207 1.00 30.28 102 ARG D CA 1
ATOM 6442 C C . ARG D 1 87 ? -6.858 23.451 -18.735 1.00 29.36 102 ARG D C 1
ATOM 6443 O O . ARG D 1 87 ? -5.980 22.849 -19.347 1.00 28.61 102 ARG D O 1
ATOM 6451 N N . LEU D 1 88 ? -7.866 24.056 -19.352 1.00 27.29 103 LEU D N 1
ATOM 6452 C CA . LEU D 1 88 ? -7.827 24.276 -20.802 1.00 27.50 103 LEU D CA 1
ATOM 6453 C C . LEU D 1 88 ? -8.420 25.609 -21.193 1.00 26.59 103 LEU D C 1
ATOM 6454 O O . LEU D 1 88 ? -9.203 26.200 -20.439 1.00 27.67 103 LEU D O 1
ATOM 6459 N N . GLU D 1 89 ? -8.030 26.072 -22.381 1.00 25.68 104 GLU D N 1
ATOM 6460 C CA . GLU D 1 89 ? -8.728 27.136 -23.085 1.00 25.40 104 GLU D CA 1
ATOM 6461 C C . GLU D 1 89 ? -9.320 26.533 -24.355 1.00 25.70 104 GLU D C 1
ATOM 6462 O O . GLU D 1 89 ? -8.686 25.702 -25.004 1.00 27.44 104 GLU D O 1
ATOM 6468 N N . THR D 1 90 ? -10.535 26.928 -24.695 1.00 23.08 105 THR D N 1
ATOM 6469 C CA . THR D 1 90 ? -11.141 26.517 -25.968 1.00 23.28 105 THR D CA 1
ATOM 6470 C C . THR D 1 90 ? -11.900 27.688 -26.572 1.00 24.41 105 THR D C 1
ATOM 6471 O O . THR D 1 90 ? -12.556 28.438 -25.851 1.00 23.81 105 THR D O 1
ATOM 6475 N N . GLU D 1 91 ? -11.792 27.864 -27.884 1.00 23.82 106 GLU D N 1
ATOM 6476 C CA . GLU D 1 91 ? -12.570 28.896 -28.572 1.00 24.25 106 GLU D CA 1
ATOM 6477 C C . GLU D 1 91 ? -13.015 28.448 -29.955 1.00 22.48 106 GLU D C 1
ATOM 6478 O O . GLU D 1 91 ? -12.310 27.706 -30.636 1.00 21.85 106 GLU D O 1
ATOM 6484 N N . LEU D 1 92 ? -14.191 28.915 -30.351 1.00 18.88 107 LEU D N 1
ATOM 6485 C CA . LEU D 1 92 ? -14.764 28.632 -31.665 1.00 20.17 107 LEU D CA 1
ATOM 6486 C C . LEU D 1 92 ? -14.295 29.667 -32.666 1.00 20.99 107 LEU D C 1
ATOM 6487 O O . LEU D 1 92 ? -14.266 30.860 -32.367 1.00 22.87 107 LEU D O 1
ATOM 6492 N N . LEU D 1 93 ? -13.903 29.214 -33.846 1.00 19.18 108 LEU D N 1
ATOM 6493 C CA . LEU D 1 93 ? -13.490 30.123 -34.917 1.00 20.98 108 LEU D CA 1
ATOM 6494 C C . LEU D 1 93 ? -14.691 30.287 -35.842 1.00 19.98 108 LEU D C 1
ATOM 6495 O O . LEU D 1 93 ? -15.234 29.307 -36.323 1.00 20.05 108 LEU D O 1
ATOM 6500 N N . PHE D 1 94 ? -15.122 31.531 -36.041 1.00 19.00 109 PHE D N 1
ATOM 6501 C CA . PHE D 1 94 ? -16.272 31.825 -36.871 1.00 19.71 109 PHE D CA 1
ATOM 6502 C C . PHE D 1 94 ? -16.311 33.311 -37.199 1.00 19.50 109 PHE D C 1
ATOM 6503 O O . PHE D 1 94 ? -15.852 34.144 -36.412 1.00 21.90 109 PHE D O 1
ATOM 6511 N N . ALA D 1 95 ? -16.840 33.616 -38.383 1.00 19.40 110 ALA D N 1
ATOM 6512 C CA . ALA D 1 95 ? -17.028 34.978 -38.867 1.00 19.34 110 ALA D CA 1
ATOM 6513 C C . ALA D 1 95 ? -18.508 35.246 -39.172 1.00 17.96 110 ALA D C 1
ATOM 6514 O O . ALA D 1 95 ? -19.290 34.311 -39.433 1.00 17.98 110 ALA D O 1
ATOM 6516 N N . PRO D 1 96 ? -18.898 36.527 -39.170 1.00 17.58 111 PRO D N 1
ATOM 6517 C CA . PRO D 1 96 ? -20.293 36.822 -39.568 1.00 16.87 111 PRO D CA 1
ATOM 6518 C C . PRO D 1 96 ? -20.565 36.379 -41.005 1.00 17.37 111 PRO D C 1
ATOM 6519 O O . PRO D 1 96 ? -19.745 36.582 -41.874 1.00 19.58 111 PRO D O 1
ATOM 6523 N N . GLN D 1 97 ? -21.724 35.770 -41.250 1.00 17.07 112 GLN D N 1
ATOM 6524 C CA . GLN D 1 97 ? -22.068 35.285 -42.587 1.00 17.11 112 GLN D CA 1
ATOM 6525 C C . GLN D 1 97 ? -23.084 36.234 -43.204 1.00 18.40 112 GLN D C 1
ATOM 6526 O O . GLN D 1 97 ? -24.146 36.450 -42.634 1.00 17.13 112 GLN D O 1
ATOM 6532 N N . MET D 1 98 ? -22.725 36.828 -44.341 1.00 17.81 113 MET D N 1
ATOM 6533 C CA A MET D 1 98 ? -23.539 37.854 -44.988 0.50 18.12 113 MET D CA 1
ATOM 6534 C CA B MET D 1 98 ? -23.588 37.811 -44.984 0.50 18.26 113 MET D CA 1
ATOM 6535 C C . MET D 1 98 ? -23.829 37.427 -46.432 1.00 18.08 113 MET D C 1
ATOM 6536 O O . MET D 1 98 ? -24.702 36.598 -46.669 1.00 18.15 113 MET D O 1
ATOM 6545 N N . ALA D 1 99 ? -23.082 37.956 -47.407 1.00 17.89 114 ALA D N 1
ATOM 6546 C CA . ALA D 1 99 ? -23.275 37.500 -48.779 1.00 19.85 114 ALA D CA 1
ATOM 6547 C C . ALA D 1 99 ? -23.147 35.978 -48.892 1.00 20.00 114 ALA D C 1
ATOM 6548 O O . ALA D 1 99 ? -23.747 35.377 -49.779 1.00 23.27 114 ALA D O 1
ATOM 6550 N N . SER D 1 100 ? -22.410 35.352 -47.980 1.00 18.59 115 SER D N 1
ATOM 6551 C CA . SER D 1 100 ? -22.205 33.904 -48.038 1.00 20.05 115 SER D CA 1
ATOM 6552 C C . SER D 1 100 ? -23.451 33.042 -47.817 1.00 20.24 115 SER D C 1
ATOM 6553 O O . SER D 1 100 ? -23.425 31.855 -48.140 1.00 20.53 115 SER D O 1
ATOM 6556 N N . SER D 1 101 ? -24.525 33.627 -47.283 1.00 18.83 116 SER D N 1
ATOM 6557 C CA . SER D 1 101 ? -25.618 32.835 -46.776 1.00 18.10 116 SER D CA 1
ATOM 6558 C C . SER D 1 101 ? -26.979 33.117 -47.439 1.00 20.22 116 SER D C 1
ATOM 6559 O O . SER D 1 101 ? -27.991 32.547 -47.027 1.00 20.58 116 SER D O 1
ATOM 6562 N N . GLY D 1 102 ? -26.989 33.928 -48.499 1.00 17.46 117 GLY D N 1
ATOM 6563 C CA . GLY D 1 102 ? -28.164 34.051 -49.333 1.00 18.73 117 GLY D CA 1
ATOM 6564 C C . GLY D 1 102 ? -29.110 35.159 -48.918 1.00 18.23 117 GLY D C 1
ATOM 6565 O O . GLY D 1 102 ? -28.855 35.878 -47.943 1.00 19.04 117 GLY D O 1
ATOM 6566 N N . TYR D 1 103 ? -30.228 35.256 -49.639 1.00 17.49 118 TYR D N 1
ATOM 6567 C CA A TYR D 1 103 ? -31.150 36.322 -49.325 0.50 18.11 118 TYR D CA 1
ATOM 6568 C CA B TYR D 1 103 ? -31.189 36.367 -49.574 0.50 17.19 118 TYR D CA 1
ATOM 6569 C C . TYR D 1 103 ? -32.566 35.820 -49.158 1.00 17.09 118 TYR D C 1
ATOM 6570 O O . TYR D 1 103 ? -33.000 34.841 -49.744 1.00 17.60 118 TYR D O 1
ATOM 6587 N N . GLN D 1 104 ? -33.259 36.478 -48.236 1.00 17.72 119 GLN D N 1
ATOM 6588 C CA . GLN D 1 104 ? -34.638 36.121 -47.914 1.00 17.20 119 GLN D CA 1
ATOM 6589 C C . GLN D 1 104 ? -35.556 37.185 -48.492 1.00 18.83 119 GLN D C 1
ATOM 6590 O O . GLN D 1 104 ? -35.601 38.303 -47.962 1.00 20.02 119 GLN D O 1
ATOM 6596 N N . ARG D 1 105 ? -36.280 36.845 -49.558 1.00 17.39 120 ARG D N 1
ATOM 6597 C CA . ARG D 1 105 ? -37.156 37.807 -50.241 1.00 19.63 120 ARG D CA 1
ATOM 6598 C C . ARG D 1 105 ? -38.214 38.382 -49.295 1.00 19.81 120 ARG D C 1
ATOM 6599 O O . ARG D 1 105 ? -38.487 39.569 -49.339 1.00 18.10 120 ARG D O 1
ATOM 6607 N N . ALA D 1 106 ? -38.766 37.545 -48.415 1.00 20.80 121 ALA D N 1
ATOM 6608 C CA . ALA D 1 106 ? -39.908 37.968 -47.580 1.00 23.09 121 ALA D CA 1
ATOM 6609 C C . ALA D 1 106 ? -39.552 39.123 -46.647 1.00 21.23 121 ALA D C 1
ATOM 6610 O O . ALA D 1 106 ? -40.425 39.897 -46.251 1.00 23.20 121 ALA D O 1
ATOM 6612 N N . ASN D 1 107 ? -38.276 39.222 -46.273 1.00 18.42 122 ASN D N 1
ATOM 6613 C CA . ASN D 1 107 ? -37.799 40.324 -45.442 1.00 18.17 122 ASN D CA 1
ATOM 6614 C C . ASN D 1 107 ? -36.873 41.271 -46.170 1.00 18.24 122 ASN D C 1
ATOM 6615 O O . ASN D 1 107 ? -36.273 42.128 -45.532 1.00 18.02 122 ASN D O 1
ATOM 6620 N N . GLY D 1 108 ? -36.776 41.144 -47.499 1.00 17.12 123 GLY D N 1
ATOM 6621 C CA . GLY D 1 108 ? -35.967 42.022 -48.331 1.00 19.09 123 GLY D CA 1
ATOM 6622 C C . GLY D 1 108 ? -34.550 42.229 -47.864 1.00 17.45 123 GLY D C 1
ATOM 6623 O O . GLY D 1 108 ? -34.037 43.348 -47.906 1.00 19.51 123 GLY D O 1
ATOM 6624 N N . THR D 1 109 ? -33.912 41.168 -47.390 1.00 18.31 124 THR D N 1
ATOM 6625 C CA . THR D 1 109 ? -32.582 41.309 -46.798 1.00 17.48 124 THR D CA 1
ATOM 6626 C C . THR D 1 109 ? -31.824 39.981 -46.777 1.00 16.42 124 THR D C 1
ATOM 6627 O O . THR D 1 109 ? -32.333 38.940 -47.182 1.00 17.73 124 THR D O 1
ATOM 6631 N N . LEU D 1 110 ? -30.574 40.040 -46.367 1.00 15.39 125 LEU D N 1
ATOM 6632 C CA . LEU D 1 110 ? -29.768 38.846 -46.233 1.00 16.11 125 LEU D CA 1
ATOM 6633 C C . LEU D 1 110 ? -30.411 37.888 -45.246 1.00 16.74 125 LEU D C 1
ATOM 6634 O O . LEU D 1 110 ? -30.990 38.304 -44.225 1.00 18.63 125 LEU D O 1
ATOM 6639 N N . ALA D 1 111 ? -30.340 36.603 -45.543 1.00 15.49 126 ALA D N 1
ATOM 6640 C CA . ALA D 1 111 ? -30.867 35.586 -44.628 1.00 16.44 126 ALA D CA 1
ATOM 6641 C C . ALA D 1 111 ? -30.006 35.376 -43.386 1.00 17.17 126 ALA D C 1
ATOM 6642 O O . ALA D 1 111 ? -30.525 35.118 -42.281 1.00 16.42 126 ALA D O 1
ATOM 6644 N N . GLY D 1 112 ? -28.685 35.441 -43.553 1.00 15.87 127 GLY D N 1
ATOM 6645 C CA . GLY D 1 112 ? -27.781 35.030 -42.478 1.00 16.03 127 GLY D CA 1
ATOM 6646 C C . GLY D 1 112 ? -27.948 33.573 -42.044 1.00 15.67 127 GLY D C 1
ATOM 6647 O O . GLY D 1 112 ? -28.725 32.805 -42.631 1.00 18.51 127 GLY D O 1
ATOM 6648 N N . ILE D 1 113 ? -27.197 33.185 -41.022 1.00 15.31 128 ILE D N 1
ATOM 6649 C CA . ILE D 1 113 ? -27.280 31.850 -40.445 1.00 16.67 128 ILE D CA 1
ATOM 6650 C C . ILE D 1 113 ? -28.392 31.810 -39.410 1.00 15.51 128 ILE D C 1
ATOM 6651 O O . ILE D 1 113 ? -28.508 32.727 -38.602 1.00 15.07 128 ILE D O 1
ATOM 6656 N N . GLU D 1 114 ? -29.197 30.752 -39.415 1.00 13.95 129 GLU D N 1
ATOM 6657 C CA . GLU D 1 114 ? -30.185 30.551 -38.358 1.00 14.43 129 GLU D CA 1
ATOM 6658 C C . GLU D 1 114 ? -30.596 29.102 -38.260 1.00 15.12 129 GLU D C 1
ATOM 6659 O O . GLU D 1 114 ? -30.353 28.337 -39.172 1.00 15.59 129 GLU D O 1
ATOM 6665 N N . GLY D 1 115 ? -31.232 28.732 -37.153 1.00 14.82 130 GLY D N 1
ATOM 6666 C CA . GLY D 1 115 ? -31.727 27.382 -36.981 1.00 14.98 130 GLY D CA 1
ATOM 6667 C C . GLY D 1 115 ? -31.164 26.706 -35.746 1.00 14.44 130 GLY D C 1
ATOM 6668 O O . GLY D 1 115 ? -30.654 27.364 -34.836 1.00 16.24 130 GLY D O 1
ATOM 6669 N N . THR D 1 116 ? -31.261 25.382 -35.752 1.00 14.51 131 THR D N 1
ATOM 6670 C CA . THR D 1 116 ? -30.876 24.553 -34.635 1.00 13.50 131 THR D CA 1
ATOM 6671 C C . THR D 1 116 ? -29.356 24.500 -34.518 1.00 13.63 131 THR D C 1
ATOM 6672 O O . THR D 1 116 ? -28.633 24.498 -35.533 1.00 13.69 131 THR D O 1
ATOM 6676 N N . GLN D 1 117 ? -28.878 24.461 -33.278 1.00 12.65 132 GLN D N 1
ATOM 6677 C CA . GLN D 1 117 ? -27.465 24.615 -32.963 1.00 12.60 132 GLN D CA 1
ATOM 6678 C C . GLN D 1 117 ? -27.013 23.622 -31.907 1.00 14.54 132 GLN D C 1
ATOM 6679 O O . GLN D 1 117 ? -27.815 23.131 -31.088 1.00 13.69 132 GLN D O 1
ATOM 6685 N N . LEU D 1 118 ? -25.715 23.342 -31.944 1.00 14.13 133 LEU D N 1
ATOM 6686 C CA . LEU D 1 118 ? -25.029 22.563 -30.906 1.00 16.06 133 LEU D CA 1
ATOM 6687 C C . LEU D 1 118 ? -23.637 23.116 -30.737 1.00 16.82 133 LEU D C 1
ATOM 6688 O O . LEU D 1 118 ? -22.906 23.301 -31.728 1.00 16.91 133 LEU D O 1
ATOM 6693 N N . TYR D 1 119 ? -23.254 23.377 -29.500 1.00 14.49 134 TYR D N 1
ATOM 6694 C CA . TYR D 1 119 ? -21.859 23.748 -29.196 1.00 16.36 134 TYR D CA 1
ATOM 6695 C C . TYR D 1 119 ? -21.408 22.815 -28.098 1.00 16.41 134 TYR D C 1
ATOM 6696 O O . TYR D 1 119 ? -21.961 22.835 -26.996 1.00 16.15 134 TYR D O 1
ATOM 6705 N N . PHE D 1 120 ? -20.420 21.979 -28.439 1.00 17.47 135 PHE D N 1
ATOM 6706 C CA . PHE D 1 120 ? -19.994 20.876 -27.595 1.00 16.88 135 PHE D CA 1
ATOM 6707 C C . PHE D 1 120 ? -18.472 20.787 -27.582 1.00 17.40 135 PHE D C 1
ATOM 6708 O O . PHE D 1 120 ? -17.831 20.870 -28.623 1.00 17.57 135 PHE D O 1
ATOM 6716 N N . TRP D 1 121 ? -17.910 20.601 -26.389 1.00 18.68 136 TRP D N 1
ATOM 6717 C CA . TRP D 1 121 ? -16.512 20.228 -26.257 1.00 18.97 136 TRP D CA 1
ATOM 6718 C C . TRP D 1 121 ? -16.317 19.172 -25.169 1.00 19.34 136 TRP D C 1
ATOM 6719 O O . TRP D 1 121 ? -17.080 19.084 -24.203 1.00 17.74 136 TRP D O 1
ATOM 6730 N N . ALA D 1 122 ? -15.261 18.381 -25.320 1.00 20.02 137 ALA D N 1
ATOM 6731 C CA . ALA D 1 122 ? -14.873 17.415 -24.293 1.00 19.62 137 ALA D CA 1
ATOM 6732 C C . ALA D 1 122 ? -13.351 17.220 -24.289 1.00 21.98 137 ALA D C 1
ATOM 6733 O O . ALA D 1 122 ? -12.695 17.332 -25.317 1.00 21.11 137 ALA D O 1
ATOM 6735 N N . CYS D 1 123 ? -12.832 16.925 -23.111 1.00 21.43 138 CYS D N 1
ATOM 6736 C CA . CYS D 1 123 ? -11.402 16.658 -22.907 1.00 23.82 138 CYS D CA 1
ATOM 6737 C C . CYS D 1 123 ? -11.297 15.548 -21.884 1.00 23.93 138 CYS D C 1
ATOM 6738 O O . CYS D 1 123 ? -11.824 15.688 -20.781 1.00 23.11 138 CYS D O 1
ATOM 6741 N N . GLY D 1 124 ? -10.611 14.456 -22.242 1.00 23.38 139 GLY D N 1
ATOM 6742 C CA . GLY D 1 124 ? -10.480 13.300 -21.364 1.00 24.98 139 GLY D CA 1
ATOM 6743 C C . GLY D 1 124 ? -9.216 12.497 -21.629 1.00 26.41 139 GLY D C 1
ATOM 6744 O O . GLY D 1 124 ? -8.470 12.786 -22.573 1.00 27.36 139 GLY D O 1
ATOM 6745 N N . GLY D 1 125 ? -9.000 11.468 -20.807 1.00 29.32 140 GLY D N 1
ATOM 6746 C CA . GLY D 1 125 ? -7.848 10.584 -20.919 1.00 31.18 140 GLY D CA 1
ATOM 6747 C C . GLY D 1 125 ? -8.095 9.382 -21.824 1.00 32.74 140 GLY D C 1
ATOM 6748 O O . GLY D 1 125 ? -7.193 8.543 -22.023 1.00 31.37 140 GLY D O 1
ATOM 6749 N N . GLY D 1 126 ? -9.312 9.306 -22.361 1.00 31.03 141 GLY D N 1
ATOM 6750 C CA . GLY D 1 126 ? -9.742 8.281 -23.332 1.00 32.81 141 GLY D CA 1
ATOM 6751 C C . GLY D 1 126 ? -10.913 8.820 -24.157 1.00 28.04 141 GLY D C 1
ATOM 6752 O O . GLY D 1 126 ? -11.320 9.950 -23.963 1.00 27.20 141 GLY D O 1
ATOM 6753 N N . PRO D 1 127 ? -11.441 8.032 -25.104 1.00 28.49 142 PRO D N 1
ATOM 6754 C CA . PRO D 1 127 ? -12.539 8.549 -25.943 1.00 28.47 142 PRO D CA 1
ATOM 6755 C C . PRO D 1 127 ? -13.821 8.852 -25.163 1.00 26.75 142 PRO D C 1
ATOM 6756 O O . PRO D 1 127 ? -14.079 8.260 -24.109 1.00 27.25 142 PRO D O 1
ATOM 6760 N N . LEU D 1 128 ? -14.598 9.800 -25.675 1.00 24.98 143 LEU D N 1
ATOM 6761 C CA . LEU D 1 128 ? -15.846 10.201 -25.048 1.00 23.32 143 LEU D CA 1
ATOM 6762 C C . LEU D 1 128 ? -16.875 9.067 -25.019 1.00 23.24 143 LEU D C 1
ATOM 6763 O O . LEU D 1 128 ? -17.158 8.459 -26.045 1.00 24.29 143 LEU D O 1
ATOM 6768 N N . ASP D 1 129 ? -17.443 8.804 -23.848 1.00 22.45 144 ASP D N 1
ATOM 6769 C CA . ASP D 1 129 ? -18.528 7.846 -23.729 1.00 24.59 144 ASP D CA 1
ATOM 6770 C C . ASP D 1 129 ? -19.842 8.481 -24.183 1.00 20.98 144 ASP D C 1
ATOM 6771 O O . ASP D 1 129 ? -20.183 9.588 -23.760 1.00 18.63 144 ASP D O 1
ATOM 6776 N N . VAL D 1 130 ? -20.570 7.794 -25.064 1.00 20.93 145 VAL D N 1
ATOM 6777 C CA . VAL D 1 130 ? -21.839 8.318 -25.564 1.00 19.98 145 VAL D CA 1
ATOM 6778 C C . VAL D 1 130 ? -22.936 7.269 -25.483 1.00 20.56 145 VAL D C 1
ATOM 6779 O O . VAL D 1 130 ? -22.652 6.072 -25.400 1.00 21.78 145 VAL D O 1
ATOM 6783 N N . ILE D 1 131 ? -24.177 7.757 -25.530 1.00 18.89 146 ILE D N 1
ATOM 6784 C CA . ILE D 1 131 ? -25.371 6.939 -25.589 1.00 19.92 146 ILE D CA 1
ATOM 6785 C C . ILE D 1 131 ? -26.019 7.185 -26.946 1.00 19.08 146 ILE D C 1
ATOM 6786 O O . ILE D 1 131 ? -26.180 8.329 -27.368 1.00 18.04 146 ILE D O 1
ATOM 6791 N N . GLY D 1 132 ? -26.375 6.116 -27.634 1.00 20.65 147 GLY D N 1
ATOM 6792 C CA . GLY D 1 132 ? -27.077 6.235 -28.896 1.00 18.52 147 GLY D CA 1
ATOM 6793 C C . GLY D 1 132 ? -28.581 6.368 -28.652 1.00 20.75 147 GLY D C 1
ATOM 6794 O O . GLY D 1 132 ? -29.154 5.580 -27.872 1.00 18.89 147 GLY D O 1
ATOM 6795 N N . ILE D 1 133 ? -29.199 7.388 -29.263 1.00 18.18 148 ILE D N 1
ATOM 6796 C CA . ILE D 1 133 ? -30.645 7.642 -29.149 1.00 15.85 148 ILE D CA 1
ATOM 6797 C C . ILE D 1 133 ? -31.188 7.978 -30.530 1.00 16.06 148 ILE D C 1
ATOM 6798 O O . ILE D 1 133 ? -30.709 8.904 -31.198 1.00 18.17 148 ILE D O 1
ATOM 6803 N N . ASN D 1 134 ? -32.182 7.216 -30.976 1.00 17.23 149 ASN D N 1
ATOM 6804 C CA . ASN D 1 134 ? -32.953 7.590 -32.144 1.00 17.47 149 ASN D CA 1
ATOM 6805 C C . ASN D 1 134 ? -34.230 8.267 -31.648 1.00 15.77 149 ASN D C 1
ATOM 6806 O O . ASN D 1 134 ? -35.045 7.627 -30.991 1.00 16.48 149 ASN D O 1
ATOM 6811 N N . PRO D 1 135 ? -34.403 9.570 -31.930 1.00 16.13 150 PRO D N 1
ATOM 6812 C CA . PRO D 1 135 ? -35.590 10.282 -31.393 1.00 15.19 150 PRO D CA 1
ATOM 6813 C C . PRO D 1 135 ? -36.930 9.790 -31.937 1.00 14.53 150 PRO D C 1
ATOM 6814 O O . PRO D 1 135 ? -37.968 10.007 -31.306 1.00 16.42 150 PRO D O 1
ATOM 6818 N N . ASP D 1 136 ? -36.905 9.094 -33.075 1.00 14.85 151 ASP D N 1
ATOM 6819 C CA . ASP D 1 136 ? -38.075 8.386 -33.563 1.00 17.05 151 ASP D CA 1
ATOM 6820 C C . ASP D 1 136 ? -37.640 7.087 -34.237 1.00 19.77 151 ASP D C 1
ATOM 6821 O O . ASP D 1 136 ? -37.404 7.051 -35.445 1.00 18.83 151 ASP D O 1
ATOM 6826 N N . PRO D 1 137 ? -37.520 6.017 -33.442 1.00 19.97 152 PRO D N 1
ATOM 6827 C CA . PRO D 1 137 ? -37.018 4.749 -33.966 1.00 20.58 152 PRO D CA 1
ATOM 6828 C C . PRO D 1 137 ? -37.838 4.222 -35.133 1.00 20.67 152 PRO D C 1
ATOM 6829 O O . PRO D 1 137 ? -37.305 3.509 -35.977 1.00 23.64 152 PRO D O 1
ATOM 6833 N N . GLU D 1 138 ? -39.121 4.557 -35.190 1.00 19.99 153 GLU D N 1
ATOM 6834 C CA . GLU D 1 138 ? -39.965 4.022 -36.264 1.00 22.46 153 GLU D CA 1
ATOM 6835 C C . GLU D 1 138 ? -39.798 4.759 -37.602 1.00 21.59 153 GLU D C 1
ATOM 6836 O O . GLU D 1 138 ? -39.954 4.161 -38.652 1.00 22.39 153 GLU D O 1
ATOM 6842 N N . ARG D 1 139 ? -39.438 6.031 -37.566 1.00 19.83 154 ARG D N 1
ATOM 6843 C CA . ARG D 1 139 ? -39.453 6.882 -38.741 1.00 19.80 154 ARG D CA 1
ATOM 6844 C C . ARG D 1 139 ? -38.132 7.559 -39.131 1.00 21.89 154 ARG D C 1
ATOM 6845 O O . ARG D 1 139 ? -37.976 7.914 -40.305 1.00 22.54 154 ARG D O 1
ATOM 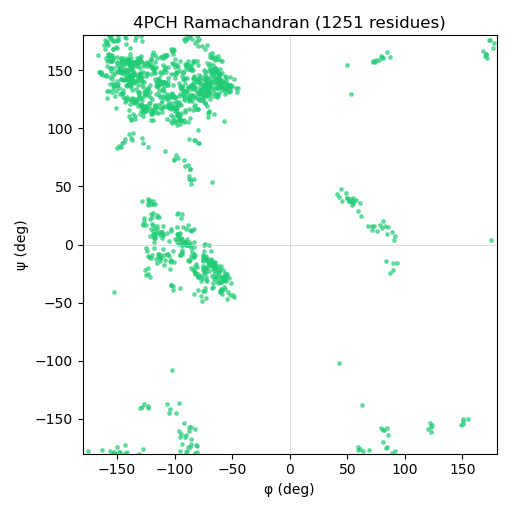6853 N N . LEU D 1 140 ? -37.214 7.784 -38.194 1.00 19.67 155 LEU D N 1
ATOM 6854 C CA . LEU D 1 140 ? -35.953 8.438 -38.543 1.00 20.89 155 LEU D CA 1
ATOM 6855 C C . LEU D 1 140 ? -34.966 7.383 -39.013 1.00 23.82 155 LEU D C 1
ATOM 6856 O O . LEU D 1 140 ? -34.702 6.429 -38.288 1.00 21.50 155 LEU D O 1
ATOM 6861 N N . LYS D 1 141 ? -34.454 7.585 -40.226 1.00 23.32 156 LYS D N 1
ATOM 6862 C CA A LYS D 1 141 ? -33.548 6.632 -40.842 0.50 25.31 156 LYS D CA 1
ATOM 6863 C CA B LYS D 1 141 ? -33.555 6.653 -40.894 0.50 24.58 156 LYS D CA 1
ATOM 6864 C C . LYS D 1 141 ? -32.127 7.195 -40.873 1.00 24.24 156 LYS D C 1
ATOM 6865 O O . LYS D 1 141 ? -31.897 8.429 -40.852 1.00 23.33 156 LYS D O 1
ATOM 6876 N N . VAL D 1 142 ? -31.169 6.280 -40.898 1.00 26.18 157 VAL D N 1
ATOM 6877 C CA . VAL D 1 142 ? -29.770 6.617 -40.779 1.00 27.10 157 VAL D CA 1
ATOM 6878 C C . VAL D 1 142 ? -29.001 5.821 -41.818 1.00 29.39 157 VAL D C 1
ATOM 6879 O O . VAL D 1 142 ? -29.074 4.588 -41.856 1.00 29.87 157 VAL D O 1
ATOM 6883 N N . ASN D 1 143 ? -28.297 6.536 -42.685 1.00 28.76 158 ASN D N 1
ATOM 6884 C CA . ASN D 1 143 ? -27.485 5.906 -43.693 1.00 30.97 158 ASN D CA 1
ATOM 6885 C C . ASN D 1 143 ? -26.421 5.002 -43.066 1.00 30.55 158 ASN D C 1
ATOM 6886 O O . ASN D 1 143 ? -25.811 5.357 -42.058 1.00 27.95 158 ASN D O 1
ATOM 6891 N N . GLU D 1 144 ? -26.238 3.832 -43.674 1.00 34.56 159 GLU D N 1
ATOM 6892 C CA . GLU D 1 144 ? -25.332 2.796 -43.163 1.00 36.50 159 GLU D CA 1
ATOM 6893 C C . GLU D 1 144 ? -23.883 3.261 -42.953 1.00 36.44 159 GLU D C 1
ATOM 6894 O O . GLU D 1 144 ? -23.163 2.684 -42.142 1.00 35.22 159 GLU D O 1
ATOM 6900 N N . ALA D 1 145 ? -23.451 4.298 -43.665 1.00 34.88 160 ALA D N 1
ATOM 6901 C CA . ALA D 1 145 ? -22.100 4.841 -43.463 1.00 35.77 160 ALA D CA 1
ATOM 6902 C C . ALA D 1 145 ? -21.905 5.543 -42.103 1.00 34.13 160 ALA D C 1
ATOM 6903 O O . ALA D 1 145 ? -20.766 5.756 -41.666 1.00 35.42 160 ALA D O 1
ATOM 6905 N N . LEU D 1 146 ? -22.998 5.901 -41.438 1.00 30.13 161 LEU D N 1
ATOM 6906 C CA . LEU D 1 146 ? -22.918 6.556 -40.136 1.00 29.42 161 LEU D CA 1
ATOM 6907 C C . LEU D 1 146 ? -23.111 5.548 -38.992 1.00 31.40 161 LEU D C 1
ATOM 6908 O O . LEU D 1 146 ? -23.722 4.502 -39.174 1.00 31.39 161 LEU D O 1
ATOM 6913 N N . GLU D 1 147 ? -22.577 5.852 -37.813 1.00 30.05 162 GLU D N 1
ATOM 6914 C CA . GLU D 1 147 ? -22.759 4.964 -36.662 1.00 32.71 162 GLU D CA 1
ATOM 6915 C C . GLU D 1 147 ? -24.211 5.034 -36.201 1.00 29.39 162 GLU D C 1
ATOM 6916 O O . GLU D 1 147 ? -24.673 6.084 -35.754 1.00 27.26 162 GLU D O 1
ATOM 6922 N N . GLY D 1 148 ? -24.911 3.907 -36.332 1.00 29.69 163 GLY D N 1
ATOM 6923 C CA . GLY D 1 148 ? -26.332 3.829 -36.017 1.00 30.41 163 GLY D CA 1
ATOM 6924 C C . GLY D 1 148 ? -26.510 3.740 -34.513 1.00 26.30 163 GLY D C 1
ATOM 6925 O O . GLY D 1 148 ? -25.751 3.012 -33.862 1.00 27.01 163 GLY D O 1
ATOM 6926 N N . PRO D 1 149 ? -27.511 4.459 -33.961 1.00 24.81 164 PRO D N 1
ATOM 6927 C CA . PRO D 1 149 ? -27.682 4.526 -32.507 1.00 24.73 164 PRO D CA 1
ATOM 6928 C C . PRO D 1 149 ? -28.501 3.414 -31.877 1.00 23.64 164 PRO D C 1
ATOM 6929 O O . PRO D 1 149 ? -28.696 3.445 -30.668 1.00 23.06 164 PRO D O 1
ATOM 6933 N N . GLY D 1 150 ? -28.987 2.470 -32.672 1.00 23.01 165 GLY D N 1
ATOM 6934 C CA . GLY D 1 150 ? -29.847 1.434 -32.166 1.00 25.57 165 GLY D CA 1
ATOM 6935 C C . GLY D 1 150 ? -31.282 1.954 -32.130 1.00 25.18 165 GLY D C 1
ATOM 6936 O O . GLY D 1 150 ? -31.632 2.921 -32.829 1.00 22.76 165 GLY D O 1
ATOM 6937 N N . ASN D 1 151 ? -32.101 1.332 -31.289 1.00 23.99 166 ASN D N 1
ATOM 6938 C CA . ASN D 1 151 ? -33.535 1.467 -31.400 1.00 24.87 166 ASN D CA 1
ATOM 6939 C C . ASN D 1 151 ? -34.195 2.146 -30.196 1.00 22.86 166 ASN D C 1
ATOM 6940 O O . ASN D 1 151 ? -35.402 2.157 -30.118 1.00 22.24 166 ASN D O 1
ATOM 6945 N N . SER D 1 152 ? -33.423 2.724 -29.280 1.00 21.60 167 SER D N 1
ATOM 6946 C CA . SER D 1 152 ? -34.055 3.366 -28.122 1.00 20.63 167 SER D CA 1
ATOM 6947 C C . SER D 1 152 ? -34.218 4.856 -28.331 1.00 17.86 167 SER D C 1
ATOM 6948 O O . SER D 1 152 ? -33.302 5.520 -28.784 1.00 16.74 167 SER D O 1
ATOM 6951 N N . ASP D 1 153 ? -35.365 5.366 -27.916 1.00 18.15 168 ASP D N 1
ATOM 6952 C CA . ASP D 1 153 ? -35.609 6.817 -27.899 1.00 17.13 168 ASP D CA 1
ATOM 6953 C C . ASP D 1 153 ? -35.423 7.444 -26.512 1.00 17.53 168 ASP D C 1
ATOM 6954 O O . ASP D 1 153 ? -35.667 8.635 -26.313 1.00 15.91 168 ASP D O 1
ATOM 6959 N N . VAL D 1 154 ? -34.974 6.638 -25.564 1.00 18.44 169 VAL D N 1
ATOM 6960 C CA . VAL D 1 154 ? -34.743 7.084 -24.191 1.00 17.33 169 VAL D CA 1
ATOM 6961 C C . VAL D 1 154 ? -33.411 6.525 -23.672 1.00 18.74 169 VAL D C 1
ATOM 6962 O O . VAL D 1 154 ? -32.940 5.455 -24.099 1.00 19.34 169 VAL D O 1
ATOM 6966 N N . ALA D 1 155 ? -32.861 7.215 -22.689 1.00 17.31 170 ALA D N 1
ATOM 6967 C CA . ALA D 1 155 ? -31.542 6.870 -22.139 1.00 18.87 170 ALA D CA 1
ATOM 6968 C C . ALA D 1 155 ? -31.619 5.802 -21.051 1.00 20.43 170 ALA D C 1
ATOM 6969 O O . ALA D 1 155 ? -31.114 5.984 -19.934 1.00 20.87 170 ALA D O 1
ATOM 6971 N N . SER D 1 156 ? -32.286 4.706 -21.380 1.00 21.58 171 SER D N 1
ATOM 6972 C CA . SER D 1 156 ? -32.402 3.543 -20.499 1.00 24.56 171 SER D CA 1
ATOM 6973 C C . SER D 1 156 ? -31.074 2.777 -20.407 1.00 28.00 171 SER D C 1
ATOM 6974 O O . SER D 1 156 ? -30.131 3.036 -21.162 1.00 26.33 171 SER D O 1
ATOM 6977 N N . LEU D 1 157 ? -31.027 1.810 -19.499 1.00 30.45 172 LEU D N 1
ATOM 6978 C CA . LEU D 1 157 ? -29.904 0.880 -19.428 1.00 37.91 172 LEU D CA 1
ATOM 6979 C C . LEU D 1 157 ? -29.723 0.111 -20.741 1.00 33.92 172 LEU D C 1
ATOM 6980 O O . LEU D 1 157 ? -28.612 -0.314 -21.061 1.00 38.92 172 LEU D O 1
ATOM 6985 N N . GLN D 1 158 ? -30.811 -0.070 -21.482 1.00 35.41 173 GLN D N 1
ATOM 6986 C CA . GLN D 1 158 ? -30.805 -0.764 -22.784 1.00 38.33 173 GLN D CA 1
ATOM 6987 C C . GLN D 1 158 ? -30.235 0.044 -23.969 1.00 39.16 173 GLN D C 1
ATOM 6988 O O . GLN D 1 158 ? -29.855 -0.545 -24.990 1.00 35.88 173 GLN D O 1
ATOM 6994 N N . ALA D 1 159 ? -30.187 1.373 -23.858 1.00 27.22 174 ALA D N 1
ATOM 6995 C CA . ALA D 1 159 ? -29.707 2.212 -24.949 1.00 27.83 174 ALA D CA 1
ATOM 6996 C C . ALA D 1 159 ? -28.269 1.880 -25.297 1.00 26.31 174 ALA D C 1
ATOM 6997 O O . ALA D 1 159 ? -27.444 1.635 -24.416 1.00 27.84 174 ALA D O 1
ATOM 6999 N N . LEU D 1 160 ? -27.966 1.910 -26.583 1.00 24.33 175 LEU D N 1
ATOM 7000 C CA . LEU D 1 160 ? -26.633 1.528 -27.061 1.00 25.72 175 LEU D CA 1
ATOM 7001 C C . LEU D 1 160 ? -25.579 2.467 -26.469 1.00 22.94 175 LEU D C 1
ATOM 7002 O O . LEU D 1 160 ? -25.793 3.680 -26.357 1.00 22.61 175 LEU D O 1
ATOM 7007 N N . ARG D 1 161 ? -24.481 1.871 -26.028 1.00 24.18 176 ARG D N 1
ATOM 7008 C CA . ARG D 1 161 ? -23.393 2.580 -25.378 1.00 25.33 176 ARG D CA 1
ATOM 7009 C C . ARG D 1 161 ? -22.148 2.354 -26.230 1.00 24.22 176 ARG D C 1
ATOM 7010 O O . ARG D 1 161 ? -21.810 1.209 -26.489 1.00 26.28 176 ARG D O 1
ATOM 7018 N N . LYS D 1 162 ? -21.495 3.439 -26.647 1.00 24.93 177 LYS D N 1
ATOM 7019 C CA . LYS D 1 162 ? -20.258 3.396 -27.451 1.00 27.79 177 LYS D CA 1
ATOM 7020 C C . LYS D 1 162 ? -19.288 4.500 -27.027 1.00 26.39 177 LYS D C 1
ATOM 7021 O O . LYS D 1 162 ? -19.626 5.350 -26.195 1.00 24.42 177 LYS D O 1
ATOM 7027 N N . GLN D 1 163 ? -18.076 4.473 -27.580 1.00 28.56 178 GLN D N 1
ATOM 7028 C CA . GLN D 1 163 ? -17.117 5.560 -27.378 1.00 26.32 178 GLN D CA 1
ATOM 7029 C C . GLN D 1 163 ? -16.860 6.269 -28.711 1.00 26.29 178 GLN D C 1
ATOM 7030 O O . GLN D 1 163 ? -16.792 5.627 -29.759 1.00 27.47 178 GLN D O 1
ATOM 7036 N N . VAL D 1 164 ? -16.700 7.589 -28.685 1.00 23.61 179 VAL D N 1
ATOM 7037 C CA . VAL D 1 164 ? -16.426 8.321 -29.940 1.00 23.52 179 VAL D CA 1
ATOM 7038 C C . VAL D 1 164 ? -14.939 8.178 -30.328 1.00 24.92 179 VAL D C 1
ATOM 7039 O O . VAL D 1 164 ? -14.088 9.011 -29.983 1.00 26.71 179 VAL D O 1
ATOM 7043 N N . ASN D 1 165 ? -14.642 7.101 -31.058 1.00 26.66 180 ASN D N 1
ATOM 7044 C CA . ASN D 1 165 ? -13.280 6.751 -31.444 1.00 28.55 180 ASN D CA 1
ATOM 7045 C C . ASN D 1 165 ? -13.135 6.725 -32.984 1.00 29.55 180 ASN D C 1
ATOM 7046 O O . ASN D 1 165 ? -12.197 6.153 -33.509 1.00 29.96 180 ASN D O 1
ATOM 7051 N N . ALA D 1 166 ? -14.084 7.359 -33.683 1.00 28.93 181 ALA D N 1
ATOM 7052 C CA . ALA D 1 166 ? -14.124 7.408 -35.139 1.00 31.09 181 ALA D CA 1
ATOM 7053 C C . ALA D 1 166 ? -14.795 8.702 -35.597 1.00 28.39 181 ALA D C 1
ATOM 7054 O O . ALA D 1 166 ? -15.398 9.392 -34.795 1.00 29.26 181 ALA D O 1
ATOM 7056 N N . ALA D 1 167 ? -14.716 8.971 -36.900 1.00 30.87 182 ALA D N 1
ATOM 7057 C CA . ALA D 1 167 ? -15.180 10.237 -37.505 1.00 32.37 182 ALA D CA 1
ATOM 7058 C C . ALA D 1 167 ? -16.660 10.231 -37.980 1.00 31.45 182 ALA D C 1
ATOM 7059 O O . ALA D 1 167 ? -17.148 11.225 -38.518 1.00 31.22 182 ALA D O 1
ATOM 7061 N N . ASN D 1 168 ? -17.370 9.129 -37.767 1.00 28.26 183 ASN D N 1
ATOM 7062 C CA . ASN D 1 168 ? -18.727 8.988 -38.277 1.00 26.68 183 ASN D CA 1
ATOM 7063 C C . ASN D 1 168 ? -19.847 8.840 -37.211 1.00 26.42 183 ASN D C 1
ATOM 7064 O O . ASN D 1 168 ? -20.855 8.146 -37.445 1.00 24.28 183 ASN D O 1
ATOM 7069 N N . PHE D 1 169 ? -19.692 9.512 -36.074 1.00 25.72 184 PHE D N 1
ATOM 7070 C CA . PHE D 1 169 ? -20.778 9.592 -35.070 1.00 23.06 184 PHE D CA 1
ATOM 7071 C C . PHE D 1 169 ? -21.611 10.872 -35.248 1.00 23.66 184 PHE D C 1
ATOM 7072 O O . PHE D 1 169 ? -21.147 11.955 -34.911 1.00 21.86 184 PHE D O 1
ATOM 7080 N N . PRO D 1 170 ? -22.865 10.765 -35.754 1.00 22.64 185 PRO D N 1
ATOM 7081 C CA . PRO D 1 170 ? -23.650 11.984 -35.917 1.00 21.54 185 PRO D CA 1
ATOM 7082 C C . PRO D 1 170 ? -24.063 12.588 -34.592 1.00 20.52 185 PRO D C 1
ATOM 7083 O O . PRO D 1 170 ? -24.508 11.883 -33.687 1.00 17.81 185 PRO D O 1
ATOM 7087 N N . VAL D 1 171 ? -23.906 13.897 -34.483 1.00 19.62 186 VAL D N 1
ATOM 7088 C CA . VAL D 1 171 ? -24.279 14.588 -33.249 1.00 18.51 186 VAL D CA 1
ATOM 7089 C C . VAL D 1 171 ? -25.795 14.530 -33.002 1.00 18.65 186 VAL D C 1
ATOM 7090 O O . VAL D 1 171 ? -26.214 14.693 -31.858 1.00 18.15 186 VAL D O 1
ATOM 7094 N N . GLU D 1 172 ? -26.600 14.307 -34.045 1.00 17.06 187 GLU D N 1
ATOM 7095 C CA . GLU D 1 172 ? -28.061 14.153 -33.881 1.00 17.64 187 GLU D CA 1
ATOM 7096 C C . GLU D 1 172 ? -28.453 12.826 -33.235 1.00 18.69 187 GLU D C 1
ATOM 7097 O O . GLU D 1 172 ? -29.582 12.656 -32.808 1.00 17.23 187 GLU D O 1
ATOM 7103 N N . LEU D 1 173 ? -27.513 11.892 -33.150 1.00 18.66 188 LEU D N 1
ATOM 7104 C CA . LEU D 1 173 ? -27.818 10.528 -32.737 1.00 18.66 188 LEU D CA 1
ATOM 7105 C C . LEU D 1 173 ? -27.091 10.042 -31.475 1.00 18.72 188 LEU D C 1
ATOM 7106 O O . LEU D 1 173 ? -27.424 8.968 -30.959 1.00 19.25 188 LEU D O 1
ATOM 7111 N N . TRP D 1 174 ? -26.121 10.818 -30.981 1.00 17.89 189 TRP D N 1
ATOM 7112 C CA . TRP D 1 174 ? -25.202 10.362 -29.938 1.00 18.42 189 TRP D CA 1
ATOM 7113 C C . TRP D 1 174 ? -25.007 11.458 -28.922 1.00 18.16 189 TRP D C 1
ATOM 7114 O O . TRP D 1 174 ? -24.681 12.578 -29.315 1.00 18.82 189 TRP D O 1
ATOM 7125 N N . VAL D 1 175 ? -25.242 11.142 -27.640 1.00 17.50 190 VAL D N 1
ATOM 7126 C CA A VAL D 1 175 ? -25.221 12.125 -26.550 0.50 17.45 190 VAL D CA 1
ATOM 7127 C CA B VAL D 1 175 ? -25.179 12.149 -26.575 0.50 16.94 190 VAL D CA 1
ATOM 7128 C C . VAL D 1 175 ? -24.201 11.698 -25.495 1.00 18.22 190 VAL D C 1
ATOM 7129 O O . VAL D 1 175 ? -24.125 10.507 -25.162 1.00 17.83 190 VAL D O 1
ATOM 7136 N N . ALA D 1 176 ? -23.436 12.660 -24.967 1.00 18.64 191 ALA D N 1
ATOM 7137 C CA . ALA D 1 176 ? -22.435 12.388 -23.922 1.00 18.84 191 ALA D CA 1
ATOM 7138 C C . ALA D 1 176 ? -23.100 11.628 -22.786 1.00 18.70 191 ALA D C 1
ATOM 7139 O O . ALA D 1 176 ? -24.178 12.015 -22.360 1.00 19.93 191 ALA D O 1
ATOM 7141 N N . ASP D 1 177 ? -22.458 10.564 -22.313 1.00 19.23 192 ASP D N 1
ATOM 7142 C CA . ASP D 1 177 ? -23.036 9.655 -21.331 1.00 20.15 192 ASP D CA 1
ATOM 7143 C C . ASP D 1 177 ? -22.663 10.090 -19.890 1.00 19.59 192 ASP D C 1
ATOM 7144 O O . ASP D 1 177 ? -21.516 9.871 -19.465 1.00 21.78 192 ASP D O 1
ATOM 7149 N N . PRO D 1 178 ? -23.620 10.689 -19.126 1.00 19.21 193 PRO D N 1
ATOM 7150 C CA . PRO D 1 178 ? -23.311 11.188 -17.769 1.00 18.43 193 PRO D CA 1
ATOM 7151 C C . PRO D 1 178 ? -23.087 10.068 -16.738 1.00 22.17 193 PRO D C 1
ATOM 7152 O O . PRO D 1 178 ? -22.635 10.328 -15.633 1.00 22.70 193 PRO D O 1
ATOM 7156 N N . THR D 1 179 ? -23.447 8.834 -17.088 1.00 23.08 194 THR D N 1
ATOM 7157 C CA . THR D 1 179 ? -23.237 7.706 -16.200 1.00 24.52 194 THR D CA 1
ATOM 7158 C C . THR D 1 179 ? -21.826 7.144 -16.329 1.00 23.74 194 THR D C 1
ATOM 7159 O O . THR D 1 179 ? -21.427 6.291 -15.539 1.00 26.23 194 THR D O 1
ATOM 7163 N N . LYS D 1 180 ? -21.091 7.587 -17.343 1.00 23.81 195 LYS D N 1
ATOM 7164 C CA . LYS D 1 180 ? -19.680 7.224 -17.500 1.00 24.70 195 LYS D CA 1
ATOM 7165 C C . LYS D 1 180 ? -18.854 8.514 -17.555 1.00 26.26 195 LYS D C 1
ATOM 7166 O O . LYS D 1 180 ? -19.111 9.431 -16.765 1.00 24.11 195 LYS D O 1
ATOM 7172 N N . ASN D 1 181 ? -17.857 8.582 -18.437 1.00 24.38 196 ASN D N 1
ATOM 7173 C CA . ASN D 1 181 ? -17.020 9.771 -18.569 1.00 24.14 196 ASN D CA 1
ATOM 7174 C C . ASN D 1 181 ? -16.414 10.250 -17.254 1.00 26.14 196 ASN D C 1
ATOM 7175 O O . ASN D 1 181 ? -16.266 11.443 -17.051 1.00 24.22 196 ASN D O 1
ATOM 7180 N N . ASP D 1 182 ? -16.027 9.316 -16.389 1.00 28.29 197 ASP D N 1
ATOM 7181 C CA A ASP D 1 182 ? -15.417 9.654 -15.098 0.50 30.97 197 ASP D CA 1
ATOM 7182 C CA B ASP D 1 182 ? -15.443 9.706 -15.105 0.50 30.91 197 ASP D CA 1
ATOM 7183 C C . ASP D 1 182 ? -14.045 10.330 -15.241 1.00 30.67 197 ASP D C 1
ATOM 7184 O O . ASP D 1 182 ? -13.550 10.929 -14.286 1.00 33.98 197 ASP D O 1
ATOM 7193 N N . ASN D 1 183 ? -13.428 10.222 -16.427 1.00 28.89 198 ASN D N 1
ATOM 7194 C CA . ASN D 1 183 ? -12.103 10.812 -16.692 1.00 27.48 198 ASN D CA 1
ATOM 7195 C C . ASN D 1 183 ? -12.136 11.655 -17.961 1.00 26.44 198 ASN D C 1
ATOM 7196 O O . ASN D 1 183 ? -11.178 11.680 -18.750 1.00 26.30 198 ASN D O 1
ATOM 7201 N N . THR D 1 184 ? -13.263 12.346 -18.132 1.00 25.18 199 THR D N 1
ATOM 7202 C CA . THR D 1 184 ? -13.486 13.278 -19.203 1.00 25.31 199 THR D CA 1
ATOM 7203 C C . THR D 1 184 ? -14.322 14.420 -18.631 1.00 24.99 199 THR D C 1
ATOM 7204 O O . THR D 1 184 ? -15.234 14.180 -17.827 1.00 27.32 199 THR D O 1
ATOM 7208 N N . ARG D 1 185 ? -14.031 15.657 -19.045 1.00 23.94 200 ARG D N 1
ATOM 7209 C CA . ARG D 1 185 ? -14.920 16.771 -18.767 1.00 22.53 200 ARG D CA 1
ATOM 7210 C C . ARG D 1 185 ? -15.597 17.172 -20.096 1.00 21.99 200 ARG D C 1
ATOM 7211 O O . ARG D 1 185 ? -14.947 17.199 -21.146 1.00 22.36 200 ARG D O 1
ATOM 7219 N N . TYR D 1 186 ? -16.888 17.472 -20.048 1.00 21.91 201 TYR D N 1
ATOM 7220 C CA . TYR D 1 186 ? -17.580 17.929 -21.247 1.00 19.68 201 TYR D CA 1
ATOM 7221 C C . TYR D 1 186 ? -18.666 18.939 -20.908 1.00 19.87 201 TYR D C 1
ATOM 7222 O O . TYR D 1 186 ? -19.119 19.031 -19.770 1.00 20.53 201 TYR D O 1
ATOM 7231 N N . PHE D 1 187 ? -19.031 19.712 -21.922 1.00 18.87 202 PHE D N 1
ATOM 7232 C CA . PHE D 1 187 ? -20.071 20.718 -21.853 1.00 20.37 202 PHE D CA 1
ATOM 7233 C C . PHE D 1 187 ? -20.724 20.816 -23.212 1.00 20.12 202 PHE D C 1
ATOM 7234 O O . PHE D 1 187 ? -20.028 20.905 -24.237 1.00 18.00 202 PHE D O 1
ATOM 7242 N N . GLY D 1 188 ? -22.051 20.863 -23.224 1.00 19.71 203 GLY D N 1
ATOM 7243 C CA . GLY D 1 188 ? -22.789 21.061 -24.453 1.00 17.67 203 GLY D CA 1
ATOM 7244 C C . GLY D 1 188 ? -23.944 22.025 -24.316 1.00 18.67 203 GLY D C 1
ATOM 7245 O O . GLY D 1 188 ? -24.533 22.160 -23.237 1.00 19.15 203 GLY D O 1
ATOM 7246 N N . ARG D 1 189 ? -24.268 22.713 -25.402 1.00 18.05 204 ARG D N 1
ATOM 7247 C CA A ARG D 1 189 ? -25.446 23.575 -25.444 0.50 18.35 204 ARG D CA 1
ATOM 7248 C CA B ARG D 1 189 ? -25.436 23.588 -25.451 0.50 18.03 204 ARG D CA 1
ATOM 7249 C C . ARG D 1 189 ? -26.204 23.353 -26.742 1.00 18.63 204 ARG D C 1
ATOM 7250 O O . ARG D 1 189 ? -25.619 23.375 -27.825 1.00 16.72 204 ARG D O 1
ATOM 7265 N N . VAL D 1 190 ? -27.517 23.109 -26.623 1.00 16.05 205 VAL D N 1
ATOM 7266 C CA . VAL D 1 190 ? -28.368 22.859 -27.783 1.00 15.28 205 VAL D CA 1
ATOM 7267 C C . VAL D 1 190 ? -29.377 23.996 -27.906 1.00 15.98 205 VAL D C 1
ATOM 7268 O O . VAL D 1 190 ? -29.960 24.415 -26.900 1.00 15.48 205 VAL D O 1
ATOM 7272 N N . VAL D 1 191 ? -29.593 24.472 -29.136 1.00 14.61 206 VAL D N 1
ATOM 7273 C CA . VAL D 1 191 ? -30.627 25.467 -29.396 1.00 14.70 206 VAL D CA 1
ATOM 7274 C C . VAL D 1 191 ? -31.565 24.895 -30.466 1.00 14.89 206 VAL D C 1
ATOM 7275 O O . VAL D 1 191 ? -31.096 24.370 -31.472 1.00 15.16 206 VAL D O 1
ATOM 7279 N N . GLY D 1 192 ? -32.870 24.946 -30.217 1.00 14.43 207 GLY D N 1
ATOM 7280 C CA . GLY D 1 192 ? -33.852 24.398 -31.162 1.00 15.12 207 GLY D CA 1
ATOM 7281 C C . GLY D 1 192 ? -34.353 25.418 -32.174 1.00 16.83 207 GLY D C 1
ATOM 7282 O O . GLY D 1 192 ? -33.787 26.505 -32.339 1.00 15.93 207 GLY D O 1
ATOM 7283 N N . GLY D 1 193 ? -35.440 25.059 -32.854 1.00 15.92 208 GLY D N 1
ATOM 7284 C CA . GLY D 1 193 ? -36.051 25.945 -33.827 1.00 15.73 208 GLY D CA 1
ATOM 7285 C C . GLY D 1 193 ? -35.380 25.945 -35.180 1.00 14.93 208 GLY D C 1
ATOM 7286 O O . GLY D 1 193 ? -34.230 25.520 -35.329 1.00 18.10 208 GLY D O 1
ATOM 7287 N N . GLY D 1 194 ? -36.116 26.411 -36.181 1.00 15.40 209 GLY D N 1
ATOM 7288 C CA . GLY D 1 194 ? -35.600 26.471 -37.547 1.00 16.95 209 GLY D CA 1
ATOM 7289 C C . GLY D 1 194 ? -35.110 27.841 -37.992 1.00 14.88 209 GLY D C 1
ATOM 7290 O O . GLY D 1 194 ? -34.404 27.942 -38.999 1.00 16.55 209 GLY D O 1
ATOM 7291 N N . VAL D 1 195 ? -35.451 28.896 -37.259 1.00 15.47 210 VAL D N 1
ATOM 7292 C CA . VAL D 1 195 ? -35.048 30.245 -37.647 1.00 14.68 210 VAL D CA 1
ATOM 7293 C C . VAL D 1 195 ? -34.332 30.996 -36.511 1.00 14.46 210 VAL D C 1
ATOM 7294 O O . VAL D 1 195 ? -34.121 32.204 -36.572 1.00 15.14 210 VAL D O 1
ATOM 7298 N N . THR D 1 196 ? -33.885 30.253 -35.509 1.00 14.68 211 THR D N 1
ATOM 7299 C CA . THR D 1 196 ? -33.296 30.864 -34.312 1.00 13.34 211 THR D CA 1
ATOM 7300 C C . THR D 1 196 ? -31.927 31.468 -34.626 1.00 13.82 211 THR D C 1
ATOM 7301 O O . THR D 1 196 ? -31.069 30.777 -35.152 1.00 14.46 211 THR D O 1
ATOM 7305 N N . PRO D 1 197 ? -31.709 32.746 -34.250 1.00 14.87 212 PRO D N 1
ATOM 7306 C CA . PRO D 1 197 ? -30.411 33.322 -34.530 1.00 15.54 212 PRO D CA 1
ATOM 7307 C C . PRO D 1 197 ? -29.344 32.761 -33.612 1.00 14.24 212 PRO D C 1
ATOM 7308 O O . PRO D 1 197 ? -29.607 32.574 -32.424 1.00 18.23 212 PRO D O 1
ATOM 7312 N N . PRO D 1 198 ? -28.156 32.472 -34.157 1.00 15.81 213 PRO D N 1
ATOM 7313 C CA . PRO D 1 198 ? -27.068 32.034 -33.294 1.00 15.37 213 PRO D CA 1
ATOM 7314 C C . PRO D 1 198 ? -26.284 33.203 -32.694 1.00 16.40 213 PRO D C 1
ATOM 7315 O O . PRO D 1 198 ? -26.216 34.294 -33.295 1.00 14.08 213 PRO D O 1
ATOM 7319 N N . VAL D 1 199 ? -25.712 32.966 -31.509 1.00 15.32 214 VAL D N 1
ATOM 7320 C CA . VAL D 1 199 ? -24.829 33.940 -30.864 1.00 18.02 214 VAL D CA 1
ATOM 7321 C C . VAL D 1 199 ? -23.576 33.171 -30.491 1.00 22.09 214 VAL D C 1
ATOM 7322 O O . VAL D 1 199 ? -23.661 32.194 -29.746 1.00 23.64 214 VAL D O 1
ATOM 7326 N N . VAL D 1 200 ? -22.448 33.594 -31.041 1.00 19.22 215 VAL D N 1
ATOM 7327 C CA . VAL D 1 200 ? -21.136 32.934 -30.845 1.00 21.48 215 VAL D CA 1
ATOM 7328 C C . VAL D 1 200 ? -20.190 33.966 -30.236 1.00 24.32 215 VAL D C 1
ATOM 7329 O O . VAL D 1 200 ? -20.059 35.064 -30.762 1.00 25.30 215 VAL D O 1
ATOM 7333 N N . SER D 1 201 ? -19.543 33.638 -29.122 1.00 18.49 216 SER D N 1
ATOM 7334 C CA A SER D 1 201 ? -18.500 34.513 -28.599 0.50 20.13 216 SER D CA 1
ATOM 7335 C CA B SER D 1 201 ? -18.525 34.502 -28.535 0.50 19.99 216 SER D CA 1
ATOM 7336 C C . SER D 1 201 ? -17.172 33.775 -28.549 1.00 19.31 216 SER D C 1
ATOM 7337 O O . SER D 1 201 ? -17.130 32.545 -28.459 1.00 20.71 216 SER D O 1
ATOM 7342 N N . TYR D 1 202 ? -16.090 34.542 -28.642 1.00 18.16 217 TYR D N 1
ATOM 7343 C CA . TYR D 1 202 ? -14.731 33.995 -28.610 1.00 19.96 217 TYR D CA 1
ATOM 7344 C C . TYR D 1 202 ? -13.752 35.045 -28.136 1.00 19.65 217 TYR D C 1
ATOM 7345 O O . TYR D 1 202 ? -14.028 36.240 -28.147 1.00 21.05 217 TYR D O 1
ATOM 7354 N N . GLY D 1 203 ? -12.578 34.591 -27.723 1.00 21.93 218 GLY D N 1
ATOM 7355 C CA . GLY D 1 203 ? -11.551 35.490 -27.217 1.00 21.82 218 GLY D CA 1
ATOM 7356 C C . GLY D 1 203 ? -10.398 34.661 -26.680 1.00 23.09 218 GLY D C 1
ATOM 7357 O O . GLY D 1 203 ? -10.478 33.439 -26.640 1.00 28.68 218 GLY D O 1
ATOM 7358 N N . ASN D 1 204 ? -9.328 35.296 -26.252 1.00 21.91 219 ASN D N 1
ATOM 7359 C CA . ASN D 1 204 ? -8.175 34.517 -25.808 1.00 22.81 219 ASN D CA 1
ATOM 7360 C C . ASN D 1 204 ? -7.836 34.777 -24.352 1.00 24.58 219 ASN D C 1
ATOM 7361 O O . ASN D 1 204 ? -6.690 34.612 -23.940 1.00 25.13 219 ASN D O 1
ATOM 7366 N N . GLN D 1 205 ? -8.848 35.168 -23.566 1.00 24.54 220 GLN D N 1
ATOM 7367 C CA . GLN D 1 205 ? -8.642 35.398 -22.137 1.00 25.89 220 GLN D CA 1
ATOM 7368 C C . GLN D 1 205 ? -9.425 34.450 -21.225 1.00 27.19 220 GLN D C 1
ATOM 7369 O O . GLN D 1 205 ? -9.150 34.391 -20.040 1.00 36.31 220 GLN D O 1
ATOM 7375 N N . SER D 1 206 ? -10.380 33.702 -21.747 1.00 26.41 221 SER D N 1
ATOM 7376 C CA . SER D 1 206 ? -11.181 32.840 -20.880 1.00 30.91 221 SER D CA 1
ATOM 7377 C C . SER D 1 206 ? -10.457 31.521 -20.697 1.00 33.51 221 SER D C 1
ATOM 7378 O O . SER D 1 206 ? -9.641 31.124 -21.527 1.00 33.61 221 SER D O 1
ATOM 7381 N N . THR D 1 207 ? -10.711 30.862 -19.580 1.00 30.12 222 THR D N 1
ATOM 7382 C CA . THR D 1 207 ? -10.069 29.593 -19.302 1.00 28.37 222 THR D CA 1
ATOM 7383 C C . THR D 1 207 ? -11.027 28.728 -18.527 1.00 29.20 222 THR D C 1
ATOM 7384 O O . THR D 1 207 ? -11.936 29.250 -17.878 1.00 28.71 222 THR D O 1
ATOM 7388 N N . THR D 1 208 ? -10.823 27.417 -18.623 1.00 27.61 223 THR D N 1
ATOM 7389 C CA . THR D 1 208 ? -11.711 26.423 -18.034 1.00 29.68 223 THR D CA 1
ATOM 7390 C C . THR D 1 208 ? -10.927 25.438 -17.167 1.00 28.41 223 THR D C 1
ATOM 7391 O O . THR D 1 208 ? -10.165 24.634 -17.704 1.00 29.34 223 THR D O 1
ATOM 7395 N N . PRO D 1 209 ? -11.096 25.485 -15.827 1.00 30.58 224 PRO D N 1
ATOM 7396 C CA . PRO D 1 209 ? -10.466 24.437 -15.004 1.00 30.07 224 PRO D CA 1
ATOM 7397 C C . PRO D 1 209 ? -11.106 23.070 -15.219 1.00 28.51 224 PRO D C 1
ATOM 7398 O O . PRO D 1 209 ? -12.288 22.989 -15.530 1.00 27.94 224 PRO D O 1
ATOM 7402 N N . LEU D 1 210 ? -10.307 22.020 -15.057 1.00 31.73 225 LEU D N 1
ATOM 7403 C CA . LEU D 1 210 ? -10.728 20.632 -15.283 1.00 29.73 225 LEU D CA 1
ATOM 7404 C C . LEU D 1 210 ? -10.651 19.780 -14.010 1.00 31.44 225 LEU D C 1
ATOM 7405 O O . LEU D 1 210 ? -10.916 18.572 -14.061 1.00 31.02 225 LEU D O 1
ATOM 7410 N N . ILE D 1 211 ? -10.278 20.390 -12.883 1.00 33.58 226 ILE D N 1
ATOM 7411 C CA . ILE D 1 211 ? -10.115 19.649 -11.628 1.00 35.65 226 ILE D CA 1
ATOM 7412 C C . ILE D 1 211 ? -11.448 19.357 -10.957 1.00 37.03 226 ILE D C 1
ATOM 7413 O O . ILE D 1 211 ? -12.369 20.159 -11.021 1.00 34.50 226 ILE D O 1
ATOM 7418 N N . ASP D 1 212 ? -11.535 18.204 -10.302 1.00 39.50 227 ASP D N 1
ATOM 7419 C CA . ASP D 1 212 ? -12.744 17.825 -9.569 1.00 40.93 227 ASP D CA 1
ATOM 7420 C C . ASP D 1 212 ? -12.666 18.367 -8.139 1.00 43.28 227 ASP D C 1
ATOM 7421 O O . ASP D 1 212 ? -11.718 19.078 -7.796 1.00 41.51 227 ASP D O 1
ATOM 7426 N N . GLU D 1 213 ? -13.640 18.013 -7.300 1.00 48.39 228 GLU D N 1
ATOM 7427 C CA . GLU D 1 213 ? -13.713 18.545 -5.930 1.00 51.25 228 GLU D CA 1
ATOM 7428 C C . GLU D 1 213 ? -12.516 18.186 -5.051 1.00 51.86 228 GLU D C 1
ATOM 7429 O O . GLU D 1 213 ? -12.303 18.821 -4.022 1.00 54.72 228 GLU D O 1
ATOM 7435 N N . ASN D 1 214 ? -11.762 17.159 -5.445 1.00 50.45 229 ASN D N 1
ATOM 7436 C CA . ASN D 1 214 ? -10.527 16.772 -4.762 1.00 50.16 229 ASN D CA 1
ATOM 7437 C C . ASN D 1 214 ? -9.253 17.371 -5.363 1.00 48.03 229 ASN D C 1
ATOM 7438 O O . ASN D 1 214 ? -8.148 17.034 -4.931 1.00 45.59 229 ASN D O 1
ATOM 7443 N N . GLY D 1 215 ? -9.404 18.247 -6.353 1.00 43.87 230 GLY D N 1
ATOM 7444 C CA . GLY D 1 215 ? -8.266 18.891 -7.011 1.00 42.44 230 GLY D CA 1
ATOM 7445 C C . GLY D 1 215 ? -7.587 18.049 -8.079 1.00 42.35 230 GLY D C 1
ATOM 7446 O O . GLY D 1 215 ? -6.446 18.328 -8.448 1.00 41.95 230 GLY D O 1
ATOM 7447 N N . VAL D 1 216 ? -8.295 17.039 -8.595 1.00 40.89 231 VAL D N 1
ATOM 7448 C CA . VAL D 1 216 ? -7.750 16.122 -9.602 1.00 39.29 231 VAL D CA 1
ATOM 7449 C C . VAL D 1 216 ? -8.325 16.365 -11.004 1.00 37.39 231 VAL D C 1
ATOM 7450 O O . VAL D 1 216 ? -9.539 16.411 -11.193 1.00 34.17 231 VAL D O 1
ATOM 7454 N N . GLY D 1 217 ? -7.430 16.495 -11.984 1.00 35.40 232 GLY D N 1
ATOM 7455 C CA . GLY D 1 217 ? -7.814 16.734 -13.357 1.00 34.25 232 GLY D CA 1
ATOM 7456 C C . GLY D 1 217 ? -7.976 15.453 -14.151 1.00 33.63 232 GLY D C 1
ATOM 7457 O O . GLY D 1 217 ? -8.283 14.383 -13.605 1.00 34.55 232 GLY D O 1
ATOM 7458 N N . ILE D 1 218 ? -7.786 15.580 -15.460 1.00 34.17 233 ILE D N 1
ATOM 7459 C CA . ILE D 1 218 ? -7.904 14.467 -16.386 1.00 31.98 233 ILE D CA 1
ATOM 7460 C C . ILE D 1 218 ? -6.587 13.713 -16.354 1.00 34.44 233 ILE D C 1
ATOM 7461 O O . ILE D 1 218 ? -5.553 14.293 -16.655 1.00 37.15 233 ILE D O 1
ATOM 7466 N N . LEU D 1 219 ? -6.626 12.431 -15.990 1.00 34.94 234 LEU D N 1
ATOM 7467 C CA . LEU D 1 219 ? -5.408 11.611 -15.904 1.00 35.52 234 LEU D CA 1
ATOM 7468 C C . LEU D 1 219 ? -5.196 10.942 -17.240 1.00 36.60 234 LEU D C 1
ATOM 7469 O O . LEU D 1 219 ? -6.009 10.126 -17.669 1.00 34.30 234 LEU D O 1
ATOM 7474 N N . CYS D 1 220 ? -4.103 11.292 -17.907 1.00 37.54 235 CYS D N 1
ATOM 7475 C CA . CYS D 1 220 ? -3.859 10.807 -19.253 1.00 38.94 235 CYS D CA 1
ATOM 7476 C C . CYS D 1 220 ? -3.051 9.520 -19.171 1.00 41.18 235 CYS D C 1
ATOM 7477 O O . CYS D 1 220 ? -1.862 9.492 -19.487 1.00 42.03 235 CYS D O 1
ATOM 7480 N N . THR D 1 221 ? -3.715 8.450 -18.744 1.00 41.86 236 THR D N 1
ATOM 7481 C CA . THR D 1 221 ? -3.039 7.174 -18.490 1.00 44.43 236 THR D CA 1
ATOM 7482 C C . THR D 1 221 ? -2.649 6.370 -19.746 1.00 45.84 236 THR D C 1
ATOM 7483 O O . THR D 1 221 ? -1.910 5.394 -19.632 1.00 48.35 236 THR D O 1
ATOM 7487 N N . PHE D 1 222 ? -3.119 6.759 -20.932 1.00 44.61 237 PHE D N 1
ATOM 7488 C CA . PHE D 1 222 ? -2.597 6.162 -22.174 1.00 48.07 237 PHE D CA 1
ATOM 7489 C C . PHE D 1 222 ? -1.509 7.037 -22.825 1.00 46.62 237 PHE D C 1
ATOM 7490 O O . PHE D 1 222 ? -1.103 6.778 -23.952 1.00 48.93 237 PHE D O 1
ATOM 7498 N N . GLY D 1 223 ? -1.044 8.073 -22.129 1.00 44.58 238 GLY D N 1
ATOM 7499 C CA . GLY D 1 223 ? -0.036 8.971 -22.684 1.00 45.82 238 GLY D CA 1
ATOM 7500 C C . GLY D 1 223 ? -0.534 9.890 -23.794 1.00 44.25 238 GLY D C 1
ATOM 7501 O O . GLY D 1 223 ? 0.275 10.476 -24.514 1.00 46.17 238 GLY D O 1
ATOM 7502 N N . SER D 1 224 ? -1.856 10.028 -23.933 1.00 42.27 239 SER D N 1
ATOM 7503 C CA . SER D 1 224 ? -2.451 10.988 -24.868 1.00 40.01 239 SER D CA 1
ATOM 7504 C C . SER D 1 224 ? -3.586 11.735 -24.198 1.00 36.61 239 SER D C 1
ATOM 7505 O O . SER D 1 224 ? -4.184 11.232 -23.246 1.00 36.66 239 SER D O 1
ATOM 7508 N N . VAL D 1 225 ? -3.896 12.918 -24.722 1.00 34.41 240 VAL D N 1
ATOM 7509 C CA . VAL D 1 225 ? -5.115 13.636 -24.322 1.00 31.98 240 VAL D CA 1
ATOM 7510 C C . VAL D 1 225 ? -6.117 13.541 -25.471 1.00 30.25 240 VAL D C 1
ATOM 7511 O O . VAL D 1 225 ? -5.752 13.655 -26.637 1.00 29.11 240 VAL D O 1
ATOM 7515 N N . TYR D 1 226 ? -7.378 13.294 -25.126 1.00 27.72 241 TYR D N 1
ATOM 7516 C CA . TYR D 1 226 ? -8.417 13.022 -26.103 1.00 26.19 241 TYR D CA 1
ATOM 7517 C C . TYR D 1 226 ? -9.393 14.194 -26.123 1.00 25.18 241 TYR D C 1
ATOM 7518 O O . TYR D 1 226 ? -10.021 14.487 -25.116 1.00 24.44 241 TYR D O 1
ATOM 7527 N N . LEU D 1 227 ? -9.483 14.852 -27.273 1.00 23.94 242 LEU D N 1
ATOM 7528 C CA . LEU D 1 227 ? -10.315 16.016 -27.479 1.00 24.54 242 LEU D CA 1
ATOM 7529 C C . LEU D 1 227 ? -11.480 15.642 -28.390 1.00 22.28 242 LEU D C 1
ATOM 7530 O O . LEU D 1 227 ? -11.319 14.887 -29.350 1.00 24.06 242 LEU D O 1
ATOM 7535 N N . THR D 1 228 ? -12.653 16.165 -28.073 1.00 22.01 243 THR D N 1
ATOM 7536 C CA . THR D 1 228 ? -13.855 15.958 -28.869 1.00 21.87 243 THR D CA 1
ATOM 7537 C C . THR D 1 228 ? -14.632 17.271 -28.961 1.00 19.68 243 THR D C 1
ATOM 7538 O O . THR D 1 228 ? -14.720 18.022 -27.988 1.00 20.87 243 THR D O 1
ATOM 7542 N N . SER D 1 229 ? -15.218 17.550 -30.123 1.00 20.66 244 SER D N 1
ATOM 7543 C CA . SER D 1 229 ? -16.014 18.757 -30.296 1.00 18.92 244 SER D CA 1
ATOM 7544 C C . SER D 1 229 ? -17.067 18.634 -31.396 1.00 19.06 244 SER D C 1
ATOM 7545 O O . SER D 1 229 ? -17.004 17.762 -32.282 1.00 19.88 244 SER D O 1
ATOM 7548 N N . ALA D 1 230 ? -18.075 19.490 -31.287 1.00 18.11 245 ALA D N 1
ATOM 7549 C CA . ALA D 1 230 ? -19.092 19.654 -32.313 1.00 18.55 245 ALA D CA 1
ATOM 7550 C C . ALA D 1 230 ? -19.602 21.078 -32.222 1.00 19.18 245 ALA D C 1
ATOM 7551 O O . ALA D 1 230 ? -19.987 21.534 -31.139 1.00 18.35 245 ALA D O 1
ATOM 7553 N N . ASP D 1 231 ? -19.600 21.771 -33.351 1.00 18.01 246 ASP D N 1
ATOM 7554 C CA . ASP D 1 231 ? -20.119 23.124 -33.400 1.00 17.44 246 ASP D CA 1
ATOM 7555 C C . ASP D 1 231 ? -20.982 23.370 -34.625 1.00 18.70 246 ASP D C 1
ATOM 7556 O O . ASP D 1 231 ? -20.492 23.686 -35.711 1.00 17.55 246 ASP D O 1
ATOM 7561 N N . MET D 1 232 ? -22.289 23.240 -34.438 1.00 16.02 247 MET D N 1
ATOM 7562 C CA . MET D 1 232 ? -23.250 23.502 -35.488 1.00 15.61 247 MET D CA 1
ATOM 7563 C C . MET D 1 232 ? -23.854 24.865 -35.190 1.00 15.13 247 MET D C 1
ATOM 7564 O O . MET D 1 232 ? -24.545 25.035 -34.187 1.00 14.63 247 MET D O 1
ATOM 7569 N N . VAL D 1 233 ? -23.549 25.838 -36.032 1.00 17.51 248 VAL D N 1
ATOM 7570 C CA . VAL D 1 233 ? -23.986 27.231 -35.820 1.00 16.59 248 VAL D CA 1
ATOM 7571 C C . VAL D 1 233 ? -25.407 27.460 -36.344 1.00 16.07 248 VAL D C 1
ATOM 7572 O O . VAL D 1 233 ? -26.080 28.390 -35.927 1.00 15.43 248 VAL D O 1
ATOM 7576 N N . GLY D 1 234 ? -25.868 26.612 -37.262 1.00 15.60 249 GLY D N 1
ATOM 7577 C CA . GLY D 1 234 ? -27.198 26.729 -37.840 1.00 15.38 249 GLY D CA 1
ATOM 7578 C C . GLY D 1 234 ? -27.215 26.179 -39.250 1.00 15.74 249 GLY D C 1
ATOM 7579 O O . GLY D 1 234 ? -26.412 25.317 -39.594 1.00 16.22 249 GLY D O 1
ATOM 7580 N N . MET D 1 235 ? -28.152 26.682 -40.044 1.00 14.65 250 MET D N 1
ATOM 7581 C CA . MET D 1 235 ? -28.248 26.356 -41.441 1.00 15.44 250 MET D CA 1
ATOM 7582 C C . MET D 1 235 ? -28.103 27.601 -42.295 1.00 15.17 250 MET D C 1
ATOM 7583 O O . MET D 1 235 ? -28.201 28.734 -41.816 1.00 15.59 250 MET D O 1
ATOM 7588 N N . THR D 1 236 ? -27.832 27.368 -43.567 1.00 15.33 251 THR D N 1
ATOM 7589 C CA . THR D 1 236 ? -27.509 28.420 -44.518 1.00 16.25 251 THR D CA 1
ATOM 7590 C C . THR D 1 236 ? -27.993 28.089 -45.912 1.00 16.93 251 THR D C 1
ATOM 7591 O O . THR D 1 236 ? -28.108 26.904 -46.282 1.00 19.40 251 THR D O 1
ATOM 7595 N N . GLY D 1 237 ? -28.255 29.142 -46.683 1.00 16.74 252 GLY D N 1
ATOM 7596 C CA . GLY D 1 237 ? -28.395 29.050 -48.133 1.00 18.85 252 GLY D CA 1
ATOM 7597 C C . GLY D 1 237 ? -27.064 29.250 -48.820 1.00 19.70 252 GLY D C 1
ATOM 7598 O O . GLY D 1 237 ? -26.029 29.442 -48.180 1.00 22.82 252 GLY D O 1
ATOM 7599 N N . LEU D 1 238 ? -27.089 29.220 -50.140 1.00 22.12 253 LEU D N 1
ATOM 7600 C CA . LEU D 1 238 ? -25.900 29.407 -50.938 1.00 23.74 253 LEU D CA 1
ATOM 7601 C C . LEU D 1 238 ? -25.699 30.890 -51.247 1.00 22.09 253 LEU D C 1
ATOM 7602 O O . LEU D 1 238 ? -26.659 31.659 -51.262 1.00 23.15 253 LEU D O 1
ATOM 7607 N N . PRO D 1 239 ? -24.443 31.306 -51.512 1.00 21.53 254 PRO D N 1
ATOM 7608 C CA . PRO D 1 239 ? -24.201 32.721 -51.779 1.00 21.71 254 PRO D CA 1
ATOM 7609 C C . PRO D 1 239 ? -24.968 33.333 -52.935 1.00 22.09 254 PRO D C 1
ATOM 7610 O O . PRO D 1 239 ? -25.038 32.772 -54.027 1.00 24.77 254 PRO D O 1
ATOM 7614 N N . GLY D 1 240 ? -25.528 34.512 -52.693 1.00 23.72 255 GLY D N 1
ATOM 7615 C CA . GLY D 1 240 ? -26.173 35.275 -53.745 1.00 25.08 255 GLY D CA 1
ATOM 7616 C C . GLY D 1 240 ? -27.451 34.674 -54.310 1.00 26.89 255 GLY D C 1
ATOM 7617 O O . GLY D 1 240 ? -27.903 35.109 -55.343 1.00 25.62 255 GLY D O 1
ATOM 7618 N N . LEU D 1 241 ? -28.052 33.712 -53.604 1.00 23.85 256 LEU D N 1
ATOM 7619 C CA . LEU D 1 241 ? -29.259 33.028 -54.083 1.00 23.95 256 LEU D CA 1
ATOM 7620 C C . LEU D 1 241 ? -30.380 33.106 -53.042 1.00 21.30 256 LEU D C 1
ATOM 7621 O O . LEU D 1 241 ? -30.101 33.270 -51.866 1.00 20.48 256 LEU D O 1
ATOM 7626 N N . PRO D 1 242 ? -31.640 32.975 -53.480 1.00 21.67 257 PRO D N 1
ATOM 7627 C CA . PRO D 1 242 ? -32.719 32.982 -52.473 1.00 20.27 257 PRO D CA 1
ATOM 7628 C C . PRO D 1 242 ? -32.732 31.773 -51.568 1.00 20.53 257 PRO D C 1
ATOM 7629 O O . PRO D 1 242 ? -32.387 30.665 -51.980 1.00 21.33 257 PRO D O 1
ATOM 7633 N N . THR D 1 243 ? -33.147 31.998 -50.325 1.00 18.51 258 THR D N 1
ATOM 7634 C CA . THR D 1 243 ? -33.288 30.927 -49.348 1.00 17.64 258 THR D CA 1
ATOM 7635 C C . THR D 1 243 ? -34.433 31.272 -48.395 1.00 19.56 258 THR D C 1
ATOM 7636 O O . THR D 1 243 ? -35.101 32.289 -48.562 1.00 17.22 258 THR D O 1
ATOM 7640 N N . LEU D 1 244 ? -34.650 30.402 -47.427 1.00 18.80 259 LEU D N 1
ATOM 7641 C CA . LEU D 1 244 ? -35.783 30.503 -46.499 1.00 20.12 259 LEU D CA 1
ATOM 7642 C C . LEU D 1 244 ? -37.129 30.586 -47.194 1.00 20.29 259 LEU D C 1
ATOM 7643 O O . LEU D 1 244 ? -38.058 31.260 -46.713 1.00 21.32 259 LEU D O 1
ATOM 7648 N N . SER D 1 245 ? -37.249 29.864 -48.310 1.00 20.03 260 SER D N 1
ATOM 7649 C CA A SER D 1 245 ? -38.533 29.710 -48.973 0.40 20.35 260 SER D CA 1
ATOM 7650 C CA B SER D 1 245 ? -38.497 29.746 -49.051 0.60 20.05 260 SER D CA 1
ATOM 7651 C C . SER D 1 245 ? -38.586 28.327 -49.614 1.00 21.29 260 SER D C 1
ATOM 7652 O O . SER D 1 245 ? -37.565 27.700 -49.869 1.00 21.22 260 SER D O 1
ATOM 7657 N N . ALA D 1 246 ? -39.802 27.833 -49.802 1.00 22.47 261 ALA D N 1
ATOM 7658 C CA . ALA D 1 246 ? -40.007 26.441 -50.153 1.00 23.87 261 ALA D CA 1
ATOM 7659 C C . ALA D 1 246 ? -39.193 25.939 -51.350 1.00 25.30 261 ALA D C 1
ATOM 7660 O O . ALA D 1 246 ? -38.621 24.839 -51.305 1.00 25.56 261 ALA D O 1
ATOM 7662 N N . ASP D 1 247 ? -39.108 26.728 -52.416 1.00 23.49 262 ASP D N 1
ATOM 7663 C CA . ASP D 1 247 ? -38.501 26.223 -53.649 1.00 25.99 262 ASP D CA 1
ATOM 7664 C C . ASP D 1 247 ? -36.998 25.962 -53.505 1.00 25.10 262 ASP D C 1
ATOM 7665 O O . ASP D 1 247 ? -36.405 25.306 -54.373 1.00 26.53 262 ASP D O 1
ATOM 7670 N N . TYR D 1 248 ? -36.397 26.479 -52.428 1.00 24.27 263 TYR D N 1
ATOM 7671 C CA . TYR D 1 248 ? -34.953 26.403 -52.217 1.00 24.30 263 TYR D CA 1
ATOM 7672 C C . TYR D 1 248 ? -34.572 25.579 -51.003 1.00 23.52 263 TYR D C 1
ATOM 7673 O O . TYR D 1 248 ? -33.409 25.587 -50.573 1.00 21.97 263 TYR D O 1
ATOM 7682 N N . SER D 1 249 ? -35.525 24.828 -50.463 1.00 22.73 264 SER D N 1
ATOM 7683 C CA . SER D 1 249 ? -35.250 24.038 -49.275 1.00 21.70 264 SER D CA 1
ATOM 7684 C C . SER D 1 249 ? -34.241 22.919 -49.541 1.00 24.45 264 SER D C 1
ATOM 7685 O O . SER D 1 249 ? -33.498 22.530 -48.642 1.00 21.98 264 SER D O 1
ATOM 7688 N N . ASN D 1 250 ? -34.211 22.401 -50.777 1.00 24.07 265 ASN D N 1
ATOM 7689 C CA . ASN D 1 250 ? -33.219 21.388 -51.144 1.00 25.67 265 ASN D CA 1
ATOM 7690 C C . ASN D 1 250 ? -31.782 21.923 -51.245 1.00 25.39 265 ASN D C 1
ATOM 7691 O O . ASN D 1 250 ? -30.870 21.177 -51.587 1.00 25.34 265 ASN D O 1
ATOM 7696 N N . GLN D 1 251 ? -31.581 23.213 -50.999 1.00 22.74 266 GLN D N 1
ATOM 7697 C CA . GLN D 1 251 ? -30.223 23.782 -50.943 1.00 24.82 266 GLN D CA 1
ATOM 7698 C C . GLN D 1 251 ? -29.738 24.084 -49.536 1.00 24.23 266 GLN D C 1
ATOM 7699 O O . GLN D 1 251 ? -28.550 24.400 -49.341 1.00 22.52 266 GLN D O 1
ATOM 7705 N N . ARG D 1 252 ? -30.631 23.995 -48.546 1.00 19.49 267 ARG D N 1
ATOM 7706 C CA . ARG D 1 252 ? -30.255 24.343 -47.179 1.00 20.23 267 ARG D CA 1
ATOM 7707 C C . ARG D 1 252 ? -29.186 23.380 -46.689 1.00 20.18 267 ARG D C 1
ATOM 7708 O O . ARG D 1 252 ? -29.277 22.181 -46.886 1.00 21.11 267 ARG D O 1
ATOM 7716 N N . THR D 1 253 ? -28.201 23.940 -46.008 1.00 18.02 268 THR D N 1
ATOM 7717 C CA . THR D 1 253 ? -26.996 23.248 -45.662 1.00 18.51 268 THR D CA 1
ATOM 7718 C C . THR D 1 253 ? -26.633 23.582 -44.226 1.00 17.63 268 THR D C 1
ATOM 7719 O O . THR D 1 253 ? -26.862 24.689 -43.780 1.00 18.13 268 THR D O 1
ATOM 7723 N N . VAL D 1 254 ? -26.054 22.627 -43.497 1.00 18.91 269 VAL D N 1
ATOM 7724 C CA . VAL D 1 254 ? -25.573 22.890 -42.140 1.00 16.94 269 VAL D CA 1
ATOM 7725 C C . VAL D 1 254 ? -24.312 23.761 -42.169 1.00 19.02 269 VAL D C 1
ATOM 7726 O O . VAL D 1 254 ? -23.369 23.467 -42.917 1.00 19.84 269 VAL D O 1
ATOM 7730 N N . GLN D 1 255 ? -24.298 24.806 -41.345 1.00 17.26 270 GLN D N 1
ATOM 7731 C CA . GLN D 1 255 ? -23.120 25.636 -41.131 1.00 17.67 270 GLN D CA 1
ATOM 7732 C C . GLN D 1 255 ? -22.460 25.230 -39.834 1.00 17.31 270 GLN D C 1
ATOM 7733 O O . GLN D 1 255 ? -23.063 25.362 -38.761 1.00 16.82 270 GLN D O 1
ATOM 7739 N N . ALA D 1 256 ? -21.217 24.758 -39.925 1.00 17.99 271 ALA D N 1
ATOM 7740 C CA . ALA D 1 256 ? -20.419 24.457 -38.757 1.00 17.91 271 ALA D CA 1
ATOM 7741 C C . ALA D 1 256 ? -19.453 25.589 -38.508 1.00 19.80 271 ALA D C 1
ATOM 7742 O O . ALA D 1 256 ? -19.232 26.439 -39.375 1.00 18.23 271 ALA D O 1
ATOM 7744 N N . GLY D 1 257 ? -18.843 25.575 -37.326 1.00 19.31 272 GLY D N 1
ATOM 7745 C CA . GLY D 1 257 ? -17.694 26.432 -37.040 1.00 18.18 272 GLY D CA 1
ATOM 7746 C C . GLY D 1 257 ? -16.544 26.134 -37.972 1.00 19.30 272 GLY D C 1
ATOM 7747 O O . GLY D 1 257 ? -16.473 25.056 -38.540 1.00 18.10 272 GLY D O 1
ATOM 7748 N N . TYR D 1 258 ? -15.642 27.093 -38.117 1.00 20.07 273 TYR D N 1
ATOM 7749 C CA . TYR D 1 258 ? -14.447 26.921 -38.953 1.00 20.41 273 TYR D CA 1
ATOM 7750 C C . TYR D 1 258 ? -13.405 25.997 -38.317 1.00 22.12 273 TYR D C 1
ATOM 7751 O O . TYR D 1 258 ? -12.536 25.444 -38.992 1.00 20.10 273 TYR D O 1
ATOM 7760 N N . GLY D 1 259 ? -13.504 25.858 -36.994 1.00 21.98 274 GLY D N 1
ATOM 7761 C CA . GLY D 1 259 ? -12.595 25.031 -36.221 1.00 21.11 274 GLY D CA 1
ATOM 7762 C C . GLY D 1 259 ? -12.859 25.317 -34.752 1.00 22.13 274 GLY D C 1
ATOM 7763 O O . GLY D 1 259 ? -13.496 26.326 -34.414 1.00 19.28 274 GLY D O 1
ATOM 7764 N N . ARG D 1 260 ? -12.410 24.434 -33.875 1.00 20.77 275 ARG D N 1
ATOM 7765 C CA . ARG D 1 260 ? -12.415 24.732 -32.440 1.00 19.93 275 ARG D CA 1
ATOM 7766 C C . ARG D 1 260 ? -11.007 24.559 -31.907 1.00 21.82 275 ARG D C 1
ATOM 7767 O O . ARG D 1 260 ? -10.429 23.473 -31.987 1.00 22.80 275 ARG D O 1
ATOM 7775 N N . PHE D 1 261 ? -10.464 25.652 -31.380 1.00 21.85 276 PHE D N 1
ATOM 7776 C CA . PHE D 1 261 ? -9.143 25.686 -30.781 1.00 23.06 276 PHE D CA 1
ATOM 7777 C C . PHE D 1 261 ? -9.193 25.123 -29.376 1.00 25.17 276 PHE D C 1
ATOM 7778 O O . PHE D 1 261 ? -10.152 25.404 -28.644 1.00 21.67 276 PHE D O 1
ATOM 7786 N N . PHE D 1 262 ? -8.140 24.381 -28.996 1.00 24.80 277 PHE D N 1
ATOM 7787 C CA . PHE D 1 262 ? -7.923 23.954 -27.610 1.00 23.13 277 PHE D CA 1
ATOM 7788 C C . PHE D 1 262 ? -6.463 24.234 -27.223 1.00 25.52 277 PHE D C 1
ATOM 7789 O O . PHE D 1 262 ? -5.544 24.025 -28.023 1.00 23.91 277 PHE D O 1
ATOM 7797 N N . ARG D 1 263 ? -6.264 24.676 -25.987 1.00 25.15 278 ARG D N 1
ATOM 7798 C CA . ARG D 1 263 ? -4.957 24.670 -25.341 1.00 26.11 278 ARG D CA 1
ATOM 7799 C C . ARG D 1 263 ? -5.162 23.916 -24.050 1.00 26.39 278 ARG D C 1
ATOM 7800 O O . ARG D 1 263 ? -5.992 24.320 -23.226 1.00 25.06 278 ARG D O 1
ATOM 7808 N N . VAL D 1 264 ? -4.442 22.808 -23.893 1.00 26.74 279 VAL D N 1
ATOM 7809 C CA . VAL D 1 264 ? -4.592 21.936 -22.721 1.00 29.20 279 VAL D CA 1
ATOM 7810 C C . VAL D 1 264 ? -3.339 22.043 -21.858 1.00 29.59 279 VAL D C 1
ATOM 7811 O O . VAL D 1 264 ? -2.218 21.867 -22.352 1.00 31.97 279 VAL D O 1
ATOM 7815 N N . HIS D 1 265 ? -3.512 22.330 -20.570 1.00 31.16 280 HIS D N 1
ATOM 7816 C CA . HIS D 1 265 ? -2.371 22.468 -19.666 1.00 31.45 280 HIS D CA 1
ATOM 7817 C C . HIS D 1 265 ? -2.205 21.235 -18.786 1.00 34.30 280 HIS D C 1
ATOM 7818 O O . HIS D 1 265 ? -3.154 20.800 -18.136 1.00 31.90 280 HIS D O 1
ATOM 7825 N N . CYS D 1 266 ? -0.988 20.697 -18.751 1.00 33.22 281 CYS D N 1
ATOM 7826 C CA . CYS D 1 266 ? -0.723 19.439 -18.074 1.00 35.37 281 CYS D CA 1
ATOM 7827 C C . CYS D 1 266 ? 0.390 19.563 -17.040 1.00 37.18 281 CYS D C 1
ATOM 7828 O O . CYS D 1 266 ? 1.346 20.295 -17.237 1.00 38.53 281 CYS D O 1
ATOM 7831 N N . ARG D 1 267 ? 0.247 18.825 -15.946 1.00 38.24 282 ARG D N 1
ATOM 7832 C CA . ARG D 1 267 ? 1.306 18.655 -14.944 1.00 40.96 282 ARG D CA 1
ATOM 7833 C C . ARG D 1 267 ? 1.453 17.157 -14.701 1.00 42.24 282 ARG D C 1
ATOM 7834 O O . ARG D 1 267 ? 0.732 16.360 -15.304 1.00 41.11 282 ARG D O 1
ATOM 7842 N N . GLN D 1 268 ? 2.373 16.767 -13.823 1.00 44.94 283 GLN D N 1
ATOM 7843 C CA . GLN D 1 268 ? 2.578 15.353 -13.527 1.00 46.08 283 GLN D CA 1
ATOM 7844 C C . GLN D 1 268 ? 1.900 14.978 -12.217 1.00 45.22 283 GLN D C 1
ATOM 7845 O O . GLN D 1 268 ? 1.824 15.778 -11.275 1.00 46.33 283 GLN D O 1
ATOM 7851 N N . ARG D 1 269 ? 1.411 13.746 -12.173 1.00 45.32 284 ARG D N 1
ATOM 7852 C CA . ARG D 1 269 ? 0.635 13.261 -11.048 1.00 46.68 284 ARG D CA 1
ATOM 7853 C C . ARG D 1 269 ? 1.003 11.814 -10.758 1.00 49.15 284 ARG D C 1
ATOM 7854 O O . ARG D 1 269 ? 0.951 10.969 -11.654 1.00 48.35 284 ARG D O 1
ATOM 7862 N N . ARG D 1 270 ? 1.352 11.538 -9.502 1.00 50.01 285 ARG D N 1
ATOM 7863 C CA . ARG D 1 270 ? 1.676 10.184 -9.063 1.00 54.79 285 ARG D CA 1
ATOM 7864 C C . ARG D 1 270 ? 0.381 9.402 -8.889 1.00 53.53 285 ARG D C 1
ATOM 7865 O O . ARG D 1 270 ? -0.562 9.880 -8.255 1.00 56.83 285 ARG D O 1
ATOM 7867 N N . ILE D 1 271 ? 0.365 8.188 -9.430 1.00 55.74 286 ILE D N 1
ATOM 7868 C CA . ILE D 1 271 ? -0.866 7.416 -9.617 1.00 58.37 286 ILE D CA 1
ATOM 7869 C C . ILE D 1 271 ? -0.924 6.180 -8.708 1.00 58.59 286 ILE D C 1
ATOM 7870 O O . ILE D 1 271 ? -0.034 5.341 -8.731 1.00 56.55 286 ILE D O 1
ATOM 7875 N N . GLU E 1 8 ? 12.170 36.360 -20.945 1.00 45.80 23 GLU E N 1
ATOM 7876 C CA . GLU E 1 8 ? 11.997 36.333 -19.465 1.00 44.63 23 GLU E CA 1
ATOM 7877 C C . GLU E 1 8 ? 11.426 37.652 -18.970 1.00 42.79 23 GLU E C 1
ATOM 7878 O O . GLU E 1 8 ? 12.035 38.711 -19.150 1.00 42.92 23 GLU E O 1
ATOM 7880 N N . VAL E 1 9 ? 10.253 37.587 -18.348 1.00 42.13 24 VAL E N 1
ATOM 7881 C CA . VAL E 1 9 ? 9.639 38.775 -17.778 1.00 41.11 24 VAL E CA 1
ATOM 7882 C C . VAL E 1 9 ? 10.082 38.876 -16.319 1.00 43.48 24 VAL E C 1
ATOM 7883 O O . VAL E 1 9 ? 9.973 37.906 -15.569 1.00 45.93 24 VAL E O 1
ATOM 7887 N N . LEU E 1 10 ? 10.604 40.043 -15.944 1.00 43.37 25 LEU E N 1
ATOM 7888 C CA . LEU E 1 10 ? 11.100 40.303 -14.585 1.00 45.74 25 LEU E CA 1
ATOM 7889 C C . LEU E 1 10 ? 10.075 41.171 -13.850 1.00 45.81 25 LEU E C 1
ATOM 7890 O O . LEU E 1 10 ? 8.878 40.972 -14.027 1.00 43.53 25 LEU E O 1
ATOM 7895 N N . ASP E 1 11 ? 10.525 42.130 -13.043 1.00 47.72 26 ASP E N 1
ATOM 7896 C CA . ASP E 1 11 ? 9.613 42.940 -12.224 1.00 50.04 26 ASP E CA 1
ATOM 7897 C C . ASP E 1 11 ? 9.116 44.202 -12.922 1.00 47.69 26 ASP E C 1
ATOM 7898 O O . ASP E 1 11 ? 9.798 44.759 -13.781 1.00 44.12 26 ASP E O 1
ATOM 7903 N N . THR E 1 12 ? 7.930 44.660 -12.525 1.00 44.61 27 THR E N 1
ATOM 7904 C CA . THR E 1 12 ? 7.497 46.002 -12.864 1.00 43.91 27 THR E CA 1
ATOM 7905 C C . THR E 1 12 ? 8.467 46.999 -12.233 1.00 46.21 27 THR E C 1
ATOM 7906 O O . THR E 1 12 ? 9.023 46.755 -11.155 1.00 47.66 27 THR E O 1
ATOM 7910 N N . VAL E 1 13 ? 8.656 48.123 -12.910 1.00 45.96 28 VAL E N 1
ATOM 7911 C CA . VAL E 1 13 ? 9.365 49.261 -12.351 1.00 48.86 28 VAL E CA 1
ATOM 7912 C C . VAL E 1 13 ? 8.496 49.884 -11.243 1.00 50.35 28 VAL E C 1
ATOM 7913 O O . VAL E 1 13 ? 7.280 49.998 -11.402 1.00 50.27 28 VAL E O 1
ATOM 7917 N N . PRO E 1 14 ? 9.108 50.273 -10.107 1.00 58.13 29 PRO E N 1
ATOM 7918 C CA . PRO E 1 14 ? 8.328 50.942 -9.054 1.00 58.79 29 PRO E CA 1
ATOM 7919 C C . PRO E 1 14 ? 7.532 52.152 -9.569 1.00 58.48 29 PRO E C 1
ATOM 7920 O O . PRO E 1 14 ? 8.088 53.017 -10.251 1.00 60.64 29 PRO E O 1
ATOM 7924 N N . LEU E 1 15 ? 6.246 52.213 -9.227 1.00 59.03 30 LEU E N 1
ATOM 7925 C CA . LEU E 1 15 ? 5.329 53.162 -9.865 1.00 57.01 30 LEU E CA 1
ATOM 7926 C C . LEU E 1 15 ? 5.579 54.607 -9.434 1.00 57.82 30 LEU E C 1
ATOM 7927 O O . LEU E 1 15 ? 5.462 54.935 -8.256 1.00 57.08 30 LEU E O 1
ATOM 7929 N N . THR E 1 16 ? 5.918 55.453 -10.407 1.00 58.16 31 THR E N 1
ATOM 7930 C CA . THR E 1 16 ? 6.001 56.904 -10.225 1.00 61.61 31 THR E CA 1
ATOM 7931 C C . THR E 1 16 ? 5.147 57.537 -11.316 1.00 59.19 31 THR E C 1
ATOM 7932 O O . THR E 1 16 ? 4.478 56.822 -12.067 1.00 63.61 31 THR E O 1
ATOM 7936 N N . GLU E 1 17 ? 5.146 58.867 -11.402 1.00 61.81 32 GLU E N 1
ATOM 7937 C CA . GLU E 1 17 ? 4.399 59.562 -12.467 1.00 59.58 32 GLU E CA 1
ATOM 7938 C C . GLU E 1 17 ? 5.025 59.255 -13.825 1.00 56.67 32 GLU E C 1
ATOM 7939 O O . GLU E 1 17 ? 4.317 59.082 -14.821 1.00 51.23 32 GLU E O 1
ATOM 7941 N N . ASP E 1 18 ? 6.354 59.155 -13.842 1.00 53.43 33 ASP E N 1
ATOM 7942 C CA . ASP E 1 18 ? 7.106 58.875 -15.067 1.00 53.02 33 ASP E CA 1
ATOM 7943 C C . ASP E 1 18 ? 7.012 57.427 -15.551 1.00 49.81 33 ASP E C 1
ATOM 7944 O O . ASP E 1 18 ? 7.173 57.180 -16.740 1.00 48.40 33 ASP E O 1
ATOM 7949 N N . THR E 1 19 ? 6.738 56.477 -14.660 1.00 48.46 34 THR E N 1
ATOM 7950 C CA . THR E 1 19 ? 6.651 55.067 -15.064 1.00 46.10 34 THR E CA 1
ATOM 7951 C C . THR E 1 19 ? 5.231 54.604 -15.417 1.00 43.58 34 THR E C 1
ATOM 7952 O O . THR E 1 19 ? 4.965 53.406 -15.497 1.00 39.33 34 THR E O 1
ATOM 7956 N N . GLN E 1 20 ? 4.330 55.552 -15.626 1.00 42.37 35 GLN E N 1
ATOM 7957 C CA . GLN E 1 20 ? 2.953 55.233 -15.960 1.00 42.79 35 GLN E CA 1
ATOM 7958 C C . GLN E 1 20 ? 2.490 56.146 -17.073 1.00 40.55 35 GLN E C 1
ATOM 7959 O O . GLN E 1 20 ? 2.843 57.323 -17.121 1.00 43.15 35 GLN E O 1
ATOM 7965 N N . TYR E 1 21 ? 1.718 55.581 -17.985 1.00 37.87 36 TYR E N 1
ATOM 7966 C CA . TYR E 1 21 ? 1.302 56.303 -19.160 1.00 36.94 36 TYR E CA 1
ATOM 7967 C C . TYR E 1 21 ? -0.008 55.711 -19.628 1.00 35.51 36 TYR E C 1
ATOM 7968 O O . TYR E 1 21 ? -0.179 54.485 -19.658 1.00 35.14 36 TYR E O 1
ATOM 7977 N N . LYS E 1 22 ? -0.945 56.587 -19.958 1.00 36.33 37 LYS E N 1
ATOM 7978 C CA . LYS E 1 22 ? -2.223 56.160 -20.471 1.00 36.06 37 LYS E CA 1
ATOM 7979 C C . LYS E 1 22 ? -2.517 56.962 -21.709 1.00 35.97 37 LYS E C 1
ATOM 7980 O O . LYS E 1 22 ? -2.085 58.108 -21.836 1.00 38.50 37 LYS E O 1
ATOM 7986 N N . VAL E 1 23 ? -3.197 56.336 -22.654 1.00 31.93 38 VAL E N 1
ATOM 7987 C CA . VAL E 1 23 ? -3.489 56.988 -23.915 1.00 34.05 38 VAL E CA 1
ATOM 7988 C C . VAL E 1 23 ? -4.885 56.619 -24.378 1.00 29.99 38 VAL E C 1
ATOM 7989 O O . VAL E 1 23 ? -5.342 55.522 -24.113 1.00 27.03 38 VAL E O 1
ATOM 7993 N N . GLU E 1 24 ? -5.546 57.552 -25.061 1.00 31.64 39 GLU E N 1
ATOM 7994 C CA . GLU E 1 24 ? -6.922 57.385 -25.539 1.00 29.52 39 GLU E CA 1
ATOM 7995 C C . GLU E 1 24 ? -6.970 57.442 -27.073 1.00 27.17 39 GLU E C 1
ATOM 7996 O O . GLU E 1 24 ? -6.166 58.140 -27.697 1.00 29.19 39 GLU E O 1
ATOM 8002 N N . ALA E 1 25 ? -7.891 56.695 -27.676 1.00 25.02 40 ALA E N 1
ATOM 8003 C CA . ALA E 1 25 ? -8.115 56.767 -29.125 1.00 26.39 40 ALA E CA 1
ATOM 8004 C C . ALA E 1 25 ? -9.558 56.443 -29.427 1.00 24.15 40 ALA E C 1
ATOM 8005 O O . ALA E 1 25 ? -10.207 55.758 -28.642 1.00 24.11 40 ALA E O 1
ATOM 8007 N N . VAL E 1 26 ? -10.070 56.968 -30.541 1.00 24.36 41 VAL E N 1
ATOM 8008 C CA . VAL E 1 26 ? -11.361 56.515 -31.066 1.00 22.86 41 VAL E CA 1
ATOM 8009 C C . VAL E 1 26 ? -11.112 55.942 -32.469 1.00 22.98 41 VAL E C 1
ATOM 8010 O O . VAL E 1 26 ? -10.704 56.675 -33.374 1.00 26.03 41 VAL E O 1
ATOM 8014 N N . LEU E 1 27 ? -11.321 54.637 -32.624 1.00 21.95 42 LEU E N 1
ATOM 8015 C CA . LEU E 1 27 ? -11.181 53.973 -33.915 1.00 22.10 42 LEU E CA 1
ATOM 8016 C C . LEU E 1 27 ? -12.475 54.157 -34.671 1.00 20.97 42 LEU E C 1
ATOM 8017 O O . LEU E 1 27 ? -13.532 53.887 -34.145 1.00 21.36 42 LEU E O 1
ATOM 8022 N N . LEU E 1 28 ? -12.373 54.659 -35.890 1.00 22.87 43 LEU E N 1
ATOM 8023 C CA . LEU E 1 28 ? -13.550 54.981 -36.669 1.00 22.37 43 LEU E CA 1
ATOM 8024 C C . LEU E 1 28 ? -13.877 53.807 -37.577 1.00 21.34 43 LEU E C 1
ATOM 8025 O O . LEU E 1 28 ? -12.963 53.121 -38.053 1.00 22.75 43 LEU E O 1
ATOM 8030 N N . PRO E 1 29 ? -15.165 53.603 -37.884 1.00 20.52 44 PRO E N 1
ATOM 8031 C CA . PRO E 1 29 ? -15.519 52.513 -38.792 1.00 20.54 44 PRO E CA 1
ATOM 8032 C C . PRO E 1 29 ? -14.904 52.680 -40.162 1.00 22.06 44 PRO E C 1
ATOM 8033 O O . PRO E 1 29 ? -14.750 53.799 -40.650 1.00 22.63 44 PRO E O 1
ATOM 8037 N N . ASN E 1 30 ? -14.596 51.556 -40.786 1.00 21.61 45 ASN E N 1
ATOM 8038 C CA . ASN E 1 30 ? -13.854 51.544 -42.007 1.00 24.69 45 ASN E CA 1
ATOM 8039 C C . ASN E 1 30 ? -14.411 50.512 -42.956 1.00 25.57 45 ASN E C 1
ATOM 8040 O O . ASN E 1 30 ? -14.310 49.311 -42.696 1.00 25.17 45 ASN E O 1
ATOM 8045 N N . PHE E 1 31 ? -15.030 50.998 -44.041 1.00 25.16 46 PHE E N 1
ATOM 8046 C CA . PHE E 1 31 ? -15.479 50.147 -45.120 1.00 26.32 46 PHE E CA 1
ATOM 8047 C C . PHE E 1 31 ? -14.400 50.310 -46.175 1.00 29.01 46 PHE E C 1
ATOM 8048 O O . PHE E 1 31 ? -14.598 50.977 -47.186 1.00 31.50 46 PHE E O 1
ATOM 8056 N N . GLY E 1 32 ? -13.245 49.717 -45.898 1.00 29.91 47 GLY E N 1
ATOM 8057 C CA . GLY E 1 32 ? -12.055 49.873 -46.704 1.00 34.09 47 GLY E CA 1
ATOM 8058 C C . GLY E 1 32 ? -12.283 49.718 -48.184 1.00 35.30 47 GLY E C 1
ATOM 8059 O O . GLY E 1 32 ? -12.985 48.793 -48.624 1.00 37.62 47 GLY E O 1
ATOM 8060 N N . LYS E 1 33 ? -11.705 50.645 -48.950 1.00 38.94 48 LYS E N 1
ATOM 8061 C CA . LYS E 1 33 ? -11.674 50.580 -50.398 1.00 43.81 48 LYS E CA 1
ATOM 8062 C C . LYS E 1 33 ? -10.229 50.412 -50.927 1.00 42.99 48 LYS E C 1
ATOM 8063 O O . LYS E 1 33 ? -10.022 50.214 -52.125 1.00 48.31 48 LYS E O 1
ATOM 8069 N N . ALA E 1 34 ? -9.241 50.511 -50.040 1.00 44.67 49 ALA E N 1
ATOM 8070 C CA . ALA E 1 34 ? -7.817 50.390 -50.414 1.00 47.54 49 ALA E CA 1
ATOM 8071 C C . ALA E 1 34 ? -6.996 50.066 -49.170 1.00 43.25 49 ALA E C 1
ATOM 8072 O O . ALA E 1 34 ? -7.500 50.169 -48.056 1.00 44.45 49 ALA E O 1
ATOM 8074 N N . ALA E 1 35 ? -5.732 49.686 -49.361 1.00 44.53 50 ALA E N 1
ATOM 8075 C CA . ALA E 1 35 ? -4.912 49.219 -48.239 1.00 43.88 50 ALA E CA 1
ATOM 8076 C C . ALA E 1 35 ? -4.371 50.335 -47.328 1.00 42.13 50 ALA E C 1
ATOM 8077 O O . ALA E 1 35 ? -4.429 50.211 -46.100 1.00 37.83 50 ALA E O 1
ATOM 8079 N N . THR E 1 36 ? -3.860 51.416 -47.929 1.00 47.10 51 THR E N 1
ATOM 8080 C CA . THR E 1 36 ? -3.167 52.480 -47.172 1.00 49.66 51 THR E CA 1
ATOM 8081 C C . THR E 1 36 ? -4.063 53.522 -46.512 1.00 50.52 51 THR E C 1
ATOM 8082 O O . THR E 1 36 ? -3.641 54.158 -45.542 1.00 57.08 51 THR E O 1
ATOM 8086 N N . THR E 1 37 ? -5.276 53.702 -47.039 1.00 51.20 52 THR E N 1
ATOM 8087 C CA . THR E 1 37 ? -6.194 54.722 -46.547 1.00 48.75 52 THR E CA 1
ATOM 8088 C C . THR E 1 37 ? -7.536 54.093 -46.175 1.00 44.51 52 THR E C 1
ATOM 8089 O O . THR E 1 37 ? -8.109 53.356 -46.963 1.00 44.35 52 THR E O 1
ATOM 8093 N N . GLY E 1 38 ? -8.010 54.386 -44.969 1.00 42.12 53 GLY E N 1
ATOM 8094 C CA . GLY E 1 38 ? -9.345 53.981 -44.514 1.00 42.12 53 GLY E CA 1
ATOM 8095 C C . GLY E 1 38 ? -10.449 54.723 -45.249 1.00 40.23 53 GLY E C 1
ATOM 8096 O O . GLY E 1 38 ? -10.220 55.737 -45.893 1.00 38.67 53 GLY E O 1
ATOM 8097 N N . ASN E 1 39 ? -11.663 54.201 -45.143 1.00 41.57 54 ASN E N 1
ATOM 8098 C CA . ASN E 1 39 ? -12.840 54.853 -45.683 1.00 40.59 54 ASN E CA 1
ATOM 8099 C C . ASN E 1 39 ? -13.798 55.034 -44.519 1.00 37.41 54 ASN E C 1
ATOM 8100 O O . ASN E 1 39 ? -14.704 54.193 -44.277 1.00 32.27 54 ASN E O 1
ATOM 8105 N N . PHE E 1 40 ? -13.579 56.116 -43.768 1.00 36.33 55 PHE E N 1
ATOM 8106 C CA . PHE E 1 40 ? -14.262 56.258 -42.478 1.00 29.85 55 PHE E CA 1
ATOM 8107 C C . PHE E 1 40 ? -15.704 56.738 -42.624 1.00 31.34 55 PHE E C 1
ATOM 8108 O O . PHE E 1 40 ? -15.961 57.930 -42.775 1.00 33.06 55 PHE E O 1
ATOM 8116 N N . GLN E 1 41 ? -16.631 55.783 -42.570 1.00 28.36 56 GLN E N 1
ATOM 8117 C CA . GLN E 1 41 ? -18.075 56.033 -42.628 1.00 27.72 56 GLN E CA 1
ATOM 8118 C C . GLN E 1 41 ? -18.765 54.976 -41.786 1.00 25.01 56 GLN E C 1
ATOM 8119 O O . GLN E 1 41 ? -18.278 53.853 -41.689 1.00 23.83 56 GLN E O 1
ATOM 8125 N N . SER E 1 42 ? -19.911 55.329 -41.203 1.00 22.29 57 SER E N 1
ATOM 8126 C CA . SER E 1 42 ? -20.640 54.417 -40.332 1.00 21.90 57 SER E CA 1
ATOM 8127 C C . SER E 1 42 ? -21.738 53.628 -41.071 1.00 21.16 57 SER E C 1
ATOM 8128 O O . SER E 1 42 ? -22.341 52.705 -40.511 1.00 19.95 57 SER E O 1
ATOM 8131 N N . ARG E 1 43 ? -21.998 53.975 -42.328 1.00 20.41 58 ARG E N 1
ATOM 8132 C CA . ARG E 1 43 ? -22.829 53.146 -43.196 1.00 20.07 58 ARG E CA 1
ATOM 8133 C C . ARG E 1 43 ? -22.063 52.935 -44.488 1.00 22.51 58 ARG E C 1
ATOM 8134 O O . ARG E 1 43 ? -21.313 53.824 -44.943 1.00 24.13 58 ARG E O 1
ATOM 8142 N N . GLY E 1 44 ? -22.206 51.740 -45.054 1.00 18.49 59 GLY E N 1
ATOM 8143 C CA . GLY E 1 44 ? -21.462 51.397 -46.261 1.00 21.42 59 GLY E CA 1
ATOM 8144 C C . GLY E 1 44 ? -22.261 51.812 -47.474 1.00 21.63 59 GLY E C 1
ATOM 8145 O O . GLY E 1 44 ? -23.313 52.417 -47.370 1.00 22.08 59 GLY E O 1
ATOM 8146 N N . LEU E 1 45 ? -21.717 51.509 -48.643 1.00 21.30 60 LEU E N 1
ATOM 8147 C CA . LEU E 1 45 ? -22.491 51.509 -49.854 1.00 22.18 60 LEU E CA 1
ATOM 8148 C C . LEU E 1 45 ? -23.456 50.339 -49.756 1.00 20.83 60 LEU E C 1
ATOM 8149 O O . LEU E 1 45 ? -23.226 49.421 -48.939 1.00 20.43 60 LEU E O 1
ATOM 8154 N N . PRO E 1 46 ? -24.524 50.352 -50.573 1.00 21.39 61 PRO E N 1
ATOM 8155 C CA . PRO E 1 46 ? -25.468 49.233 -50.546 1.00 23.05 61 PRO E CA 1
ATOM 8156 C C . PRO E 1 46 ? -24.770 47.895 -50.709 1.00 22.66 61 PRO E C 1
ATOM 8157 O O . PRO E 1 46 ? -23.943 47.737 -51.622 1.00 21.60 61 PRO E O 1
ATOM 8161 N N . TYR E 1 47 ? -25.102 46.948 -49.841 1.00 19.59 62 TYR E N 1
ATOM 8162 C CA . TYR E 1 47 ? -24.379 45.680 -49.752 1.00 19.75 62 TYR E CA 1
ATOM 8163 C C . TYR E 1 47 ? -24.669 44.733 -50.940 1.00 22.95 62 TYR E C 1
ATOM 8164 O O . TYR E 1 47 ? -23.796 43.966 -51.357 1.00 25.86 62 TYR E O 1
ATOM 8173 N N . THR E 1 48 ? -25.880 44.835 -51.494 1.00 21.00 63 THR E N 1
ATOM 8174 C CA . THR E 1 48 ? -26.439 43.953 -52.547 1.00 24.48 63 THR E CA 1
ATOM 8175 C C . THR E 1 48 ? -26.792 42.572 -52.016 1.00 22.26 63 THR E C 1
ATOM 8176 O O . THR E 1 48 ? -26.268 42.119 -50.991 1.00 24.55 63 THR E O 1
ATOM 8180 N N . MET E 1 49 ? -27.708 41.918 -52.730 1.00 22.01 64 MET E N 1
ATOM 8181 C CA . MET E 1 49 ? -28.079 40.561 -52.440 1.00 22.73 64 MET E CA 1
ATOM 8182 C C . MET E 1 49 ? -27.257 39.582 -53.281 1.00 24.02 64 MET E C 1
ATOM 8183 O O . MET E 1 49 ? -27.702 38.461 -53.515 1.00 24.26 64 MET E O 1
ATOM 8188 N N . SER E 1 50 ? -26.056 39.997 -53.692 1.00 22.98 65 SER E N 1
ATOM 8189 C CA . SER E 1 50 ? -25.221 39.244 -54.631 1.00 24.73 65 SER E CA 1
ATOM 8190 C C . SER E 1 50 ? -24.262 38.285 -53.944 1.00 23.03 65 SER E C 1
ATOM 8191 O O . SER E 1 50 ? -24.145 38.275 -52.710 1.00 23.42 65 SER E O 1
ATOM 8194 N N . ASP E 1 51 ? -23.558 37.505 -54.770 1.00 24.30 66 ASP E N 1
ATOM 8195 C CA . ASP E 1 51 ? -22.570 36.554 -54.287 1.00 24.14 66 ASP E CA 1
ATOM 8196 C C . ASP E 1 51 ? -21.182 37.172 -54.059 1.00 24.01 66 ASP E C 1
ATOM 8197 O O . ASP E 1 51 ? -20.230 36.428 -53.845 1.00 25.59 66 ASP E O 1
ATOM 8202 N N . THR E 1 52 ? -21.084 38.505 -54.075 1.00 23.60 67 THR E N 1
ATOM 8203 C CA . THR E 1 52 ? -19.790 39.203 -54.127 1.00 25.62 67 THR E CA 1
ATOM 8204 C C . THR E 1 52 ? -19.689 40.296 -53.069 1.00 26.39 67 THR E C 1
ATOM 8205 O O . THR E 1 52 ? -20.569 41.153 -52.982 1.00 27.06 67 THR E O 1
ATOM 8209 N N . LEU E 1 53 ? -18.630 40.261 -52.251 1.00 25.74 68 LEU E N 1
ATOM 8210 C CA . LEU E 1 53 ? -18.345 41.352 -51.320 1.00 23.86 68 LEU E CA 1
ATOM 8211 C C . LEU E 1 53 ? -17.806 42.533 -52.105 1.00 25.09 68 LEU E C 1
ATOM 8212 O O . LEU E 1 53 ? -16.779 42.397 -52.759 1.00 25.73 68 LEU E O 1
ATOM 8217 N N . GLY E 1 54 ? -18.472 43.685 -52.018 1.00 25.93 69 GLY E N 1
ATOM 8218 C CA . GLY E 1 54 ? -18.059 44.877 -52.788 1.00 30.45 69 GLY E CA 1
ATOM 8219 C C . GLY E 1 54 ? -17.245 45.844 -51.951 1.00 28.54 69 GLY E C 1
ATOM 8220 O O . GLY E 1 54 ? -17.480 45.975 -50.759 1.00 28.79 69 GLY E O 1
ATOM 8221 N N . PRO E 1 55 ? -16.280 46.552 -52.570 1.00 32.74 70 PRO E N 1
ATOM 8222 C CA . PRO E 1 55 ? -15.509 47.491 -51.769 1.00 35.69 70 PRO E CA 1
ATOM 8223 C C . PRO E 1 55 ? -16.378 48.694 -51.428 1.00 30.78 70 PRO E C 1
ATOM 8224 O O . PRO E 1 55 ? -17.150 49.170 -52.266 1.00 30.69 70 PRO E O 1
ATOM 8228 N N . GLY E 1 56 ? -16.276 49.149 -50.190 1.00 29.89 71 GLY E N 1
ATOM 8229 C CA . GLY E 1 56 ? -17.136 50.206 -49.709 1.00 27.59 71 GLY E CA 1
ATOM 8230 C C . GLY E 1 56 ? -18.414 49.663 -49.092 1.00 24.27 71 GLY E C 1
ATOM 8231 O O . GLY E 1 56 ? -19.096 50.405 -48.409 1.00 25.19 71 GLY E O 1
ATOM 8232 N N . ALA E 1 57 ? -18.733 48.388 -49.354 1.00 23.69 72 ALA E N 1
ATOM 8233 C CA . ALA E 1 57 ? -19.946 47.721 -48.810 1.00 23.31 72 ALA E CA 1
ATOM 8234 C C . ALA E 1 57 ? -19.658 46.819 -47.617 1.00 21.10 72 ALA E C 1
ATOM 8235 O O . ALA E 1 57 ? -20.475 46.764 -46.678 1.00 20.85 72 ALA E O 1
ATOM 8237 N N . ALA E 1 58 ? -18.496 46.158 -47.637 1.00 20.43 73 ALA E N 1
ATOM 8238 C CA . ALA E 1 58 ? -18.103 45.188 -46.602 1.00 20.66 73 ALA E CA 1
ATOM 8239 C C . ALA E 1 58 ? -17.318 45.866 -45.491 1.00 21.14 73 ALA E C 1
ATOM 8240 O O . ALA E 1 58 ? -16.314 46.543 -45.766 1.00 22.05 73 ALA E O 1
ATOM 8242 N N . LEU E 1 59 ? -17.747 45.670 -44.246 1.00 19.35 74 LEU E N 1
ATOM 8243 C CA . LEU E 1 59 ? -17.025 46.226 -43.123 1.00 18.98 74 LEU E CA 1
ATOM 8244 C C . LEU E 1 59 ? -15.672 45.562 -42.982 1.00 19.41 74 LEU E C 1
ATOM 8245 O O . LEU E 1 59 ? -15.546 44.327 -43.021 1.00 19.65 74 LEU E O 1
ATOM 8250 N N . CYS E 1 60 ? -14.648 46.401 -42.842 1.00 20.02 75 CYS E N 1
ATOM 8251 C CA . CYS E 1 60 ? -13.302 45.924 -42.576 1.00 20.33 75 CYS E CA 1
ATOM 8252 C C . CYS E 1 60 ? -12.864 46.273 -41.156 1.00 19.41 75 CYS E C 1
ATOM 8253 O O . CYS E 1 60 ? -13.410 47.159 -40.522 1.00 18.23 75 CYS E O 1
ATOM 8256 N N . TYR E 1 61 ? -11.857 45.573 -40.667 1.00 20.14 76 TYR E N 1
ATOM 8257 C CA . TYR E 1 61 ? -11.284 45.903 -39.369 1.00 19.11 76 TYR E CA 1
ATOM 8258 C C . TYR E 1 61 ? -10.764 47.342 -39.393 1.00 20.36 76 TYR E C 1
ATOM 8259 O O . TYR E 1 61 ? -10.179 47.797 -40.402 1.00 21.70 76 TYR E O 1
ATOM 8268 N N . SER E 1 62 ? -10.999 48.047 -38.282 1.00 19.25 77 SER E N 1
ATOM 8269 C CA . SER E 1 62 ? -10.366 49.331 -37.990 1.00 19.88 77 SER E CA 1
ATOM 8270 C C . SER E 1 62 ? -9.098 49.051 -37.186 1.00 21.66 77 SER E C 1
ATOM 8271 O O . SER E 1 62 ? -9.063 48.140 -36.359 1.00 21.82 77 SER E O 1
ATOM 8274 N N . VAL E 1 63 ? -8.052 49.820 -37.455 1.00 22.58 78 VAL E N 1
ATOM 8275 C CA . VAL E 1 63 ? -6.777 49.627 -36.791 1.00 24.13 78 VAL E CA 1
ATOM 8276 C C . VAL E 1 63 ? -6.220 50.970 -36.371 1.00 24.50 78 VAL E C 1
ATOM 8277 O O . VAL E 1 63 ? -6.398 51.974 -37.070 1.00 25.42 78 VAL E O 1
ATOM 8281 N N . ALA E 1 64 ? -5.517 50.990 -35.242 1.00 25.98 79 ALA E N 1
ATOM 8282 C CA . ALA E 1 64 ? -4.710 52.150 -34.880 1.00 25.51 79 ALA E CA 1
ATOM 8283 C C . ALA E 1 64 ? -3.411 51.705 -34.239 1.00 25.95 79 ALA E C 1
ATOM 8284 O O . ALA E 1 64 ? -3.369 50.727 -33.496 1.00 24.72 79 ALA E O 1
ATOM 8286 N N . VAL E 1 65 ? -2.351 52.442 -34.525 1.00 25.34 80 VAL E N 1
ATOM 8287 C CA . VAL E 1 65 ? -1.047 52.139 -33.946 1.00 25.17 80 VAL E CA 1
ATOM 8288 C C . VAL E 1 65 ? -0.593 53.411 -33.255 1.00 26.24 80 VAL E C 1
ATOM 8289 O O . VAL E 1 65 ? -0.433 54.452 -33.893 1.00 29.51 80 VAL E O 1
ATOM 8293 N N . ILE E 1 66 ? -0.407 53.323 -31.948 1.00 24.63 81 ILE E N 1
ATOM 8294 C CA . ILE E 1 66 ? -0.182 54.504 -31.147 1.00 26.11 81 ILE E CA 1
ATOM 8295 C C . ILE E 1 66 ? 1.230 54.456 -30.579 1.00 25.67 81 ILE E C 1
ATOM 8296 O O . ILE E 1 66 ? 1.579 53.522 -29.899 1.00 24.24 81 ILE E O 1
ATOM 8301 N N . ASN E 1 67 ? 2.036 55.447 -30.904 1.00 27.15 82 ASN E N 1
ATOM 8302 C CA . ASN E 1 67 ? 3.422 55.475 -30.422 1.00 30.33 82 ASN E CA 1
ATOM 8303 C C . ASN E 1 67 ? 3.469 55.822 -28.949 1.00 32.06 82 ASN E C 1
ATOM 8304 O O . ASN E 1 67 ? 2.768 56.736 -28.509 1.00 33.01 82 ASN E O 1
ATOM 8309 N N . LEU E 1 68 ? 4.277 55.080 -28.191 1.00 30.08 83 LEU E N 1
ATOM 8310 C CA . LEU E 1 68 ? 4.439 55.325 -26.764 1.00 30.82 83 LEU E CA 1
ATOM 8311 C C . LEU E 1 68 ? 5.724 56.120 -26.500 1.00 30.98 83 LEU E C 1
ATOM 8312 O O . LEU E 1 68 ? 6.653 56.090 -27.324 1.00 31.61 83 LEU E O 1
ATOM 8317 N N . PRO E 1 69 ? 5.776 56.860 -25.367 1.00 31.75 84 PRO E N 1
ATOM 8318 C CA . PRO E 1 69 ? 6.983 57.630 -25.021 1.00 34.36 84 PRO E CA 1
ATOM 8319 C C . PRO E 1 69 ? 8.270 56.816 -24.962 1.00 35.07 84 PRO E C 1
ATOM 8320 O O . PRO E 1 69 ? 8.264 55.664 -24.538 1.00 34.11 84 PRO E O 1
ATOM 8324 N N . GLU E 1 70 ? 9.369 57.426 -25.385 1.00 38.59 85 GLU E N 1
ATOM 8325 C CA . GLU E 1 70 ? 10.676 56.818 -25.213 1.00 40.13 85 GLU E CA 1
ATOM 8326 C C . GLU E 1 70 ? 10.935 56.731 -23.713 1.00 41.29 85 GLU E C 1
ATOM 8327 O O . GLU E 1 70 ? 10.520 57.611 -22.955 1.00 42.10 85 GLU E O 1
ATOM 8330 N N . ILE E 1 71 ? 11.584 55.651 -23.291 1.00 40.98 86 ILE E N 1
ATOM 8331 C CA . ILE E 1 71 ? 11.953 55.459 -21.903 1.00 42.29 86 ILE E CA 1
ATOM 8332 C C . ILE E 1 71 ? 13.455 55.719 -21.767 1.00 45.60 86 ILE E C 1
ATOM 8333 O O . ILE E 1 71 ? 14.264 55.005 -22.375 1.00 45.29 86 ILE E O 1
ATOM 8338 N N . PRO E 1 72 ? 13.840 56.741 -20.975 1.00 48.00 87 PRO E N 1
ATOM 8339 C CA . PRO E 1 72 ? 15.283 57.008 -20.861 1.00 49.85 87 PRO E CA 1
ATOM 8340 C C . PRO E 1 72 ? 16.012 55.857 -20.161 1.00 53.25 87 PRO E C 1
ATOM 8341 O O . PRO E 1 72 ? 15.420 55.188 -19.303 1.00 52.45 87 PRO E O 1
ATOM 8345 N N . ASP E 1 73 ? 17.270 55.624 -20.553 1.00 58.37 88 ASP E N 1
ATOM 8346 C CA . ASP E 1 73 ? 18.103 54.528 -20.028 1.00 58.65 88 ASP E CA 1
ATOM 8347 C C . ASP E 1 73 ? 17.359 53.188 -19.927 1.00 57.44 88 ASP E C 1
ATOM 8348 O O . ASP E 1 73 ? 17.426 52.509 -18.899 1.00 54.61 88 ASP E O 1
ATOM 8350 N N . ALA E 1 74 ? 16.659 52.812 -20.998 1.00 50.49 89 ALA E N 1
ATOM 8351 C CA . ALA E 1 74 ? 15.842 51.601 -20.991 1.00 49.27 89 ALA E CA 1
ATOM 8352 C C . ALA E 1 74 ? 16.664 50.306 -20.909 1.00 50.89 89 ALA E C 1
ATOM 8353 O O . ALA E 1 74 ? 16.179 49.312 -20.376 1.00 44.50 89 ALA E O 1
ATOM 8355 N N . MET E 1 75 ? 17.909 50.314 -21.397 1.00 54.35 90 MET E N 1
ATOM 8356 C CA . MET E 1 75 ? 18.700 49.080 -21.450 1.00 59.79 90 MET E CA 1
ATOM 8357 C C . MET E 1 75 ? 19.803 49.003 -20.385 1.00 60.63 90 MET E C 1
ATOM 8358 O O . MET E 1 75 ? 20.422 50.008 -20.030 1.00 65.61 90 MET E O 1
ATOM 8363 N N . CYS E 1 76 ? 20.012 47.789 -19.872 1.00 61.70 91 CYS E N 1
ATOM 8364 C CA . CYS E 1 76 ? 21.012 47.508 -18.845 1.00 63.49 91 CYS E CA 1
ATOM 8365 C C . CYS E 1 76 ? 21.486 46.050 -18.941 1.00 64.38 91 CYS E C 1
ATOM 8366 O O . CYS E 1 76 ? 22.683 45.780 -19.108 1.00 58.93 91 CYS E O 1
ATOM 8369 N N . THR E 1 79 ? 19.073 43.174 -19.639 1.00 49.96 94 THR E N 1
ATOM 8370 C CA . THR E 1 79 ? 17.661 43.530 -19.424 1.00 49.13 94 THR E CA 1
ATOM 8371 C C . THR E 1 79 ? 17.267 44.837 -20.125 1.00 47.26 94 THR E C 1
ATOM 8372 O O . THR E 1 79 ? 18.115 45.690 -20.373 1.00 46.24 94 THR E O 1
ATOM 8376 N N . MET E 1 80 ? 15.982 44.988 -20.447 1.00 44.25 95 MET E N 1
ATOM 8377 C CA . MET E 1 80 ? 15.471 46.262 -20.980 1.00 43.07 95 MET E CA 1
ATOM 8378 C C . MET E 1 80 ? 14.108 46.594 -20.398 1.00 39.68 95 MET E C 1
ATOM 8379 O O . MET E 1 80 ? 13.347 45.700 -20.057 1.00 37.90 95 MET E O 1
ATOM 8384 N N . ILE E 1 81 ? 13.814 47.880 -20.287 1.00 38.06 96 ILE E N 1
ATOM 8385 C CA . ILE E 1 81 ? 12.495 48.323 -19.814 1.00 37.68 96 ILE E CA 1
ATOM 8386 C C . ILE E 1 81 ? 11.598 48.572 -21.017 1.00 35.85 96 ILE E C 1
ATOM 8387 O O . ILE E 1 81 ? 12.040 49.190 -21.985 1.00 35.70 96 ILE E O 1
ATOM 8392 N N . VAL E 1 82 ? 10.346 48.094 -20.948 1.00 34.58 97 VAL E N 1
ATOM 8393 C CA . VAL E 1 82 ? 9.338 48.328 -21.987 1.00 32.76 97 VAL E CA 1
ATOM 8394 C C . VAL E 1 82 ? 7.995 48.708 -21.357 1.00 31.36 97 VAL E C 1
ATOM 8395 O O . VAL E 1 82 ? 7.738 48.407 -20.176 1.00 31.55 97 VAL E O 1
ATOM 8399 N N . TRP E 1 83 ? 7.150 49.384 -22.122 1.00 30.04 98 TRP E N 1
ATOM 8400 C CA . TRP E 1 83 ? 5.813 49.679 -21.643 1.00 29.45 98 TRP E CA 1
ATOM 8401 C C . TRP E 1 83 ? 4.954 48.412 -21.663 1.00 30.59 98 TRP E C 1
ATOM 8402 O O . TRP E 1 83 ? 4.966 47.640 -22.636 1.00 27.13 98 TRP E O 1
ATOM 8413 N N . GLU E 1 84 ? 4.206 48.211 -20.577 1.00 28.18 99 GLU E N 1
ATOM 8414 C CA . GLU E 1 84 ? 3.316 47.066 -20.443 1.00 28.18 99 GLU E CA 1
ATOM 8415 C C . GLU E 1 84 ? 1.873 47.574 -20.332 1.00 27.72 99 GLU E C 1
ATOM 8416 O O . GLU E 1 84 ? 1.556 48.309 -19.406 1.00 27.42 99 GLU E O 1
ATOM 8422 N N . ALA E 1 85 ? 0.994 47.193 -21.258 1.00 27.70 100 ALA E N 1
ATOM 8423 C CA . ALA E 1 85 ? -0.409 47.591 -21.161 1.00 26.72 100 ALA E CA 1
ATOM 8424 C C . ALA E 1 85 ? -1.148 46.554 -20.314 1.00 26.44 100 ALA E C 1
ATOM 8425 O O . ALA E 1 85 ? -1.230 45.388 -20.720 1.00 26.94 100 ALA E O 1
ATOM 8427 N N . TYR E 1 86 ? -1.673 46.969 -19.152 1.00 25.64 101 TYR E N 1
ATOM 8428 C CA . TYR E 1 86 ? -2.191 46.021 -18.149 1.00 27.06 101 TYR E CA 1
ATOM 8429 C C . TYR E 1 86 ? -3.717 46.104 -17.965 1.00 27.82 101 TYR E C 1
ATOM 8430 O O . TYR E 1 86 ? -4.318 45.211 -17.367 1.00 30.35 101 TYR E O 1
ATOM 8439 N N . ARG E 1 87 ? -4.324 47.145 -18.525 1.00 25.91 102 ARG E N 1
ATOM 8440 C CA . ARG E 1 87 ? -5.753 47.396 -18.362 1.00 28.56 102 ARG E CA 1
ATOM 8441 C C . ARG E 1 87 ? -6.227 48.303 -19.477 1.00 25.52 102 ARG E C 1
ATOM 8442 O O . ARG E 1 87 ? -5.474 49.158 -19.953 1.00 25.12 102 ARG E O 1
ATOM 8450 N N . LEU E 1 88 ? -7.459 48.115 -19.927 1.00 24.79 103 LEU E N 1
ATOM 8451 C CA . LEU E 1 88 ? -8.052 49.083 -20.848 1.00 24.82 103 LEU E CA 1
ATOM 8452 C C . LEU E 1 88 ? -9.524 49.292 -20.570 1.00 25.76 103 LEU E C 1
ATOM 8453 O O . LEU E 1 88 ? -10.185 48.437 -19.954 1.00 24.64 103 LEU E O 1
ATOM 8458 N N . GLU E 1 89 ? -10.028 50.438 -21.024 1.00 23.96 104 GLU E N 1
ATOM 8459 C CA . GLU E 1 89 ? -11.454 50.664 -21.118 1.00 24.51 104 GLU E CA 1
ATOM 8460 C C . GLU E 1 89 ? -11.792 50.757 -22.586 1.00 24.99 104 GLU E C 1
ATOM 8461 O O . GLU E 1 89 ? -11.018 51.317 -23.349 1.00 22.56 104 GLU E O 1
ATOM 8467 N N . THR E 1 90 ? -12.916 50.171 -22.992 1.00 22.85 105 THR E N 1
ATOM 8468 C CA . THR E 1 90 ? -13.387 50.334 -24.364 1.00 23.24 105 THR E CA 1
ATOM 8469 C C . THR E 1 90 ? -14.905 50.446 -24.371 1.00 23.86 105 THR E C 1
ATOM 8470 O O . THR E 1 90 ? -15.569 49.826 -23.542 1.00 24.95 105 THR E O 1
ATOM 8474 N N . GLU E 1 91 ? -15.414 51.302 -25.251 1.00 23.50 106 GLU E N 1
ATOM 8475 C CA . GLU E 1 91 ? -16.846 51.572 -25.375 1.00 23.09 106 GLU E CA 1
ATOM 8476 C C . GLU E 1 91 ? -17.201 51.866 -26.823 1.00 22.22 106 GLU E C 1
ATOM 8477 O O . GLU E 1 91 ? -16.447 52.519 -27.550 1.00 21.34 106 GLU E O 1
ATOM 8483 N N . LEU E 1 92 ? -18.360 51.379 -27.212 1.00 20.96 107 LEU E N 1
ATOM 8484 C CA . LEU E 1 92 ? -18.938 51.621 -28.519 1.00 21.99 107 LEU E CA 1
ATOM 8485 C C . LEU E 1 92 ? -19.778 52.885 -28.486 1.00 24.93 107 LEU E C 1
ATOM 8486 O O . LEU E 1 92 ? -20.535 53.111 -27.530 1.00 26.90 107 LEU E O 1
ATOM 8491 N N . LEU E 1 93 ? -19.609 53.723 -29.510 1.00 19.76 108 LEU E N 1
ATOM 8492 C CA . LEU E 1 93 ? -20.397 54.943 -29.660 1.00 20.48 108 LEU E CA 1
ATOM 8493 C C . LEU E 1 93 ? -21.554 54.655 -30.623 1.00 17.34 108 LEU E C 1
ATOM 8494 O O . LEU E 1 93 ? -21.326 54.241 -31.753 1.00 17.73 108 LEU E O 1
ATOM 8499 N N . PHE E 1 94 ? -22.796 54.819 -30.161 1.00 16.36 109 PHE E N 1
ATOM 8500 C CA . PHE E 1 94 ? -23.947 54.492 -30.983 1.00 17.08 109 PHE E CA 1
ATOM 8501 C C . PHE E 1 94 ? -25.203 55.122 -30.399 1.00 17.51 109 PHE E C 1
ATOM 8502 O O . PHE E 1 94 ? -25.309 55.300 -29.195 1.00 18.58 109 PHE E O 1
ATOM 8510 N N . ALA E 1 95 ? -26.136 55.471 -31.277 1.00 16.96 110 ALA E N 1
ATOM 8511 C CA . ALA E 1 95 ? -27.416 56.084 -30.911 1.00 17.09 110 ALA E CA 1
ATOM 8512 C C . ALA E 1 95 ? -28.543 55.208 -31.451 1.00 16.25 110 ALA E C 1
ATOM 8513 O O . ALA E 1 95 ? -28.355 54.554 -32.459 1.00 17.69 110 ALA E O 1
ATOM 8515 N N . PRO E 1 96 ? -29.727 55.267 -30.835 1.00 15.36 111 PRO E N 1
ATOM 8516 C CA . PRO E 1 96 ? -30.866 54.566 -31.440 1.00 15.87 111 PRO E CA 1
ATOM 8517 C C . PRO E 1 96 ? -31.194 55.075 -32.849 1.00 16.50 111 PRO E C 1
ATOM 8518 O O . PRO E 1 96 ? -31.166 56.275 -33.088 1.00 19.09 111 PRO E O 1
ATOM 8522 N N . GLN E 1 97 ? -31.474 54.160 -33.765 1.00 16.54 112 GLN E N 1
ATOM 8523 C CA . GLN E 1 97 ? -31.774 54.514 -35.163 1.00 17.53 112 GLN E CA 1
ATOM 8524 C C . GLN E 1 97 ? -33.282 54.365 -35.410 1.00 18.16 112 GLN E C 1
ATOM 8525 O O . GLN E 1 97 ? -33.828 53.279 -35.291 1.00 18.27 112 GLN E O 1
ATOM 8531 N N . MET E 1 98 ? -33.935 55.457 -35.767 1.00 17.15 113 MET E N 1
ATOM 8532 C CA A MET E 1 98 ? -35.379 55.503 -35.929 0.55 17.01 113 MET E CA 1
ATOM 8533 C CA B MET E 1 98 ? -35.372 55.428 -35.984 0.45 16.53 113 MET E CA 1
ATOM 8534 C C . MET E 1 98 ? -35.690 56.023 -37.344 1.00 16.80 113 MET E C 1
ATOM 8535 O O . MET E 1 98 ? -35.662 55.264 -38.307 1.00 17.01 113 MET E O 1
ATOM 8544 N N . ALA E 1 99 ? -35.959 57.325 -37.454 1.00 17.44 114 ALA E N 1
ATOM 8545 C CA . ALA E 1 99 ? -36.195 57.940 -38.807 1.00 19.83 114 ALA E CA 1
ATOM 8546 C C . ALA E 1 99 ? -35.057 57.633 -39.766 1.00 18.84 114 ALA E C 1
ATOM 8547 O O . ALA E 1 99 ? -35.270 57.578 -40.982 1.00 21.60 114 ALA E O 1
ATOM 8549 N N . SER E 1 100 ? -33.852 57.445 -39.236 1.00 16.54 115 SER E N 1
ATOM 8550 C CA . SER E 1 100 ? -32.682 57.145 -40.076 1.00 17.58 115 SER E CA 1
ATOM 8551 C C . SER E 1 100 ? -32.718 55.818 -40.817 1.00 16.91 115 SER E C 1
ATOM 8552 O O . SER E 1 100 ? -31.958 55.620 -41.749 1.00 17.81 115 SER E O 1
ATOM 8555 N N . SER E 1 101 ? -33.564 54.889 -40.409 1.00 16.26 116 SER E N 1
ATOM 8556 C CA . SER E 1 101 ? -33.415 53.526 -40.882 1.00 17.59 116 SER E CA 1
ATOM 8557 C C . SER E 1 101 ? -34.579 52.996 -41.715 1.00 17.94 116 SER E C 1
ATOM 8558 O O . SER E 1 101 ? -34.610 51.821 -42.044 1.00 20.51 116 SER E O 1
ATOM 8561 N N . GLY E 1 102 ? -35.509 53.870 -42.076 1.00 16.89 117 GLY E N 1
ATOM 8562 C CA . GLY E 1 102 ? -36.576 53.500 -43.000 1.00 19.25 117 GLY E CA 1
ATOM 8563 C C . GLY E 1 102 ? -37.760 52.814 -42.343 1.00 17.66 117 GLY E C 1
ATOM 8564 O O . GLY E 1 102 ? -37.818 52.642 -41.104 1.00 18.71 117 GLY E O 1
ATOM 8565 N N . TYR E 1 103 ? -38.701 52.379 -43.170 1.00 17.64 118 TYR E N 1
ATOM 8566 C CA . TYR E 1 103 ? -39.923 51.808 -42.614 1.00 18.17 118 TYR E CA 1
ATOM 8567 C C . TYR E 1 103 ? -40.313 50.492 -43.236 1.00 17.65 118 TYR E C 1
ATOM 8568 O O . TYR E 1 103 ? -40.122 50.246 -44.418 1.00 17.12 118 TYR E O 1
ATOM 8577 N N . GLN E 1 104 ? -40.865 49.626 -42.399 1.00 15.52 119 GLN E N 1
ATOM 8578 C CA . GLN E 1 104 ? -41.347 48.367 -42.851 1.00 16.06 119 GLN E CA 1
ATOM 8579 C C . GLN E 1 104 ? -42.849 48.498 -43.125 1.00 18.82 119 GLN E C 1
ATOM 8580 O O . GLN E 1 104 ? -43.670 48.556 -42.199 1.00 19.12 119 GLN E O 1
ATOM 8586 N N . ARG E 1 105 ? -43.198 48.519 -44.408 1.00 21.43 120 ARG E N 1
ATOM 8587 C CA . ARG E 1 105 ? -44.579 48.712 -44.825 1.00 26.62 120 ARG E CA 1
ATOM 8588 C C . ARG E 1 105 ? -45.515 47.716 -44.183 1.00 26.52 120 ARG E C 1
ATOM 8589 O O . ARG E 1 105 ? -46.582 48.092 -43.669 1.00 27.51 120 ARG E O 1
ATOM 8597 N N . ALA E 1 106 ? -45.115 46.446 -44.214 1.00 25.49 121 ALA E N 1
ATOM 8598 C CA . ALA E 1 106 ? -45.993 45.335 -43.794 1.00 29.09 121 ALA E CA 1
ATOM 8599 C C . ALA E 1 106 ? -46.447 45.414 -42.338 1.00 29.01 121 ALA E C 1
ATOM 8600 O O . ALA E 1 106 ? -47.531 44.945 -42.006 1.00 36.03 121 ALA E O 1
ATOM 8602 N N . ASN E 1 107 ? -45.601 45.966 -41.476 1.00 22.62 122 ASN E N 1
ATOM 8603 C CA . ASN E 1 107 ? -45.854 46.082 -40.017 1.00 25.53 122 ASN E CA 1
ATOM 8604 C C . ASN E 1 107 ? -46.217 47.536 -39.633 1.00 18.99 122 ASN E C 1
ATOM 8605 O O . ASN E 1 107 ? -46.273 47.856 -38.436 1.00 19.48 122 ASN E O 1
ATOM 8610 N N . GLY E 1 108 ? -46.317 48.424 -40.610 1.00 16.81 123 GLY E N 1
ATOM 8611 C CA . GLY E 1 108 ? -46.662 49.807 -40.345 1.00 17.20 123 GLY E CA 1
ATOM 8612 C C . GLY E 1 108 ? -45.810 50.465 -39.281 1.00 18.15 123 GLY E C 1
ATOM 8613 O O . GLY E 1 108 ? -46.322 51.238 -38.491 1.00 20.39 123 GLY E O 1
ATOM 8614 N N . THR E 1 109 ? -44.525 50.169 -39.235 1.00 16.80 124 THR E N 1
ATOM 8615 C CA . THR E 1 109 ? -43.675 50.904 -38.289 1.00 17.37 124 THR E CA 1
ATOM 8616 C C . THR E 1 109 ? -42.254 51.059 -38.799 1.00 17.00 124 THR E C 1
ATOM 8617 O O . THR E 1 109 ? -41.919 50.600 -39.888 1.00 17.24 124 THR E O 1
ATOM 8621 N N . LEU E 1 110 ? -41.448 51.789 -38.044 1.00 15.59 125 LEU E N 1
ATOM 8622 C CA . LEU E 1 110 ? -40.040 51.969 -38.346 1.00 15.97 125 LEU E CA 1
ATOM 8623 C C . LEU E 1 110 ? -39.332 50.603 -38.298 1.00 17.26 125 LEU E C 1
ATOM 8624 O O . LEU E 1 110 ? -39.646 49.721 -37.479 1.00 18.07 125 LEU E O 1
ATOM 8629 N N . ALA E 1 111 ? -38.428 50.417 -39.236 1.00 14.59 126 ALA E N 1
ATOM 8630 C CA . ALA E 1 111 ? -37.688 49.168 -39.345 1.00 15.22 126 ALA E CA 1
ATOM 8631 C C . ALA E 1 111 ? -36.613 49.020 -38.285 1.00 14.74 126 ALA E C 1
ATOM 8632 O O . ALA E 1 111 ? -36.390 47.919 -37.792 1.00 15.46 126 ALA E O 1
ATOM 8634 N N . GLY E 1 112 ? -35.908 50.109 -37.971 1.00 13.27 127 GLY E N 1
ATOM 8635 C CA . GLY E 1 112 ? -34.754 50.067 -37.082 1.00 15.47 127 GLY E CA 1
ATOM 8636 C C . GLY E 1 112 ? -33.624 49.212 -37.668 1.00 14.90 127 GLY E C 1
ATOM 8637 O O . GLY E 1 112 ? -33.715 48.729 -38.803 1.00 15.53 127 GLY E O 1
ATOM 8638 N N . ILE E 1 113 ? -32.551 49.078 -36.900 1.00 15.26 128 ILE E N 1
ATOM 8639 C CA . ILE E 1 113 ? -31.411 48.236 -37.246 1.00 15.59 128 ILE E CA 1
ATOM 8640 C C . ILE E 1 113 ? -31.688 46.789 -36.860 1.00 14.20 128 ILE E C 1
ATOM 8641 O O . ILE E 1 113 ? -32.132 46.510 -35.739 1.00 13.73 128 ILE E O 1
ATOM 8646 N N . GLU E 1 114 ? -31.364 45.861 -37.761 1.00 12.73 129 GLU E N 1
ATOM 8647 C CA . GLU E 1 114 ? -31.424 44.446 -37.429 1.00 13.66 129 GLU E CA 1
ATOM 8648 C C . GLU E 1 114 ? -30.519 43.639 -38.339 1.00 13.18 129 GLU E C 1
ATOM 8649 O O . GLU E 1 114 ? -30.134 44.100 -39.407 1.00 14.28 129 GLU E O 1
ATOM 8655 N N . GLY E 1 115 ? -30.228 42.429 -37.902 1.00 14.84 130 GLY E N 1
ATOM 8656 C CA . GLY E 1 115 ? -29.557 41.442 -38.715 1.00 16.20 130 GLY E CA 1
ATOM 8657 C C . GLY E 1 115 ? -28.286 40.945 -38.060 1.00 14.94 130 GLY E C 1
ATOM 8658 O O . GLY E 1 115 ? -28.130 40.986 -36.844 1.00 14.70 130 GLY E O 1
ATOM 8659 N N . THR E 1 116 ? -27.384 40.468 -38.912 1.00 13.95 131 THR E N 1
ATOM 8660 C CA . THR E 1 116 ? -26.129 39.862 -38.465 1.00 14.01 131 THR E CA 1
ATOM 8661 C C . THR E 1 116 ? -25.184 40.926 -37.893 1.00 14.16 131 THR E C 1
ATOM 8662 O O . THR E 1 116 ? -25.112 42.050 -38.404 1.00 15.27 131 THR E O 1
ATOM 8666 N N . GLN E 1 117 ? -24.439 40.543 -36.845 1.00 12.62 132 GLN E N 1
ATOM 8667 C CA . GLN E 1 117 ? -23.639 41.472 -36.082 1.00 13.45 132 GLN E CA 1
ATOM 8668 C C . GLN E 1 117 ? -22.270 40.916 -35.741 1.00 13.53 132 GLN E C 1
ATOM 8669 O O . GLN E 1 117 ? -22.069 39.698 -35.663 1.00 15.64 132 GLN E O 1
ATOM 8675 N N . LEU E 1 118 ? -21.346 41.838 -35.504 1.00 15.26 133 LEU E N 1
ATOM 8676 C CA . LEU E 1 118 ? -20.053 41.497 -34.959 1.00 14.06 133 LEU E CA 1
ATOM 8677 C C . LEU E 1 118 ? -19.554 42.625 -34.087 1.00 15.26 133 LEU E C 1
ATOM 8678 O O . LEU E 1 118 ? -19.533 43.765 -34.528 1.00 16.26 133 LEU E O 1
ATOM 8683 N N . TYR E 1 119 ? -19.138 42.286 -32.873 1.00 14.47 134 TYR E N 1
ATOM 8684 C CA . TYR E 1 119 ? -18.509 43.245 -31.985 1.00 16.04 134 TYR E CA 1
ATOM 8685 C C . TYR E 1 119 ? -17.168 42.667 -31.592 1.00 17.55 134 TYR E C 1
ATOM 8686 O O . TYR E 1 119 ? -17.125 41.630 -30.935 1.00 18.57 134 TYR E O 1
ATOM 8695 N N . PHE E 1 120 ? -16.094 43.342 -31.994 1.00 18.03 135 PHE E N 1
ATOM 8696 C CA . PHE E 1 120 ? -14.729 42.822 -31.835 1.00 16.48 135 PHE E CA 1
ATOM 8697 C C . PHE E 1 120 ? -13.792 43.933 -31.387 1.00 18.89 135 PHE E C 1
ATOM 8698 O O . PHE E 1 120 ? -13.849 45.046 -31.909 1.00 18.01 135 PHE E O 1
ATOM 8706 N N . TRP E 1 121 ? -12.919 43.609 -30.430 1.00 19.47 136 TRP E N 1
ATOM 8707 C CA . TRP E 1 121 ? -11.773 44.464 -30.101 1.00 18.50 136 TRP E CA 1
ATOM 8708 C C . TRP E 1 121 ? -10.506 43.645 -29.835 1.00 17.83 136 TRP E C 1
ATOM 8709 O O . TRP E 1 121 ? -10.576 42.466 -29.462 1.00 17.92 136 TRP E O 1
ATOM 8720 N N . ALA E 1 122 ? -9.354 44.284 -30.032 1.00 20.17 137 ALA E N 1
ATOM 8721 C CA . ALA E 1 122 ? -8.067 43.664 -29.728 1.00 18.62 137 ALA E CA 1
ATOM 8722 C C . ALA E 1 122 ? -7.090 44.746 -29.345 1.00 20.22 137 ALA E C 1
ATOM 8723 O O . ALA E 1 122 ? -7.175 45.857 -29.850 1.00 19.42 137 ALA E O 1
ATOM 8725 N N . CYS E 1 123 ? -6.148 44.393 -28.484 1.00 19.60 138 CYS E N 1
ATOM 8726 C CA . CYS E 1 123 ? -5.076 45.286 -28.074 1.00 20.23 138 CYS E CA 1
ATOM 8727 C C . CYS E 1 123 ? -3.832 44.417 -27.928 1.00 20.74 138 CYS E C 1
ATOM 8728 O O . CYS E 1 123 ? -3.847 43.403 -27.228 1.00 20.66 138 CYS E O 1
ATOM 8731 N N . GLY E 1 124 ? -2.770 44.800 -28.610 1.00 19.65 139 GLY E N 1
ATOM 8732 C CA . GLY E 1 124 ? -1.526 44.038 -28.550 1.00 21.99 139 GLY E CA 1
ATOM 8733 C C . GLY E 1 124 ? -0.279 44.830 -28.880 1.00 21.49 139 GLY E C 1
ATOM 8734 O O . GLY E 1 124 ? -0.332 46.040 -29.144 1.00 20.02 139 GLY E O 1
ATOM 8735 N N . GLY E 1 125 ? 0.845 44.116 -28.876 1.00 22.60 140 GLY E N 1
ATOM 8736 C CA . GLY E 1 125 ? 2.162 44.703 -29.092 1.00 23.31 140 GLY E CA 1
ATOM 8737 C C . GLY E 1 125 ? 2.613 44.632 -30.540 1.00 24.44 140 GLY E C 1
ATOM 8738 O O . GLY E 1 125 ? 3.725 45.057 -30.884 1.00 25.96 140 GLY E O 1
ATOM 8739 N N . GLY E 1 126 ? 1.738 44.093 -31.379 1.00 25.08 141 GLY E N 1
ATOM 8740 C CA . GLY E 1 126 ? 1.915 44.088 -32.816 1.00 24.28 141 GLY E CA 1
ATOM 8741 C C . GLY E 1 126 ? 0.551 43.936 -33.454 1.00 23.52 141 GLY E C 1
ATOM 8742 O O . GLY E 1 126 ? -0.471 43.825 -32.760 1.00 20.56 141 GLY E O 1
ATOM 8743 N N . PRO E 1 127 ? 0.512 43.920 -34.788 1.00 23.73 142 PRO E N 1
ATOM 8744 C CA . PRO E 1 127 ? -0.761 43.762 -35.506 1.00 23.13 142 PRO E CA 1
ATOM 8745 C C . PRO E 1 127 ? -1.406 42.414 -35.232 1.00 22.59 142 PRO E C 1
ATOM 8746 O O . PRO E 1 127 ? -0.713 41.424 -34.965 1.00 24.96 142 PRO E O 1
ATOM 8750 N N . LEU E 1 128 ? -2.729 42.401 -35.268 1.00 22.32 143 LEU E N 1
ATOM 8751 C CA . LEU E 1 128 ? -3.516 41.199 -35.014 1.00 21.34 143 LEU E CA 1
ATOM 8752 C C . LEU E 1 128 ? -3.238 40.074 -36.016 1.00 21.44 143 LEU E C 1
ATOM 8753 O O . LEU E 1 128 ? -3.258 40.306 -37.221 1.00 22.31 143 LEU E O 1
ATOM 8758 N N . ASP E 1 129 ? -2.977 38.869 -35.518 1.00 20.28 144 ASP E N 1
ATOM 8759 C CA . ASP E 1 129 ? -2.844 37.690 -36.374 1.00 20.69 144 ASP E CA 1
ATOM 8760 C C . ASP E 1 129 ? -4.231 37.176 -36.723 1.00 21.70 144 ASP E C 1
ATOM 8761 O O . ASP E 1 129 ? -5.076 36.988 -35.827 1.00 20.36 144 ASP E O 1
ATOM 8766 N N . VAL E 1 130 ? -4.455 36.948 -38.014 1.00 20.84 145 VAL E N 1
ATOM 8767 C CA . VAL E 1 130 ? -5.759 36.463 -38.492 1.00 22.61 145 VAL E CA 1
ATOM 8768 C C . VAL E 1 130 ? -5.603 35.288 -39.442 1.00 24.33 145 VAL E C 1
ATOM 8769 O O . VAL E 1 130 ? -4.535 35.102 -40.044 1.00 24.74 145 VAL E O 1
ATOM 8773 N N . ILE E 1 131 ? -6.672 34.497 -39.541 1.00 21.02 146 ILE E N 1
ATOM 8774 C CA . ILE E 1 131 ? -6.785 33.396 -40.481 1.00 22.53 146 ILE E CA 1
ATOM 8775 C C . ILE E 1 131 ? -7.805 33.765 -41.546 1.00 21.57 146 ILE E C 1
ATOM 8776 O O . ILE E 1 131 ? -8.881 34.275 -41.226 1.00 21.08 146 ILE E O 1
ATOM 8781 N N . GLY E 1 132 ? -7.448 33.525 -42.807 1.00 20.86 147 GLY E N 1
ATOM 8782 C CA . GLY E 1 132 ? -8.358 33.770 -43.923 1.00 22.29 147 GLY E CA 1
ATOM 8783 C C . GLY E 1 132 ? -9.226 32.557 -44.141 1.00 21.77 147 GLY E C 1
ATOM 8784 O O . GLY E 1 132 ? -8.718 31.441 -44.294 1.00 22.85 147 GLY E O 1
ATOM 8785 N N . ILE E 1 133 ? -10.538 32.769 -44.146 1.00 21.29 148 ILE E N 1
ATOM 8786 C CA . ILE E 1 133 ? -11.492 31.700 -44.397 1.00 20.41 148 ILE E CA 1
ATOM 8787 C C . ILE E 1 133 ? -12.529 32.197 -45.383 1.00 20.44 148 ILE E C 1
ATOM 8788 O O . ILE E 1 133 ? -13.194 33.220 -45.132 1.00 21.11 148 ILE E O 1
ATOM 8793 N N . ASN E 1 134 ? -12.682 31.490 -46.499 1.00 19.86 149 ASN E N 1
ATOM 8794 C CA . ASN E 1 134 ? -13.851 31.692 -47.340 1.00 21.11 149 ASN E CA 1
ATOM 8795 C C . ASN E 1 134 ? -14.864 30.610 -47.002 1.00 20.08 149 ASN E C 1
ATOM 8796 O O . ASN E 1 134 ? -14.574 29.443 -47.198 1.00 21.09 149 ASN E O 1
ATOM 8801 N N . PRO E 1 135 ? -16.056 31.000 -46.496 1.00 22.02 150 PRO E N 1
ATOM 8802 C CA . PRO E 1 135 ? -17.026 30.020 -46.056 1.00 20.52 150 PRO E CA 1
ATOM 8803 C C . PRO E 1 135 ? -17.607 29.215 -47.210 1.00 22.10 150 PRO E C 1
ATOM 8804 O O . PRO E 1 135 ? -18.216 28.179 -46.982 1.00 22.57 150 PRO E O 1
ATOM 8808 N N . ASP E 1 136 ? -17.436 29.685 -48.450 1.00 20.45 151 ASP E N 1
ATOM 8809 C CA . ASP E 1 136 ? -17.828 28.901 -49.602 1.00 22.52 151 ASP E CA 1
ATOM 8810 C C . ASP E 1 136 ? -16.886 29.284 -50.732 1.00 24.83 151 ASP E C 1
ATOM 8811 O O . ASP E 1 136 ? -17.218 30.152 -51.542 1.00 24.92 151 ASP E O 1
ATOM 8816 N N . PRO E 1 137 ? -15.703 28.660 -50.744 1.00 23.78 152 PRO E N 1
ATOM 8817 C CA . PRO E 1 137 ? -14.644 28.944 -51.706 1.00 26.05 152 PRO E CA 1
ATOM 8818 C C . PRO E 1 137 ? -15.118 28.911 -53.151 1.00 28.31 152 PRO E C 1
ATOM 8819 O O . PRO E 1 137 ? -14.592 29.669 -53.961 1.00 30.89 152 PRO E O 1
ATOM 8823 N N . GLU E 1 138 ? -16.093 28.051 -53.474 1.00 28.12 153 GLU E N 1
ATOM 8824 C CA . GLU E 1 138 ? -16.553 27.888 -54.860 1.00 31.16 153 GLU E CA 1
ATOM 8825 C C . GLU E 1 138 ? -17.501 28.975 -55.323 1.00 29.85 153 GLU E C 1
ATOM 8826 O O . GLU E 1 138 ? -17.609 29.212 -56.521 1.00 31.44 153 GLU E O 1
ATOM 8832 N N . ARG E 1 139 ? -18.213 29.607 -54.392 1.00 28.28 154 ARG E N 1
ATOM 8833 C CA . ARG E 1 139 ? -19.341 30.465 -54.771 1.00 26.79 154 ARG E CA 1
ATOM 8834 C C . ARG E 1 139 ? -19.306 31.895 -54.235 1.00 25.84 154 ARG E C 1
ATOM 8835 O O . ARG E 1 139 ? -19.989 32.770 -54.773 1.00 25.92 154 ARG E O 1
ATOM 8843 N N . LEU E 1 140 ? -18.571 32.135 -53.155 1.00 24.02 155 LEU E N 1
ATOM 8844 C CA . LEU E 1 140 ? -18.471 33.468 -52.600 1.00 23.19 155 LEU E CA 1
ATOM 8845 C C . LEU E 1 140 ? -17.298 34.186 -53.199 1.00 24.04 155 LEU E C 1
ATOM 8846 O O . LEU E 1 140 ? -16.162 33.695 -53.133 1.00 24.33 155 LEU E O 1
ATOM 8851 N N . LYS E 1 141 ? -17.579 35.349 -53.781 1.00 25.59 156 LYS E N 1
ATOM 8852 C CA . LYS E 1 141 ? -16.567 36.137 -54.496 1.00 26.10 156 LYS E CA 1
ATOM 8853 C C . LYS E 1 141 ? -16.199 37.380 -53.698 1.00 24.98 156 LYS E C 1
ATOM 8854 O O . LYS E 1 141 ? -17.000 37.901 -52.923 1.00 23.19 156 LYS E O 1
ATOM 8860 N N . VAL E 1 142 ? -14.978 37.859 -53.893 1.00 23.95 157 VAL E N 1
ATOM 8861 C CA . VAL E 1 142 ? -14.470 38.956 -53.112 1.00 24.45 157 VAL E CA 1
ATOM 8862 C C . VAL E 1 142 ? -13.814 39.954 -54.052 1.00 25.07 157 VAL E C 1
ATOM 8863 O O . VAL E 1 142 ? -12.894 39.600 -54.778 1.00 27.13 157 VAL E O 1
ATOM 8867 N N . ASN E 1 143 ? -14.269 41.203 -54.026 1.00 27.72 158 ASN E N 1
ATOM 8868 C CA . ASN E 1 143 ? -13.647 42.230 -54.875 1.00 29.28 158 ASN E CA 1
ATOM 8869 C C . ASN E 1 143 ? -12.136 42.328 -54.629 1.00 27.75 158 ASN E C 1
ATOM 8870 O O . ASN E 1 143 ? -11.677 42.261 -53.503 1.00 26.14 158 ASN E O 1
ATOM 8875 N N . GLU E 1 144 ? -11.391 42.544 -55.705 1.00 32.14 159 GLU E N 1
ATOM 8876 C CA . GLU E 1 144 ? -9.923 42.455 -55.699 1.00 31.88 159 GLU E CA 1
ATOM 8877 C C . GLU E 1 144 ? -9.230 43.557 -54.870 1.00 31.04 159 GLU E C 1
ATOM 8878 O O . GLU E 1 144 ? -8.053 43.432 -54.522 1.00 30.32 159 GLU E O 1
ATOM 8884 N N . ALA E 1 145 ? -9.957 44.619 -54.531 1.00 28.30 160 ALA E N 1
ATOM 8885 C CA . ALA E 1 145 ? -9.416 45.663 -53.651 1.00 28.98 160 ALA E CA 1
ATOM 8886 C C . ALA E 1 145 ? -9.364 45.229 -52.196 1.00 27.58 160 ALA E C 1
ATOM 8887 O O . ALA E 1 145 ? -8.788 45.920 -51.353 1.00 28.35 160 ALA E O 1
ATOM 8889 N N . LEU E 1 146 ? -10.015 44.111 -51.875 1.00 26.32 161 LEU E N 1
ATOM 8890 C CA . LEU E 1 146 ? -10.055 43.642 -50.496 1.00 25.76 161 LEU E CA 1
ATOM 8891 C C . LEU E 1 146 ? -9.067 42.498 -50.374 1.00 26.17 161 LEU E C 1
ATOM 8892 O O . LEU E 1 146 ? -8.744 41.859 -51.369 1.00 25.41 161 LEU E O 1
ATOM 8897 N N . GLU E 1 147 ? -8.586 42.255 -49.160 1.00 23.83 162 GLU E N 1
ATOM 8898 C CA . GLU E 1 147 ? -7.670 41.157 -48.910 1.00 25.05 162 GLU E CA 1
ATOM 8899 C C . GLU E 1 147 ? -8.436 39.845 -49.029 1.00 25.27 162 GLU E C 1
ATOM 8900 O O . GLU E 1 147 ? -9.346 39.550 -48.226 1.00 23.92 162 GLU E O 1
ATOM 8906 N N . GLY E 1 148 ? -8.092 39.073 -50.053 1.00 26.74 163 GLY E N 1
ATOM 8907 C CA . GLY E 1 148 ? -8.764 37.799 -50.294 1.00 28.11 163 GLY E CA 1
ATOM 8908 C C . GLY E 1 148 ? -8.235 36.734 -49.350 1.00 27.27 163 GLY E C 1
ATOM 8909 O O . GLY E 1 148 ? -7.033 36.658 -49.118 1.00 29.09 163 GLY E O 1
ATOM 8910 N N . PRO E 1 149 ? -9.130 35.885 -48.823 1.00 28.13 164 PRO E N 1
ATOM 8911 C CA . PRO E 1 149 ? -8.763 34.952 -47.779 1.00 26.25 164 PRO E CA 1
ATOM 8912 C C . PRO E 1 149 ? -8.221 33.625 -48.287 1.00 27.38 164 PRO E C 1
ATOM 8913 O O . PRO E 1 149 ? -7.908 32.754 -47.467 1.00 27.52 164 PRO E O 1
ATOM 8917 N N . GLY E 1 150 ? -8.105 33.470 -49.605 1.00 26.58 165 GLY E N 1
ATOM 8918 C CA . GLY E 1 150 ? -7.689 32.206 -50.170 1.00 28.50 165 GLY E CA 1
ATOM 8919 C C . GLY E 1 150 ? -8.834 31.215 -50.210 1.00 29.01 165 GLY E C 1
ATOM 8920 O O . GLY E 1 150 ? -10.012 31.601 -50.188 1.00 28.44 165 GLY E O 1
ATOM 8921 N N . ASN E 1 151 ? -8.497 29.930 -50.271 1.00 29.41 166 ASN E N 1
ATOM 8922 C CA . ASN E 1 151 ? -9.465 28.896 -50.664 1.00 32.14 166 ASN E CA 1
ATOM 8923 C C . ASN E 1 151 ? -9.884 27.898 -49.590 1.00 29.99 166 ASN E C 1
ATOM 8924 O O . ASN E 1 151 ? -10.588 26.931 -49.902 1.00 31.13 166 ASN E O 1
ATOM 8929 N N . SER E 1 152 ? -9.491 28.124 -48.337 1.00 29.65 167 SER E N 1
ATOM 8930 C CA . SER E 1 152 ? -9.878 27.209 -47.249 1.00 27.78 167 SER E CA 1
ATOM 8931 C C . SER E 1 152 ? -11.158 27.675 -46.572 1.00 24.57 167 SER E C 1
ATOM 8932 O O . SER E 1 152 ? -11.293 28.852 -46.241 1.00 23.03 167 SER E O 1
ATOM 8935 N N . ASP E 1 153 ? -12.080 26.741 -46.369 1.00 24.15 168 ASP E N 1
ATOM 8936 C CA . ASP E 1 153 ? -13.303 27.015 -45.589 1.00 23.34 168 ASP E CA 1
ATOM 8937 C C . ASP E 1 153 ? -13.173 26.559 -44.133 1.00 24.44 168 ASP E C 1
ATOM 8938 O O . ASP E 1 153 ? -14.159 26.587 -43.393 1.00 22.25 168 ASP E O 1
ATOM 8943 N N . VAL E 1 154 ? -11.976 26.133 -43.731 1.00 23.62 169 VAL E N 1
ATOM 8944 C CA . VAL E 1 154 ? -11.725 25.629 -42.373 1.00 24.09 169 VAL E CA 1
ATOM 8945 C C . VAL E 1 154 ? -10.380 26.144 -41.881 1.00 26.61 169 VAL E C 1
ATOM 8946 O O . VAL E 1 154 ? -9.463 26.405 -42.688 1.00 26.47 169 VAL E O 1
ATOM 8950 N N . ALA E 1 155 ? -10.224 26.215 -40.564 1.00 24.89 170 ALA E N 1
ATOM 8951 C CA . ALA E 1 155 ? -9.047 26.830 -39.956 1.00 24.87 170 ALA E CA 1
ATOM 8952 C C . ALA E 1 155 ? -7.902 25.830 -39.784 1.00 28.63 170 ALA E C 1
ATOM 8953 O O . ALA E 1 155 ? -7.377 25.615 -38.677 1.00 27.75 170 ALA E O 1
ATOM 8955 N N . SER E 1 156 ? -7.512 25.232 -40.905 1.00 29.07 171 SER E N 1
ATOM 8956 C CA . SER E 1 156 ? -6.481 24.214 -40.943 1.00 31.74 171 SER E CA 1
ATOM 8957 C C . SER E 1 156 ? -5.098 24.876 -40.969 1.00 35.08 171 SER E C 1
ATOM 8958 O O . SER E 1 156 ? -4.972 26.091 -41.132 1.00 30.91 171 SER E O 1
ATOM 8961 N N . LEU E 1 157 ? -4.061 24.060 -40.872 1.00 37.25 172 LEU E N 1
ATOM 8962 C CA . LEU E 1 157 ? -2.686 24.572 -40.990 1.00 42.05 172 LEU E CA 1
ATOM 8963 C C . LEU E 1 157 ? -2.414 25.217 -42.372 1.00 39.85 172 LEU E C 1
ATOM 8964 O O . LEU E 1 157 ? -1.529 26.064 -42.504 1.00 43.69 172 LEU E O 1
ATOM 8969 N N . GLN E 1 158 ? -3.194 24.828 -43.380 1.00 41.48 173 GLN E N 1
ATOM 8970 C CA . GLN E 1 158 ? -3.064 25.333 -44.762 1.00 42.87 173 GLN E CA 1
ATOM 8971 C C . GLN E 1 158 ? -3.821 26.637 -45.039 1.00 37.28 173 GLN E C 1
ATOM 8972 O O . GLN E 1 158 ? -3.644 27.244 -46.099 1.00 35.27 173 GLN E O 1
ATOM 8978 N N . ALA E 1 159 ? -4.660 27.073 -44.105 1.00 30.18 174 ALA E N 1
ATOM 8979 C CA . ALA E 1 159 ? -5.438 28.286 -44.309 1.00 30.26 174 ALA E CA 1
ATOM 8980 C C . ALA E 1 159 ? -4.502 29.486 -44.328 1.00 29.35 174 ALA E C 1
ATOM 8981 O O . ALA E 1 159 ? -3.497 29.510 -43.625 1.00 30.54 174 ALA E O 1
ATOM 8983 N N . LEU E 1 160 ? -4.821 30.471 -45.154 1.00 27.50 175 LEU E N 1
ATOM 8984 C CA . LEU E 1 160 ? -3.959 31.630 -45.336 1.00 28.40 175 LEU E CA 1
ATOM 8985 C C . LEU E 1 160 ? -3.892 32.422 -44.048 1.00 29.39 175 LEU E C 1
ATOM 8986 O O . LEU E 1 160 ? -4.932 32.678 -43.419 1.00 30.11 175 LEU E O 1
ATOM 8991 N N . ARG E 1 161 ? -2.680 32.804 -43.654 1.00 27.44 176 ARG E N 1
ATOM 8992 C CA . ARG E 1 161 ? -2.487 33.578 -42.427 1.00 27.80 176 ARG E CA 1
ATOM 8993 C C . ARG E 1 161 ? -1.818 34.901 -42.710 1.00 25.73 176 ARG E C 1
ATOM 8994 O O . ARG E 1 161 ? -0.886 34.959 -43.498 1.00 27.15 176 ARG E O 1
ATOM 9002 N N . LYS E 1 162 ? -2.320 35.955 -42.072 1.00 23.74 177 LYS E N 1
ATOM 9003 C CA . LYS E 1 162 ? -1.800 37.298 -42.236 1.00 25.37 177 LYS E CA 1
ATOM 9004 C C . LYS E 1 162 ? -1.985 38.066 -40.964 1.00 24.46 177 LYS E C 1
ATOM 9005 O O . LYS E 1 162 ? -2.561 37.568 -40.003 1.00 24.68 177 LYS E O 1
ATOM 9011 N N . GLN E 1 163 ? -1.468 39.284 -40.963 1.00 26.08 178 GLN E N 1
ATOM 9012 C CA . GLN E 1 163 ? -1.741 40.205 -39.897 1.00 24.83 178 GLN E CA 1
ATOM 9013 C C . GLN E 1 163 ? -2.495 41.396 -40.427 1.00 25.45 178 GLN E C 1
ATOM 9014 O O . GLN E 1 163 ? -2.366 41.778 -41.591 1.00 25.57 178 GLN E O 1
ATOM 9020 N N . VAL E 1 164 ? -3.270 42.006 -39.540 1.00 24.95 179 VAL E N 1
ATOM 9021 C CA . VAL E 1 164 ? -4.129 43.104 -39.939 1.00 23.61 179 VAL E CA 1
ATOM 9022 C C . VAL E 1 164 ? -3.348 44.394 -39.843 1.00 25.31 179 VAL E C 1
ATOM 9023 O O . VAL E 1 164 ? -3.340 45.059 -38.807 1.00 26.04 179 VAL E O 1
ATOM 9027 N N . ASN E 1 165 ? -2.718 44.727 -40.965 1.00 27.93 180 ASN E N 1
ATOM 9028 C CA . ASN E 1 165 ? -1.711 45.778 -41.072 1.00 31.21 180 ASN E CA 1
ATOM 9029 C C . ASN E 1 165 ? -2.144 46.852 -42.064 1.00 33.62 180 ASN E C 1
ATOM 9030 O O . ASN E 1 165 ? -1.339 47.676 -42.488 1.00 32.83 180 ASN E O 1
ATOM 9035 N N . ALA E 1 166 ? -3.423 46.822 -42.433 1.00 27.68 181 ALA E N 1
ATOM 9036 C CA . ALA E 1 166 ? -3.974 47.618 -43.524 1.00 28.76 181 ALA E CA 1
ATOM 9037 C C . ALA E 1 166 ? -5.485 47.773 -43.327 1.00 26.23 181 ALA E C 1
ATOM 9038 O O . ALA E 1 166 ? -6.061 47.100 -42.490 1.00 25.04 181 ALA E O 1
ATOM 9040 N N . ALA E 1 167 ? -6.090 48.628 -44.152 1.00 29.33 182 ALA E N 1
ATOM 9041 C CA . ALA E 1 167 ? -7.467 49.073 -43.998 1.00 31.61 182 ALA E CA 1
ATOM 9042 C C . ALA E 1 167 ? -8.494 48.205 -44.749 1.00 29.34 182 ALA E C 1
ATOM 9043 O O . ALA E 1 167 ? -9.692 48.482 -44.691 1.00 27.66 182 ALA E O 1
ATOM 9045 N N . ASN E 1 168 ? -8.046 47.138 -45.404 1.00 26.51 183 ASN E N 1
ATOM 9046 C CA . ASN E 1 168 ? -8.903 46.403 -46.348 1.00 25.68 183 ASN E CA 1
ATOM 9047 C C . ASN E 1 168 ? -9.069 44.906 -46.041 1.00 23.48 183 ASN E C 1
ATOM 9048 O O . ASN E 1 168 ? -9.187 44.072 -46.958 1.00 24.23 183 ASN E O 1
ATOM 9053 N N . PHE E 1 169 ? -9.108 44.583 -44.757 1.00 21.76 184 PHE E N 1
ATOM 9054 C CA . PHE E 1 169 ? -9.370 43.225 -44.294 1.00 20.17 184 PHE E CA 1
ATOM 9055 C C . PHE E 1 169 ? -10.851 43.057 -43.901 1.00 18.02 184 PHE E C 1
ATOM 9056 O O . PHE E 1 169 ? -11.254 43.488 -42.806 1.00 17.27 184 PHE E O 1
ATOM 9064 N N . PRO E 1 170 ? -11.664 42.419 -44.762 1.00 19.12 185 PRO E N 1
ATOM 9065 C CA . PRO E 1 170 ? -13.068 42.305 -44.398 1.00 18.43 185 PRO E CA 1
ATOM 9066 C C . PRO E 1 170 ? -13.315 41.353 -43.238 1.00 18.80 185 PRO E C 1
ATOM 9067 O O . PRO E 1 170 ? -12.736 40.262 -43.163 1.00 21.87 185 PRO E O 1
ATOM 9071 N N . VAL E 1 171 ? -14.199 41.763 -42.341 1.00 19.98 186 VAL E N 1
ATOM 9072 C CA . VAL E 1 171 ? -14.431 40.984 -41.134 1.00 20.94 186 VAL E CA 1
ATOM 9073 C C . VAL E 1 171 ? -15.185 39.700 -41.454 1.00 18.31 186 VAL E C 1
ATOM 9074 O O . VAL E 1 171 ? -15.150 38.759 -40.661 1.00 19.46 186 VAL E O 1
ATOM 9078 N N . GLU E 1 172 ? -15.860 39.653 -42.603 1.00 18.68 187 GLU E N 1
ATOM 9079 C CA . GLU E 1 172 ? -16.522 38.431 -43.047 1.00 17.83 187 GLU E CA 1
ATOM 9080 C C . GLU E 1 172 ? -15.535 37.319 -43.462 1.00 18.38 187 GLU E C 1
ATOM 9081 O O . GLU E 1 172 ? -15.921 36.157 -43.569 1.00 20.88 187 GLU E O 1
ATOM 9087 N N . LEU E 1 173 ? -14.260 37.666 -43.677 1.00 19.94 188 LEU E N 1
ATOM 9088 C CA . LEU E 1 173 ? -13.289 36.764 -44.302 1.00 19.87 188 LEU E CA 1
ATOM 9089 C C . LEU E 1 173 ? -12.062 36.445 -43.437 1.00 19.99 188 LEU E C 1
ATOM 9090 O O . LEU E 1 173 ? -11.279 35.568 -43.797 1.00 21.56 188 LEU E O 1
ATOM 9095 N N . TRP E 1 174 ? -11.883 37.170 -42.345 1.00 18.13 189 TRP E N 1
ATOM 9096 C CA . TRP E 1 174 ? -10.671 37.076 -41.526 1.00 18.65 189 TRP E CA 1
ATOM 9097 C C . TRP E 1 174 ? -11.027 36.971 -40.046 1.00 19.95 189 TRP E C 1
ATOM 9098 O O . TRP E 1 174 ? -11.681 37.851 -39.490 1.00 18.88 189 TRP E O 1
ATOM 9109 N N . VAL E 1 175 ? -10.545 35.912 -39.416 1.00 19.27 190 VAL E N 1
ATOM 9110 C CA A VAL E 1 175 ? -10.843 35.599 -38.021 0.50 20.08 190 VAL E CA 1
ATOM 9111 C CA B VAL E 1 175 ? -10.850 35.676 -38.006 0.50 19.79 190 VAL E CA 1
ATOM 9112 C C . VAL E 1 175 ? -9.566 35.683 -37.185 1.00 19.73 190 VAL E C 1
ATOM 9113 O O . VAL E 1 175 ? -8.513 35.224 -37.632 1.00 19.95 190 VAL E O 1
ATOM 9120 N N . ALA E 1 176 ? -9.650 36.247 -35.988 1.00 19.52 191 ALA E N 1
ATOM 9121 C CA . ALA E 1 176 ? -8.486 36.275 -35.087 1.00 19.75 191 ALA E CA 1
ATOM 9122 C C . ALA E 1 176 ? -7.947 34.866 -34.900 1.00 20.96 191 ALA E C 1
ATOM 9123 O O . ALA E 1 176 ? -8.703 33.919 -34.694 1.00 20.09 191 ALA E O 1
ATOM 9125 N N . ASP E 1 177 ? -6.626 34.739 -34.938 1.00 21.16 192 ASP E N 1
ATOM 9126 C CA . ASP E 1 177 ? -5.962 33.446 -34.913 1.00 22.46 192 ASP E CA 1
ATOM 9127 C C . ASP E 1 177 ? -5.568 33.069 -33.494 1.00 22.17 192 ASP E C 1
ATOM 9128 O O . ASP E 1 177 ? -4.616 33.642 -32.942 1.00 22.69 192 ASP E O 1
ATOM 9133 N N . PRO E 1 178 ? -6.290 32.096 -32.886 1.00 24.39 193 PRO E N 1
ATOM 9134 C CA . PRO E 1 178 ? -5.988 31.683 -31.513 1.00 23.51 193 PRO E CA 1
ATOM 9135 C C . PRO E 1 178 ? -4.715 30.864 -31.359 1.00 24.86 193 PRO E C 1
ATOM 9136 O O . PRO E 1 178 ? -4.275 30.627 -30.229 1.00 26.30 193 PRO E O 1
ATOM 9140 N N . THR E 1 179 ? -4.125 30.432 -32.473 1.00 24.54 194 THR E N 1
ATOM 9141 C CA . THR E 1 179 ? -2.820 29.758 -32.428 1.00 24.63 194 THR E CA 1
ATOM 9142 C C . THR E 1 179 ? -1.655 30.757 -32.371 1.00 25.70 194 THR E C 1
ATOM 9143 O O . THR E 1 179 ? -0.509 30.365 -32.186 1.00 25.49 194 THR E O 1
ATOM 9147 N N . LYS E 1 180 ? -1.939 32.033 -32.555 1.00 23.44 195 LYS E N 1
ATOM 9148 C CA . LYS E 1 180 ? -0.943 33.064 -32.438 1.00 25.76 195 LYS E CA 1
ATOM 9149 C C . LYS E 1 180 ? -1.438 34.112 -31.455 1.00 24.55 195 LYS E C 1
ATOM 9150 O O . LYS E 1 180 ? -2.005 33.761 -30.418 1.00 24.81 195 LYS E O 1
ATOM 9156 N N . ASN E 1 181 ? -1.255 35.392 -31.769 1.00 22.73 196 ASN E N 1
ATOM 9157 C CA . ASN E 1 181 ? -1.662 36.450 -30.875 1.00 22.68 196 ASN E CA 1
ATOM 9158 C C . ASN E 1 181 ? -1.177 36.247 -29.434 1.00 23.39 196 ASN E C 1
ATOM 9159 O O . ASN E 1 181 ? -1.896 36.564 -28.494 1.00 24.29 196 ASN E O 1
ATOM 9164 N N . ASP E 1 182 ? 0.064 35.768 -29.256 1.00 26.51 197 ASP E N 1
ATOM 9165 C CA . ASP E 1 182 ? 0.567 35.567 -27.897 1.00 29.80 197 ASP E CA 1
ATOM 9166 C C . ASP E 1 182 ? 0.822 36.867 -27.144 1.00 29.08 197 ASP E C 1
ATOM 9167 O O . ASP E 1 182 ? 0.912 36.859 -25.927 1.00 34.36 197 ASP E O 1
ATOM 9172 N N . ASN E 1 183 ? 0.904 37.984 -27.855 1.00 27.35 198 ASN E N 1
ATOM 9173 C CA . ASN E 1 183 ? 1.072 39.289 -27.218 1.00 27.19 198 ASN E CA 1
ATOM 9174 C C . ASN E 1 183 ? -0.035 40.254 -27.620 1.00 25.83 198 ASN E C 1
ATOM 9175 O O . ASN E 1 183 ? 0.205 41.447 -27.831 1.00 24.78 198 ASN E O 1
ATOM 9180 N N . THR E 1 184 ? -1.253 39.710 -27.721 1.00 24.09 199 THR E N 1
ATOM 9181 C CA . THR E 1 184 ? -2.477 40.455 -27.983 1.00 22.45 199 THR E CA 1
ATOM 9182 C C . THR E 1 184 ? -3.590 39.840 -27.131 1.00 23.44 199 THR E C 1
ATOM 9183 O O . THR E 1 184 ? -3.657 38.620 -26.956 1.00 23.20 199 THR E O 1
ATOM 9187 N N . ARG E 1 185 ? -4.467 40.678 -26.600 1.00 23.18 200 ARG E N 1
ATOM 9188 C CA . ARG E 1 185 ? -5.765 40.178 -26.082 1.00 21.91 200 ARG E CA 1
ATOM 9189 C C . ARG E 1 185 ? -6.861 40.573 -27.045 1.00 21.72 200 ARG E C 1
ATOM 9190 O O . ARG E 1 185 ? -6.871 41.690 -27.576 1.00 21.58 200 ARG E O 1
ATOM 9198 N N . TYR E 1 186 ? -7.802 39.661 -27.279 1.00 22.48 201 TYR E N 1
ATOM 9199 C CA . TYR E 1 186 ? -8.941 39.995 -28.110 1.00 19.84 201 TYR E CA 1
ATOM 9200 C C . TYR E 1 186 ? -10.219 39.331 -27.614 1.00 19.78 201 TYR E C 1
ATOM 9201 O O . TYR E 1 186 ? -10.201 38.368 -26.828 1.00 19.33 201 TYR E O 1
ATOM 9210 N N . PHE E 1 187 ? -11.327 39.902 -28.069 1.00 18.13 202 PHE E N 1
ATOM 9211 C CA . PHE E 1 187 ? -12.667 39.388 -27.769 1.00 20.02 202 PHE E CA 1
ATOM 9212 C C . PHE E 1 187 ? -13.608 39.718 -28.925 1.00 19.58 202 PHE E C 1
ATOM 9213 O O . PHE E 1 187 ? -13.573 40.823 -29.455 1.00 19.91 202 PHE E O 1
ATOM 9221 N N . GLY E 1 188 ? -14.422 38.745 -29.321 1.00 19.50 203 GLY E N 1
ATOM 9222 C CA . GLY E 1 188 ? -15.433 38.943 -30.340 1.00 16.93 203 GLY E CA 1
ATOM 9223 C C . GLY E 1 188 ? -16.743 38.225 -30.077 1.00 16.29 203 GLY E C 1
ATOM 9224 O O . GLY E 1 188 ? -16.787 37.176 -29.449 1.00 17.55 203 GLY E O 1
ATOM 9225 N N . ARG E 1 189 ? -17.821 38.820 -30.572 1.00 16.61 204 ARG E N 1
ATOM 9226 C CA A ARG E 1 189 ? -19.169 38.249 -30.471 0.50 18.38 204 ARG E CA 1
ATOM 9227 C CA B ARG E 1 189 ? -19.170 38.247 -30.473 0.50 18.73 204 ARG E CA 1
ATOM 9228 C C . ARG E 1 189 ? -19.860 38.388 -31.826 1.00 15.89 204 ARG E C 1
ATOM 9229 O O . ARG E 1 189 ? -19.905 39.485 -32.402 1.00 14.76 204 ARG E O 1
ATOM 9244 N N . VAL E 1 190 ? -20.370 37.274 -32.334 1.00 16.99 205 VAL E N 1
ATOM 9245 C CA . VAL E 1 190 ? -21.069 37.245 -33.641 1.00 17.67 205 VAL E CA 1
ATOM 9246 C C . VAL E 1 190 ? -22.532 36.879 -33.376 1.00 16.65 205 VAL E C 1
ATOM 9247 O O . VAL E 1 190 ? -22.807 35.983 -32.586 1.00 17.79 205 VAL E O 1
ATOM 9251 N N . VAL E 1 191 ? -23.456 37.577 -34.040 1.00 15.12 206 VAL E N 1
ATOM 9252 C CA . VAL E 1 191 ? -24.860 37.259 -33.978 1.00 15.48 206 VAL E CA 1
ATOM 9253 C C . VAL E 1 191 ? -25.302 36.983 -35.407 1.00 14.08 206 VAL E C 1
ATOM 9254 O O . VAL E 1 191 ? -24.970 37.752 -36.313 1.00 16.35 206 VAL E O 1
ATOM 9258 N N . GLY E 1 192 ? -26.000 35.873 -35.617 1.00 13.93 207 GLY E N 1
ATOM 9259 C CA . GLY E 1 192 ? -26.538 35.548 -36.949 1.00 14.82 207 GLY E CA 1
ATOM 9260 C C . GLY E 1 192 ? -27.940 36.068 -37.246 1.00 15.94 207 GLY E C 1
ATOM 9261 O O . GLY E 1 192 ? -28.443 36.969 -36.580 1.00 17.74 207 GLY E O 1
ATOM 9262 N N . GLY E 1 193 ? -28.566 35.516 -38.285 1.00 15.39 208 GLY E N 1
ATOM 9263 C CA . GLY E 1 193 ? -29.903 35.915 -38.693 1.00 15.49 208 GLY E CA 1
ATOM 9264 C C . GLY E 1 193 ? -29.920 37.198 -39.498 1.00 14.99 208 GLY E C 1
ATOM 9265 O O . GLY E 1 193 ? -28.970 37.969 -39.490 1.00 21.34 208 GLY E O 1
ATOM 9266 N N . GLY E 1 194 ? -31.026 37.423 -40.201 1.00 15.23 209 GLY E N 1
ATOM 9267 C CA . GLY E 1 194 ? -31.211 38.612 -41.016 1.00 16.67 209 GLY E CA 1
ATOM 9268 C C . GLY E 1 194 ? -32.115 39.675 -40.398 1.00 14.51 209 GLY E C 1
ATOM 9269 O O . GLY E 1 194 ? -32.108 40.805 -40.880 1.00 15.63 209 GLY E O 1
ATOM 9270 N N . VAL E 1 195 ? -32.880 39.315 -39.347 1.00 14.94 210 VAL E N 1
ATOM 9271 C CA . VAL E 1 195 ? -33.758 40.266 -38.656 1.00 14.72 210 VAL E CA 1
ATOM 9272 C C . VAL E 1 195 ? -33.495 40.295 -37.161 1.00 13.97 210 VAL E C 1
ATOM 9273 O O . VAL E 1 195 ? -34.298 40.810 -36.400 1.00 15.12 210 VAL E O 1
ATOM 9277 N N . THR E 1 196 ? -32.294 39.877 -36.740 1.00 14.22 211 THR E N 1
ATOM 9278 C CA . THR E 1 196 ? -32.039 39.791 -35.295 1.00 14.10 211 THR E CA 1
ATOM 9279 C C . THR E 1 196 ? -31.827 41.200 -34.719 1.00 13.63 211 THR E C 1
ATOM 9280 O O . THR E 1 196 ? -30.998 41.922 -35.207 1.00 15.23 211 THR E O 1
ATOM 9284 N N . PRO E 1 197 ? -32.544 41.559 -33.644 1.00 14.44 212 PRO E N 1
ATOM 9285 C CA . PRO E 1 197 ? -32.311 42.881 -33.049 1.00 15.65 212 PRO E CA 1
ATOM 9286 C C . PRO E 1 197 ? -30.933 42.975 -32.349 1.00 15.64 212 PRO E C 1
ATOM 9287 O O . PRO E 1 197 ? -30.522 42.014 -31.729 1.00 18.28 212 PRO E O 1
ATOM 9291 N N . PRO E 1 198 ? -30.238 44.121 -32.467 1.00 14.26 213 PRO E N 1
ATOM 9292 C CA . PRO E 1 198 ? -28.988 44.327 -31.766 1.00 14.32 213 PRO E CA 1
ATOM 9293 C C . PRO E 1 198 ? -29.248 44.916 -30.399 1.00 15.14 213 PRO E C 1
ATOM 9294 O O . PRO E 1 198 ? -30.235 45.634 -30.208 1.00 14.23 213 PRO E O 1
ATOM 9298 N N . VAL E 1 199 ? -28.352 44.602 -29.470 1.00 14.65 214 VAL E N 1
ATOM 9299 C CA . VAL E 1 199 ? -28.330 45.200 -28.123 1.00 15.42 214 VAL E CA 1
ATOM 9300 C C . VAL E 1 199 ? -26.917 45.690 -27.902 1.00 19.50 214 VAL E C 1
ATOM 9301 O O . VAL E 1 199 ? -25.972 44.914 -28.026 1.00 19.01 214 VAL E O 1
ATOM 9305 N N . VAL E 1 200 ? -26.780 46.993 -27.690 1.00 18.54 215 VAL E N 1
ATOM 9306 C CA . VAL E 1 200 ? -25.468 47.643 -27.501 1.00 19.67 215 VAL E CA 1
ATOM 9307 C C . VAL E 1 200 ? -25.500 48.363 -26.162 1.00 19.41 215 VAL E C 1
ATOM 9308 O O . VAL E 1 200 ? -26.429 49.121 -25.886 1.00 20.19 215 VAL E O 1
ATOM 9312 N N . SER E 1 201 ? -24.505 48.130 -25.317 1.00 18.13 216 SER E N 1
ATOM 9313 C CA A SER E 1 201 ? -24.429 48.855 -24.049 0.50 18.54 216 SER E CA 1
ATOM 9314 C CA B SER E 1 201 ? -24.416 48.814 -24.027 0.50 19.00 216 SER E CA 1
ATOM 9315 C C . SER E 1 201 ? -23.081 49.558 -23.975 1.00 18.23 216 SER E C 1
ATOM 9316 O O . SER E 1 201 ? -22.132 49.155 -24.634 1.00 18.69 216 SER E O 1
ATOM 9321 N N . TYR E 1 202 ? -23.030 50.633 -23.195 1.00 18.29 217 TYR E N 1
ATOM 9322 C CA . TYR E 1 202 ? -21.875 51.481 -23.088 1.00 17.74 217 TYR E CA 1
ATOM 9323 C C . TYR E 1 202 ? -21.947 52.262 -21.786 1.00 17.13 217 TYR E C 1
ATOM 9324 O O . TYR E 1 202 ? -23.020 52.453 -21.225 1.00 18.39 217 TYR E O 1
ATOM 9333 N N . GLY E 1 203 ? -20.792 52.721 -21.311 1.00 18.48 218 GLY E N 1
ATOM 9334 C CA . GLY E 1 203 ? -20.719 53.495 -20.092 1.00 20.63 218 GLY E CA 1
ATOM 9335 C C . GLY E 1 203 ? -19.278 53.803 -19.781 1.00 23.38 218 GLY E C 1
ATOM 9336 O O . GLY E 1 203 ? -18.370 53.297 -20.428 1.00 22.17 218 GLY E O 1
ATOM 9337 N N . ASN E 1 204 ? -19.039 54.618 -18.784 1.00 19.65 219 ASN E N 1
ATOM 9338 C CA . ASN E 1 204 ? -17.668 55.012 -18.496 1.00 21.24 219 ASN E CA 1
ATOM 9339 C C . ASN E 1 204 ? -17.159 54.535 -17.141 1.00 23.25 219 ASN E C 1
ATOM 9340 O O . ASN E 1 204 ? -16.197 55.098 -16.562 1.00 24.68 219 ASN E O 1
ATOM 9345 N N . GLN E 1 205 ? -17.782 53.468 -16.636 1.00 24.57 220 GLN E N 1
ATOM 9346 C CA . GLN E 1 205 ? -17.362 52.840 -15.390 1.00 25.75 220 GLN E CA 1
ATOM 9347 C C . GLN E 1 205 ? -16.760 51.436 -15.522 1.00 28.54 220 GLN E C 1
ATOM 9348 O O . GLN E 1 205 ? -16.221 50.930 -14.548 1.00 33.21 220 GLN E O 1
ATOM 9354 N N . SER E 1 206 ? -16.858 50.800 -16.689 1.00 28.94 221 SER E N 1
ATOM 9355 C CA . SER E 1 206 ? -16.346 49.433 -16.858 1.00 28.80 221 SER E CA 1
ATOM 9356 C C . SER E 1 206 ? -14.870 49.438 -17.176 1.00 31.00 221 SER E C 1
ATOM 9357 O O . SER E 1 206 ? -14.343 50.425 -17.703 1.00 29.40 221 SER E O 1
ATOM 9360 N N . THR E 1 207 ? -14.206 48.329 -16.865 1.00 29.53 222 THR E N 1
ATOM 9361 C CA . THR E 1 207 ? -12.794 48.171 -17.217 1.00 27.14 222 THR E CA 1
ATOM 9362 C C . THR E 1 207 ? -12.499 46.717 -17.588 1.00 29.51 222 THR E C 1
ATOM 9363 O O . THR E 1 207 ? -13.210 45.788 -17.177 1.00 28.78 222 THR E O 1
ATOM 9367 N N . THR E 1 208 ? -11.461 46.546 -18.403 1.00 26.23 223 THR E N 1
ATOM 9368 C CA . THR E 1 208 ? -11.029 45.249 -18.884 1.00 26.64 223 THR E CA 1
ATOM 9369 C C . THR E 1 208 ? -9.546 45.035 -18.549 1.00 27.43 223 THR E C 1
ATOM 9370 O O . THR E 1 208 ? -8.690 45.753 -19.074 1.00 26.64 223 THR E O 1
ATOM 9374 N N . PRO E 1 209 ? -9.233 44.052 -17.677 1.00 29.45 224 PRO E N 1
ATOM 9375 C CA . PRO E 1 209 ? -7.809 43.752 -17.429 1.00 28.42 224 PRO E CA 1
ATOM 9376 C C . PRO E 1 209 ? -7.154 42.995 -18.595 1.00 25.50 224 PRO E C 1
ATOM 9377 O O . PRO E 1 209 ? -7.817 42.219 -19.288 1.00 26.94 224 PRO E O 1
ATOM 9381 N N . LEU E 1 210 ? -5.851 43.212 -18.778 1.00 27.55 225 LEU E N 1
ATOM 9382 C CA . LEU E 1 210 ? -5.116 42.598 -19.871 1.00 26.57 225 LEU E CA 1
ATOM 9383 C C . LEU E 1 210 ? -4.023 41.653 -19.376 1.00 28.18 225 LEU E C 1
ATOM 9384 O O . LEU E 1 210 ? -3.243 41.138 -20.175 1.00 27.89 225 LEU E O 1
ATOM 9389 N N . ILE E 1 211 ? -3.959 41.418 -18.064 1.00 29.69 226 ILE E N 1
ATOM 9390 C CA . ILE E 1 211 ? -2.915 40.566 -17.498 1.00 29.35 226 ILE E CA 1
ATOM 9391 C C . ILE E 1 211 ? -3.233 39.080 -17.582 1.00 32.89 226 ILE E C 1
ATOM 9392 O O . ILE E 1 211 ? -4.382 38.660 -17.406 1.00 34.02 226 ILE E O 1
ATOM 9397 N N . ASP E 1 212 ? -2.198 38.288 -17.837 1.00 33.41 227 ASP E N 1
ATOM 9398 C CA . ASP E 1 212 ? -2.327 36.835 -17.964 1.00 34.93 227 ASP E CA 1
ATOM 9399 C C . ASP E 1 212 ? -2.234 36.153 -16.588 1.00 37.26 227 ASP E C 1
ATOM 9400 O O . ASP E 1 212 ? -2.273 36.836 -15.567 1.00 40.39 227 ASP E O 1
ATOM 9405 N N . GLU E 1 213 ? -2.080 34.823 -16.570 1.00 42.87 228 GLU E N 1
ATOM 9406 C CA . GLU E 1 213 ? -1.958 34.025 -15.329 1.00 48.23 228 GLU E CA 1
ATOM 9407 C C . GLU E 1 213 ? -0.778 34.426 -14.424 1.00 50.53 228 GLU E C 1
ATOM 9408 O O . GLU E 1 213 ? -0.817 34.239 -13.210 1.00 46.24 228 GLU E O 1
ATOM 9410 N N . ASN E 1 214 ? 0.275 34.963 -15.028 1.00 43.60 229 ASN E N 1
ATOM 9411 C CA . ASN E 1 214 ? 1.443 35.404 -14.283 1.00 44.14 229 ASN E CA 1
ATOM 9412 C C . ASN E 1 214 ? 1.427 36.899 -13.978 1.00 40.96 229 ASN E C 1
ATOM 9413 O O . ASN E 1 214 ? 2.416 37.441 -13.511 1.00 42.37 229 ASN E O 1
ATOM 9418 N N . GLY E 1 215 ? 0.304 37.563 -14.250 1.00 38.38 230 GLY E N 1
ATOM 9419 C CA . GLY E 1 215 ? 0.158 38.987 -13.957 1.00 38.46 230 GLY E CA 1
ATOM 9420 C C . GLY E 1 215 ? 0.832 39.911 -14.954 1.00 36.68 230 GLY E C 1
ATOM 9421 O O . GLY E 1 215 ? 1.017 41.100 -14.664 1.00 37.05 230 GLY E O 1
ATOM 9422 N N . VAL E 1 216 ? 1.172 39.370 -16.130 1.00 33.69 231 VAL E N 1
ATOM 9423 C CA . VAL E 1 216 ? 1.853 40.111 -17.197 1.00 32.59 231 VAL E CA 1
ATOM 9424 C C . VAL E 1 216 ? 0.864 40.536 -18.297 1.00 29.71 231 VAL E C 1
ATOM 9425 O O . VAL E 1 216 ? 0.098 39.718 -18.842 1.00 27.25 231 VAL E O 1
ATOM 9429 N N . GLY E 1 217 ? 0.880 41.831 -18.601 1.00 27.90 232 GLY E N 1
ATOM 9430 C CA . GLY E 1 217 ? 0.054 42.404 -19.640 1.00 27.37 232 GLY E CA 1
ATOM 9431 C C . GLY E 1 217 ? 0.736 42.340 -20.997 1.00 27.07 232 GLY E C 1
ATOM 9432 O O . GLY E 1 217 ? 1.656 41.555 -21.199 1.00 28.67 232 GLY E O 1
ATOM 9433 N N . ILE E 1 218 ? 0.262 43.184 -21.916 1.00 25.79 233 ILE E N 1
ATOM 9434 C CA . ILE E 1 218 ? 0.800 43.294 -23.272 1.00 25.40 233 ILE E CA 1
ATOM 9435 C C . ILE E 1 218 ? 2.139 43.997 -23.229 1.00 25.79 233 ILE E C 1
ATOM 9436 O O . ILE E 1 218 ? 2.234 45.121 -22.759 1.00 26.98 233 ILE E O 1
ATOM 9441 N N . LEU E 1 219 ? 3.189 43.349 -23.723 1.00 27.82 234 LEU E N 1
ATOM 9442 C CA . LEU E 1 219 ? 4.503 43.956 -23.704 1.00 27.77 234 LEU E CA 1
ATOM 9443 C C . LEU E 1 219 ? 4.750 44.656 -25.025 1.00 29.43 234 LEU E C 1
ATOM 9444 O O . LEU E 1 219 ? 4.888 43.989 -26.068 1.00 27.23 234 LEU E O 1
ATOM 9449 N N . CYS E 1 220 ? 4.837 45.984 -24.974 1.00 27.34 235 CYS E N 1
ATOM 9450 C CA . CYS E 1 220 ? 4.926 46.810 -26.173 1.00 27.34 235 CYS E CA 1
ATOM 9451 C C . CYS E 1 220 ? 6.365 46.965 -26.641 1.00 27.85 235 CYS E C 1
ATOM 9452 O O . CYS E 1 220 ? 6.918 48.067 -26.635 1.00 28.88 235 CYS E O 1
ATOM 9455 N N . THR E 1 221 ? 6.975 45.854 -27.049 1.00 27.63 236 THR E N 1
ATOM 9456 C CA . THR E 1 221 ? 8.427 45.827 -27.300 1.00 28.34 236 THR E CA 1
ATOM 9457 C C . THR E 1 221 ? 8.844 46.633 -28.529 1.00 28.20 236 THR E C 1
ATOM 9458 O O . THR E 1 221 ? 10.018 46.946 -28.677 1.00 28.23 236 THR E O 1
ATOM 9462 N N . PHE E 1 222 ? 7.878 46.971 -29.392 1.00 27.26 237 PHE E N 1
ATOM 9463 C CA . PHE E 1 222 ? 8.174 47.749 -30.595 1.00 27.99 237 PHE E CA 1
ATOM 9464 C C . PHE E 1 222 ? 7.924 49.231 -30.398 1.00 29.07 237 PHE E C 1
ATOM 9465 O O . PHE E 1 222 ? 8.086 49.984 -31.342 1.00 32.71 237 PHE E O 1
ATOM 9473 N N . GLY E 1 223 ? 7.487 49.642 -29.198 1.00 28.61 238 GLY E N 1
ATOM 9474 C CA . GLY E 1 223 ? 7.369 51.070 -28.856 1.00 29.17 238 GLY E CA 1
ATOM 9475 C C . GLY E 1 223 ? 6.009 51.675 -29.163 1.00 29.42 238 GLY E C 1
ATOM 9476 O O . GLY E 1 223 ? 5.835 52.898 -29.072 1.00 29.47 238 GLY E O 1
ATOM 9477 N N . SER E 1 224 ? 5.069 50.814 -29.545 1.00 26.64 239 SER E N 1
ATOM 9478 C CA . SER E 1 224 ? 3.699 51.199 -29.863 1.00 26.19 239 SER E CA 1
ATOM 9479 C C . SER E 1 224 ? 2.718 50.211 -29.284 1.00 26.19 239 SER E C 1
ATOM 9480 O O . SER E 1 224 ? 3.073 49.091 -28.954 1.00 26.24 239 SER E O 1
ATOM 9483 N N . VAL E 1 225 ? 1.469 50.649 -29.153 1.00 25.80 240 VAL E N 1
ATOM 9484 C CA . VAL E 1 225 ? 0.350 49.762 -28.846 1.00 26.83 240 VAL E CA 1
ATOM 9485 C C . VAL E 1 225 ? -0.554 49.711 -30.075 1.00 24.29 240 VAL E C 1
ATOM 9486 O O . VAL E 1 225 ? -0.783 50.729 -30.733 1.00 25.06 240 VAL E O 1
ATOM 9490 N N . TYR E 1 226 ? -1.028 48.511 -30.382 1.00 23.61 241 TYR E N 1
ATOM 9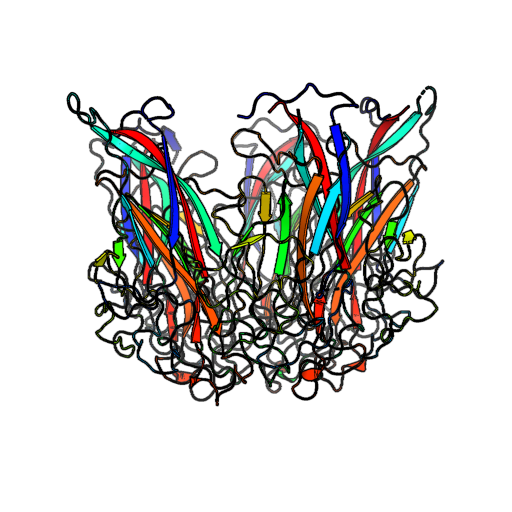491 C CA . TYR E 1 226 ? -1.795 48.241 -31.598 1.00 22.52 241 TYR E CA 1
ATOM 9492 C C . TYR E 1 226 ? -3.241 47.959 -31.206 1.00 22.98 241 TYR E C 1
ATOM 9493 O O . TYR E 1 226 ? -3.509 47.026 -30.455 1.00 22.91 241 TYR E O 1
ATOM 9502 N N . LEU E 1 227 ? -4.162 48.793 -31.679 1.00 22.23 242 LEU E N 1
ATOM 9503 C CA . LEU E 1 227 ? -5.593 48.578 -31.422 1.00 20.84 242 LEU E CA 1
ATOM 9504 C C . LEU E 1 227 ? -6.283 48.119 -32.705 1.00 21.03 242 LEU E C 1
ATOM 9505 O O . LEU E 1 227 ? -5.945 48.592 -33.788 1.00 20.96 242 LEU E O 1
ATOM 9510 N N . THR E 1 228 ? -7.203 47.173 -32.572 1.00 20.35 243 THR E N 1
ATOM 9511 C CA . THR E 1 228 ? -8.002 46.660 -33.696 1.00 19.82 243 THR E CA 1
ATOM 9512 C C . THR E 1 228 ? -9.488 46.531 -33.247 1.00 19.00 243 THR E C 1
ATOM 9513 O O . THR E 1 228 ? -9.777 46.150 -32.109 1.00 22.55 243 THR E O 1
ATOM 9517 N N . SER E 1 229 ? -10.418 46.880 -34.123 1.00 17.19 244 SER E N 1
ATOM 9518 C CA . SER E 1 229 ? -11.817 46.775 -33.794 1.00 17.92 244 SER E CA 1
ATOM 9519 C C . SER E 1 229 ? -12.712 46.590 -35.007 1.00 16.99 244 SER E C 1
ATOM 9520 O O . SER E 1 229 ? -12.343 46.886 -36.144 1.00 17.28 244 SER E O 1
ATOM 9523 N N . ALA E 1 230 ? -13.911 46.110 -34.728 1.00 17.24 245 ALA E N 1
ATOM 9524 C CA . ALA E 1 230 ? -14.969 46.073 -35.726 1.00 17.43 245 ALA E CA 1
ATOM 9525 C C . ALA E 1 230 ? -16.294 45.987 -34.977 1.00 18.43 245 ALA E C 1
ATOM 9526 O O . ALA E 1 230 ? -16.445 45.171 -34.045 1.00 19.08 245 ALA E O 1
ATOM 9528 N N . ASP E 1 231 ? -17.240 46.831 -35.374 1.00 17.19 246 ASP E N 1
ATOM 9529 C CA . ASP E 1 231 ? -18.531 46.867 -34.753 1.00 16.87 246 ASP E CA 1
ATOM 9530 C C . ASP E 1 231 ? -19.616 46.998 -35.830 1.00 16.96 246 ASP E C 1
ATOM 9531 O O . ASP E 1 231 ? -19.929 48.099 -36.303 1.00 16.49 246 ASP E O 1
ATOM 9536 N N . MET E 1 232 ? -20.104 45.844 -36.271 1.00 16.32 247 MET E N 1
ATOM 9537 C CA . MET E 1 232 ? -21.238 45.784 -37.175 1.00 15.59 247 MET E CA 1
ATOM 9538 C C . MET E 1 232 ? -22.489 45.579 -36.327 1.00 15.15 247 MET E C 1
ATOM 9539 O O . MET E 1 232 ? -22.696 44.521 -35.741 1.00 15.23 247 MET E O 1
ATOM 9544 N N . VAL E 1 233 ? -23.325 46.597 -36.282 1.00 16.70 248 VAL E N 1
ATOM 9545 C CA . VAL E 1 233 ? -24.552 46.578 -35.479 1.00 17.09 248 VAL E CA 1
ATOM 9546 C C . VAL E 1 233 ? -25.714 45.854 -36.200 1.00 15.05 248 VAL E C 1
ATOM 9547 O O . VAL E 1 233 ? -26.644 45.349 -35.567 1.00 15.86 248 VAL E O 1
ATOM 9551 N N . GLY E 1 234 ? -25.654 45.794 -37.529 1.00 14.95 249 GLY E N 1
ATOM 9552 C CA . GLY E 1 234 ? -26.648 45.087 -38.329 1.00 15.94 249 GLY E CA 1
ATOM 9553 C C . GLY E 1 234 ? -26.743 45.774 -39.670 1.00 15.04 249 GLY E C 1
ATOM 9554 O O . GLY E 1 234 ? -25.768 46.382 -40.100 1.00 14.82 249 GLY E O 1
ATOM 9555 N N . MET E 1 235 ? -27.919 45.680 -40.300 1.00 14.65 250 MET E N 1
ATOM 9556 C CA . MET E 1 235 ? -28.220 46.370 -41.539 1.00 14.45 250 MET E CA 1
ATOM 9557 C C . MET E 1 235 ? -29.356 47.366 -41.380 1.00 17.10 250 MET E C 1
ATOM 9558 O O . MET E 1 235 ? -30.115 47.343 -40.394 1.00 14.61 250 MET E O 1
ATOM 9563 N N . THR E 1 236 ? -29.444 48.258 -42.360 1.00 15.05 251 THR E N 1
ATOM 9564 C CA . THR E 1 236 ? -30.412 49.360 -42.327 1.00 16.51 251 THR E CA 1
ATOM 9565 C C . THR E 1 236 ? -30.934 49.656 -43.728 1.00 17.18 251 THR E C 1
ATOM 9566 O O . THR E 1 236 ? -30.280 49.328 -44.732 1.00 17.13 251 THR E O 1
ATOM 9570 N N . GLY E 1 237 ? -32.136 50.230 -43.795 1.00 16.25 252 GLY E N 1
ATOM 9571 C CA . GLY E 1 237 ? -32.581 50.913 -44.994 1.00 17.74 252 GLY E CA 1
ATOM 9572 C C . GLY E 1 237 ? -32.265 52.391 -44.917 1.00 18.13 252 GLY E C 1
ATOM 9573 O O . GLY E 1 237 ? -31.555 52.849 -44.014 1.00 18.83 252 GLY E O 1
ATOM 9574 N N . LEU E 1 238 ? -32.783 53.138 -45.885 1.00 18.31 253 LEU E N 1
ATOM 9575 C CA . LEU E 1 238 ? -32.502 54.562 -46.012 1.00 18.87 253 LEU E CA 1
ATOM 9576 C C . LEU E 1 238 ? -33.604 55.389 -45.385 1.00 19.13 253 LEU E C 1
ATOM 9577 O O . LEU E 1 238 ? -34.759 54.951 -45.357 1.00 20.93 253 LEU E O 1
ATOM 9582 N N . PRO E 1 239 ? -33.272 56.603 -44.914 1.00 18.53 254 PRO E N 1
ATOM 9583 C CA . PRO E 1 239 ? -34.282 57.432 -44.266 1.00 18.54 254 PRO E CA 1
ATOM 9584 C C . PRO E 1 239 ? -35.519 57.700 -45.138 1.00 20.25 254 PRO E C 1
ATOM 9585 O O . PRO E 1 239 ? -35.399 58.084 -46.307 1.00 20.05 254 PRO E O 1
ATOM 9589 N N . GLY E 1 240 ? -36.704 57.456 -44.563 1.00 19.93 255 GLY E N 1
ATOM 9590 C CA . GLY E 1 240 ? -37.959 57.837 -45.207 1.00 23.51 255 GLY E CA 1
ATOM 9591 C C . GLY E 1 240 ? -38.353 56.920 -46.338 1.00 22.49 255 GLY E C 1
ATOM 9592 O O . GLY E 1 240 ? -39.244 57.240 -47.112 1.00 25.77 255 GLY E O 1
ATOM 9593 N N . LEU E 1 241 ? -37.674 55.782 -46.455 1.00 20.96 256 LEU E N 1
ATOM 9594 C CA . LEU E 1 241 ? -37.926 54.866 -47.549 1.00 20.91 256 LEU E CA 1
ATOM 9595 C C . LEU E 1 241 ? -38.271 53.481 -47.009 1.00 19.07 256 LEU E C 1
ATOM 9596 O O . LEU E 1 241 ? -37.938 53.151 -45.873 1.00 19.89 256 LEU E O 1
ATOM 9601 N N . PRO E 1 242 ? -38.980 52.677 -47.824 1.00 20.37 257 PRO E N 1
ATOM 9602 C CA . PRO E 1 242 ? -39.273 51.309 -47.414 1.00 18.35 257 PRO E CA 1
ATOM 9603 C C . PRO E 1 242 ? -38.035 50.464 -47.285 1.00 18.23 257 PRO E C 1
ATOM 9604 O O . PRO E 1 242 ? -37.051 50.672 -48.008 1.00 18.44 257 PRO E O 1
ATOM 9608 N N . THR E 1 243 ? -38.101 49.499 -46.376 1.00 15.59 258 THR E N 1
ATOM 9609 C CA . THR E 1 243 ? -37.086 48.497 -46.234 1.00 16.51 258 THR E CA 1
ATOM 9610 C C . THR E 1 243 ? -37.687 47.236 -45.641 1.00 16.62 258 THR E C 1
ATOM 9611 O O . THR E 1 243 ? -38.856 47.220 -45.249 1.00 16.34 258 THR E O 1
ATOM 9615 N N . LEU E 1 244 ? -36.863 46.195 -45.554 1.00 17.70 259 LEU E N 1
ATOM 9616 C CA . LEU E 1 244 ? -37.308 44.848 -45.161 1.00 16.22 259 LEU E CA 1
ATOM 9617 C C . LEU E 1 244 ? -38.385 44.299 -46.109 1.00 16.06 259 LEU E C 1
ATOM 9618 O O . LEU E 1 244 ? -39.223 43.483 -45.735 1.00 18.07 259 LEU E O 1
ATOM 9623 N N . SER E 1 245 ? -38.348 44.742 -47.364 1.00 16.22 260 SER E N 1
ATOM 9624 C CA A SER E 1 245 ? -39.199 44.168 -48.403 0.70 16.67 260 SER E CA 1
ATOM 9625 C CA B SER E 1 245 ? -39.207 44.210 -48.407 0.30 17.38 260 SER E CA 1
ATOM 9626 C C . SER E 1 245 ? -38.366 44.061 -49.679 1.00 17.04 260 SER E C 1
ATOM 9627 O O . SER E 1 245 ? -37.426 44.838 -49.898 1.00 16.47 260 SER E O 1
ATOM 9632 N N . ALA E 1 246 ? -38.684 43.065 -50.497 1.00 17.29 261 ALA E N 1
ATOM 9633 C CA . ALA E 1 246 ? -37.824 42.683 -51.627 1.00 18.05 261 ALA E CA 1
ATOM 9634 C C . ALA E 1 246 ? -37.535 43.828 -52.591 1.00 19.41 261 ALA E C 1
ATOM 9635 O O . ALA E 1 246 ? -36.399 43.962 -53.117 1.00 19.40 261 ALA E O 1
ATOM 9637 N N . ASP E 1 247 ? -38.551 44.645 -52.824 1.00 18.33 262 ASP E N 1
ATOM 9638 C CA . ASP E 1 247 ? -38.433 45.757 -53.758 1.00 19.06 262 ASP E CA 1
ATOM 9639 C C . ASP E 1 247 ? -37.270 46.709 -53.424 1.00 19.43 262 ASP E C 1
ATOM 9640 O O . ASP E 1 247 ? -36.681 47.306 -54.348 1.00 20.85 262 ASP E O 1
ATOM 9645 N N . TYR E 1 248 ? -36.950 46.843 -52.128 1.00 17.92 263 TYR E N 1
ATOM 9646 C CA . TYR E 1 248 ? -35.900 47.735 -51.668 1.00 18.34 263 TYR E CA 1
ATOM 9647 C C . TYR E 1 248 ? -34.663 47.028 -51.140 1.00 18.38 263 TYR E C 1
ATOM 9648 O O . TYR E 1 248 ? -33.787 47.651 -50.502 1.00 17.84 263 TYR E O 1
ATOM 9657 N N . SER E 1 249 ? -34.533 45.741 -51.460 1.00 18.01 264 SER E N 1
ATOM 9658 C CA . SER E 1 249 ? -33.388 44.962 -50.967 1.00 18.43 264 SER E CA 1
ATOM 9659 C C . SER E 1 249 ? -32.051 45.477 -51.489 1.00 18.30 264 SER E C 1
ATOM 9660 O O . SER E 1 249 ? -31.031 45.309 -50.827 1.00 20.00 264 SER E O 1
ATOM 9663 N N . ASN E 1 250 ? -32.056 46.104 -52.666 1.00 18.27 265 ASN E N 1
ATOM 9664 C CA . ASN E 1 250 ? -30.831 46.668 -53.233 1.00 19.80 265 ASN E CA 1
ATOM 9665 C C . ASN E 1 250 ? -30.350 47.945 -52.529 1.00 21.81 265 ASN E C 1
ATOM 9666 O O . ASN E 1 250 ? -29.346 48.540 -52.933 1.00 21.63 265 ASN E O 1
ATOM 9668 N N . GLN E 1 251 ? -31.071 48.390 -51.504 1.00 20.37 266 GLN E N 1
ATOM 9669 C CA . GLN E 1 251 ? -30.650 49.530 -50.689 1.00 19.70 266 GLN E CA 1
ATOM 9670 C C . GLN E 1 251 ? -30.149 49.141 -49.304 1.00 19.57 266 GLN E C 1
ATOM 9671 O O . GLN E 1 251 ? -29.629 50.003 -48.589 1.00 20.27 266 GLN E O 1
ATOM 9677 N N . ARG E 1 252 ? -30.293 47.866 -48.924 1.00 18.97 267 ARG E N 1
ATOM 9678 C CA . ARG E 1 252 ? -29.878 47.428 -47.585 1.00 17.71 267 ARG E CA 1
ATOM 9679 C C . ARG E 1 252 ? -28.377 47.677 -47.436 1.00 17.45 267 ARG E C 1
ATOM 9680 O O . ARG E 1 252 ? -27.569 47.356 -48.343 1.00 17.45 267 ARG E O 1
ATOM 9688 N N . THR E 1 253 ? -28.014 48.227 -46.289 1.00 17.02 268 THR E N 1
ATOM 9689 C CA . THR E 1 253 ? -26.706 48.773 -46.094 1.00 18.53 268 THR E CA 1
ATOM 9690 C C . THR E 1 253 ? -26.231 48.295 -44.717 1.00 16.91 268 THR E C 1
ATOM 9691 O O . THR E 1 253 ? -27.038 48.153 -43.781 1.00 16.20 268 THR E O 1
ATOM 9695 N N . VAL E 1 254 ? -24.929 48.061 -44.582 1.00 15.56 269 VAL E N 1
ATOM 9696 C CA . VAL E 1 254 ? -24.364 47.741 -43.268 1.00 15.51 269 VAL E CA 1
ATOM 9697 C C . VAL E 1 254 ? -24.285 48.989 -42.376 1.00 17.11 269 VAL E C 1
ATOM 9698 O O . VAL E 1 254 ? -23.786 50.054 -42.791 1.00 17.96 269 VAL E O 1
ATOM 9702 N N . GLN E 1 255 ? -24.786 48.826 -41.154 1.00 15.43 270 GLN E N 1
ATOM 9703 C CA . GLN E 1 255 ? -24.670 49.810 -40.092 1.00 16.44 270 GLN E CA 1
ATOM 9704 C C . GLN E 1 255 ? -23.542 49.412 -39.135 1.00 18.85 270 GLN E C 1
ATOM 9705 O O . GLN E 1 255 ? -23.598 48.366 -38.484 1.00 16.46 270 GLN E O 1
ATOM 9711 N N . ALA E 1 256 ? -22.535 50.276 -39.061 1.00 17.11 271 ALA E N 1
ATOM 9712 C CA . ALA E 1 256 ? -21.454 50.125 -38.103 1.00 17.07 271 ALA E CA 1
ATOM 9713 C C . ALA E 1 256 ? -21.662 51.084 -36.924 1.00 18.80 271 ALA E C 1
ATOM 9714 O O . ALA E 1 256 ? -22.487 52.017 -36.975 1.00 15.83 271 ALA E O 1
ATOM 9716 N N . GLY E 1 257 ? -20.911 50.851 -35.849 1.00 18.74 272 GLY E N 1
ATOM 9717 C CA . GLY E 1 257 ? -20.852 51.815 -34.776 1.00 17.38 272 GLY E CA 1
ATOM 9718 C C . GLY E 1 257 ? -20.263 53.100 -35.292 1.00 17.34 272 GLY E C 1
ATOM 9719 O O . GLY E 1 257 ? -19.569 53.104 -36.325 1.00 17.01 272 GLY E O 1
ATOM 9720 N N . TYR E 1 258 ? -20.485 54.180 -34.538 1.00 17.21 273 TYR E N 1
ATOM 9721 C CA . TYR E 1 258 ? -19.962 55.492 -34.897 1.00 17.77 273 TYR E CA 1
ATOM 9722 C C . TYR E 1 258 ? -18.458 55.606 -34.613 1.00 19.56 273 TYR E C 1
ATOM 9723 O O . TYR E 1 258 ? -17.766 56.446 -35.197 1.00 19.13 273 TYR E O 1
ATOM 9732 N N . GLY E 1 259 ? -17.974 54.748 -33.712 1.00 17.35 274 GLY E N 1
ATOM 9733 C CA . GLY E 1 259 ? -16.581 54.734 -33.317 1.00 19.45 274 GLY E CA 1
ATOM 9734 C C . GLY E 1 259 ? -16.445 53.804 -32.133 1.00 18.13 274 GLY E C 1
ATOM 9735 O O . GLY E 1 259 ? -17.451 53.399 -31.534 1.00 19.31 274 GLY E O 1
ATOM 9736 N N . ARG E 1 260 ? -15.224 53.414 -31.834 1.00 18.71 275 ARG E N 1
ATOM 9737 C CA . ARG E 1 260 ? -14.940 52.656 -30.635 1.00 18.77 275 ARG E CA 1
ATOM 9738 C C . ARG E 1 260 ? -13.810 53.327 -29.866 1.00 21.79 275 ARG E C 1
ATOM 9739 O O . ARG E 1 260 ? -12.693 53.468 -30.344 1.00 19.90 275 ARG E O 1
ATOM 9747 N N . PHE E 1 261 ? -14.151 53.733 -28.647 1.00 20.03 276 PHE E N 1
ATOM 9748 C CA . PHE E 1 261 ? -13.233 54.391 -27.738 1.00 22.05 276 PHE E CA 1
ATOM 9749 C C . PHE E 1 261 ? -12.364 53.342 -27.053 1.00 20.84 276 PHE E C 1
ATOM 9750 O O . PHE E 1 261 ? -12.840 52.285 -26.698 1.00 21.63 276 PHE E O 1
ATOM 9758 N N . PHE E 1 262 ? -11.085 53.659 -26.891 1.00 21.97 277 PHE E N 1
ATOM 9759 C CA . PHE E 1 262 ? -10.143 52.900 -26.047 1.00 20.90 277 PHE E CA 1
ATOM 9760 C C . PHE E 1 262 ? -9.387 53.855 -25.149 1.00 22.86 277 PHE E C 1
ATOM 9761 O O . PHE E 1 262 ? -8.965 54.911 -25.601 1.00 24.34 277 PHE E O 1
ATOM 9769 N N . ARG E 1 263 ? -9.215 53.478 -23.883 1.00 22.15 278 ARG E N 1
ATOM 9770 C CA . ARG E 1 263 ? -8.218 54.087 -23.014 1.00 25.49 278 ARG E CA 1
ATOM 9771 C C . ARG E 1 263 ? -7.297 52.959 -22.559 1.00 24.00 278 ARG E C 1
ATOM 9772 O O . ARG E 1 263 ? -7.741 51.998 -21.959 1.00 23.05 278 ARG E O 1
ATOM 9780 N N . VAL E 1 264 ? -6.002 53.080 -22.842 1.00 24.20 279 VAL E N 1
ATOM 9781 C CA . VAL E 1 264 ? -5.064 52.030 -22.546 1.00 24.51 279 VAL E CA 1
ATOM 9782 C C . VAL E 1 264 ? -4.107 52.493 -21.468 1.00 24.12 279 VAL E C 1
ATOM 9783 O O . VAL E 1 264 ? -3.477 53.562 -21.588 1.00 24.94 279 VAL E O 1
ATOM 9787 N N . HIS E 1 265 ? -3.983 51.677 -20.429 1.00 24.42 280 HIS E N 1
ATOM 9788 C CA . HIS E 1 265 ? -3.165 52.013 -19.272 1.00 25.58 280 HIS E CA 1
ATOM 9789 C C . HIS E 1 265 ? -1.879 51.201 -19.293 1.00 28.38 280 HIS E C 1
ATOM 9790 O O . HIS E 1 265 ? -1.935 49.961 -19.318 1.00 26.77 280 HIS E O 1
ATOM 9797 N N . CYS E 1 266 ? -0.751 51.916 -19.253 1.00 27.76 281 CYS E N 1
ATOM 9798 C CA . CYS E 1 266 ? 0.589 51.332 -19.345 1.00 29.33 281 CYS E CA 1
ATOM 9799 C C . CYS E 1 266 ? 1.394 51.600 -18.096 1.00 31.32 281 CYS E C 1
ATOM 9800 O O . CYS E 1 266 ? 1.209 52.616 -17.407 1.00 34.69 281 CYS E O 1
ATOM 9802 N N . ARG E 1 267 ? 2.300 50.672 -17.819 1.00 31.44 282 ARG E N 1
ATOM 9803 C CA . ARG E 1 267 ? 3.294 50.829 -16.778 1.00 32.77 282 ARG E CA 1
ATOM 9804 C C . ARG E 1 267 ? 4.616 50.277 -17.340 1.00 32.69 282 ARG E C 1
ATOM 9805 O O . ARG E 1 267 ? 4.616 49.649 -18.399 1.00 31.34 282 ARG E O 1
ATOM 9813 N N . GLN E 1 268 ? 5.729 50.508 -16.661 1.00 36.00 283 GLN E N 1
ATOM 9814 C CA . GLN E 1 268 ? 7.018 49.984 -17.137 1.00 36.35 283 GLN E CA 1
ATOM 9815 C C . GLN E 1 268 ? 7.330 48.598 -16.563 1.00 37.09 283 GLN E C 1
ATOM 9816 O O . GLN E 1 268 ? 7.077 48.325 -15.385 1.00 39.99 283 GLN E O 1
ATOM 9822 N N . ARG E 1 269 ? 7.872 47.725 -17.411 1.00 35.69 284 ARG E N 1
ATOM 9823 C CA . ARG E 1 269 ? 8.227 46.357 -17.027 1.00 36.35 284 ARG E CA 1
ATOM 9824 C C . ARG E 1 269 ? 9.616 45.991 -17.530 1.00 37.48 284 ARG E C 1
ATOM 9825 O O . ARG E 1 269 ? 9.931 46.225 -18.688 1.00 36.24 284 ARG E O 1
ATOM 9833 N N . ARG E 1 270 ? 10.431 45.395 -16.660 1.00 39.06 285 ARG E N 1
ATOM 9834 C CA . ARG E 1 270 ? 11.736 44.883 -17.037 1.00 39.48 285 ARG E CA 1
ATOM 9835 C C . ARG E 1 270 ? 11.628 43.505 -17.662 1.00 38.01 285 ARG E C 1
ATOM 9836 O O . ARG E 1 270 ? 10.917 42.652 -17.158 1.00 40.59 285 ARG E O 1
ATOM 9844 N N . ILE E 1 271 ? 12.348 43.289 -18.761 1.00 38.96 286 ILE E N 1
ATOM 9845 C CA . ILE E 1 271 ? 12.477 41.964 -19.375 1.00 39.66 286 ILE E CA 1
ATOM 9846 C C . ILE E 1 271 ? 13.969 41.633 -19.628 1.00 40.25 286 ILE E C 1
ATOM 9847 O O . ILE E 1 271 ? 14.830 42.526 -19.619 1.00 43.27 286 ILE E O 1
ATOM 9852 N N . LYS E 1 272 ? 14.284 40.353 -19.829 1.00 43.81 287 LYS E N 1
ATOM 9853 C CA . LYS E 1 272 ? 15.690 39.918 -20.015 1.00 46.35 287 LYS E CA 1
ATOM 9854 C C . LYS E 1 272 ? 15.991 39.592 -21.469 1.00 50.86 287 LYS E C 1
ATOM 9855 O O . LYS E 1 272 ? 17.158 39.463 -21.857 1.00 59.93 287 LYS E O 1
#

Foldseek 3Di:
DFDFFDDDDPQQKDKDKDWFAWFLAQALHDQWFAQQFPFLEGHRRFFTFKTKDWAFADDDVKFKFWFKKDKFFADDWQFLFFAPAVVVGGTQTFFFKKKWKKKKALDFFKKWFADCQQVGRHYDPRADHFDRHNDRDPPTDIDGSSGRRHGPVTIGGDPVDPPQMDMDMDIDGGQGHAFDGDGDPPDMDTQADPVRGHHTNPVRIMMMIIWTFRHKGAGGHHYDPDDVRSSRIITGGTRIMMMMTMIGMTDD/DFFDFFDPDDPVFKDKDKDWFAWFQDQAWADGDGDQWFFQQDPFLEGHRRFFTFKTKDKFFADDDPPADDDPKGKFKFFWKKDKFFADDWDFLFFAPAVVVRGTQTFFFKKKWKKKKALDFFKKFFADCQQVGRYYDPNADHFDRHNDPDPPGDIDGSNTRHYGPNTIGGDPVDPPQMDMDMDIDGDQGHAFDGDGDDPDMGTQADPVRGHHTNPVRIMMMMIWIFRHKGAGGPHHDPDDVRSSRIITGGTRIMMMMTMIGMIMGD/DFDFFDPDDPQQKDKDKDWFAWFLAQAWADGDGDQWFFQQDPFLEGDRRFFTFKTKDKFFADDDPPQDDDPKGKFKFFWKKDKFFAADWDALFFAPAVVVGGTLTFFFKKKWKKKKALDFFKKFFADCQQVGRHYPPNADHFDRHNDRDPPTDIDGRPTRHHGPVTIDGDPVDCPQMDMDMDIDHGQGHAFDGDGDDPDMGTQADPVRGHRTNVVRIMMMIIWIFRGWGAGRHHHDPDDVRSSRIITGGTRIMMMMTMIGMTMDD/DFDFFDDDDPVFKDKDKDWFAWPQLHGDQWFFQQDPFLEGDRRFFTFKTKDKAFAPDLFKFFWKKDKFFADDWQALFFAAAVVVGGTLTFFFKKKWKKKKALDFFKKWFADCQQVGRHYDPSADHFDRHNDPDPPTDIDGPPDRRHGPNTIGGDPVDCPQMDMDMDIDHGQGHAFDGDGDDPDMDTQADPVRGHHTNVVRIMMMIIWTFRHKGAGRHHYDPDDVRSSRIITGGTRIMMMMTIIGNTDD/DFDFFDPDDPLQKDKDKDWFAWFLDQAWADGDGDQWFFQQDPFLEGDRRFFTFKTKDKFFADDDPPQDPLGKFKFFWKKDKFFAADWDFLFFAPAPVVPGTQTFFFKKKWKKKKALDFFKKFFADCQQVGRHYDPRADHFDRHNDRDPPTDMDGSPTRRHGPVTIDGDPVDPPQMDMDMDIDHGQGHAFDGDGDDPDMDTQADPVSGHRTNVVRIMMMIIWTFRHWGAGRHHHDPDPVRSSRIITGGTRIMMMMTMIGMTRDD

B-factor: mean 25.23, std 11.76, range [8.91, 86.96]

Sequence (1294 aa):
EVLDTVPLTEDTQYKVEAVLLPNFGKAAFQSRGLPYTMSDTLGPGAALCYSVAVINNLPEIMIVWEAYRLETELLFAPQMMASSGYQRANGTLAGIEGTQLYFWACGGGPLDVIGINPDPERLKVNEALEGPGNSDVASLQALRKQVNAANFPVELWVVADPTKNDNTRYFGRRVVGGGVTPPVVSSYGNQSTTPLIDENGVGILCTFGSVYLTSADMVGMTGLPGLPTLSADYSNQRTTVQAGYGRFFRVHCRQRRIVEVLDTVPLTEDTQYKVEAVLLPNFGKAATTGNFQSRGLPYTMSDTLGPGAALCYSVAVINNLPEIPDAMCEDTMIVWEAYRLETELLFAPQMMASSGYQRANGTLAGIEGTQLYFWACGGGPLDVIGINPDPERLKVNEALEGPGNSDVASLQALRRKQVNAANFPVELWVVADPTKNDDNTRYFGRRVVGGGVTPPVVSSYGNQSTTPLIDENGVGILCTFGSVYLTSADMVGMTGLPGLPTLSADYSNQRTVQAGYGRFFRVHCRQRRIKEVLDTVPLTEDTQYKVEAVLLPNFGKAATTGNFQSRGLPYTMSDTLGPGAALCYSVAVINLPEIPDAMCEDTMIVWEAYRRLETELLFAPQMMASSGYQRANGTLAGIEGTQLYFWACGGGPLDVIGINPDPERLKVNEALEGPGNSSDVASLQALRKQVNAANFPVELWVVADPTKNDNTRYFGRRVVGGGVTPPVVSSYGNQSTTPLIDENGVGILCTFGSVYLTSADMVGMTGLPGLPTLSSADYSNQRTVQAGYGRFFRVHCRQRRIKEVLDTVPLTEDTQYKVEAVLLPNFGNFQSRGLPYTMSDTLGPGAALCYSVAVINLPEIVWEAYRLETELLFAPQMMASSGYYQRANGTLAGIEGTQLYFWACGGGPLDVIGINPDPERLKKVNEALEGPGNSDVASLQALRKQVNAANFPVELWVVADPTKNDDNTRYFGRRVVGGGVTPPVVSSYGNQSTTPLIDENGVGILCTFGSVYLTSADMVGMTGLPGLPTLSSADYSNQRTVQAGYGRFFRVHCRQRRIEVLDTVPLTEDTQYKVEAVLLPNFGKAATTGNFQSRGLPYTMSDTLGPGAALCYSVAVINLPEIPDAMCTMIVWEAYRLETELLFAPQMMASSGYQRANGTLAGIEGTQLYFWACGGGPLDVIGINPDPERLKVNEALEGPGNSDVASLQALRKQVNAANFPVELWVVADPTKNDNTRYFGRRVVGGGVTPPVVSSYGNQSTTPLIDENGVGILCTFGSVYLTSADMVGMTGLPGLPTLSSADYSNQRTVQAGYGRFFRVHCRQRRIK

InterPro domains:
  IPR000662 Capsid protein VP1,Polyomavirus [PF00718] (18-310)
  IPR011222 Double-stranded DNA virus, group I, capsid [SSF88648] (9-317)
  IPR036931 Polyomavirus capsid protein VP1 superfamily [G3DSA:2.60.175.10] (8-336)

Solvent-accessible surface area: 45724 Å² total; per-residue (Å²): 117,64,106,110,56,28,106,119,72,96,125,15,75,75,128,23,73,22,35,9,29,11,14,18,4,141,70,88,163,101,0,26,13,109,66,3,52,19,45,44,51,0,18,39,5,6,0,4,1,2,9,53,26,83,28,118,16,57,109,104,105,78,17,10,0,0,51,80,0,19,18,16,10,3,4,2,2,5,2,1,2,0,1,39,22,118,85,35,1,2,8,1,0,2,5,2,7,3,2,12,1,23,1,0,1,2,16,31,2,21,0,0,0,1,10,3,8,49,113,108,8,114,39,58,108,35,8,44,37,5,31,134,24,11,11,3,17,162,157,3,67,67,79,83,3,107,15,34,10,3,0,2,8,0,1,3,3,0,7,45,94,6,124,51,7,23,4,77,0,79,3,14,5,4,13,77,13,53,3,74,5,64,12,7,43,76,70,68,32,70,0,83,62,113,128,26,18,3,0,23,2,73,144,33,9,0,37,2,4,4,4,12,1,0,0,5,0,2,31,4,17,77,15,4,15,48,54,121,49,18,107,65,0,10,0,0,1,2,0,4,21,3,1,42,0,24,1,43,13,20,28,60,147,101,47,58,117,53,29,108,111,70,171,124,18,71,74,133,23,69,18,34,8,27,10,3,0,0,100,44,51,133,90,22,42,110,82,0,24,14,97,60,3,58,26,45,40,48,0,19,31,1,6,0,5,1,2,8,57,22,80,34,115,16,55,153,26,89,136,14,159,73,183,88,22,61,23,6,10,0,0,46,43,0,13,22,11,10,3,4,2,2,4,2,1,3,0,2,39,23,120,87,36,1,1,8,2,0,2,6,2,6,1,2,21,0,23,1,0,1,3,16,33,2,24,0,0,0,1,9,3,9,49,158,115,8,118,28,60,168,36,8,39,37,5,32,133,25,12,11,2,16,168,154,5,68,62,80,80,4,110,13,11,10,1,0,2,8,0,1,4,2,0,7,42,91,5,121,56,7,23,4,84,0,69,4,7,5,4,11,74,14,53,3,70,7,65,14,10,31,78,76,72,32,81,0,82,54,150,114,27,14,4,0,21,2,59,150,32,10,0,40,3,4,3,4,11,2,0,0,5,0,1,24,5,19,73,16,3,14,49,48,119,56,21,105,57,0,4,1,0,1,3,0,3,21,0,0,36,1,13,1,43,12,22,67,12,109,104,62,78,111,49,18,101,111,71,172,124,15,71,74,131,25,77,22,38,8,30,10,3,0,0,101,35,48,137,86,23,33,109,86,0,20,14,93,58,2,60,27,44,40,46,1,20,38,1,5,0,3,1,2,9,56,26,84,28,117,18,54,125,26,115,89,28,83,64,112,87,29,79,25,7,14,0,0,53,82,0,21,18,18,10,4,3,2,2,3,3,2,4,0,2,45,17,132,87,35,2,2,8,1,1,2,6,2,6,1,1,16,1,24,1,0,1,2,14,33,2,21,0,0,0,1,10,4,10,46,155,112,8,116,28,47,163,43,6,37,34,4,33,138,25,10,10,2,15,163,153,7,67,65,81,83,3,112,15,11,12,2,0,2,7,0,1,4,2,0,3,40,96,6,114,51,6,23,0,84,0,72,4,7,4,3,11,73,16,52,4,69,6,63,13,6,46,77,67,67,34,64,0,81,58,129,118,25,14,4,0,27,4,57,154,35,10,0,39,2,4,4,4,12,1,0,0,4,0,1,18,5,23,65,9,2,11,39,52,128,55,22,103,48,0,5,1,0,1,2,0,4,22,4,0,54,0,27,2,43,11,20,80,27,72,123,67,112,66,61,31,106,119,74,102,82,14,73,74,134,28,72,20,38,9,28,10,3,14,25,81,118,98,0,22,14,109,64,4,60,27,44,38,46,1,21,55,16,7,0,4,1,2,10,54,20,76,37,114,17,57,153,132,25,21,0,0,53,75,0,26,24,14,9,3,4,2,3,5,2,1,3,0,2,43,21,124,87,34,1,1,7,1,1,3,5,2,5,1,2,18,1,23,1,0,1,3,15,29,2,20,1,0,0,0,9,4,11,51,156,107,7,118,38,53,173,55,8,44,35,4,33,136,23,20,11,2,17,169,156,4,68,66,81,80,4,111,39,48,39,5,0,1,8,0,1,2,3,0,6,47,99,5,136,44,6,22,5,87,0,70,3,8,4,4,11,74,15,51,3,70,7,66,14,14,40,76,81,68,34,64,0,82,54,157,116,25,17,4,0,23,2,68,143,32,10,0,38,3,5,4,4,12,2,0,0,5,0,0,26,6,20,75,16,3,10,43,42,123,54,22,106,56,0,5,1,0,0,2,0,2,21,0,0,40,0,33,2,42,34,20,29,94,100,64,70,104,53,24,98,80,74,98,126,14,82,73,135,25,71,22,36,10,28,10,3,0,0,118,43,47,132,91,30,42,109,81,0,20,14,103,64,3,56,27,43,45,44,0,19,42,1,4,0,4,0,2,8,55,26,84,29,120,20,55,127,27,118,98,24,138,145,69,58,29,6,14,0,2,46,77,0,19,19,18,9,4,3,1,2,4,3,1,3,0,0,50,25,100,87,34,2,2,7,2,1,2,5,1,7,3,2,13,0,22,1,0,1,3,15,33,1,23,0,0,0,2,8,3,9,41,150,112,9,122,32,45,164,39,9,38,36,5,33,133,23,12,10,2,13,166,150,6,68,65,78,75,4,112,15,10,11,0,0,1,7,0,1,3,2,0,3,45,92,6,120,52,6,23,1,75,0,80,4,13,5,4,10,74,17,53,2,77,7,65,12,7,47,81,67,73,34,66,0,82,63,111,127,25,15,3,0,26,4,61,148,34,10,1,38,2,4,4,4,11,1,0,0,6,0,1,20,7,21,60,9,2,13,26,49,92,64,20,72,52,1,4,0,0,0,2,0,3,22,3,0,43,4,34,6,58,13,21,76,27,87

Nearest PDB structures (foldseek):
  4pch-assembly1_D  TM=1.004E+00  e=1.779E-52  Human polyomavirus 7
  4pch-assembly1_C  TM=1.001E+00  e=2.163E-49  Human polyomavirus 7
  4pch-assembly1_E  TM=1.001E+00  e=3.162E-49  Human polyomavirus 7
  4pch-assembly1_A  TM=9.991E-01  e=2.545E-49  Human polyomavirus 7
  4pcg-assembly1_C  TM=9.874E-01  e=4.571E-40  Human polyomavirus 6

Organism: NCBI:txid746831

Secondary structure (DSSP, 8-state):
---PBPPP-STTEEEEEEEEPPB--S----SB-S---SSSEE-TTTS-B-EEEEEE-----EEEEEEEEEEEEE----SGGG-EEGGGTEE--SBS-EEEEEEEESSPPEEEE--SSTTT-EE-TTS----S-SS--TTS-EEE--SS--BTTTEEE-TTS-TTEEEEEEEE--SSPPPEEEEESS--EE---TTS--EEETTSEEEEEEEEEEEEE--TTSB-SSGGGGGG-EEEEPSEEEEEEEEEEEE-/--EEEEPPP-STTEEEEEEEEPPB--SSSSS--B-SEEEE--SSSEE-TTTS-B-EEEEEE----TT-EETTEEEEEEEEEEEEEEE----SGGG-EEGGGTEE--SBS-EEEEEEEESSPPEEEE--SSTTT-EE-TTS----S-SS--TTS-EEE--SS--BTTTEEE-TTS-TTEEEEEEEE--SSPPPEEEEESS--EE---TTS--EE-TTSEEEEEEEEEEEEE--TTSB-SSGGGGGG-EEEEPSEEEEEEEEEEEEE-/-EEEEP---GGGEEEEEEEEPPB--SSSSS--B-SEEEE--SSSEEPTTTS-B-EEEEEEPPP-TT-EETTEEEEEEEEEEEEEEE----SGGG-EEGGGTEE--SBS-EEEEEEEESSPEEEEE--SSTTT-EE-TTS----S-SS--TTS-EEEE-SS--BTTTEEE-TTS-TTEEEEEEEE-SSSPPPEEEEESS--EE---TTS--EE-TTSEEEEEEEEEEEEE--TTSB-SSGGGGGG-EEEEPSEEEEEEEEEEEEE-/---PBPPP-STTEEEEEEEEPPB---B-SB-S---SSSEE-TTTS-B-EEEEEE----EEEEEEEEEEEE----SGGG-EEGGGTEE--SBS-EEEEEEEESSPEEEEE--SSTTT-EE-TTS----S-SS--TTS-EEEE-SS--BTTTEEE-TTS-TTEEEEEEEE-SSSPPPEEEEESS--EE---TTS--EEETTSEEEEEEEEEEEEE--TTSB-SSGGGGGG-EEEEPSEEEEEEEEEEE--/-EEEEPPP-STTEEEEEEEEPPB--SSSSS--B-SEEEE--SSSEEPTTTS-B-EEEEEEPPP-TT-B--EEEEEEEEEEEEEE----SGGG-EEGGGTEE--SBS-EEEEEEEESSPPEEEE--SSTTT-EE-TTS----S-SS--TTS-EEE--SS--BTTTEEE-TTS-TTEEEEEEEE-SSSPPPEEEEESS--EE---TTS--EE-TTSEEEEEEEEEEEEE--TTSB-SSGGGGGG-EEEEPSEEEEEEEEEEEEE-

Radius of gyration: 31.25 Å; Cα contacts (8 Å, |Δi|>4): 4356; chains: 5; bounding box: 86×77×84 Å

CATH classification: 2.60.175.10